Protein AF-A0A914F191-F1 (afdb_monomer_lite)

Secondary structure (DSSP, 8-state):
----------TTHHHHHHHHHHH--HHHHHHHHHHHHHHHHHHTTSS--S----PPPHHHHHHHHHHHHHHHHHHHHHHHHHHHHHHHHHHHHHHHHHHHHHHHHHHHHHHHHHHHHHHHHHTT---SSHHHHHHHHHHHHHHHHHHHHHHHHHHHHHHHHHHHHHH-GGGHHHHHHHHHHHHHHHHHHHHHHHHHHHHHHHHHHHHHHHHHHHHHHHHHHHHHHTS-S-----HHHHHHHHHHHHHHHHHHHHHHHHHHHHHHHHHHHHHHHH-HHHHTT-HHHHHHHHHHHHHHHHHHHHHHHHHHHHHHHHHHHHHHHHHHHHHHHHHHIIIIIHHHHHH--PPPSSHHHHHHHHHHHHHHHHHHHHHHHHHHHHHHHHHHHHSS--HHHHHHHHHHHHHHHHHHHHHHHHHHHH----HHHHHHHHHHHHHHHHHHHHHHHHHHHHHHHHHHHHHHHHHHHHHHHHHHHHHHHHHH-S-----TT-HHHHHHHHHHHHHHHHHHHHHHHHHHHHHHHHHHHHHHTT---B-TTT-SBHHHHHHHHHHHHHHHHHHHHHHHHHHHHHHHHHHHHHHHHHHHHHHHHHHHHHHHHHHHHTSS--SSHHHHHHHHHHHHHHHHHHHHHHHHHHHHHHHHHHHHHTS-HHHHHHHHHHHHHHHHHHHHHHHHHHHHHHHHHHHHHHHHHHHHHHHHHHHHHTS-SS--TTSS---S-HHHHHHHHHHHHHHHHHHHHHHHHHHHHHHHHHHHHHTTS---HHHHHHHHHHHHHHHHHHHHHHHHHHHHHHHHHHHHHHHHHHHHHHHHHHHHHHHHHH-HHHHHHHHHHHHGGGS-HHHHHHHHHHHHHHHHHHHHHHHHHHHHHHHHHHHHHS-S--TTHHHHHHHHHHHHHHHHHHHHHHHHHHHHHHHHTTTTTTTS-----------S-------SGGGSSSSS---------------

Structure (mmCIF, N/CA/C/O backbone):
data_AF-A0A914F191-F1
#
_entry.id   AF-A0A914F191-F1
#
loop_
_atom_site.group_PDB
_atom_site.id
_atom_site.type_symbol
_atom_site.label_atom_id
_atom_site.label_alt_id
_atom_site.label_comp_id
_atom_site.label_asym_id
_atom_site.label_entity_id
_atom_site.label_seq_id
_atom_site.pdbx_PDB_ins_code
_atom_site.Cartn_x
_atom_site.Cartn_y
_atom_site.Cartn_z
_atom_site.occupancy
_atom_site.B_iso_or_equiv
_atom_site.auth_seq_id
_atom_site.auth_comp_id
_atom_site.auth_asym_id
_atom_site.auth_atom_id
_atom_site.pdbx_PDB_model_num
ATOM 1 N N . MET A 1 1 ? -25.037 -8.717 14.297 1.00 31.17 1 MET A N 1
ATOM 2 C CA . MET A 1 1 ? -26.210 -9.344 14.934 1.00 31.17 1 MET A CA 1
ATOM 3 C C . MET A 1 1 ? -27.266 -8.280 15.185 1.00 31.17 1 MET A C 1
ATOM 5 O O . MET A 1 1 ? -27.255 -7.648 16.230 1.00 31.17 1 MET A O 1
ATOM 9 N N . ILE A 1 2 ? -28.118 -8.041 14.192 1.00 28.50 2 ILE A N 1
ATOM 10 C CA . ILE A 1 2 ? -29.482 -7.538 14.389 1.00 28.50 2 ILE A CA 1
ATOM 11 C C . ILE A 1 2 ? -30.320 -8.480 13.526 1.00 28.50 2 ILE A C 1
ATOM 13 O O . ILE A 1 2 ? -30.643 -8.192 12.380 1.00 28.50 2 ILE A O 1
ATOM 17 N N . GLU A 1 3 ? -30.491 -9.694 14.037 1.00 37.47 3 GLU A N 1
ATOM 18 C CA . GLU A 1 3 ? -31.683 -10.472 13.742 1.00 37.47 3 GLU A CA 1
ATOM 19 C C . GLU A 1 3 ? -32.744 -9.890 14.666 1.00 37.47 3 GLU A C 1
ATOM 21 O O . GLU A 1 3 ? -32.654 -10.064 15.877 1.00 37.47 3 GLU A O 1
ATOM 26 N N . ASP A 1 4 ? -33.688 -9.135 14.116 1.00 35.25 4 ASP A N 1
ATOM 27 C CA . ASP A 1 4 ? -35.013 -9.077 14.718 1.00 35.25 4 ASP A CA 1
ATOM 28 C C . ASP A 1 4 ? -36.040 -8.718 13.641 1.00 35.25 4 ASP A C 1
ATOM 30 O O . ASP A 1 4 ? -36.258 -7.563 13.284 1.00 35.25 4 ASP A O 1
ATOM 34 N N . ASN A 1 5 ? -36.595 -9.794 13.087 1.00 29.44 5 ASN A N 1
ATOM 35 C CA . ASN A 1 5 ? -37.969 -9.920 12.632 1.00 29.44 5 ASN A CA 1
ATOM 36 C C . ASN A 1 5 ? -38.457 -8.914 11.585 1.00 29.44 5 ASN A C 1
ATOM 38 O O . ASN A 1 5 ? -39.126 -7.923 11.876 1.00 29.44 5 ASN A O 1
ATOM 42 N N . GLY A 1 6 ? -38.278 -9.317 10.324 1.00 32.56 6 GLY A N 1
ATOM 43 C CA . GLY A 1 6 ? -39.316 -9.102 9.326 1.00 32.56 6 GLY A CA 1
ATOM 44 C C . GLY A 1 6 ? -40.633 -9.681 9.845 1.00 32.56 6 GLY A C 1
ATOM 45 O O . GLY A 1 6 ? -40.904 -10.869 9.708 1.00 32.56 6 GLY A O 1
ATOM 46 N N . GLN A 1 7 ? -41.447 -8.844 10.479 1.00 32.06 7 GLN A N 1
ATOM 47 C CA . GLN A 1 7 ? -42.879 -9.060 10.447 1.00 32.06 7 GLN A CA 1
ATOM 48 C C . GLN A 1 7 ? -43.327 -8.620 9.062 1.00 32.06 7 GLN A C 1
ATOM 50 O O . GLN A 1 7 ? -43.481 -7.426 8.804 1.00 32.06 7 GLN A O 1
ATOM 55 N N . ASP A 1 8 ? -43.516 -9.603 8.181 1.00 35.75 8 ASP A N 1
ATOM 56 C CA . ASP A 1 8 ? -44.474 -9.485 7.092 1.00 35.75 8 ASP A CA 1
ATOM 57 C C . ASP A 1 8 ? -45.762 -8.926 7.701 1.00 35.75 8 ASP A C 1
ATOM 59 O O . ASP A 1 8 ? -46.498 -9.619 8.410 1.00 35.75 8 ASP A O 1
ATOM 63 N N . TRP A 1 9 ? -46.016 -7.637 7.481 1.00 39.00 9 TRP A N 1
ATOM 64 C CA . TRP A 1 9 ? -47.356 -7.114 7.653 1.00 39.00 9 TRP A CA 1
ATOM 65 C C . TRP A 1 9 ? -48.228 -7.922 6.694 1.00 39.00 9 TRP A C 1
ATOM 67 O O . TRP A 1 9 ? -47.921 -7.962 5.500 1.00 39.00 9 TRP A O 1
ATOM 77 N N . PRO A 1 10 ? -49.278 -8.611 7.174 1.00 41.78 10 PRO A N 1
ATOM 78 C CA . PRO A 1 10 ? -50.135 -9.376 6.289 1.00 41.78 10 PRO A CA 1
ATOM 79 C C . PRO A 1 10 ? -50.608 -8.445 5.174 1.00 41.78 10 PRO A C 1
ATOM 81 O O . PRO A 1 10 ? -51.079 -7.349 5.474 1.00 41.78 10 PRO A O 1
ATOM 84 N N . LEU A 1 11 ? -50.553 -8.878 3.913 1.00 47.75 11 LEU A N 1
ATOM 85 C CA . LEU A 1 11 ? -51.141 -8.150 2.774 1.00 47.75 11 LEU A CA 1
ATOM 86 C C . LEU A 1 11 ? -52.605 -7.711 3.038 1.00 47.75 11 LEU A C 1
ATOM 88 O O . LEU A 1 11 ? -53.083 -6.765 2.426 1.00 47.75 11 LEU A O 1
ATOM 92 N N . ASN A 1 12 ? -53.286 -8.332 4.014 1.00 48.75 12 ASN A N 1
ATOM 93 C CA . ASN A 1 12 ? -54.635 -7.998 4.481 1.00 48.75 12 ASN A CA 1
ATOM 94 C C . ASN A 1 12 ? -54.723 -7.016 5.670 1.00 48.75 12 ASN A C 1
ATOM 96 O O . ASN A 1 12 ? -55.816 -6.550 5.976 1.00 48.75 12 ASN A O 1
ATOM 100 N N . ALA A 1 13 ? -53.633 -6.698 6.375 1.00 51.91 13 ALA A N 1
ATOM 101 C CA . ALA A 1 13 ? -53.662 -5.806 7.542 1.00 51.91 13 ALA A CA 1
ATOM 102 C C . ALA A 1 13 ? -53.853 -4.331 7.150 1.00 51.91 13 ALA A C 1
ATOM 104 O O . ALA A 1 13 ? -54.476 -3.574 7.895 1.00 51.91 13 ALA A O 1
ATOM 105 N N . GLN A 1 14 ? -53.372 -3.947 5.964 1.00 55.12 14 GLN A N 1
ATOM 106 C CA . GLN A 1 14 ? -53.586 -2.629 5.363 1.00 55.12 14 GLN A CA 1
ATOM 107 C C . GLN A 1 14 ? -55.079 -2.407 5.062 1.00 55.12 14 GLN A C 1
ATOM 109 O O . GLN A 1 14 ? -55.666 -1.432 5.525 1.00 55.12 14 GLN A O 1
ATOM 114 N N . ASP A 1 15 ? -55.703 -3.376 4.386 1.00 57.06 15 ASP A N 1
ATOM 115 C CA . ASP A 1 15 ? -57.132 -3.382 4.058 1.00 57.06 15 ASP A CA 1
ATOM 116 C C . ASP A 1 15 ? -58.022 -3.468 5.303 1.00 57.06 15 ASP A C 1
ATOM 118 O O . ASP A 1 15 ? -59.083 -2.850 5.354 1.00 57.06 15 ASP A O 1
ATOM 122 N N . GLU A 1 16 ? -57.618 -4.244 6.312 1.00 58.06 16 GLU A N 1
ATOM 123 C CA . GLU A 1 16 ? -58.312 -4.362 7.599 1.00 58.06 16 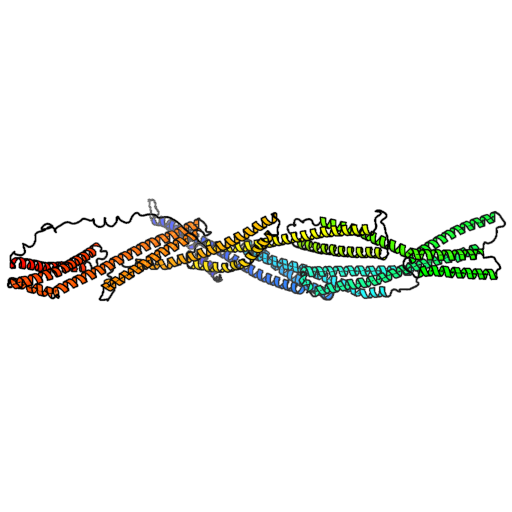GLU A CA 1
ATOM 124 C C . GLU A 1 16 ? -58.239 -3.043 8.387 1.00 58.06 16 GLU A C 1
ATOM 126 O O . GLU A 1 16 ? -59.237 -2.619 8.972 1.00 58.06 16 GLU A O 1
ATOM 131 N N . PHE A 1 17 ? -57.090 -2.356 8.384 1.00 61.75 17 PHE A N 1
ATOM 132 C CA . PHE A 1 17 ? -56.935 -1.051 9.026 1.00 61.75 17 PHE A CA 1
ATOM 133 C C . PHE A 1 17 ? -57.719 0.041 8.291 1.00 61.75 17 PHE A C 1
ATOM 135 O O . PHE A 1 17 ? -58.444 0.789 8.944 1.00 61.75 17 PHE A O 1
ATOM 142 N N . ASP A 1 18 ? -57.658 0.091 6.956 1.00 58.84 18 ASP A N 1
ATOM 143 C CA . ASP A 1 18 ? -58.441 1.030 6.142 1.00 58.84 18 ASP A CA 1
ATOM 144 C C . ASP A 1 18 ? -59.949 0.780 6.303 1.00 58.84 18 ASP A C 1
ATOM 146 O O . ASP A 1 18 ? -60.725 1.725 6.482 1.00 58.84 18 ASP A O 1
ATOM 150 N N . ARG A 1 19 ? -60.386 -0.487 6.353 1.00 62.59 19 ARG A N 1
ATOM 151 C CA . ARG A 1 19 ? -61.770 -0.849 6.705 1.00 62.59 19 ARG A CA 1
ATOM 152 C C . ARG A 1 19 ? -62.145 -0.383 8.110 1.00 62.59 19 ARG A C 1
ATOM 154 O O . ARG A 1 19 ? -63.205 0.216 8.277 1.00 62.59 19 ARG A O 1
ATOM 161 N N . ARG A 1 20 ? -61.298 -0.607 9.121 1.00 62.84 20 ARG A N 1
ATOM 162 C CA . ARG A 1 20 ? -61.570 -0.201 10.512 1.00 62.84 20 ARG A CA 1
ATOM 163 C C . ARG A 1 20 ? -61.584 1.317 10.681 1.00 62.84 20 ARG A C 1
ATOM 165 O O . ARG A 1 20 ? -62.486 1.835 11.334 1.00 62.84 20 ARG A O 1
ATOM 172 N N . LEU A 1 21 ? -60.667 2.042 10.046 1.00 59.94 21 LEU A N 1
ATOM 173 C CA . LEU A 1 21 ? -60.603 3.504 10.071 1.00 59.94 21 LEU A CA 1
ATOM 174 C C . LEU A 1 21 ? -61.828 4.134 9.391 1.00 59.94 21 LEU A C 1
ATOM 176 O O . LEU A 1 21 ? -62.375 5.116 9.896 1.00 59.94 21 LEU A O 1
ATOM 180 N N . ASN A 1 22 ? -62.293 3.539 8.289 1.00 59.50 22 ASN A N 1
ATOM 181 C CA . ASN A 1 22 ? -63.520 3.950 7.606 1.00 59.50 22 ASN A CA 1
ATOM 182 C C . ASN A 1 22 ? -64.797 3.513 8.343 1.00 59.50 22 ASN A C 1
ATOM 184 O O . ASN A 1 22 ? -65.817 4.185 8.221 1.00 59.50 22 ASN A O 1
ATOM 188 N N . SER A 1 23 ? -64.748 2.447 9.151 1.00 58.66 23 SER A N 1
ATOM 189 C CA . SER A 1 23 ? -65.878 2.011 9.988 1.00 58.66 23 SER A CA 1
ATOM 190 C C . SER A 1 23 ? -66.111 2.894 11.223 1.00 58.66 23 SER A C 1
ATOM 192 O O . SER A 1 23 ? -67.195 2.877 11.805 1.00 58.66 23 SER A O 1
ATOM 194 N N . ILE A 1 24 ? -65.124 3.708 11.619 1.00 57.16 24 ILE A N 1
ATOM 195 C CA . ILE A 1 24 ? -65.269 4.718 12.675 1.00 57.16 24 ILE A CA 1
ATOM 196 C C . ILE A 1 24 ? -65.973 5.945 12.068 1.00 57.16 24 ILE A C 1
ATOM 198 O O . ILE A 1 24 ? -65.351 6.947 11.703 1.00 57.16 24 ILE A O 1
ATOM 202 N N . SER A 1 25 ? -67.298 5.873 11.927 1.00 56.06 25 SER A N 1
ATOM 203 C CA . SER A 1 25 ? -68.116 7.003 11.475 1.00 56.06 25 SER A CA 1
ATOM 204 C C . SER A 1 25 ? -68.224 8.075 12.569 1.00 56.06 25 SER A C 1
ATOM 206 O O . SER A 1 25 ? -69.130 8.087 13.398 1.00 56.06 25 SER A O 1
ATOM 208 N N . THR A 1 26 ? -67.293 9.032 12.575 1.00 54.12 26 THR A N 1
ATOM 209 C CA . THR A 1 26 ? -67.454 10.278 13.351 1.00 54.12 26 THR A CA 1
ATOM 210 C C . THR A 1 26 ? -68.545 11.176 12.774 1.00 54.12 26 THR A C 1
ATOM 212 O O . THR A 1 26 ? -69.004 12.078 13.465 1.00 54.12 26 THR A O 1
ATOM 215 N N . ILE A 1 27 ? -68.964 10.925 11.529 1.00 56.34 27 ILE A N 1
ATOM 216 C CA . ILE A 1 27 ? -70.069 11.618 10.867 1.00 56.34 27 ILE A CA 1
ATOM 217 C C . ILE A 1 27 ? -71.378 11.290 11.584 1.00 56.34 27 ILE A C 1
ATOM 219 O O . ILE A 1 27 ? -72.138 12.208 11.864 1.00 56.34 27 ILE A O 1
ATOM 223 N N . ASP A 1 28 ? -71.604 10.032 11.968 1.00 57.22 28 ASP A N 1
ATOM 224 C CA . ASP A 1 28 ? -72.807 9.644 12.713 1.00 57.22 28 ASP A CA 1
ATOM 225 C C . ASP A 1 28 ? -72.797 10.214 14.132 1.00 57.22 28 ASP A C 1
ATOM 227 O O . ASP A 1 28 ? -73.784 10.808 14.543 1.00 57.22 28 ASP A O 1
ATOM 231 N N . CYS A 1 29 ? -71.658 10.186 14.836 1.00 57.47 29 CYS A N 1
ATOM 232 C CA . CYS A 1 29 ? -71.525 10.854 16.138 1.00 57.47 29 CYS A CA 1
ATOM 233 C C . CYS A 1 29 ? -71.703 12.380 16.051 1.00 57.47 29 CYS A C 1
ATOM 235 O O . CYS A 1 29 ? -72.386 12.962 16.887 1.00 57.47 29 CYS A O 1
ATOM 237 N N . GLU A 1 30 ? -71.114 13.064 15.065 1.00 58.34 30 GLU A N 1
ATOM 238 C CA . GLU A 1 30 ? -71.301 14.510 14.875 1.00 58.34 30 GLU A CA 1
ATOM 239 C C . GLU A 1 30 ? -72.733 14.855 14.456 1.00 58.34 30 GLU A C 1
ATOM 241 O O . GLU A 1 30 ? -73.279 15.858 14.920 1.00 58.34 30 GLU A O 1
ATOM 246 N N . ASN A 1 31 ? -73.357 14.030 13.613 1.00 64.19 31 ASN A N 1
ATOM 247 C CA . ASN A 1 31 ? -74.750 14.179 13.209 1.00 64.19 31 ASN A CA 1
ATOM 248 C C . ASN A 1 31 ? -75.698 13.911 14.378 1.00 64.19 31 ASN A C 1
ATOM 250 O O . ASN A 1 31 ? -76.637 14.680 14.559 1.00 64.19 31 ASN A O 1
ATOM 254 N N . ASP A 1 32 ? -75.428 12.910 15.215 1.00 63.59 32 ASP A N 1
ATOM 255 C CA . ASP A 1 32 ? -76.190 12.611 16.426 1.00 63.59 32 ASP A CA 1
ATOM 256 C C . ASP A 1 32 ? -75.989 13.681 17.498 1.00 63.59 32 ASP A C 1
ATOM 258 O O . ASP A 1 32 ? -76.958 14.097 18.124 1.00 63.59 32 ASP A O 1
ATOM 262 N N . ILE A 1 33 ? -74.787 14.238 17.654 1.00 62.66 33 ILE A N 1
ATOM 263 C CA . ILE A 1 33 ? -74.536 15.391 18.531 1.00 62.66 33 ILE A CA 1
ATOM 264 C C . ILE A 1 33 ? -75.258 16.636 18.012 1.00 62.66 33 ILE A C 1
ATOM 266 O O . ILE A 1 33 ? -75.878 17.350 18.799 1.00 62.66 33 ILE A O 1
ATOM 270 N N . ARG A 1 34 ? -75.241 16.898 16.696 1.00 63.59 34 ARG A N 1
ATOM 271 C CA . ARG A 1 34 ? -76.039 17.973 16.080 1.00 63.59 34 ARG A CA 1
ATOM 272 C C . ARG A 1 34 ? -77.534 17.723 16.270 1.00 63.59 34 ARG A C 1
ATOM 274 O O . ARG A 1 34 ? -78.257 18.675 16.551 1.00 63.59 34 ARG A O 1
ATOM 281 N N . ARG A 1 35 ? -77.997 16.474 16.161 1.00 67.88 35 ARG A N 1
ATOM 282 C CA . ARG A 1 35 ? -79.394 16.061 16.358 1.00 67.88 35 ARG A CA 1
ATOM 283 C C . ARG A 1 35 ? -79.832 16.250 17.808 1.00 67.88 35 ARG A C 1
ATOM 285 O O . ARG A 1 35 ? -80.860 16.876 18.032 1.00 67.88 35 ARG A O 1
ATOM 292 N N . ILE A 1 36 ? -79.031 15.799 18.773 1.00 66.12 36 ILE A N 1
ATOM 293 C CA . ILE A 1 36 ? -79.245 15.962 20.218 1.00 66.12 36 ILE A CA 1
ATOM 294 C C . ILE A 1 36 ? -79.200 17.447 20.600 1.00 66.12 36 ILE A C 1
ATOM 296 O O . ILE A 1 36 ? -80.075 17.917 21.315 1.00 66.12 36 ILE A O 1
ATOM 300 N N . HIS A 1 37 ? -78.254 18.224 20.065 1.00 63.59 37 HIS A N 1
ATOM 301 C CA . HIS A 1 37 ? -78.189 19.677 20.262 1.00 63.59 37 HIS A CA 1
ATOM 302 C C . HIS A 1 37 ? -79.451 20.384 19.742 1.00 63.59 37 HIS A C 1
ATOM 304 O O . HIS A 1 37 ? -80.022 21.220 20.439 1.00 63.59 37 HIS A O 1
ATOM 310 N N . LYS A 1 38 ? -79.932 20.004 18.549 1.00 65.25 38 LYS A N 1
ATOM 311 C CA . LYS A 1 38 ? -81.181 20.515 17.959 1.00 65.25 38 LYS A CA 1
ATOM 312 C C . LYS A 1 38 ? -82.408 20.093 18.778 1.00 65.25 38 LYS A C 1
ATOM 314 O O . LYS A 1 38 ? -83.311 20.894 18.969 1.00 65.25 38 LYS A O 1
ATOM 319 N N . GLN A 1 39 ? -82.425 18.867 19.306 1.00 64.94 39 GLN A N 1
ATOM 320 C CA . GLN A 1 39 ? -83.485 18.364 20.187 1.00 64.94 39 GLN A CA 1
ATOM 321 C C . GLN A 1 39 ? -83.503 19.069 21.550 1.00 64.94 39 GLN A C 1
ATOM 323 O O . GLN A 1 39 ? -84.582 19.373 22.043 1.00 64.94 39 GLN A O 1
ATOM 328 N N . ILE A 1 40 ? -82.344 19.382 22.138 1.00 61.16 40 ILE A N 1
ATOM 329 C CA . ILE A 1 40 ? -82.254 20.126 23.402 1.00 61.16 40 ILE A CA 1
ATOM 330 C C . ILE A 1 40 ? -82.703 21.581 23.207 1.00 61.16 40 ILE A C 1
ATOM 332 O O . ILE A 1 40 ? -83.516 22.058 23.995 1.00 61.16 40 ILE A O 1
ATOM 336 N N . LEU A 1 41 ? -82.263 22.255 22.135 1.00 58.56 41 LEU A N 1
ATOM 337 C CA . LEU A 1 41 ? -82.744 23.597 21.764 1.00 58.56 41 LEU A CA 1
ATOM 338 C C . LEU A 1 41 ? -84.265 23.621 21.552 1.00 58.56 41 LEU A C 1
ATOM 340 O O . LEU A 1 41 ? -84.937 24.493 22.089 1.00 58.56 41 LEU A O 1
ATOM 344 N N . ASN A 1 42 ? -84.813 22.621 20.857 1.00 57.88 42 ASN A N 1
ATOM 345 C CA . ASN A 1 42 ? -86.256 22.513 20.629 1.00 57.88 42 ASN A CA 1
ATOM 346 C C . ASN A 1 42 ? -87.040 22.111 21.898 1.00 57.88 42 ASN A C 1
ATOM 348 O O . ASN A 1 42 ? -88.196 22.485 22.051 1.00 57.88 42 ASN A O 1
ATOM 352 N N . SER A 1 43 ? -86.431 21.385 22.846 1.00 54.44 43 SER A N 1
ATOM 353 C CA . SER A 1 43 ? -87.080 21.006 24.116 1.00 54.44 43 SER A CA 1
ATOM 354 C C . SER A 1 43 ? -87.299 22.181 25.080 1.00 54.44 43 SER A C 1
ATOM 356 O O . SER A 1 43 ? -88.107 22.069 26.001 1.00 54.44 43 SER A O 1
ATOM 358 N N . VAL A 1 44 ? -86.611 23.308 24.859 1.00 52.69 44 VAL A N 1
ATOM 359 C CA . VAL A 1 44 ? -86.806 24.566 25.602 1.00 52.69 44 VAL A CA 1
ATOM 360 C C . VAL A 1 44 ? -88.042 25.332 25.104 1.00 52.69 44 VAL A C 1
ATOM 362 O O . VAL A 1 44 ? -88.536 26.218 25.808 1.00 52.69 44 VAL A O 1
ATOM 365 N N . ASP A 1 45 ? -88.589 24.991 23.932 1.00 48.72 45 ASP A N 1
ATOM 366 C CA . ASP A 1 45 ? -89.665 25.767 23.307 1.00 48.72 45 ASP A CA 1
ATOM 367 C C . ASP A 1 45 ? -91.079 25.190 23.413 1.00 48.72 45 ASP A C 1
ATOM 369 O O . ASP A 1 45 ? -92.025 25.963 23.301 1.00 48.72 45 ASP A O 1
ATOM 373 N N . ASP A 1 46 ? -91.268 23.920 23.778 1.00 47.56 46 ASP A N 1
ATOM 374 C CA . ASP A 1 46 ? -92.564 23.273 23.517 1.00 47.56 46 ASP A CA 1
ATOM 375 C C . ASP A 1 46 ? -93.431 22.864 24.718 1.00 47.56 46 ASP A C 1
ATOM 377 O O . ASP A 1 46 ? -94.277 21.987 24.560 1.00 47.56 46 ASP A O 1
ATOM 381 N N . ARG A 1 47 ? -93.341 23.512 25.898 1.00 46.66 47 ARG A N 1
ATOM 382 C CA . ARG A 1 47 ? -94.427 23.417 26.910 1.00 46.66 47 ARG A CA 1
ATOM 383 C C . ARG A 1 47 ? -94.663 24.694 27.744 1.00 46.66 47 ARG A C 1
ATOM 385 O O . ARG A 1 47 ? -93.988 24.933 28.736 1.00 46.66 47 ARG A O 1
ATOM 392 N N . TYR A 1 48 ? -95.755 25.379 27.387 1.00 42.56 48 TYR A N 1
ATOM 393 C CA . TYR A 1 48 ? -96.585 26.336 28.145 1.00 42.56 48 TYR A CA 1
ATOM 394 C C . TYR A 1 48 ? -96.148 27.807 28.323 1.00 42.56 48 TYR A C 1
ATOM 396 O O . TYR A 1 48 ? -94.987 28.180 28.400 1.00 42.56 48 TYR A O 1
ATOM 404 N N . ASN A 1 49 ? -97.197 28.633 28.317 1.00 44.28 49 ASN A N 1
ATOM 405 C CA . ASN A 1 49 ? -97.311 30.061 28.037 1.00 44.28 49 ASN A CA 1
ATOM 406 C C . ASN A 1 49 ? -96.833 30.989 29.185 1.00 44.28 49 ASN A C 1
ATOM 408 O O . ASN A 1 49 ? -96.947 30.636 30.355 1.00 44.28 49 ASN A O 1
ATOM 412 N N . SER A 1 50 ? -96.479 32.231 28.823 1.00 41.25 50 SER A N 1
ATOM 413 C CA . SER A 1 50 ? -96.307 33.454 29.646 1.00 41.25 50 SER A CA 1
ATOM 414 C C . SER A 1 50 ? -94.998 33.703 30.435 1.00 41.25 50 SER A C 1
ATOM 416 O O . SER A 1 50 ? -94.536 32.894 31.228 1.00 41.25 50 SER A O 1
ATOM 418 N N . ASN A 1 51 ? -94.439 34.902 30.200 1.00 47.75 51 ASN A N 1
ATOM 419 C CA . ASN A 1 51 ? -93.566 35.728 31.051 1.00 47.75 51 ASN A CA 1
ATOM 420 C C . ASN A 1 51 ? -92.727 35.030 32.138 1.00 47.75 51 ASN A C 1
ATOM 422 O O . ASN A 1 51 ? -92.997 35.156 33.328 1.00 47.75 51 ASN A O 1
ATOM 426 N N . SER A 1 52 ? -91.602 34.441 31.740 1.00 40.75 52 SER A N 1
ATOM 427 C CA . SER A 1 52 ? -90.392 34.409 32.569 1.00 40.75 52 SER A CA 1
ATOM 428 C C . SER A 1 52 ? -89.180 34.225 31.661 1.00 40.75 52 SER A C 1
ATOM 430 O O . SER A 1 52 ? -89.248 33.493 30.673 1.00 40.75 52 SER A O 1
ATOM 432 N N . VAL A 1 53 ? -88.095 34.943 31.951 1.00 51.16 53 VAL A N 1
ATOM 433 C CA . VAL A 1 53 ? -86.802 34.818 31.268 1.00 51.16 53 VAL A CA 1
ATOM 434 C C . VAL A 1 53 ? -86.400 33.340 31.265 1.00 51.16 53 VAL A C 1
ATOM 436 O O . VAL A 1 53 ? -86.102 32.787 32.320 1.00 51.16 53 VAL A O 1
ATOM 439 N N . LYS A 1 54 ? -86.424 32.694 30.090 1.00 50.97 54 LYS A N 1
ATOM 440 C CA . LYS A 1 54 ? -85.968 31.311 29.907 1.00 50.97 54 LYS A CA 1
ATOM 441 C C . LYS A 1 54 ? -84.455 31.271 30.124 1.00 50.97 54 LYS A C 1
ATOM 443 O O . LYS A 1 54 ? -83.683 31.460 29.187 1.00 50.97 54 LYS A O 1
ATOM 448 N N . THR A 1 55 ? -84.011 31.059 31.355 1.00 54.47 55 THR A N 1
ATOM 449 C CA . THR A 1 55 ? -82.644 30.602 31.593 1.00 54.47 55 THR A CA 1
ATOM 450 C C . THR A 1 55 ? -82.578 29.123 31.200 1.00 54.47 55 THR A C 1
ATOM 452 O O . THR A 1 55 ? -83.415 28.333 31.645 1.00 54.47 55 THR A O 1
ATOM 455 N N . PRO A 1 56 ? -81.650 28.719 30.313 1.00 56.38 56 PRO A N 1
ATOM 456 C CA . PRO A 1 56 ? -81.512 27.316 29.943 1.00 56.38 56 PRO A CA 1
ATOM 457 C C . PRO A 1 56 ? -81.158 26.498 31.190 1.00 56.38 56 PRO A C 1
ATOM 459 O O . PRO A 1 56 ? -80.446 26.993 32.065 1.00 56.38 56 PRO A O 1
ATOM 462 N N . ASN A 1 57 ? -81.647 25.254 31.275 1.00 59.53 57 ASN A N 1
ATOM 463 C CA . ASN A 1 57 ? -81.300 24.336 32.363 1.00 59.53 57 ASN A CA 1
ATOM 464 C C . ASN A 1 57 ? -79.760 24.316 32.531 1.00 59.53 57 ASN A C 1
ATOM 466 O O . ASN A 1 57 ? -79.069 23.973 31.565 1.00 59.53 57 ASN A O 1
ATOM 470 N N . PRO A 1 58 ? -79.215 24.699 33.702 1.00 60.50 58 PRO A N 1
ATOM 471 C CA . PRO A 1 58 ? -77.777 24.872 33.900 1.00 60.50 58 PRO A CA 1
ATOM 472 C C . PRO A 1 58 ? -76.982 23.577 33.674 1.00 60.50 58 PRO A C 1
ATOM 474 O O . PRO A 1 58 ? -75.854 23.636 33.181 1.00 60.50 58 PRO A O 1
ATOM 477 N N . ASP A 1 59 ? -77.584 22.412 33.920 1.00 60.03 59 ASP A N 1
ATOM 478 C CA . ASP A 1 59 ? -76.960 21.112 33.656 1.00 60.03 59 ASP A CA 1
ATOM 479 C C . ASP A 1 59 ? -76.875 20.826 32.146 1.00 60.03 59 ASP A C 1
ATOM 481 O O . ASP A 1 59 ? -75.849 20.380 31.639 1.00 60.03 59 ASP A O 1
ATOM 485 N N . LEU A 1 60 ? -77.910 21.163 31.367 1.00 62.31 60 LEU A N 1
ATOM 486 C CA . LEU A 1 60 ? -77.876 21.019 29.902 1.00 62.31 60 LEU A CA 1
ATOM 487 C C . LEU A 1 60 ? -76.955 22.060 29.246 1.00 62.31 60 LEU A C 1
ATOM 489 O O . LEU A 1 60 ? -76.233 21.741 28.298 1.00 62.31 60 LEU A O 1
ATOM 493 N N . ALA A 1 61 ? -76.932 23.285 29.777 1.00 61.50 61 ALA A N 1
ATOM 494 C CA . ALA A 1 61 ? -76.055 24.360 29.320 1.00 61.50 61 ALA A CA 1
ATOM 495 C C . ALA A 1 61 ? -74.566 24.057 29.571 1.00 61.50 61 ALA A C 1
ATOM 497 O O . ALA A 1 61 ? -73.717 24.516 28.808 1.00 61.50 61 ALA A O 1
ATOM 498 N N . THR A 1 62 ? -74.238 23.258 30.593 1.00 66.19 62 THR A N 1
ATOM 499 C CA . THR A 1 62 ? -72.864 22.812 30.889 1.00 66.19 62 THR A CA 1
ATOM 500 C C . THR A 1 62 ? -72.478 21.519 30.160 1.00 66.19 62 THR A C 1
ATOM 502 O O . THR A 1 62 ? -71.321 21.364 29.762 1.00 66.19 62 THR A O 1
ATOM 505 N N . VAL A 1 63 ? -73.424 20.609 29.904 1.00 70.00 63 VAL A N 1
ATOM 506 C CA . VAL A 1 63 ? -73.174 19.338 29.194 1.00 70.00 63 VAL A CA 1
ATOM 507 C C . VAL A 1 63 ? -72.965 19.528 27.685 1.00 70.00 63 VAL A C 1
ATOM 509 O O . VAL A 1 63 ? -72.092 18.878 27.107 1.00 70.00 63 VAL A O 1
ATOM 512 N N . ILE A 1 64 ? -73.695 20.439 27.032 1.00 69.31 64 ILE A N 1
ATOM 513 C CA . ILE A 1 64 ? -73.568 20.684 25.581 1.00 69.31 64 ILE A CA 1
ATOM 514 C C . ILE A 1 64 ? -72.135 21.099 25.172 1.00 69.31 64 ILE A C 1
ATOM 516 O O . ILE A 1 64 ? -71.576 20.465 24.268 1.00 69.31 64 ILE A O 1
ATOM 520 N N . PRO A 1 65 ? -71.484 22.087 25.825 1.00 73.69 65 PRO A N 1
ATOM 521 C CA . PRO A 1 65 ? -70.089 22.434 25.550 1.00 73.69 65 PRO A CA 1
ATOM 522 C C . PRO A 1 65 ? -69.120 21.264 25.762 1.00 73.69 65 PRO A C 1
ATOM 524 O O . PRO A 1 65 ? -68.161 21.116 25.002 1.00 73.69 65 PRO A O 1
ATOM 527 N N . ASN A 1 66 ? -69.376 20.401 26.753 1.00 74.06 66 ASN A N 1
ATOM 528 C CA . ASN A 1 66 ? -68.549 19.224 27.034 1.00 74.06 66 ASN A CA 1
ATOM 529 C C . ASN A 1 66 ? -68.665 18.159 25.935 1.00 74.06 66 ASN A C 1
ATOM 531 O O . ASN A 1 66 ? -67.645 17.644 25.475 1.00 74.06 66 ASN A O 1
ATOM 535 N N . ILE A 1 67 ? -69.880 17.880 25.451 1.00 71.56 67 ILE A N 1
ATOM 536 C CA . ILE A 1 67 ? -70.109 16.970 24.318 1.00 71.56 67 ILE A CA 1
ATOM 537 C C . ILE A 1 67 ? -69.447 17.520 23.045 1.00 71.56 67 ILE A C 1
ATOM 539 O O . ILE A 1 67 ? -68.746 16.787 22.348 1.00 71.56 67 ILE A O 1
ATOM 543 N N . GLN A 1 68 ? -69.583 18.822 22.766 1.00 71.25 68 GLN A N 1
ATOM 544 C CA . GLN A 1 68 ? -68.907 19.468 21.632 1.00 71.25 68 GLN A CA 1
ATOM 545 C C . GLN A 1 68 ? -67.375 19.413 21.754 1.00 71.25 68 GLN A C 1
ATOM 547 O O . GLN A 1 68 ? -66.681 19.223 20.752 1.00 71.25 68 GLN A O 1
ATOM 552 N N . LYS A 1 69 ? -66.828 19.557 22.969 1.00 77.06 69 LYS A N 1
ATOM 553 C CA . LYS A 1 69 ? -65.387 19.437 23.242 1.00 77.06 69 LYS A CA 1
ATOM 554 C C . LYS A 1 69 ? -64.881 18.012 22.997 1.00 77.06 69 LYS A C 1
ATOM 556 O O . LYS A 1 69 ? -63.832 17.854 22.376 1.00 77.06 69 LYS A O 1
ATOM 561 N N . LEU A 1 70 ? -65.627 16.992 23.428 1.00 75.81 70 LEU A N 1
ATOM 562 C CA . LEU A 1 70 ? -65.300 15.582 23.185 1.00 75.81 70 LEU A CA 1
ATOM 563 C C . LEU A 1 70 ? -65.387 15.220 21.697 1.00 75.81 70 LEU A C 1
ATOM 565 O O . LEU A 1 70 ? -64.473 14.587 21.178 1.00 75.81 70 LEU A O 1
ATOM 569 N N . ALA A 1 71 ? -66.414 15.690 20.986 1.00 70.88 71 ALA A N 1
ATOM 570 C CA . ALA A 1 71 ? -66.551 15.493 19.542 1.00 70.88 71 ALA A CA 1
ATOM 571 C C . ALA A 1 71 ? -65.361 16.079 18.769 1.00 70.88 71 ALA A C 1
ATOM 573 O O . ALA A 1 71 ? -64.733 15.392 17.965 1.00 70.88 71 ALA A O 1
ATOM 574 N N . LYS A 1 72 ? -64.979 17.325 19.091 1.00 77.31 72 LYS A N 1
ATOM 575 C CA . LYS A 1 72 ? -63.781 17.975 18.536 1.00 77.31 72 LYS A CA 1
ATOM 576 C C . LYS A 1 72 ? -62.499 17.211 18.879 1.00 77.31 72 LYS A C 1
ATOM 578 O O . LYS A 1 72 ? -61.612 17.118 18.035 1.00 77.31 72 LYS A O 1
ATOM 583 N N . ALA A 1 73 ? -62.390 16.652 20.086 1.00 76.50 73 ALA A N 1
ATOM 584 C CA . ALA A 1 73 ? -61.239 15.844 20.490 1.00 76.50 73 ALA A CA 1
ATOM 585 C C . ALA A 1 73 ? -61.151 14.518 19.713 1.00 76.50 73 ALA A C 1
ATOM 587 O O . ALA A 1 73 ? -60.059 14.140 19.294 1.00 76.50 73 ALA A O 1
ATOM 588 N N . ILE A 1 74 ? -62.281 13.849 19.464 1.00 74.69 74 ILE A N 1
ATOM 589 C CA . ILE A 1 74 ? -62.354 12.625 18.649 1.00 74.69 74 ILE A CA 1
ATOM 590 C C . ILE A 1 74 ? -62.015 12.929 17.184 1.00 74.69 74 ILE A C 1
ATOM 592 O O . ILE A 1 74 ? -61.184 12.235 16.601 1.00 74.69 74 ILE A O 1
ATOM 596 N N . ALA A 1 75 ? -62.588 13.989 16.604 1.00 73.94 75 ALA A N 1
ATOM 597 C CA . ALA A 1 75 ? -62.284 14.421 15.238 1.00 73.94 75 ALA A CA 1
ATOM 598 C C . ALA A 1 75 ? -60.794 14.763 15.072 1.00 73.94 75 ALA A C 1
ATOM 600 O O . ALA A 1 75 ? -60.150 14.303 14.128 1.00 73.94 75 ALA A O 1
ATOM 601 N N . LYS A 1 76 ? -60.216 15.486 16.043 1.00 81.19 76 LYS A N 1
ATOM 602 C CA . LYS A 1 76 ? -58.776 15.759 16.095 1.00 81.19 76 LYS A CA 1
ATOM 603 C C . LYS A 1 76 ? -57.963 14.466 16.176 1.00 81.19 76 LYS A C 1
ATOM 605 O O . LYS A 1 76 ? -57.044 14.284 15.390 1.00 81.19 76 LYS A O 1
ATOM 610 N N . ARG A 1 77 ? -58.326 13.533 17.062 1.00 78.38 77 ARG A N 1
ATOM 611 C CA . ARG A 1 77 ? -57.602 12.263 17.217 1.00 78.38 77 ARG A CA 1
ATOM 612 C C . ARG A 1 77 ? -57.668 11.391 15.961 1.00 78.38 77 ARG A C 1
ATOM 614 O O . ARG A 1 77 ? -56.681 10.737 15.641 1.00 78.38 77 ARG A O 1
ATOM 621 N N . ARG A 1 78 ? -58.791 11.402 15.233 1.00 75.12 78 ARG A N 1
ATOM 622 C CA . ARG A 1 78 ? -58.935 10.740 13.926 1.00 75.12 78 ARG A CA 1
ATOM 623 C C . ARG A 1 78 ? -58.032 11.380 12.873 1.00 75.12 78 ARG A C 1
ATOM 625 O O . ARG A 1 78 ? -57.369 10.648 12.140 1.00 75.12 78 ARG A O 1
ATOM 632 N N . ALA A 1 79 ? -57.987 12.711 12.807 1.00 76.75 79 ALA A N 1
ATOM 633 C CA . ALA A 1 79 ? -57.091 13.430 11.905 1.00 76.75 79 ALA A CA 1
ATOM 634 C C . ALA A 1 79 ? -55.616 13.126 12.223 1.00 76.75 79 ALA A C 1
ATOM 636 O O . ALA A 1 79 ? -54.861 12.782 11.317 1.00 76.75 79 ALA A O 1
ATOM 637 N N . ASP A 1 80 ? -55.238 13.143 13.506 1.00 79.56 80 ASP A N 1
ATOM 638 C CA . ASP A 1 80 ? -53.891 12.795 13.973 1.00 79.56 80 ASP A CA 1
ATOM 639 C C . ASP A 1 80 ? -53.528 11.340 13.611 1.00 79.56 80 ASP A C 1
ATOM 641 O O . ASP A 1 80 ? -52.438 11.078 13.103 1.00 79.56 80 ASP A O 1
ATOM 645 N N . LEU A 1 81 ? -54.445 10.385 13.827 1.00 77.62 81 LEU A N 1
ATOM 646 C CA . LEU A 1 81 ? -54.234 8.968 13.507 1.00 77.62 81 LEU A CA 1
ATOM 647 C C . LEU A 1 81 ? -54.118 8.733 11.995 1.00 77.62 81 LEU A C 1
ATOM 649 O O . LEU A 1 81 ? -53.234 8.003 11.556 1.00 77.62 81 LEU A O 1
ATOM 653 N N . THR A 1 82 ? -54.970 9.384 11.199 1.00 76.38 82 THR A N 1
ATOM 654 C CA . THR A 1 82 ? -54.930 9.307 9.729 1.00 76.38 82 THR A CA 1
ATOM 655 C C . THR A 1 82 ? -53.628 9.904 9.197 1.00 76.38 82 THR A C 1
ATOM 657 O O . THR A 1 82 ? -52.984 9.302 8.344 1.00 76.38 82 THR A O 1
ATOM 660 N N . GLY A 1 83 ? -53.198 11.049 9.737 1.00 78.38 83 GLY A N 1
ATOM 661 C CA . GLY A 1 83 ? -51.919 11.669 9.392 1.00 78.38 83 GLY A CA 1
ATOM 662 C C . GLY A 1 83 ? -50.723 10.787 9.752 1.00 78.38 83 GLY A C 1
ATOM 663 O O . GLY A 1 83 ? -49.821 10.615 8.935 1.00 78.38 83 GLY A O 1
ATOM 664 N N . SER A 1 84 ? -50.735 10.168 10.938 1.00 74.19 84 SER A N 1
ATOM 665 C CA . SER A 1 84 ? -49.689 9.225 11.352 1.00 74.19 84 SER A CA 1
ATOM 666 C C . SER A 1 84 ? -49.645 7.985 10.458 1.00 74.19 84 SER A C 1
ATOM 668 O O . SER A 1 84 ? -48.560 7.554 10.085 1.00 74.19 84 SER A O 1
ATOM 670 N N . TYR A 1 85 ? -50.801 7.430 10.087 1.00 79.31 85 TYR A N 1
ATOM 671 C CA . TYR A 1 85 ? -50.885 6.274 9.193 1.00 79.31 85 TYR A CA 1
ATOM 672 C C . TYR A 1 85 ? -50.382 6.596 7.782 1.00 79.31 85 TYR A C 1
ATOM 674 O O . TYR A 1 85 ? -49.557 5.858 7.253 1.00 79.31 85 TYR A O 1
ATOM 682 N N . GLN A 1 86 ? -50.818 7.714 7.190 1.00 78.38 86 GLN A N 1
ATOM 683 C CA . GLN A 1 86 ? -50.348 8.149 5.868 1.00 78.38 86 GLN A CA 1
ATOM 684 C C . GLN A 1 86 ? -48.829 8.354 5.850 1.00 78.38 86 GLN A C 1
ATOM 686 O O . GLN A 1 86 ? -48.164 7.965 4.893 1.00 78.38 86 GLN A O 1
ATOM 691 N N . LYS A 1 87 ? -48.263 8.896 6.937 1.00 80.75 87 LYS A N 1
ATOM 692 C CA . LYS A 1 87 ? -46.813 9.019 7.103 1.00 80.75 87 LYS A CA 1
ATOM 693 C C . LYS A 1 87 ? -46.122 7.651 7.156 1.00 80.75 87 LYS A C 1
ATOM 695 O O . LYS A 1 87 ? -45.169 7.442 6.416 1.00 80.75 87 LYS A O 1
ATOM 700 N N . SER A 1 88 ? -46.612 6.720 7.975 1.00 77.62 88 SER A N 1
ATOM 701 C CA . SER A 1 88 ? -46.040 5.369 8.067 1.00 77.62 88 SER A CA 1
ATOM 702 C C . SER A 1 88 ? -46.172 4.576 6.763 1.00 77.62 88 SER A C 1
ATOM 704 O O . SER A 1 88 ? -45.256 3.845 6.405 1.00 77.62 88 SER A O 1
ATOM 706 N N . LYS A 1 89 ? -47.273 4.746 6.020 1.00 81.50 89 LYS A N 1
ATOM 707 C CA . LYS A 1 89 ? -47.461 4.146 4.692 1.00 81.50 89 LYS A CA 1
ATOM 708 C C . LYS A 1 89 ? -46.427 4.665 3.693 1.00 81.50 89 LYS A C 1
ATOM 710 O O . LYS A 1 89 ? -45.774 3.867 3.033 1.00 81.50 89 LYS A O 1
ATOM 715 N N . LEU A 1 90 ? -46.235 5.985 3.635 1.00 84.81 90 LEU A N 1
ATOM 716 C CA . LEU A 1 90 ? -45.221 6.603 2.780 1.00 84.81 90 LEU A CA 1
ATOM 717 C C . LEU A 1 90 ? -43.806 6.112 3.127 1.00 84.81 90 LEU A C 1
ATOM 719 O O . LEU A 1 90 ? -43.034 5.798 2.226 1.00 84.81 90 LEU A O 1
ATOM 723 N N . GLU A 1 91 ? -43.476 6.019 4.418 1.00 81.25 91 GLU A N 1
ATOM 724 C CA . GLU A 1 91 ? -42.188 5.485 4.880 1.00 81.25 91 GLU A CA 1
ATOM 725 C C . GLU A 1 91 ? -42.000 4.021 4.447 1.00 81.25 91 GLU A C 1
ATOM 727 O O . GLU A 1 91 ? -40.930 3.658 3.959 1.00 81.25 91 GLU A O 1
ATOM 732 N N . GLN A 1 92 ? -43.038 3.186 4.554 1.00 83.12 92 GLN A N 1
ATOM 733 C CA . GLN A 1 92 ? -42.991 1.794 4.099 1.00 83.12 92 GLN A CA 1
ATOM 734 C C . GLN A 1 92 ? -42.796 1.686 2.578 1.00 83.12 92 GLN A C 1
ATOM 736 O O . GLN A 1 92 ? -41.968 0.896 2.121 1.00 83.12 92 GLN A O 1
ATOM 741 N N . ASP A 1 93 ? -43.510 2.494 1.791 1.00 86.19 93 ASP A N 1
ATOM 742 C CA . ASP A 1 93 ? -43.376 2.522 0.331 1.00 86.19 93 ASP A CA 1
ATOM 743 C C . ASP A 1 93 ? -41.960 2.955 -0.092 1.00 86.19 93 ASP A C 1
ATOM 745 O O . ASP A 1 93 ? -41.371 2.357 -0.994 1.00 86.19 93 ASP A O 1
ATOM 749 N N . GLN A 1 94 ? -41.364 3.932 0.604 1.00 87.69 94 GLN A N 1
ATOM 750 C CA . GLN A 1 94 ? -39.974 4.358 0.394 1.00 87.69 94 GLN A CA 1
ATOM 751 C C . GLN A 1 94 ? -38.968 3.230 0.674 1.00 87.69 94 GLN A C 1
ATOM 753 O O . GLN A 1 94 ? -38.045 3.019 -0.115 1.00 87.69 94 GLN A O 1
ATOM 758 N N . TRP A 1 95 ? -39.157 2.473 1.759 1.00 90.31 95 TRP A N 1
ATOM 759 C CA . TRP A 1 95 ? -38.327 1.305 2.070 1.00 90.31 95 TRP A CA 1
ATOM 760 C C . TRP A 1 95 ? -38.463 0.194 1.028 1.00 90.31 95 TRP A C 1
ATOM 762 O O . TRP A 1 95 ? -37.456 -0.388 0.626 1.00 90.31 95 TRP A O 1
ATOM 772 N N . ASN A 1 96 ? -39.681 -0.075 0.554 1.00 87.12 96 ASN A N 1
ATOM 773 C CA . ASN A 1 96 ? -39.925 -1.063 -0.496 1.00 87.12 96 ASN A CA 1
ATOM 774 C C . ASN A 1 96 ? -39.233 -0.665 -1.811 1.00 87.12 96 ASN A C 1
ATOM 776 O O . ASN A 1 96 ? -38.570 -1.494 -2.430 1.00 87.12 96 ASN A O 1
ATOM 780 N N . GLN A 1 97 ? -39.325 0.611 -2.207 1.00 90.44 97 GLN A N 1
ATOM 781 C CA . GLN A 1 97 ? -38.630 1.145 -3.387 1.00 90.44 97 GLN A CA 1
ATOM 782 C C . GLN A 1 97 ? -37.105 1.062 -3.250 1.00 90.44 97 GLN A C 1
ATOM 784 O O . GLN A 1 97 ? -36.421 0.710 -4.207 1.00 90.44 97 GLN A O 1
ATOM 789 N N . PHE A 1 98 ? -36.570 1.322 -2.054 1.00 91.50 98 PHE A N 1
ATOM 790 C CA . PHE A 1 98 ? -35.143 1.164 -1.773 1.00 91.50 98 PHE A CA 1
ATOM 791 C C . PHE A 1 98 ? -34.679 -0.290 -1.905 1.00 91.50 98 PHE A C 1
ATOM 793 O O . PHE A 1 98 ? -33.678 -0.551 -2.567 1.00 91.50 98 PHE A O 1
ATOM 800 N N . ARG A 1 99 ? -35.429 -1.248 -1.346 1.00 91.00 99 ARG A N 1
ATOM 801 C CA . ARG A 1 99 ? -35.117 -2.681 -1.483 1.00 91.00 99 ARG A CA 1
ATOM 802 C C . ARG A 1 99 ? -35.194 -3.167 -2.927 1.00 91.00 99 ARG A C 1
ATOM 804 O O . ARG A 1 99 ? -34.381 -3.994 -3.332 1.00 91.00 99 ARG A O 1
ATOM 811 N N . LEU A 1 100 ? -36.160 -2.667 -3.697 1.00 92.12 100 LEU A N 1
ATOM 812 C CA . LEU A 1 100 ? -36.270 -2.983 -5.118 1.00 92.12 100 LEU A CA 1
ATOM 813 C C . LEU A 1 100 ? -35.034 -2.488 -5.881 1.00 92.12 100 LEU A C 1
ATOM 815 O O . LEU A 1 100 ? -34.398 -3.286 -6.566 1.00 92.12 100 LEU A O 1
ATOM 819 N N . LEU A 1 101 ? -34.642 -1.226 -5.670 1.00 92.75 101 LEU A N 1
ATOM 820 C CA . LEU A 1 101 ? -33.436 -0.646 -6.265 1.00 92.75 101 LEU A CA 1
ATOM 821 C C . LEU A 1 101 ? -32.180 -1.453 -5.900 1.00 92.75 101 LEU A C 1
ATOM 823 O O . LEU A 1 101 ? -31.379 -1.765 -6.776 1.00 92.75 101 LEU A O 1
ATOM 827 N N . GLU A 1 102 ? -32.007 -1.823 -4.625 1.00 91.75 102 GLU A N 1
ATOM 828 C CA . GLU A 1 102 ? -30.884 -2.663 -4.184 1.00 91.75 102 GLU A CA 1
ATOM 829 C C . GLU A 1 102 ? -30.804 -3.973 -4.983 1.00 91.75 102 GLU A C 1
ATOM 831 O O . GLU A 1 102 ? -29.735 -4.330 -5.483 1.00 91.75 102 GLU A O 1
ATOM 836 N N . ASN A 1 103 ? -31.931 -4.670 -5.145 1.00 92.00 103 ASN A N 1
ATOM 837 C CA . ASN A 1 103 ? -31.983 -5.941 -5.865 1.00 92.00 103 ASN A CA 1
ATOM 838 C C . ASN A 1 103 ? -31.684 -5.781 -7.363 1.00 92.00 103 ASN A C 1
ATOM 840 O O . ASN A 1 103 ? -30.892 -6.549 -7.914 1.00 92.00 103 ASN A O 1
ATOM 844 N N . GLU A 1 104 ? -32.268 -4.774 -8.017 1.00 94.44 104 GLU A N 1
ATOM 845 C CA . GLU A 1 104 ? -32.050 -4.514 -9.446 1.00 94.44 104 GLU A CA 1
ATOM 846 C C . GLU A 1 104 ? -30.600 -4.091 -9.733 1.00 94.44 104 GLU A C 1
ATOM 848 O O . GLU A 1 104 ? -29.996 -4.541 -10.713 1.00 94.44 104 GLU A O 1
ATOM 853 N N . VAL A 1 105 ? -29.991 -3.292 -8.846 1.00 95.00 105 VAL A N 1
ATOM 854 C CA . VAL A 1 105 ? -28.570 -2.931 -8.946 1.00 95.00 105 VAL A CA 1
ATOM 855 C C . VAL A 1 105 ? -27.682 -4.163 -8.775 1.00 95.00 105 VAL A C 1
ATOM 857 O O . VAL A 1 105 ? -26.729 -4.325 -9.537 1.00 95.00 105 VAL A O 1
ATOM 860 N N . ILE A 1 106 ? -27.981 -5.058 -7.828 1.00 92.56 106 ILE A N 1
ATOM 861 C CA . ILE A 1 106 ? -27.223 -6.307 -7.647 1.00 92.56 106 ILE A CA 1
ATOM 862 C C . ILE A 1 106 ? -27.289 -7.175 -8.909 1.00 92.56 106 ILE A C 1
ATOM 864 O O . ILE A 1 106 ? -26.253 -7.656 -9.378 1.00 92.56 106 ILE A O 1
ATOM 868 N N . GLU A 1 107 ? -28.478 -7.357 -9.489 1.00 94.12 107 GLU A N 1
ATOM 869 C CA . GLU A 1 107 ? -28.642 -8.145 -10.713 1.00 94.12 107 GLU A CA 1
ATOM 870 C C . GLU A 1 107 ? -27.837 -7.545 -11.876 1.00 94.12 107 GLU A C 1
ATOM 872 O O . GLU A 1 107 ? -27.084 -8.252 -12.558 1.00 94.12 107 GLU A O 1
ATOM 877 N N . LEU A 1 108 ? -27.926 -6.224 -12.061 1.00 95.62 108 LEU A N 1
ATOM 878 C CA . LEU A 1 108 ? -27.179 -5.527 -13.099 1.00 95.62 108 LEU A CA 1
ATOM 879 C C . LEU A 1 108 ? -25.665 -5.622 -12.874 1.00 95.62 108 LEU A C 1
ATOM 881 O O . LEU A 1 108 ? -24.922 -5.888 -13.821 1.00 95.62 108 LEU A O 1
ATOM 885 N N . LYS A 1 109 ? -25.186 -5.467 -11.633 1.00 94.81 109 LYS A N 1
ATOM 886 C CA . LYS A 1 109 ? -23.760 -5.620 -11.311 1.00 94.81 109 LYS A CA 1
ATOM 887 C C . LYS A 1 109 ? -23.261 -7.027 -11.619 1.00 94.81 109 LYS A C 1
ATOM 889 O O . LYS A 1 109 ? -22.177 -7.155 -12.184 1.00 94.81 109 LYS A O 1
ATOM 894 N N . ASN A 1 110 ? -24.038 -8.066 -11.323 1.00 93.62 110 ASN A N 1
ATOM 895 C CA . ASN A 1 110 ? -23.676 -9.440 -11.679 1.00 93.62 110 ASN A CA 1
ATOM 896 C C . ASN A 1 110 ? -23.549 -9.615 -13.199 1.00 93.62 110 ASN A C 1
ATOM 898 O O . ASN A 1 110 ? -22.589 -10.223 -13.677 1.00 93.62 110 ASN A O 1
ATOM 902 N N . ARG A 1 111 ? -24.462 -9.019 -13.975 1.00 95.44 111 ARG A N 1
ATOM 903 C CA 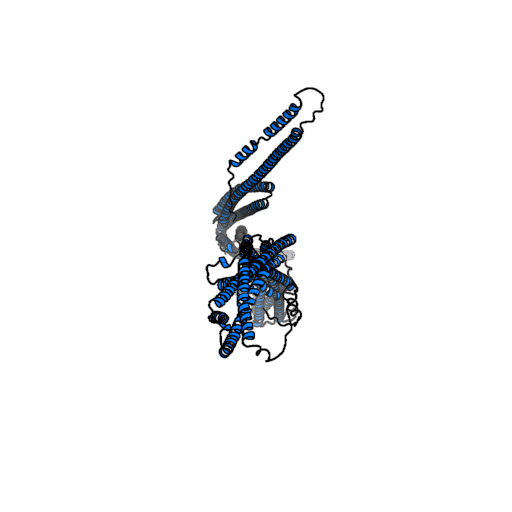. ARG A 1 111 ? -24.381 -9.009 -15.444 1.00 95.44 111 ARG A CA 1
ATOM 904 C C . ARG A 1 111 ? -23.127 -8.284 -15.945 1.00 95.44 111 ARG A C 1
ATOM 906 O O . ARG A 1 111 ? -22.401 -8.839 -16.768 1.00 95.44 111 ARG A O 1
ATOM 913 N N . ILE A 1 112 ? -22.834 -7.102 -15.397 1.00 96.00 112 ILE A N 1
ATOM 914 C CA . ILE A 1 112 ? -21.624 -6.317 -15.695 1.00 96.00 112 ILE A CA 1
ATOM 915 C C . ILE A 1 112 ? -20.358 -7.126 -15.377 1.00 96.00 112 ILE A C 1
ATOM 917 O O . ILE A 1 112 ? -19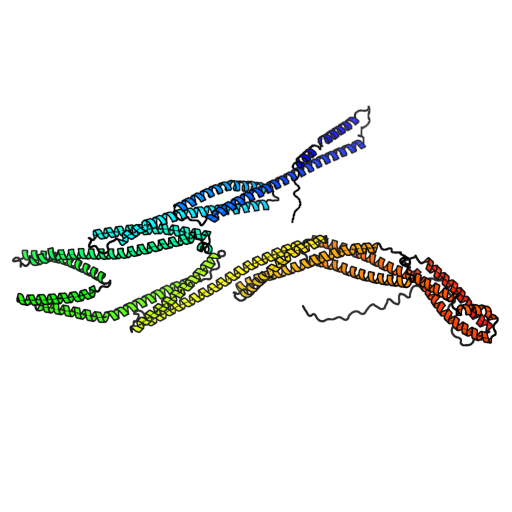.427 -7.146 -16.177 1.00 96.00 112 ILE A O 1
ATOM 921 N N . ILE A 1 113 ? -20.307 -7.813 -14.232 1.00 94.12 113 ILE A N 1
ATOM 922 C CA . ILE A 1 113 ? -19.162 -8.648 -13.836 1.00 94.12 113 ILE A CA 1
ATOM 923 C C . ILE A 1 113 ? -18.958 -9.797 -14.827 1.00 94.12 113 ILE A C 1
ATOM 925 O O . ILE A 1 113 ? -17.834 -10.021 -15.270 1.00 94.12 113 ILE A O 1
ATOM 929 N N . ASN A 1 114 ? -20.027 -10.486 -15.230 1.00 94.25 114 ASN A N 1
ATOM 930 C CA . ASN A 1 114 ? -19.933 -11.566 -16.213 1.00 94.25 114 ASN A CA 1
ATOM 931 C C . ASN A 1 114 ? -19.413 -11.064 -17.569 1.00 94.25 114 ASN A C 1
ATOM 933 O O . ASN A 1 114 ? -18.559 -11.712 -18.175 1.00 94.25 114 ASN A O 1
ATOM 937 N N . GLN A 1 115 ? -19.874 -9.891 -18.016 1.00 94.69 115 GLN A N 1
ATOM 938 C CA . GLN A 1 115 ? -19.376 -9.251 -19.236 1.00 94.69 115 GLN A CA 1
ATOM 939 C C . GLN A 1 115 ? -17.885 -8.892 -19.111 1.00 94.69 115 GLN A C 1
ATOM 941 O O . GLN A 1 115 ? -17.116 -9.236 -20.004 1.00 94.69 115 GLN A O 1
ATOM 946 N N . LYS A 1 116 ? -17.442 -8.319 -17.980 1.00 94.50 116 LYS A N 1
ATOM 947 C CA . LYS A 1 116 ? -16.013 -8.046 -17.714 1.00 94.50 116 LYS A CA 1
ATOM 948 C C . LYS A 1 116 ? -15.158 -9.307 -17.795 1.00 94.50 116 LYS A C 1
ATOM 950 O O . LYS A 1 116 ? -14.169 -9.327 -18.515 1.00 94.50 116 LYS A O 1
ATOM 955 N N . VAL A 1 117 ? -15.577 -10.379 -17.118 1.00 93.62 117 VAL A N 1
ATOM 956 C CA . VAL A 1 117 ? -14.860 -11.664 -17.126 1.00 93.62 117 VAL A CA 1
ATOM 957 C C . VAL A 1 117 ? -14.764 -12.243 -18.542 1.00 93.62 117 VAL A C 1
ATOM 959 O O . VAL A 1 117 ? -13.754 -12.855 -18.885 1.00 93.62 117 VAL A O 1
ATOM 962 N N . SER A 1 118 ? -15.794 -12.055 -19.373 1.00 91.56 118 SER A N 1
ATOM 963 C CA . SER A 1 118 ? -15.765 -12.475 -20.778 1.00 91.56 118 SER A CA 1
ATOM 964 C C . SER A 1 118 ? -14.712 -11.710 -21.588 1.00 91.56 118 SER A C 1
ATOM 966 O O . SER A 1 118 ? -13.976 -12.324 -22.363 1.00 91.56 118 SER A O 1
ATOM 968 N N . VAL A 1 119 ? -14.609 -10.391 -21.384 1.00 93.50 119 VAL A N 1
ATOM 969 C CA . VAL A 1 119 ? -13.588 -9.558 -22.039 1.00 93.50 119 VAL A CA 1
ATOM 970 C C . VAL A 1 119 ? -12.189 -9.932 -21.548 1.00 93.50 119 VAL A C 1
ATOM 972 O O . VAL A 1 119 ? -11.317 -10.204 -22.364 1.00 93.50 119 VAL A O 1
ATOM 975 N N . ASP A 1 120 ? -11.972 -10.029 -20.233 1.00 90.88 120 ASP A N 1
ATOM 976 C CA . ASP A 1 120 ? -10.649 -10.307 -19.651 1.00 90.88 120 ASP A CA 1
ATOM 977 C C . ASP A 1 120 ? -10.064 -11.645 -20.128 1.00 90.88 120 ASP A C 1
ATOM 979 O O . ASP A 1 120 ? -8.876 -11.735 -20.432 1.00 90.88 120 ASP A O 1
ATOM 983 N N . LYS A 1 121 ? -10.897 -12.687 -20.260 1.00 90.44 121 LYS A N 1
ATOM 984 C CA . LYS A 1 121 ? -10.466 -14.001 -20.776 1.00 90.44 121 LYS A CA 1
ATOM 985 C C . LYS A 1 121 ? -9.965 -13.953 -22.214 1.00 90.44 121 LYS A C 1
ATOM 987 O O . LYS A 1 121 ? -9.165 -14.796 -22.605 1.00 90.44 121 LYS A O 1
ATOM 992 N N . THR A 1 122 ? -10.479 -13.018 -23.004 1.00 91.81 122 THR A N 1
ATOM 993 C CA . THR A 1 122 ? -10.188 -12.917 -24.434 1.00 91.81 122 THR A CA 1
ATOM 994 C C . THR A 1 122 ? -9.299 -11.727 -24.763 1.00 91.81 122 THR A C 1
ATOM 996 O O . THR A 1 122 ? -8.929 -11.575 -25.922 1.00 91.81 122 THR A O 1
ATOM 999 N N . PHE A 1 123 ? -8.919 -10.900 -23.780 1.00 94.06 123 PHE A N 1
ATOM 1000 C CA . PHE A 1 123 ? -8.286 -9.606 -24.026 1.00 94.06 123 PHE A CA 1
ATOM 1001 C C . PHE A 1 123 ? -6.952 -9.730 -24.766 1.00 94.06 123 PHE A C 1
ATOM 1003 O O . PHE A 1 123 ? -6.699 -8.985 -25.707 1.00 94.06 123 PHE A O 1
ATOM 1010 N N . THR A 1 124 ? -6.110 -10.690 -24.379 1.00 92.69 124 THR A N 1
ATOM 1011 C CA . THR A 1 124 ? -4.783 -10.887 -24.984 1.00 92.69 124 THR A CA 1
ATOM 1012 C C . THR A 1 124 ? -4.790 -11.832 -26.180 1.00 92.69 124 THR A C 1
ATOM 1014 O O . THR A 1 124 ? -3.747 -12.064 -26.784 1.00 92.69 124 THR A O 1
ATOM 1017 N N . ILE A 1 125 ? -5.945 -12.382 -26.560 1.00 93.88 125 ILE A N 1
ATOM 1018 C CA . ILE A 1 125 ? -6.043 -13.308 -27.690 1.00 93.88 125 ILE A CA 1
ATOM 1019 C C . ILE A 1 125 ? -6.015 -12.498 -28.991 1.00 93.88 125 ILE A C 1
ATOM 1021 O O . ILE A 1 125 ? -6.901 -11.678 -29.235 1.00 93.88 125 ILE A O 1
ATOM 1025 N N . ILE A 1 126 ? -4.998 -12.722 -29.826 1.00 93.69 126 ILE A N 1
ATOM 1026 C CA . ILE A 1 126 ? -4.775 -11.958 -31.070 1.00 93.69 126 ILE A CA 1
ATOM 1027 C C . ILE A 1 126 ? -4.974 -12.781 -32.356 1.00 93.69 126 ILE A C 1
ATOM 1029 O O . ILE A 1 126 ? -4.789 -12.255 -33.449 1.00 93.69 126 ILE A O 1
ATOM 1033 N N . GLY A 1 127 ? -5.339 -14.065 -32.243 1.00 91.25 127 GLY A N 1
ATOM 1034 C CA . GLY A 1 127 ? -5.454 -14.987 -33.385 1.00 91.25 127 GLY A CA 1
ATOM 1035 C C . GLY A 1 127 ? -4.103 -15.290 -34.043 1.00 91.25 127 GLY A C 1
ATOM 1036 O O . GLY A 1 127 ? -3.118 -14.598 -33.790 1.00 91.25 127 GLY A O 1
ATOM 1037 N N . ASN A 1 128 ? -4.022 -16.328 -34.875 1.00 89.62 128 ASN A N 1
ATOM 1038 C CA . ASN A 1 128 ? -2.774 -16.739 -35.537 1.00 89.62 128 ASN A CA 1
ATOM 1039 C C . ASN A 1 128 ? -2.618 -16.205 -36.970 1.00 89.62 128 ASN A C 1
ATOM 1041 O O . ASN A 1 128 ? -1.506 -16.174 -37.490 1.00 89.62 128 ASN A O 1
ATOM 1045 N N . ASN A 1 129 ? -3.713 -15.786 -37.600 1.00 91.00 129 ASN A N 1
ATOM 1046 C CA . ASN A 1 129 ? -3.777 -15.290 -38.978 1.00 91.00 129 ASN A CA 1
ATOM 1047 C C . ASN A 1 129 ? -4.811 -14.156 -39.086 1.00 91.00 129 ASN A C 1
ATOM 1049 O O . ASN A 1 129 ? -5.566 -13.911 -38.138 1.00 91.00 129 ASN A O 1
ATOM 1053 N N . GLU A 1 130 ? -4.850 -13.466 -40.229 1.00 92.06 130 GLU A N 1
ATOM 1054 C CA . GLU A 1 130 ? -5.809 -12.380 -40.476 1.00 92.06 130 GLU A CA 1
ATOM 1055 C C . GLU A 1 130 ? -7.267 -12.836 -40.284 1.00 92.06 130 GLU A C 1
ATOM 1057 O O . GLU A 1 130 ? -8.052 -12.159 -39.619 1.00 92.06 130 GLU A O 1
ATOM 1062 N N . SER A 1 131 ? -7.631 -14.014 -40.802 1.00 93.31 131 SER A N 1
ATOM 1063 C CA . SER A 1 131 ? -9.003 -14.531 -40.715 1.00 93.31 131 SER A CA 1
ATOM 1064 C C . SER A 1 131 ? -9.468 -14.726 -39.265 1.00 93.31 131 SER A C 1
ATOM 1066 O O . SER A 1 131 ? -10.595 -14.364 -38.922 1.00 93.31 131 SER A O 1
ATOM 1068 N N . GLU A 1 132 ? -8.615 -15.281 -38.402 1.00 95.12 132 GLU A N 1
ATOM 1069 C CA . GLU A 1 132 ? -8.891 -15.449 -36.971 1.00 95.12 132 GLU A CA 1
ATOM 1070 C C . GLU A 1 132 ? -8.989 -14.101 -36.247 1.00 95.12 132 GLU A C 1
ATOM 1072 O O . GLU A 1 132 ? -9.885 -13.914 -35.424 1.00 95.12 132 GLU A O 1
ATOM 1077 N N . ALA A 1 133 ? -8.120 -13.139 -36.574 1.00 94.88 133 ALA A N 1
ATOM 1078 C CA . ALA A 1 133 ? -8.181 -11.789 -36.012 1.00 94.88 133 ALA A CA 1
ATOM 1079 C C . ALA A 1 133 ? -9.504 -11.081 -36.358 1.00 94.88 133 ALA A C 1
ATOM 1081 O O . ALA A 1 133 ? -10.162 -10.518 -35.480 1.00 94.88 133 ALA A O 1
ATOM 1082 N N . VAL A 1 134 ? -9.949 -11.182 -37.614 1.00 95.19 134 VAL A N 1
ATOM 1083 C CA . VAL A 1 134 ? -11.243 -10.644 -38.063 1.00 95.19 134 VAL A CA 1
ATOM 1084 C C . VAL A 1 134 ? -12.414 -11.357 -37.381 1.00 95.19 134 VAL A C 1
ATOM 1086 O O . VAL A 1 134 ? -13.429 -10.728 -37.068 1.00 95.19 134 VAL A O 1
ATOM 1089 N N . GLN A 1 135 ? -12.305 -12.663 -37.122 1.00 95.12 135 GLN A N 1
ATOM 1090 C CA . GLN A 1 135 ? -13.325 -13.391 -36.367 1.00 95.12 135 GLN A CA 1
ATOM 1091 C C . GLN A 1 135 ? -13.408 -12.908 -34.912 1.00 95.12 135 GLN A C 1
ATOM 1093 O O . GLN A 1 135 ? -14.512 -12.651 -34.430 1.00 95.12 135 GLN A O 1
ATOM 1098 N N . LEU A 1 136 ? -12.270 -12.722 -34.238 1.00 95.50 136 LEU A N 1
ATOM 1099 C CA . LEU A 1 136 ? -12.211 -12.188 -32.873 1.00 95.50 136 LEU A CA 1
ATOM 1100 C C . LEU A 1 136 ? -12.811 -10.778 -32.783 1.00 95.50 136 LEU A C 1
ATOM 1102 O O . LEU A 1 136 ? -13.547 -10.487 -31.841 1.00 95.50 136 LEU A O 1
ATOM 1106 N N . LEU A 1 137 ? -12.566 -9.927 -33.786 1.00 95.50 137 LEU A N 1
ATOM 1107 C CA . LEU A 1 137 ? -13.201 -8.611 -33.889 1.00 95.50 137 LEU A CA 1
ATOM 1108 C C . LEU A 1 137 ? -14.730 -8.717 -33.980 1.00 95.50 137 LEU A C 1
ATOM 1110 O O . LEU A 1 137 ? -15.437 -8.026 -33.251 1.00 95.50 137 LEU A O 1
ATOM 1114 N N . LYS A 1 138 ? -15.256 -9.629 -34.806 1.00 94.94 138 LYS A N 1
ATOM 1115 C CA . LYS A 1 138 ? -16.709 -9.863 -34.916 1.00 94.94 138 LYS A CA 1
ATOM 1116 C C . LYS A 1 138 ? -17.319 -10.409 -33.624 1.00 94.94 138 LYS A C 1
ATOM 1118 O O . LYS A 1 138 ? -18.445 -10.058 -33.280 1.00 94.94 138 LYS A O 1
ATOM 1123 N N . GLU A 1 139 ? -16.616 -11.294 -32.922 1.00 94.50 139 GLU A N 1
ATOM 1124 C CA . GLU A 1 139 ? -17.063 -11.822 -31.627 1.00 94.50 139 GLU A CA 1
ATOM 1125 C C . GLU A 1 139 ? -17.099 -10.725 -30.557 1.00 94.50 139 GLU A C 1
ATOM 1127 O O . GLU A 1 139 ? -18.074 -10.635 -29.809 1.00 94.50 139 GLU A O 1
ATOM 1132 N N . HIS A 1 140 ? -16.095 -9.845 -30.538 1.00 95.88 140 HIS A N 1
ATOM 1133 C CA . HIS A 1 140 ? -16.062 -8.675 -29.660 1.00 95.88 140 HIS A CA 1
ATOM 1134 C C . HIS A 1 140 ? -17.178 -7.674 -29.983 1.00 95.88 140 HIS A C 1
ATOM 1136 O O . HIS A 1 140 ? -17.874 -7.252 -29.069 1.00 95.88 140 HIS A O 1
ATOM 1142 N N . GLN A 1 141 ? -17.450 -7.378 -31.257 1.00 95.50 141 GLN A N 1
ATOM 1143 C CA . GLN A 1 141 ? -18.566 -6.502 -31.659 1.00 95.50 141 GLN A CA 1
ATOM 1144 C C . GLN A 1 141 ? -19.928 -7.004 -31.149 1.00 95.50 141 GLN A C 1
ATOM 1146 O O . GLN A 1 141 ? -20.739 -6.226 -30.656 1.00 95.50 141 GLN A O 1
ATOM 1151 N N . ARG A 1 142 ? -20.171 -8.323 -31.159 1.00 94.88 142 ARG A N 1
ATOM 1152 C CA . ARG A 1 142 ? -21.397 -8.894 -30.561 1.00 94.88 142 ARG A CA 1
ATOM 1153 C C . ARG A 1 142 ? -21.473 -8.669 -29.049 1.00 94.88 142 ARG A C 1
ATOM 1155 O O . ARG A 1 142 ? -22.564 -8.535 -28.496 1.00 94.88 142 ARG A O 1
ATOM 1162 N N . LEU A 1 143 ? -20.329 -8.675 -28.366 1.00 93.56 143 LEU A N 1
ATOM 1163 C CA . LEU A 1 143 ? -20.254 -8.359 -26.944 1.00 93.56 143 LEU A CA 1
ATOM 1164 C C . LEU A 1 143 ? -20.493 -6.864 -26.696 1.00 93.56 143 LEU A C 1
ATOM 1166 O O . LEU A 1 143 ? -21.171 -6.531 -25.728 1.00 93.56 143 LEU A O 1
ATOM 1170 N N . GLU A 1 144 ? -20.008 -5.981 -27.572 1.00 94.62 144 GLU A N 1
ATOM 1171 C CA . GLU A 1 144 ? -20.316 -4.545 -27.535 1.00 94.62 144 GLU A CA 1
ATOM 1172 C C . GLU A 1 144 ? -21.818 -4.289 -27.651 1.00 94.62 144 GLU A C 1
ATOM 1174 O O . GLU A 1 144 ? -22.373 -3.579 -26.812 1.00 94.62 144 GLU A O 1
ATOM 1179 N N . ASP A 1 145 ? -22.497 -4.943 -28.598 1.00 94.25 145 ASP A N 1
ATOM 1180 C CA . ASP A 1 145 ? -23.955 -4.859 -28.744 1.00 94.25 145 ASP A CA 1
ATOM 1181 C C . ASP A 1 145 ? -24.678 -5.296 -27.457 1.00 94.25 145 ASP A C 1
ATOM 1183 O O . ASP A 1 145 ? -25.628 -4.652 -27.001 1.00 94.25 145 ASP A O 1
ATOM 1187 N N . ALA A 1 146 ? -24.210 -6.378 -26.823 1.00 93.19 146 ALA A N 1
ATOM 1188 C CA . ALA A 1 146 ? -24.758 -6.856 -25.554 1.00 93.19 146 ALA A CA 1
ATOM 1189 C C . ALA A 1 146 ? -24.488 -5.889 -24.385 1.00 93.19 146 ALA A C 1
ATOM 1191 O O . ALA A 1 146 ? -25.308 -5.780 -23.470 1.00 93.19 146 ALA A O 1
ATOM 1192 N N . VAL A 1 147 ? -23.353 -5.185 -24.384 1.00 94.75 147 VAL A N 1
ATOM 1193 C CA . VAL A 1 147 ? -23.049 -4.139 -23.395 1.00 94.75 147 VAL A CA 1
ATOM 1194 C C . VAL A 1 147 ? -23.929 -2.912 -23.630 1.00 94.75 147 VAL A C 1
ATOM 1196 O O . VAL A 1 147 ? -24.478 -2.380 -22.668 1.00 94.75 147 VAL A O 1
ATOM 1199 N N . GLU A 1 148 ? -24.161 -2.501 -24.876 1.00 92.50 148 GLU A N 1
ATOM 1200 C CA . GLU A 1 148 ? -25.047 -1.372 -25.185 1.00 92.50 148 GLU A CA 1
ATOM 1201 C C . GLU A 1 148 ? -26.501 -1.659 -24.761 1.00 92.50 148 GLU A C 1
ATOM 1203 O O . GLU A 1 148 ? -27.189 -0.771 -24.263 1.00 92.50 148 GLU A O 1
ATOM 1208 N N . GLN A 1 149 ? -26.955 -2.916 -24.818 1.00 91.69 149 GLN A N 1
ATOM 1209 C CA . GLN A 1 149 ? -28.237 -3.311 -24.214 1.00 91.69 149 GLN A CA 1
ATOM 1210 C C . GLN A 1 149 ? -28.231 -3.173 -22.681 1.00 91.69 149 GLN A C 1
ATOM 1212 O O . GLN A 1 149 ? -29.190 -2.665 -22.097 1.00 91.69 149 GLN A O 1
ATOM 1217 N N . THR A 1 150 ? -27.145 -3.571 -22.008 1.00 94.25 150 THR A N 1
ATOM 1218 C CA . THR A 1 150 ? -26.979 -3.396 -20.552 1.00 94.25 150 THR A CA 1
ATOM 1219 C C . THR A 1 150 ? -27.011 -1.916 -20.140 1.00 94.25 150 THR A C 1
ATOM 1221 O O . THR A 1 150 ? -27.498 -1.589 -19.055 1.00 94.25 150 THR A O 1
ATOM 1224 N N . LYS A 1 151 ? -26.552 -1.007 -21.008 1.00 94.81 151 LYS A N 1
ATOM 1225 C CA . LYS A 1 151 ? -26.549 0.444 -20.767 1.00 94.81 151 LYS A CA 1
ATOM 1226 C C . LYS A 1 151 ? -27.944 1.013 -20.545 1.00 94.81 151 LYS A C 1
ATOM 1228 O O . LYS A 1 151 ? -28.102 1.904 -19.718 1.00 94.81 151 LYS A O 1
ATOM 1233 N N . VAL A 1 152 ? -28.955 0.492 -21.241 1.00 94.19 152 VAL A N 1
ATOM 1234 C CA . VAL A 1 152 ? -30.350 0.929 -21.068 1.00 94.19 152 VAL A CA 1
ATOM 1235 C C . VAL A 1 152 ? -30.807 0.680 -19.627 1.00 94.19 152 VAL A C 1
ATOM 1237 O O . VAL A 1 152 ? -31.336 1.585 -18.983 1.00 94.19 152 VAL A O 1
ATOM 1240 N N . ASN A 1 153 ? -30.512 -0.506 -19.086 1.00 93.00 153 ASN A N 1
ATOM 1241 C CA . ASN A 1 153 ? -30.834 -0.859 -17.700 1.00 93.00 153 ASN A CA 1
ATOM 1242 C C . ASN A 1 153 ? -30.043 -0.010 -16.695 1.00 93.00 153 ASN A C 1
ATOM 1244 O O . ASN A 1 153 ? -30.591 0.428 -15.688 1.00 93.00 153 ASN A O 1
ATOM 1248 N N . TYR A 1 154 ? -28.764 0.245 -16.977 1.00 96.50 154 TYR A N 1
ATOM 1249 C CA . TYR A 1 154 ? -27.918 1.119 -16.163 1.00 96.50 154 TYR A CA 1
ATOM 1250 C C . TYR A 1 154 ? -28.480 2.545 -16.063 1.00 96.50 154 TYR A C 1
ATOM 1252 O O . TYR A 1 154 ? -28.626 3.064 -14.956 1.00 96.50 154 TYR A O 1
ATOM 1260 N N . THR A 1 155 ? -28.842 3.156 -17.194 1.00 94.69 155 THR A N 1
ATOM 1261 C CA . THR A 1 155 ? -29.389 4.519 -17.229 1.00 94.69 155 THR A CA 1
ATOM 1262 C C . THR A 1 155 ? -30.711 4.603 -16.469 1.00 94.69 155 THR A C 1
ATOM 1264 O O . THR A 1 155 ? -30.881 5.496 -15.643 1.00 94.69 155 THR A O 1
ATOM 1267 N N . HIS A 1 156 ? -31.606 3.629 -16.667 1.00 94.00 156 HIS A N 1
ATOM 1268 C CA . HIS A 1 156 ? -32.880 3.573 -15.950 1.00 94.00 156 HIS A CA 1
ATOM 1269 C C . HIS A 1 156 ? -32.691 3.492 -14.425 1.00 94.00 156 HIS A C 1
ATOM 1271 O O . HIS A 1 156 ? -33.359 4.206 -13.680 1.00 94.00 156 HIS A O 1
ATOM 1277 N N . LEU A 1 157 ? -31.751 2.670 -13.942 1.00 94.31 157 LEU A N 1
ATOM 1278 C CA . LEU A 1 157 ? -31.480 2.548 -12.504 1.00 94.31 157 LEU A CA 1
ATOM 1279 C C . LEU A 1 157 ? -30.826 3.797 -11.906 1.00 94.31 157 LEU A C 1
ATOM 1281 O O . LEU A 1 157 ? -31.103 4.132 -10.755 1.00 94.31 157 LEU A O 1
ATOM 1285 N N . LEU A 1 158 ? -29.997 4.516 -12.668 1.00 94.00 158 LEU A N 1
ATOM 1286 C CA . LEU A 1 158 ? -29.476 5.811 -12.226 1.00 94.00 158 LEU A CA 1
ATOM 1287 C C . LEU A 1 158 ? -30.581 6.863 -12.107 1.00 94.00 158 LEU A C 1
ATOM 1289 O O . LEU A 1 158 ? -30.609 7.604 -11.123 1.00 94.00 158 LEU A O 1
ATOM 1293 N N . GLU A 1 159 ? -31.496 6.920 -13.074 1.00 93.81 159 GLU A N 1
ATOM 1294 C CA . GLU A 1 159 ? -32.646 7.826 -13.033 1.00 93.81 159 GLU A CA 1
ATOM 1295 C C . GLU A 1 159 ? -33.574 7.492 -11.858 1.00 93.81 159 GLU A C 1
ATOM 1297 O O . GLU A 1 159 ? -33.897 8.373 -11.056 1.00 93.81 159 GLU A O 1
ATOM 1302 N N . HIS A 1 160 ? -33.939 6.215 -11.692 1.00 93.44 160 HIS A N 1
ATOM 1303 C CA . HIS A 1 160 ? -34.760 5.741 -10.572 1.00 93.44 160 HIS A CA 1
ATOM 1304 C C . HIS A 1 160 ? -34.099 6.023 -9.221 1.00 93.44 160 HIS A C 1
ATOM 1306 O O . HIS A 1 160 ? -34.737 6.584 -8.327 1.00 93.44 160 HIS A O 1
ATOM 1312 N N . GLY A 1 161 ? -32.807 5.724 -9.090 1.00 92.94 161 GLY A N 1
ATOM 1313 C CA . GLY A 1 161 ? -32.034 6.009 -7.889 1.00 92.94 161 GLY A CA 1
ATOM 1314 C C . GLY A 1 161 ? -31.935 7.504 -7.575 1.00 92.94 161 GLY A C 1
ATOM 1315 O O . GLY A 1 161 ? -32.104 7.898 -6.423 1.00 92.94 161 GLY A O 1
ATOM 1316 N N . SER A 1 162 ? -31.746 8.357 -8.587 1.00 91.56 162 SER A N 1
ATOM 1317 C CA . SER A 1 162 ? -31.714 9.817 -8.419 1.00 91.56 162 SER A CA 1
ATOM 1318 C C . SER A 1 162 ? -33.055 10.374 -7.925 1.00 91.56 162 SER A C 1
ATOM 1320 O O . SER A 1 162 ? -33.100 11.204 -7.010 1.00 91.56 162 SER A O 1
ATOM 1322 N N . ILE A 1 163 ? -34.169 9.875 -8.475 1.00 93.31 163 ILE A N 1
ATOM 1323 C CA . ILE A 1 163 ? -35.522 10.216 -8.015 1.00 93.31 163 ILE A CA 1
ATOM 1324 C C . ILE A 1 163 ? -35.720 9.752 -6.565 1.00 93.31 163 ILE A C 1
ATOM 1326 O O . ILE A 1 163 ? -36.219 10.514 -5.730 1.00 93.31 163 ILE A O 1
ATOM 1330 N N . LEU A 1 164 ? -35.293 8.530 -6.235 1.00 92.19 164 LEU A N 1
ATOM 1331 C CA . LEU A 1 164 ? -35.431 7.968 -4.894 1.00 92.19 164 LEU A CA 1
ATOM 1332 C C . LEU A 1 164 ? -34.583 8.716 -3.855 1.00 92.19 164 LEU A C 1
ATOM 1334 O O . LEU A 1 164 ? -35.056 8.934 -2.742 1.00 92.19 164 LEU A O 1
ATOM 1338 N N . THR A 1 165 ? -33.392 9.201 -4.218 1.00 91.31 165 THR A N 1
ATOM 1339 C CA . THR A 1 165 ? -32.552 10.053 -3.357 1.00 91.31 165 THR A CA 1
ATOM 1340 C C . THR A 1 165 ? -33.289 11.317 -2.895 1.00 91.31 165 THR A C 1
ATOM 1342 O O . THR A 1 165 ? -33.152 11.727 -1.738 1.00 91.31 165 THR A O 1
ATOM 1345 N N . ASN A 1 166 ? -34.099 11.929 -3.765 1.00 89.25 166 ASN A N 1
ATOM 1346 C CA . ASN A 1 166 ? -34.904 13.103 -3.410 1.00 89.25 166 ASN A CA 1
ATOM 1347 C C . ASN A 1 166 ? -36.137 12.734 -2.575 1.00 89.25 166 ASN A C 1
ATOM 1349 O O . ASN A 1 166 ? -36.529 13.482 -1.679 1.00 89.25 166 ASN A O 1
ATOM 1353 N N . ASN A 1 167 ? -36.721 11.567 -2.846 1.00 88.38 167 ASN A N 1
ATOM 1354 C CA . ASN A 1 167 ? -37.950 11.110 -2.207 1.00 88.38 167 ASN A CA 1
ATOM 1355 C C . ASN A 1 167 ? -37.721 10.330 -0.905 1.00 88.38 167 ASN A C 1
ATOM 1357 O O . ASN A 1 167 ? -38.687 10.130 -0.177 1.00 88.38 167 ASN A O 1
ATOM 1361 N N . PHE A 1 168 ? -36.487 9.927 -0.572 1.00 92.12 168 PHE A N 1
ATOM 1362 C CA . PHE A 1 168 ? -36.155 9.190 0.654 1.00 92.12 168 PHE A CA 1
ATOM 1363 C C . PHE A 1 168 ? -34.881 9.719 1.359 1.00 92.12 168 PHE A C 1
ATOM 1365 O O . PHE A 1 168 ? -33.851 9.039 1.422 1.00 92.12 168 PHE A O 1
ATOM 1372 N N . PRO A 1 169 ? -34.931 10.927 1.964 1.00 88.44 169 PRO A N 1
ATOM 1373 C CA . PRO A 1 169 ? -33.750 11.590 2.532 1.00 88.44 169 PRO A CA 1
ATOM 1374 C C . PRO A 1 169 ? -33.030 10.791 3.625 1.00 88.44 169 PRO A C 1
ATOM 1376 O O . PRO A 1 169 ? -31.815 10.910 3.772 1.00 88.44 169 PRO A O 1
ATOM 1379 N N . ALA A 1 170 ? -33.762 9.962 4.377 1.00 88.06 170 ALA A N 1
ATOM 1380 C CA . ALA A 1 170 ? -33.214 9.141 5.457 1.00 88.06 170 ALA A CA 1
ATOM 1381 C C . ALA A 1 170 ? -32.170 8.118 4.972 1.00 88.06 170 ALA A C 1
ATOM 1383 O O . ALA A 1 170 ? -31.300 7.727 5.749 1.00 88.06 170 ALA A O 1
ATOM 1384 N N . LYS A 1 171 ? -32.238 7.708 3.698 1.00 90.69 171 LYS A N 1
ATOM 1385 C CA . LYS A 1 171 ? -31.335 6.727 3.077 1.00 90.69 171 LYS A CA 1
ATOM 1386 C C . LYS A 1 171 ? -30.534 7.267 1.901 1.00 90.69 171 LYS A C 1
ATOM 1388 O O . LYS A 1 171 ? -29.794 6.513 1.279 1.00 90.69 171 LYS A O 1
ATOM 1393 N N . LYS A 1 172 ? -30.585 8.579 1.659 1.00 92.94 172 LYS A N 1
ATOM 1394 C CA . LYS A 1 172 ? -29.825 9.259 0.602 1.00 92.94 172 LYS A CA 1
ATOM 1395 C C . LYS A 1 172 ? -28.356 8.823 0.532 1.00 92.94 172 LYS A C 1
ATOM 1397 O O . LYS A 1 172 ? -27.880 8.482 -0.539 1.00 92.94 172 LYS A O 1
ATOM 1402 N N . GLY A 1 173 ? -27.650 8.790 1.666 1.00 92.44 173 GLY A N 1
ATOM 1403 C CA . GLY A 1 173 ? -26.232 8.410 1.686 1.00 92.44 173 GLY A CA 1
ATOM 1404 C C . GLY A 1 173 ? -25.964 6.965 1.249 1.00 92.44 173 GLY A C 1
ATOM 1405 O O . GLY A 1 173 ? -24.935 6.701 0.636 1.00 92.44 173 GLY A O 1
ATOM 1406 N N . GLU A 1 174 ? -26.884 6.041 1.534 1.00 93.81 174 GLU A N 1
ATOM 1407 C CA . GLU A 1 174 ? -26.784 4.635 1.119 1.00 93.81 174 GLU A CA 1
ATOM 1408 C C . GLU A 1 174 ? -27.137 4.478 -0.367 1.00 93.81 174 GLU A C 1
ATOM 1410 O O . GLU A 1 174 ? -26.407 3.808 -1.094 1.00 93.81 174 GLU A O 1
ATOM 1415 N N . ILE A 1 175 ? -28.185 5.164 -0.838 1.00 93.88 175 ILE A N 1
ATOM 1416 C CA . ILE A 1 175 ? -28.576 5.191 -2.257 1.00 93.88 175 ILE A CA 1
ATOM 1417 C C . ILE A 1 175 ? -27.442 5.768 -3.112 1.00 93.88 175 ILE A C 1
ATOM 1419 O O . ILE A 1 175 ? -26.990 5.116 -4.051 1.00 93.88 175 ILE A O 1
ATOM 1423 N N . ASP A 1 176 ? -26.922 6.944 -2.752 1.00 94.44 176 ASP A N 1
ATOM 1424 C CA . ASP A 1 176 ? -25.831 7.599 -3.481 1.00 94.44 176 ASP A CA 1
ATOM 1425 C C . ASP A 1 176 ? -24.575 6.706 -3.524 1.00 94.44 176 ASP A C 1
ATOM 1427 O O . ASP A 1 176 ? -23.875 6.661 -4.537 1.00 94.44 176 ASP A O 1
ATOM 1431 N N . ALA A 1 177 ? -24.295 5.954 -2.452 1.00 94.00 177 ALA A N 1
ATOM 1432 C CA . ALA A 1 177 ? -23.185 5.005 -2.416 1.00 94.00 177 ALA A CA 1
ATOM 1433 C C . ALA A 1 177 ? -23.392 3.820 -3.376 1.00 94.00 177 ALA A C 1
ATOM 1435 O O . ALA A 1 177 ? -22.465 3.474 -4.111 1.00 94.00 177 ALA A O 1
ATOM 1436 N N . ILE A 1 178 ? -24.594 3.231 -3.407 1.00 94.19 178 ILE A N 1
ATOM 1437 C CA . ILE A 1 178 ? -24.948 2.124 -4.312 1.00 94.19 178 ILE A CA 1
ATOM 1438 C C . ILE A 1 178 ? -24.857 2.570 -5.776 1.00 94.19 178 ILE A C 1
ATOM 1440 O O . ILE A 1 178 ? -24.235 1.888 -6.594 1.00 94.19 178 ILE A O 1
ATOM 1444 N N . LEU A 1 179 ? -25.423 3.735 -6.110 1.00 94.50 179 LEU A N 1
ATOM 1445 C CA . LEU A 1 179 ? -25.391 4.271 -7.474 1.00 94.50 179 LEU A CA 1
ATOM 1446 C C . LEU A 1 179 ? -23.964 4.591 -7.918 1.00 94.50 179 LEU A C 1
ATOM 1448 O O . LEU A 1 179 ? -23.584 4.258 -9.039 1.00 94.50 179 LEU A O 1
ATOM 1452 N N . LYS A 1 180 ? -23.144 5.165 -7.031 1.00 94.81 180 LYS A N 1
ATOM 1453 C CA . LYS A 1 180 ? -21.739 5.463 -7.330 1.00 94.81 180 LYS A CA 1
ATOM 1454 C C . LYS A 1 180 ? -20.905 4.203 -7.556 1.00 94.81 180 LYS A C 1
ATOM 1456 O O . LYS A 1 180 ? -20.034 4.176 -8.422 1.00 94.81 180 LYS A O 1
ATOM 1461 N N . ASP A 1 181 ? -21.154 3.149 -6.792 1.00 94.06 181 ASP A N 1
ATOM 1462 C CA . ASP A 1 181 ? -20.493 1.855 -6.967 1.00 94.06 181 ASP A CA 1
ATOM 1463 C C . ASP A 1 181 ? -20.911 1.160 -8.283 1.00 94.06 181 ASP A C 1
ATOM 1465 O O . ASP A 1 181 ? -20.068 0.606 -9.003 1.00 94.06 181 ASP A O 1
ATOM 1469 N N . LEU A 1 182 ? -22.191 1.259 -8.661 1.00 95.38 182 LEU A N 1
ATOM 1470 C CA . LEU A 1 182 ? -22.670 0.838 -9.981 1.00 95.38 182 LEU A CA 1
ATOM 1471 C C . LEU A 1 182 ? -22.017 1.656 -11.108 1.00 95.38 182 LEU A C 1
ATOM 1473 O O . LEU A 1 182 ? -21.514 1.070 -12.065 1.00 95.38 182 LEU A O 1
ATOM 1477 N N . GLU A 1 183 ? -21.962 2.981 -10.980 1.00 96.06 183 GLU A N 1
ATOM 1478 C CA . GLU A 1 183 ? -21.340 3.895 -11.947 1.00 96.06 183 GLU A CA 1
ATOM 1479 C C . GLU A 1 183 ? -19.848 3.599 -12.142 1.00 96.06 183 GLU A C 1
ATOM 1481 O O . GLU A 1 183 ? -19.385 3.455 -13.273 1.00 96.06 183 GLU A O 1
ATOM 1486 N N . ASN A 1 184 ? -19.096 3.402 -11.057 1.00 95.19 184 ASN A N 1
ATOM 1487 C CA . ASN A 1 184 ? -17.695 2.982 -11.133 1.00 95.19 184 ASN A CA 1
ATOM 1488 C C . ASN A 1 184 ? -17.548 1.636 -11.859 1.00 95.19 184 ASN A C 1
ATOM 1490 O O . ASN A 1 184 ? -16.648 1.450 -12.683 1.00 95.19 184 ASN A O 1
ATOM 1494 N N . SER A 1 185 ? -18.443 0.688 -11.565 1.00 93.69 185 SER A N 1
ATOM 1495 C CA . SER A 1 185 ? -18.437 -0.630 -12.198 1.00 93.69 185 SER A CA 1
ATOM 1496 C C . SER A 1 185 ? -18.731 -0.543 -13.696 1.00 93.69 185 SER A C 1
ATOM 1498 O O . SER A 1 185 ? -18.065 -1.236 -14.469 1.00 93.69 185 SER A O 1
ATOM 1500 N N . TRP A 1 186 ? -19.677 0.306 -14.089 1.00 97.00 186 TRP A N 1
ATOM 1501 C CA . TRP A 1 186 ? -20.049 0.574 -15.473 1.00 97.00 186 TRP A CA 1
ATOM 1502 C C . TRP A 1 186 ? -18.914 1.243 -16.251 1.00 97.00 186 TRP A C 1
ATOM 1504 O O . TRP A 1 186 ? -18.481 0.715 -17.273 1.00 97.00 186 TRP A O 1
ATOM 1514 N N . ASN A 1 187 ? -18.351 2.328 -15.712 1.00 95.50 187 ASN A N 1
ATOM 1515 C CA . ASN A 1 187 ? -17.251 3.075 -16.330 1.00 95.50 187 ASN A CA 1
ATOM 1516 C C . ASN A 1 187 ? -16.011 2.206 -16.572 1.00 95.50 187 ASN A C 1
ATOM 1518 O O . ASN A 1 187 ? -15.314 2.367 -17.570 1.00 95.50 187 ASN A O 1
ATOM 1522 N N . TYR A 1 188 ? -15.738 1.252 -15.678 1.00 93.94 188 TYR A N 1
ATOM 1523 C CA . TYR A 1 188 ? -14.658 0.293 -15.895 1.00 93.94 188 TYR A CA 1
ATOM 1524 C C . TYR A 1 188 ? -14.948 -0.663 -17.061 1.00 93.94 188 TYR A C 1
ATOM 1526 O O . TYR A 1 188 ? -14.059 -0.918 -17.867 1.00 93.94 188 TYR A O 1
ATOM 1534 N N . LEU A 1 189 ? -16.175 -1.195 -17.165 1.00 95.88 189 LEU A N 1
ATOM 1535 C CA . LEU A 1 189 ? -16.550 -2.088 -18.269 1.00 95.88 189 LEU A CA 1
ATOM 1536 C C . LEU A 1 189 ? -16.478 -1.360 -19.616 1.00 95.88 189 LEU A C 1
ATOM 1538 O O . LEU A 1 189 ? -15.900 -1.892 -20.557 1.00 95.88 189 LEU A O 1
ATOM 1542 N N . THR A 1 190 ? -17.021 -0.146 -19.710 1.00 95.25 190 THR A N 1
ATOM 1543 C CA . THR A 1 190 ? -17.009 0.625 -20.961 1.00 95.25 190 THR A CA 1
ATOM 1544 C C . THR A 1 190 ? -15.589 0.995 -21.384 1.00 95.25 190 THR A C 1
ATOM 1546 O O . THR A 1 190 ? -15.246 0.847 -22.555 1.00 95.25 190 THR A O 1
ATOM 1549 N N . ALA A 1 191 ? -14.727 1.383 -20.438 1.00 94.25 191 ALA A N 1
ATOM 1550 C CA . ALA A 1 191 ? -13.312 1.611 -20.716 1.00 94.25 191 ALA A CA 1
ATOM 1551 C C . ALA A 1 191 ? -12.606 0.336 -21.210 1.00 94.25 191 ALA A C 1
ATOM 1553 O O . ALA A 1 191 ? -11.833 0.400 -22.165 1.00 94.25 191 ALA A O 1
ATOM 1554 N N . LEU A 1 192 ? -12.884 -0.815 -20.589 1.00 94.12 192 LEU A N 1
ATOM 1555 C CA . LEU A 1 192 ? -12.297 -2.102 -20.966 1.00 94.12 192 LEU A CA 1
ATOM 1556 C C . LEU A 1 192 ? -12.727 -2.540 -22.373 1.00 94.12 192 LEU A C 1
ATOM 1558 O O . LEU A 1 192 ? -11.889 -2.982 -23.156 1.00 94.12 192 LEU A O 1
ATOM 1562 N N . ILE A 1 193 ? -14.009 -2.367 -22.708 1.00 95.25 193 ILE A N 1
ATOM 1563 C CA . ILE A 1 193 ? -14.544 -2.633 -24.047 1.00 95.25 193 ILE A CA 1
ATOM 1564 C C . ILE A 1 193 ? -13.809 -1.788 -25.088 1.00 95.25 193 ILE A C 1
ATOM 1566 O O . ILE A 1 193 ? -13.203 -2.358 -25.986 1.00 95.25 193 ILE A O 1
ATOM 1570 N N . VAL A 1 194 ? -13.753 -0.462 -24.904 1.00 94.44 194 VAL A N 1
ATOM 1571 C CA . VAL A 1 194 ? -13.075 0.459 -25.836 1.00 94.44 194 VAL A CA 1
ATOM 1572 C C . VAL A 1 194 ? -11.592 0.118 -25.998 1.00 94.44 194 VAL A C 1
ATOM 1574 O O . VAL A 1 194 ? -11.039 0.191 -27.095 1.00 94.44 194 VAL A O 1
ATOM 1577 N N . GLN A 1 195 ? -10.910 -0.249 -24.912 1.00 93.75 195 GLN A N 1
ATOM 1578 C CA . GLN A 1 195 ? -9.512 -0.672 -24.987 1.00 93.75 195 GLN A CA 1
ATOM 1579 C C . GLN A 1 195 ? -9.345 -1.946 -25.819 1.00 93.75 195 GLN A C 1
ATOM 1581 O O . GLN A 1 195 ? -8.395 -2.030 -26.599 1.00 93.75 195 GLN A O 1
ATOM 1586 N N . ARG A 1 196 ? -10.260 -2.911 -25.684 1.00 95.12 196 ARG A N 1
ATOM 1587 C CA . ARG A 1 196 ? -10.221 -4.156 -26.450 1.00 95.12 196 ARG A CA 1
ATOM 1588 C C . ARG A 1 196 ? -10.547 -3.943 -27.929 1.00 95.12 196 ARG A C 1
ATOM 1590 O O . ARG A 1 196 ? -9.862 -4.547 -28.749 1.00 95.12 196 ARG A O 1
ATOM 1597 N N . SER A 1 197 ? -11.494 -3.070 -28.276 1.00 95.25 197 SER A N 1
ATOM 1598 C CA . SER A 1 197 ? -11.802 -2.731 -29.679 1.00 95.25 197 SER A CA 1
ATOM 1599 C C . SER A 1 197 ? -10.578 -2.130 -30.363 1.00 95.25 197 SER A C 1
ATOM 1601 O O . SER A 1 197 ? -10.101 -2.671 -31.353 1.00 95.25 197 SER A O 1
ATOM 1603 N N . ASN A 1 198 ? -9.973 -1.111 -29.738 1.00 94.12 198 ASN A N 1
ATOM 1604 C CA . ASN A 1 198 ? -8.748 -0.487 -30.245 1.00 94.12 198 ASN A CA 1
ATOM 1605 C C . ASN A 1 198 ? -7.598 -1.496 -30.401 1.00 94.12 198 ASN A C 1
ATOM 1607 O O . ASN A 1 198 ? -6.800 -1.395 -31.327 1.00 94.12 198 ASN A O 1
ATOM 1611 N N . LEU A 1 199 ? -7.480 -2.457 -29.476 1.00 95.94 199 LEU A N 1
ATOM 1612 C CA . LEU A 1 199 ? -6.483 -3.519 -29.580 1.00 95.94 199 LEU A CA 1
ATOM 1613 C C . LEU A 1 199 ? -6.773 -4.435 -30.777 1.00 95.94 199 LEU A C 1
ATOM 1615 O O . LEU A 1 199 ? -5.845 -4.762 -31.505 1.00 95.94 199 LEU A O 1
ATOM 1619 N N . LEU A 1 200 ? -8.026 -4.855 -30.977 1.00 96.19 200 LEU A N 1
ATOM 1620 C CA . LEU A 1 200 ? -8.414 -5.739 -32.081 1.00 96.19 200 LEU A CA 1
ATOM 1621 C C . LEU A 1 200 ? -8.242 -5.081 -33.450 1.00 96.19 200 LEU A C 1
ATOM 1623 O O . LEU A 1 200 ? -7.795 -5.758 -34.371 1.00 96.19 200 LEU A O 1
ATOM 1627 N N . ASP A 1 201 ? -8.507 -3.781 -33.564 1.00 95.12 201 ASP A N 1
ATOM 1628 C CA . ASP A 1 201 ? -8.252 -3.029 -34.796 1.00 95.12 201 ASP A CA 1
ATOM 1629 C C . ASP A 1 201 ? -6.760 -3.066 -35.165 1.00 95.12 201 ASP A C 1
ATOM 1631 O O . ASP A 1 201 ? -6.404 -3.409 -36.291 1.00 95.12 201 ASP A O 1
ATOM 1635 N N . ILE A 1 202 ? -5.876 -2.821 -34.188 1.00 96.12 202 ILE A N 1
ATOM 1636 C CA . ILE A 1 202 ? -4.420 -2.924 -34.382 1.00 96.12 202 ILE A CA 1
ATOM 1637 C C . ILE A 1 202 ? -4.013 -4.365 -34.709 1.00 96.12 202 ILE A C 1
ATOM 1639 O O . ILE A 1 202 ? -3.154 -4.582 -35.554 1.00 96.12 202 ILE A O 1
ATOM 1643 N N . VAL A 1 203 ? -4.618 -5.370 -34.065 1.00 97.31 203 VAL A N 1
ATOM 1644 C CA . VAL A 1 203 ? -4.327 -6.787 -34.341 1.00 97.31 203 VAL A CA 1
ATOM 1645 C C . VAL A 1 203 ? -4.648 -7.150 -35.791 1.00 97.31 203 VAL A C 1
ATOM 1647 O O . VAL A 1 203 ? -3.850 -7.845 -36.419 1.00 97.31 203 VAL A O 1
ATOM 1650 N N . VAL A 1 204 ? -5.782 -6.691 -36.329 1.00 96.56 204 VAL A N 1
ATOM 1651 C CA . VAL A 1 204 ? -6.158 -6.942 -37.729 1.00 96.56 204 VAL A CA 1
ATOM 1652 C C . VAL A 1 204 ? -5.152 -6.285 -38.676 1.00 96.56 204 VAL A C 1
ATOM 1654 O O . VAL A 1 204 ? -4.602 -6.985 -39.527 1.00 96.56 204 VAL A O 1
ATOM 1657 N N . SER A 1 205 ? -4.832 -5.002 -38.477 1.00 95.19 205 SER A N 1
ATOM 1658 C CA . SER A 1 205 ? -3.831 -4.285 -39.286 1.00 95.19 205 SER A CA 1
ATOM 1659 C C . SER A 1 205 ? -2.448 -4.938 -39.213 1.00 95.19 205 SER A C 1
ATOM 1661 O O . SER A 1 205 ? -1.806 -5.172 -40.234 1.00 95.19 205 SER A O 1
ATOM 1663 N N . PHE A 1 206 ? -2.005 -5.316 -38.012 1.00 96.88 206 PHE A N 1
ATOM 1664 C CA . PHE A 1 206 ? -0.756 -6.042 -37.792 1.00 96.88 206 PHE A CA 1
ATOM 1665 C C . PHE A 1 206 ? -0.715 -7.357 -38.5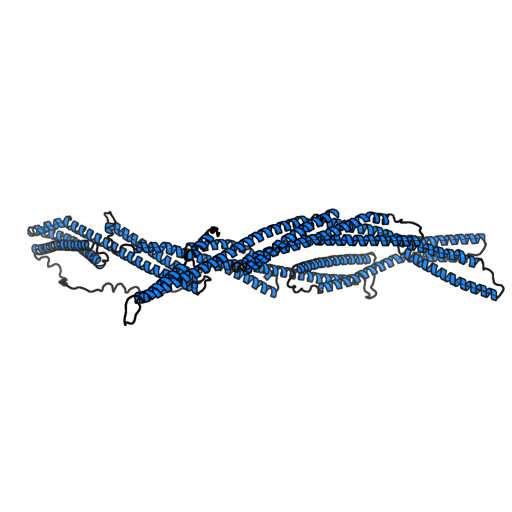75 1.00 96.88 206 PHE A C 1
ATOM 1667 O O . PHE A 1 206 ? 0.280 -7.646 -39.243 1.00 96.88 206 PHE A O 1
ATOM 1674 N N . ARG A 1 207 ? -1.779 -8.168 -38.511 1.00 95.31 207 ARG A N 1
ATOM 1675 C CA . ARG A 1 207 ? -1.831 -9.444 -39.237 1.00 95.31 207 ARG A CA 1
ATOM 1676 C C . ARG A 1 207 ? -1.801 -9.222 -40.749 1.00 95.31 207 ARG A C 1
ATOM 1678 O O . ARG A 1 207 ? -1.007 -9.878 -41.412 1.00 95.31 207 ARG A O 1
ATOM 1685 N N . GLN A 1 208 ? -2.563 -8.256 -41.255 1.00 95.06 208 GLN A N 1
ATOM 1686 C CA . GLN A 1 208 ? -2.580 -7.890 -42.673 1.00 95.06 208 GLN A CA 1
ATOM 1687 C C . GLN A 1 208 ? -1.197 -7.475 -43.185 1.00 95.06 208 GLN A C 1
ATOM 1689 O O . GLN A 1 208 ? -0.669 -8.084 -44.114 1.00 95.06 208 GLN A O 1
ATOM 1694 N N . GLU A 1 209 ? -0.576 -6.473 -42.561 1.00 96.06 209 GLU A N 1
ATOM 1695 C CA . GLU A 1 209 ? 0.699 -5.924 -43.039 1.00 96.06 209 GLU A CA 1
ATOM 1696 C C . GLU A 1 209 ? 1.836 -6.952 -42.936 1.00 96.06 209 GLU A C 1
ATOM 1698 O O . GLU A 1 209 ? 2.626 -7.106 -43.870 1.00 96.06 209 GLU A O 1
ATOM 1703 N N . THR A 1 210 ? 1.889 -7.727 -41.844 1.00 95.75 210 THR A N 1
ATOM 1704 C CA . THR A 1 210 ? 2.928 -8.757 -41.679 1.00 95.75 210 THR A CA 1
ATOM 1705 C C . THR A 1 210 ? 2.781 -9.908 -42.671 1.00 95.75 210 THR A C 1
ATOM 1707 O O . THR A 1 210 ? 3.787 -10.377 -43.208 1.00 95.75 210 THR A O 1
ATOM 1710 N N . GLU A 1 211 ? 1.557 -10.349 -42.958 1.00 95.06 211 GLU A N 1
ATOM 1711 C CA . GLU A 1 211 ? 1.294 -11.387 -43.957 1.00 95.06 211 GLU A CA 1
ATOM 1712 C C . GLU A 1 211 ? 1.654 -10.900 -45.370 1.00 95.06 211 GLU A C 1
ATOM 1714 O O . GLU A 1 211 ? 2.338 -11.618 -46.108 1.00 95.06 211 GLU A O 1
ATOM 1719 N N . ILE A 1 212 ? 1.332 -9.643 -45.707 1.00 94.38 212 ILE A N 1
ATOM 1720 C CA . ILE A 1 212 ? 1.759 -8.995 -46.958 1.00 94.38 212 ILE A CA 1
ATOM 1721 C C . ILE A 1 212 ? 3.290 -8.982 -47.069 1.00 94.38 212 ILE A C 1
ATOM 1723 O O . ILE A 1 212 ? 3.826 -9.441 -48.081 1.00 94.38 212 ILE A O 1
ATOM 1727 N N . TYR A 1 213 ? 4.008 -8.523 -46.038 1.00 96.44 213 TYR A N 1
ATOM 1728 C CA . TYR A 1 213 ? 5.475 -8.465 -46.054 1.00 96.44 213 TYR A CA 1
ATOM 1729 C C . TYR A 1 213 ? 6.103 -9.849 -46.273 1.00 96.44 213 TYR A C 1
ATOM 1731 O O . TYR A 1 213 ? 6.949 -10.028 -47.153 1.00 96.44 213 TYR A O 1
ATOM 1739 N N . PHE A 1 214 ? 5.676 -10.858 -45.506 1.00 95.88 214 PHE A N 1
ATOM 1740 C CA . PHE A 1 214 ? 6.244 -12.203 -45.624 1.00 95.88 214 PHE A CA 1
ATOM 1741 C C . PHE A 1 214 ? 5.845 -12.913 -46.922 1.00 95.88 214 PHE A C 1
ATOM 1743 O O . PHE A 1 214 ? 6.613 -13.755 -47.390 1.00 95.88 214 PHE A O 1
ATOM 1750 N N . SER A 1 215 ? 4.709 -12.560 -47.534 1.00 95.38 215 SER A N 1
ATOM 1751 C CA . SER A 1 215 ? 4.319 -13.090 -48.847 1.00 95.38 215 SER A CA 1
ATOM 1752 C C . SER A 1 215 ? 5.240 -12.609 -49.976 1.00 95.38 215 SER A C 1
ATOM 1754 O O . SER A 1 215 ? 5.610 -13.406 -50.836 1.00 95.38 215 SER A O 1
ATOM 1756 N N . LYS A 1 216 ? 5.681 -11.341 -49.934 1.00 95.44 216 LYS A N 1
ATOM 1757 C CA . LYS A 1 216 ? 6.587 -10.738 -50.928 1.00 95.44 216 LYS A CA 1
ATOM 1758 C C . LYS A 1 216 ? 8.066 -11.061 -50.696 1.00 95.44 216 LYS A C 1
ATOM 1760 O O . LYS A 1 216 ? 8.865 -11.028 -51.632 1.00 95.44 216 LYS A O 1
ATOM 1765 N N . LEU A 1 217 ? 8.447 -11.394 -49.462 1.00 94.94 217 LEU A N 1
ATOM 1766 C CA . LEU A 1 217 ? 9.842 -11.613 -49.066 1.00 94.94 217 LEU A CA 1
ATOM 1767 C C . LEU A 1 217 ? 10.632 -12.574 -49.992 1.00 94.94 217 LEU A C 1
ATOM 1769 O O . LEU A 1 217 ? 11.767 -12.238 -50.346 1.00 94.94 217 LEU A O 1
ATOM 1773 N N . PRO A 1 218 ? 10.093 -13.732 -50.435 1.00 94.19 218 PRO A N 1
ATOM 1774 C CA . PRO A 1 218 ? 10.799 -14.624 -51.358 1.00 94.19 218 PRO A CA 1
ATOM 1775 C C . PRO A 1 218 ? 11.049 -14.006 -52.739 1.00 94.19 218 PRO A C 1
ATOM 1777 O O . PRO A 1 218 ? 12.098 -14.254 -53.336 1.00 94.19 218 PRO A O 1
ATOM 1780 N N . GLU A 1 219 ? 10.110 -13.205 -53.245 1.00 92.81 219 GLU A N 1
ATOM 1781 C CA . GLU A 1 219 ? 10.220 -12.548 -54.551 1.00 92.81 219 GLU A CA 1
ATOM 1782 C C . GLU A 1 219 ? 11.348 -11.517 -54.538 1.00 92.81 219 GLU A C 1
ATOM 1784 O O . GLU A 1 219 ? 12.231 -11.558 -55.399 1.00 92.81 219 GLU A O 1
ATOM 1789 N N . TRP A 1 220 ? 11.394 -10.672 -53.504 1.00 94.38 220 TRP A N 1
ATOM 1790 C CA . TRP A 1 220 ? 12.475 -9.705 -53.326 1.00 94.38 220 TRP A CA 1
ATOM 1791 C C . TRP A 1 220 ? 13.839 -10.390 -53.166 1.00 94.38 220 TRP A C 1
ATOM 1793 O O . TRP A 1 220 ? 14.807 -10.004 -53.823 1.00 94.38 220 TRP A O 1
ATOM 1803 N N . MET A 1 221 ? 13.930 -11.439 -52.336 1.00 90.81 221 MET A N 1
ATOM 1804 C CA . MET A 1 221 ? 15.180 -12.191 -52.147 1.00 90.81 221 MET A CA 1
ATOM 1805 C C . MET A 1 221 ? 15.706 -12.765 -53.462 1.00 90.81 221 MET A C 1
ATOM 1807 O O . MET A 1 221 ? 16.906 -12.691 -53.736 1.00 90.81 221 MET A O 1
ATOM 1811 N N . ASN A 1 222 ? 14.822 -13.346 -54.272 1.00 90.06 222 ASN A N 1
ATOM 1812 C CA . ASN A 1 222 ? 15.198 -13.916 -55.560 1.00 90.06 222 ASN A CA 1
ATOM 1813 C C . ASN A 1 222 ? 15.615 -12.833 -56.557 1.00 90.06 222 ASN A C 1
ATOM 1815 O O . ASN A 1 222 ? 16.587 -13.038 -57.283 1.00 90.06 222 ASN A O 1
ATOM 1819 N N . PHE A 1 223 ? 14.936 -11.683 -56.572 1.00 89.75 223 PHE A N 1
ATOM 1820 C CA . PHE A 1 223 ? 15.297 -10.561 -57.436 1.00 89.75 223 PHE A CA 1
ATOM 1821 C C . PHE A 1 223 ? 16.726 -10.070 -57.165 1.00 89.75 223 PHE A C 1
ATOM 1823 O O . PHE A 1 223 ? 17.526 -9.989 -58.094 1.00 89.75 223 PHE A O 1
ATOM 1830 N N . ILE A 1 224 ? 17.081 -9.821 -55.898 1.00 87.88 224 ILE A N 1
ATOM 1831 C CA . ILE A 1 224 ? 18.418 -9.325 -55.528 1.00 87.88 224 ILE A CA 1
ATOM 1832 C C . ILE A 1 224 ? 19.500 -10.385 -55.786 1.00 87.88 224 ILE A C 1
ATOM 1834 O O . ILE A 1 224 ? 20.572 -10.073 -56.306 1.00 87.88 224 ILE A O 1
ATOM 1838 N N . LYS A 1 225 ? 19.232 -11.659 -55.460 1.00 87.00 225 LYS A N 1
ATOM 1839 C CA . LYS A 1 225 ? 20.212 -12.749 -55.628 1.00 87.00 225 LYS A CA 1
ATOM 1840 C C . LYS A 1 225 ? 20.499 -13.079 -57.092 1.00 87.00 225 LYS A C 1
ATOM 1842 O O . LYS A 1 225 ? 21.651 -13.338 -57.428 1.00 87.00 225 LYS A O 1
ATOM 1847 N N . ASN A 1 226 ? 19.483 -13.056 -57.953 1.00 84.88 226 ASN A N 1
ATOM 1848 C CA . ASN A 1 226 ? 19.618 -13.426 -59.366 1.00 84.88 226 ASN A CA 1
ATOM 1849 C C . ASN A 1 226 ? 20.193 -12.302 -60.243 1.00 84.88 226 ASN A C 1
ATOM 1851 O O . ASN A 1 226 ? 20.349 -12.485 -61.451 1.00 84.88 226 ASN A O 1
ATOM 1855 N N . GLN A 1 227 ? 20.530 -11.153 -59.654 1.00 76.88 227 GLN A N 1
ATOM 1856 C CA . GLN A 1 227 ? 21.228 -10.085 -60.356 1.00 76.88 227 GLN A CA 1
ATOM 1857 C C . GLN A 1 227 ? 22.666 -10.522 -60.696 1.00 76.88 227 GLN A C 1
ATOM 1859 O O . GLN A 1 227 ? 23.427 -10.894 -59.791 1.00 76.88 227 GLN A O 1
ATOM 1864 N N . PRO A 1 228 ? 23.054 -10.505 -61.983 1.00 68.25 228 PRO A N 1
ATOM 1865 C CA . PRO A 1 228 ? 24.336 -11.042 -62.414 1.00 68.25 228 PRO A CA 1
ATOM 1866 C C . PRO A 1 228 ? 25.502 -10.150 -61.959 1.00 68.25 228 PRO A C 1
ATOM 1868 O O . PRO A 1 228 ? 25.510 -8.953 -62.225 1.00 68.25 228 PRO A O 1
ATOM 1871 N N . ASP A 1 229 ? 26.509 -10.745 -61.308 1.00 66.00 229 ASP A N 1
ATOM 1872 C CA . ASP A 1 229 ? 27.686 -10.026 -60.779 1.00 66.00 229 ASP A CA 1
ATOM 1873 C C . ASP A 1 229 ? 28.668 -9.561 -61.863 1.00 66.00 229 ASP A C 1
ATOM 1875 O O . ASP A 1 229 ? 29.480 -8.669 -61.627 1.00 66.00 229 ASP A O 1
ATOM 1879 N N . ASN A 1 230 ? 28.633 -10.177 -63.046 1.00 62.31 230 ASN A N 1
ATOM 1880 C CA . ASN A 1 230 ? 29.566 -9.867 -64.118 1.00 62.31 230 ASN A CA 1
ATOM 1881 C C . ASN A 1 230 ? 28.888 -10.032 -65.475 1.00 62.31 230 ASN A C 1
ATOM 1883 O O . ASN A 1 230 ? 28.786 -11.136 -66.011 1.00 62.31 230 ASN A O 1
ATOM 1887 N N . VAL A 1 231 ? 28.404 -8.922 -66.021 1.00 57.12 231 VAL A N 1
ATOM 1888 C CA . VAL A 1 231 ? 28.000 -8.856 -67.421 1.00 57.12 231 VAL A CA 1
ATOM 1889 C C . VAL A 1 231 ? 28.672 -7.643 -68.035 1.00 57.12 231 VAL A C 1
ATOM 1891 O O . VAL A 1 231 ? 28.564 -6.534 -67.511 1.00 57.12 231 VAL A O 1
ATOM 1894 N N . ASP A 1 232 ? 29.372 -7.856 -69.143 1.00 66.06 232 ASP A N 1
ATOM 1895 C CA . ASP A 1 232 ? 29.837 -6.777 -70.006 1.00 66.06 232 ASP A CA 1
ATOM 1896 C C . ASP A 1 232 ? 28.626 -6.239 -70.774 1.00 66.06 232 ASP A C 1
ATOM 1898 O O . ASP A 1 232 ? 28.309 -6.686 -71.876 1.00 66.06 232 ASP A O 1
ATOM 1902 N N . ARG A 1 233 ? 27.880 -5.345 -70.118 1.00 72.88 233 ARG A N 1
ATOM 1903 C CA . ARG A 1 233 ? 26.713 -4.652 -70.674 1.00 72.88 233 ARG A CA 1
ATOM 1904 C C . ARG A 1 233 ? 27.046 -3.191 -70.960 1.00 72.88 233 ARG A C 1
ATOM 1906 O O . ARG A 1 233 ? 27.864 -2.620 -70.239 1.00 72.88 233 ARG A O 1
ATOM 1913 N N . PRO A 1 234 ? 26.390 -2.576 -71.957 1.00 79.62 234 PRO A N 1
ATOM 1914 C CA . PRO A 1 234 ? 26.464 -1.135 -72.176 1.00 79.62 234 PRO A CA 1
ATOM 1915 C C . PRO A 1 234 ? 26.009 -0.347 -70.941 1.00 79.62 234 PRO A C 1
ATOM 1917 O O . PRO A 1 234 ? 25.117 -0.797 -70.214 1.00 79.62 234 PRO A O 1
ATOM 1920 N N . LEU A 1 235 ? 26.560 0.855 -70.747 1.00 79.62 235 LEU A N 1
ATOM 1921 C CA . LEU A 1 235 ? 26.255 1.708 -69.590 1.00 79.62 235 LEU A CA 1
ATOM 1922 C C . LEU A 1 235 ? 24.742 1.945 -69.388 1.00 79.62 235 LEU A C 1
ATOM 1924 O O . LEU A 1 235 ? 24.258 1.862 -68.262 1.00 79.62 235 LEU A O 1
ATOM 1928 N N . ALA A 1 236 ? 23.984 2.137 -70.474 1.00 82.00 236 ALA A N 1
ATOM 1929 C CA . ALA A 1 236 ? 22.537 2.377 -70.427 1.00 82.00 236 ALA A CA 1
ATOM 1930 C C . ALA A 1 236 ? 21.728 1.217 -69.806 1.00 82.00 236 ALA A C 1
ATOM 1932 O O . ALA A 1 236 ? 20.749 1.455 -69.104 1.00 82.00 236 ALA A O 1
ATOM 1933 N N . GLU A 1 237 ? 22.137 -0.039 -70.025 1.00 82.69 237 GLU A N 1
ATOM 1934 C CA . GLU A 1 237 ? 21.469 -1.196 -69.406 1.00 82.69 237 GLU A CA 1
ATOM 1935 C C . GLU A 1 237 ? 21.790 -1.301 -67.909 1.00 82.69 237 GLU A C 1
ATOM 1937 O O . GLU A 1 237 ? 20.947 -1.729 -67.121 1.00 82.69 237 GLU A O 1
ATOM 1942 N N . LEU A 1 238 ? 23.002 -0.912 -67.498 1.00 83.94 238 LEU A N 1
ATOM 1943 C CA . LEU A 1 238 ? 23.399 -0.906 -66.087 1.00 83.94 238 LEU A CA 1
ATOM 1944 C C . LEU A 1 238 ? 22.647 0.178 -65.294 1.00 83.94 238 LEU A C 1
ATOM 1946 O O . LEU A 1 238 ? 22.246 -0.074 -64.159 1.00 83.94 238 LEU A O 1
ATOM 1950 N N . GLU A 1 239 ? 22.393 1.343 -65.901 1.00 85.56 239 GLU A N 1
ATOM 1951 C CA . GLU A 1 239 ? 21.556 2.406 -65.322 1.00 85.56 239 GLU A CA 1
ATOM 1952 C C . GLU A 1 239 ? 20.101 1.954 -65.120 1.00 85.56 239 GLU A C 1
ATOM 1954 O O . GLU A 1 239 ? 19.499 2.231 -64.080 1.00 85.56 239 GLU A O 1
ATOM 1959 N N . GLU A 1 240 ? 19.538 1.211 -66.078 1.00 86.69 240 GLU A N 1
ATOM 1960 C CA . GLU A 1 240 ? 18.184 0.658 -65.961 1.00 86.69 240 GLU A CA 1
ATOM 1961 C C . GLU A 1 240 ? 18.085 -0.379 -64.831 1.00 86.69 240 GLU A C 1
ATOM 1963 O O . GLU A 1 240 ? 17.144 -0.339 -64.035 1.00 86.69 240 GLU A O 1
ATOM 1968 N N . ILE A 1 241 ? 19.086 -1.257 -64.700 1.00 85.44 241 ILE A N 1
ATOM 1969 C CA . ILE A 1 241 ? 19.178 -2.215 -63.588 1.00 85.44 241 ILE A CA 1
ATOM 1970 C C . ILE A 1 241 ? 19.293 -1.481 -62.243 1.00 85.44 241 ILE A C 1
ATOM 1972 O O . ILE A 1 241 ? 18.612 -1.861 -61.290 1.00 85.44 241 ILE A O 1
ATOM 1976 N N . SER A 1 242 ? 20.100 -0.415 -62.163 1.00 86.19 242 SER A N 1
ATOM 1977 C CA . SER A 1 242 ? 20.238 0.408 -60.951 1.00 86.19 242 SER A CA 1
ATOM 1978 C C . SER A 1 242 ? 18.902 1.022 -60.536 1.00 86.19 242 SER A C 1
ATOM 1980 O O . SER A 1 242 ? 18.534 0.979 -59.364 1.00 86.19 242 SER A O 1
ATOM 1982 N N . LYS A 1 243 ? 18.129 1.537 -61.497 1.00 89.06 243 LYS A N 1
ATOM 1983 C CA . LYS A 1 243 ? 16.803 2.099 -61.224 1.00 89.06 243 LYS A CA 1
ATOM 1984 C C . LYS A 1 243 ? 15.827 1.041 -60.694 1.00 89.06 243 LYS A C 1
ATOM 1986 O O . LYS A 1 243 ? 15.122 1.289 -59.720 1.00 89.06 243 LYS A O 1
ATOM 1991 N N . GLN A 1 244 ? 15.803 -0.146 -61.302 1.00 87.31 244 GLN A N 1
ATOM 1992 C CA . GLN A 1 244 ? 14.957 -1.252 -60.834 1.00 87.31 244 GLN A CA 1
ATOM 1993 C C . GLN A 1 244 ? 15.357 -1.730 -59.426 1.00 87.31 244 GLN A C 1
ATOM 1995 O O . GLN A 1 244 ? 14.489 -2.087 -58.631 1.00 87.31 244 GLN A O 1
ATOM 2000 N N . GLN A 1 245 ? 16.654 -1.717 -59.092 1.00 86.56 245 GLN A N 1
ATOM 2001 C CA . GLN A 1 245 ? 17.139 -2.017 -57.740 1.00 86.56 245 GLN A CA 1
ATOM 2002 C C . GLN A 1 245 ? 16.632 -0.995 -56.706 1.00 86.56 245 GLN A C 1
ATOM 2004 O O . GLN A 1 245 ? 16.157 -1.398 -55.645 1.00 86.56 245 GLN A O 1
ATOM 2009 N N . GLU A 1 246 ? 16.674 0.304 -57.020 1.00 88.38 246 GLU A N 1
ATOM 2010 C CA . GLU A 1 246 ? 16.163 1.362 -56.135 1.00 88.38 246 GLU A CA 1
ATOM 2011 C C . GLU A 1 246 ? 14.644 1.261 -55.910 1.00 88.38 246 GLU A C 1
ATOM 2013 O O . GLU A 1 246 ? 14.164 1.478 -54.796 1.00 88.38 246 GLU A O 1
ATOM 2018 N N . GLU A 1 247 ? 13.863 0.912 -56.938 1.00 91.31 247 GLU A N 1
ATOM 2019 C CA . GLU A 1 247 ? 12.409 0.715 -56.812 1.00 91.31 247 GLU A CA 1
ATOM 2020 C C . GLU A 1 247 ? 12.066 -0.440 -55.854 1.00 91.31 247 GLU A C 1
ATOM 2022 O O . GLU A 1 247 ? 11.174 -0.303 -55.013 1.00 91.31 247 GLU A O 1
ATOM 2027 N N . VAL A 1 248 ? 12.804 -1.552 -55.936 1.00 90.69 248 VAL A N 1
ATOM 2028 C CA . VAL A 1 248 ? 12.614 -2.724 -55.066 1.00 90.69 248 VAL A CA 1
ATOM 2029 C C . VAL A 1 248 ? 13.009 -2.426 -53.619 1.00 90.69 248 VAL A C 1
ATOM 2031 O O . VAL A 1 248 ? 12.266 -2.792 -52.710 1.00 90.69 248 VAL A O 1
ATOM 2034 N N . GLU A 1 249 ? 14.121 -1.724 -53.384 1.00 90.69 249 GLU A N 1
ATOM 2035 C CA . GLU A 1 249 ? 14.538 -1.325 -52.029 1.00 90.69 249 GLU A CA 1
ATOM 2036 C C . GLU A 1 249 ? 13.504 -0.404 -51.364 1.00 90.69 249 GLU A C 1
ATOM 2038 O O . GLU A 1 249 ? 13.150 -0.587 -50.199 1.00 90.69 249 GLU A O 1
ATOM 2043 N N . ASN A 1 250 ? 12.937 0.535 -52.125 1.00 92.62 250 ASN A N 1
ATOM 2044 C CA . ASN A 1 250 ? 11.871 1.400 -51.625 1.00 92.62 250 ASN A CA 1
ATOM 2045 C C . ASN A 1 250 ? 10.592 0.614 -51.260 1.00 92.62 250 ASN A C 1
ATOM 2047 O O . ASN A 1 250 ? 9.968 0.925 -50.242 1.00 92.62 250 ASN A O 1
ATOM 2051 N N . ASP A 1 251 ? 10.196 -0.404 -52.043 1.00 93.56 251 ASP A N 1
ATOM 2052 C CA . ASP A 1 251 ? 9.047 -1.276 -51.711 1.00 93.56 251 ASP A CA 1
ATOM 2053 C C . ASP A 1 251 ? 9.313 -2.100 -50.436 1.00 93.56 251 ASP A C 1
ATOM 2055 O O . ASP A 1 251 ? 8.438 -2.197 -49.568 1.00 93.56 251 ASP A O 1
ATOM 2059 N N . ILE A 1 252 ? 10.534 -2.630 -50.274 1.00 93.00 252 ILE A N 1
ATOM 2060 C CA . ILE A 1 252 ? 10.961 -3.363 -49.068 1.00 93.00 252 ILE A CA 1
ATOM 2061 C C . ILE A 1 252 ? 10.876 -2.464 -47.832 1.00 93.00 252 ILE A C 1
ATOM 2063 O O . ILE A 1 252 ? 10.284 -2.855 -46.821 1.00 93.00 252 ILE A O 1
ATOM 2067 N N . GLU A 1 253 ? 11.453 -1.264 -47.898 1.00 93.50 253 GLU A N 1
ATOM 2068 C CA . GLU A 1 253 ? 11.501 -0.327 -46.774 1.00 93.50 253 GLU A CA 1
ATOM 2069 C C . GLU A 1 253 ? 10.111 0.168 -46.368 1.00 93.50 253 GLU A C 1
ATOM 2071 O O . GLU A 1 253 ? 9.775 0.190 -45.178 1.00 93.50 253 GLU A O 1
ATOM 2076 N N . LEU A 1 254 ? 9.259 0.483 -47.348 1.00 94.75 254 LEU A N 1
ATOM 2077 C CA . LEU A 1 254 ? 7.881 0.895 -47.096 1.00 94.75 254 LEU A CA 1
ATOM 2078 C C . LEU A 1 254 ? 7.065 -0.224 -46.432 1.00 94.75 254 LEU A C 1
ATOM 2080 O O . LEU A 1 254 ? 6.368 0.024 -45.445 1.00 94.75 254 LEU A O 1
ATOM 2084 N N . SER A 1 255 ? 7.154 -1.453 -46.953 1.00 94.50 255 SER A N 1
ATOM 2085 C CA . SER A 1 255 ? 6.426 -2.606 -46.411 1.00 94.50 255 SER A CA 1
ATOM 2086 C C . SER A 1 255 ? 6.936 -3.015 -45.024 1.00 94.50 255 SER A C 1
ATOM 2088 O O . SER A 1 255 ? 6.136 -3.345 -44.142 1.00 94.50 255 SER A O 1
ATOM 2090 N N . TYR A 1 256 ? 8.251 -2.928 -44.792 1.00 96.75 256 TYR A N 1
ATOM 2091 C CA . TYR A 1 256 ? 8.837 -3.140 -43.471 1.00 96.75 256 TYR A CA 1
ATOM 2092 C C . TYR A 1 256 ? 8.344 -2.103 -42.463 1.00 96.75 256 TYR A C 1
ATOM 2094 O O . TYR A 1 256 ? 7.935 -2.495 -41.373 1.00 96.75 256 TYR A O 1
ATOM 2102 N N . SER A 1 257 ? 8.379 -0.806 -42.801 1.00 94.31 257 SER A N 1
ATOM 2103 C CA . SER A 1 257 ? 7.984 0.259 -41.866 1.00 94.31 257 SER A CA 1
ATOM 2104 C C . SER A 1 257 ? 6.553 0.048 -41.390 1.00 94.31 257 SER A C 1
ATOM 2106 O O . SER A 1 257 ? 6.322 -0.002 -40.188 1.00 94.31 257 SER A O 1
ATOM 2108 N N . ARG A 1 258 ? 5.614 -0.195 -42.316 1.00 94.94 258 ARG A N 1
ATOM 2109 C CA . ARG A 1 258 ? 4.204 -0.461 -41.980 1.00 94.94 258 ARG A CA 1
ATOM 2110 C C . ARG A 1 258 ? 4.052 -1.660 -41.048 1.00 94.94 258 ARG A C 1
ATOM 2112 O O . ARG A 1 258 ? 3.453 -1.546 -39.983 1.00 94.94 258 ARG A O 1
ATOM 2119 N N . SER A 1 259 ? 4.666 -2.787 -41.404 1.00 95.12 259 SER A N 1
ATOM 2120 C CA . SER A 1 259 ? 4.599 -4.015 -40.602 1.00 95.12 259 SER A CA 1
ATOM 2121 C C . SER A 1 259 ? 5.216 -3.836 -39.212 1.00 95.12 259 SER A C 1
ATOM 2123 O O . SER A 1 259 ? 4.685 -4.331 -38.216 1.00 95.12 259 SER A O 1
ATOM 2125 N N . TYR A 1 260 ? 6.348 -3.138 -39.130 1.00 95.75 260 TYR A N 1
ATOM 2126 C CA . TYR A 1 260 ? 7.073 -2.896 -37.888 1.00 95.75 260 TYR A CA 1
ATOM 2127 C C . TYR A 1 260 ? 6.318 -1.930 -36.971 1.00 95.75 260 TYR A C 1
ATOM 2129 O O . TYR A 1 260 ? 6.193 -2.206 -35.777 1.00 95.75 260 TYR A O 1
ATOM 2137 N N . ASP A 1 261 ? 5.772 -0.845 -37.519 1.00 94.31 261 ASP A N 1
ATOM 2138 C CA . ASP A 1 261 ? 5.021 0.158 -36.765 1.00 94.31 261 ASP A CA 1
ATOM 2139 C C . ASP A 1 261 ? 3.762 -0.454 -36.138 1.00 94.31 261 ASP A C 1
ATOM 2141 O O . ASP A 1 261 ? 3.526 -0.266 -34.942 1.00 94.31 261 ASP A O 1
ATOM 2145 N N . GLU A 1 262 ? 3.002 -1.260 -36.887 1.00 95.12 262 GLU A N 1
ATOM 2146 C CA . GLU A 1 262 ? 1.839 -1.982 -36.350 1.00 95.12 262 GLU A CA 1
ATOM 2147 C C . GLU A 1 262 ? 2.242 -3.013 -35.283 1.00 95.12 262 GLU A C 1
ATOM 2149 O O . GLU A 1 262 ? 1.631 -3.098 -34.215 1.00 95.12 262 GLU A O 1
ATOM 2154 N N . SER A 1 263 ? 3.336 -3.752 -35.510 1.00 95.44 263 SER A N 1
ATOM 2155 C CA . SER A 1 263 ? 3.863 -4.715 -34.530 1.00 95.44 263 SER A CA 1
ATOM 2156 C C . SER A 1 263 ? 4.282 -4.037 -33.219 1.00 95.44 263 SER A C 1
ATOM 2158 O O . SER A 1 263 ? 4.004 -4.535 -32.122 1.00 95.44 263 SER A O 1
ATOM 2160 N N . MET A 1 264 ? 4.937 -2.878 -33.314 1.00 94.75 264 MET A N 1
ATOM 2161 C CA . MET A 1 264 ? 5.358 -2.090 -32.159 1.00 94.75 264 MET A CA 1
ATOM 2162 C C . MET A 1 264 ? 4.158 -1.512 -31.414 1.00 94.75 264 MET A C 1
ATOM 2164 O O . MET A 1 264 ? 4.101 -1.639 -30.187 1.00 94.75 264 MET A O 1
ATOM 2168 N N . GLN A 1 265 ? 3.182 -0.945 -32.127 1.00 95.31 265 GLN A N 1
ATOM 2169 C CA . GLN A 1 265 ? 1.940 -0.447 -31.535 1.00 95.31 265 GLN A CA 1
ATOM 2170 C C . GLN A 1 265 ? 1.189 -1.557 -30.788 1.00 95.31 265 GLN A C 1
ATOM 2172 O O . GLN A 1 265 ? 0.795 -1.362 -29.634 1.00 95.31 265 GLN A O 1
ATOM 2177 N N . LEU A 1 266 ? 1.066 -2.746 -31.386 1.00 96.31 266 LEU A N 1
ATOM 2178 C CA . LEU A 1 266 ? 0.440 -3.903 -30.747 1.00 96.31 266 LEU A CA 1
ATOM 2179 C C . LEU A 1 266 ? 1.178 -4.316 -29.467 1.00 96.31 266 LEU A C 1
ATOM 2181 O O . LEU A 1 266 ? 0.557 -4.499 -28.415 1.00 96.31 266 LEU A O 1
ATOM 2185 N N . SER A 1 267 ? 2.510 -4.410 -29.528 1.00 94.56 267 SER A N 1
ATOM 2186 C CA . SER A 1 267 ? 3.336 -4.774 -28.371 1.00 94.56 267 SER A CA 1
ATOM 2187 C C . SER A 1 267 ? 3.151 -3.793 -27.203 1.00 94.56 267 SER A C 1
ATOM 2189 O O . SER A 1 267 ? 2.969 -4.210 -26.057 1.00 94.56 267 SER A O 1
ATOM 2191 N N . GLN A 1 268 ? 3.100 -2.488 -27.492 1.00 93.81 268 GLN A N 1
ATOM 2192 C CA . GLN A 1 268 ? 2.901 -1.444 -26.489 1.00 93.81 268 GLN A CA 1
ATOM 2193 C C . GLN A 1 268 ? 1.517 -1.549 -25.845 1.00 93.81 268 GLN A C 1
ATOM 2195 O O . GLN A 1 268 ? 1.402 -1.465 -24.621 1.00 93.81 268 GLN A O 1
ATOM 2200 N N . ARG A 1 269 ? 0.465 -1.789 -26.638 1.00 93.44 269 ARG A N 1
ATOM 2201 C CA . ARG A 1 269 ? -0.908 -1.938 -26.131 1.00 93.44 269 ARG A CA 1
ATOM 2202 C C . ARG A 1 269 ? -1.068 -3.160 -25.230 1.00 93.44 269 ARG A C 1
ATOM 2204 O O . ARG A 1 269 ? -1.686 -3.046 -24.171 1.00 93.44 269 ARG A O 1
ATOM 2211 N N . LEU A 1 270 ? -0.458 -4.289 -25.592 1.00 93.25 270 LEU A N 1
ATOM 2212 C CA . LEU A 1 270 ? -0.442 -5.489 -24.750 1.00 93.25 270 LEU A CA 1
ATOM 2213 C C . LEU A 1 270 ? 0.290 -5.241 -23.421 1.00 93.25 270 LEU A C 1
ATOM 2215 O O . LEU A 1 270 ? -0.218 -5.615 -22.364 1.00 93.25 270 LEU A O 1
ATOM 2219 N N . VAL A 1 271 ? 1.434 -4.544 -23.443 1.00 92.94 271 VAL A N 1
ATOM 2220 C CA . VAL A 1 271 ? 2.175 -4.170 -22.221 1.00 92.94 271 VAL A CA 1
ATOM 2221 C C . VAL A 1 271 ? 1.386 -3.197 -21.350 1.00 92.94 271 VAL A C 1
ATOM 2223 O O . VAL A 1 271 ? 1.394 -3.342 -20.129 1.00 92.94 271 VAL A O 1
ATOM 2226 N N . MET A 1 272 ? 0.688 -2.225 -21.943 1.00 91.25 272 MET A N 1
ATOM 2227 C CA . MET A 1 272 ? -0.148 -1.282 -21.194 1.00 91.25 272 MET A CA 1
ATOM 2228 C C . MET A 1 272 ? -1.267 -1.985 -20.417 1.00 91.25 272 MET A C 1
ATOM 2230 O O . MET A 1 272 ? -1.555 -1.574 -19.295 1.00 91.25 272 MET A O 1
ATOM 2234 N N . TYR A 1 273 ? -1.873 -3.035 -20.982 1.00 89.25 273 TYR A N 1
ATOM 2235 C CA . TYR A 1 273 ? -2.923 -3.804 -20.309 1.00 89.25 273 TYR A CA 1
ATOM 2236 C C . TYR A 1 273 ? -2.365 -4.797 -19.275 1.00 89.25 273 TYR A C 1
ATOM 2238 O O . TYR A 1 273 ? -2.835 -4.849 -18.140 1.00 89.25 273 TYR A O 1
ATOM 2246 N N . LEU A 1 274 ? -1.340 -5.575 -19.639 1.00 89.00 274 LEU A N 1
ATOM 2247 C CA . LEU A 1 274 ? -0.797 -6.635 -18.782 1.00 89.00 274 LEU A CA 1
ATOM 2248 C C . LEU A 1 274 ? 0.143 -6.120 -17.684 1.00 89.00 274 LEU A C 1
ATOM 2250 O O . LEU A 1 274 ? 0.289 -6.758 -16.638 1.00 89.00 274 LEU A O 1
ATOM 2254 N N . GLY A 1 275 ? 0.804 -4.988 -17.914 1.00 87.88 275 GLY A N 1
ATOM 2255 C CA . GLY A 1 275 ? 1.985 -4.583 -17.163 1.00 87.88 275 GLY A CA 1
ATOM 2256 C C . GLY A 1 275 ? 3.226 -5.390 -17.564 1.00 87.88 275 GLY A C 1
ATOM 2257 O O . GLY A 1 275 ? 3.149 -6.518 -18.057 1.00 87.88 275 GLY A O 1
ATOM 2258 N N . GLN A 1 276 ? 4.404 -4.809 -17.336 1.00 78.19 276 GLN A N 1
ATOM 2259 C CA . GLN A 1 276 ? 5.667 -5.301 -17.896 1.00 78.19 276 GLN A CA 1
ATOM 2260 C C . GLN A 1 276 ? 6.045 -6.722 -17.435 1.00 78.19 276 GLN A C 1
ATOM 2262 O O . GLN A 1 276 ? 6.537 -7.518 -18.232 1.00 78.19 276 GLN A O 1
ATOM 2267 N N . GLU A 1 277 ? 5.756 -7.079 -16.181 1.00 79.25 277 GLU A N 1
ATOM 2268 C CA . GLU A 1 277 ? 6.055 -8.412 -15.636 1.00 79.25 277 GLU A CA 1
ATOM 2269 C C . GLU A 1 277 ? 5.153 -9.524 -16.189 1.00 79.25 277 GLU A C 1
ATOM 2271 O O . GLU A 1 277 ? 5.609 -10.652 -16.387 1.00 79.25 277 GLU A O 1
ATOM 2276 N N . ARG A 1 278 ? 3.864 -9.238 -16.423 1.00 83.38 278 ARG A N 1
ATOM 2277 C CA . ARG A 1 278 ? 2.915 -10.238 -16.943 1.00 83.38 278 ARG A CA 1
ATOM 2278 C C . ARG A 1 278 ? 3.030 -10.380 -18.454 1.00 83.38 278 ARG A C 1
ATOM 2280 O O . ARG A 1 278 ? 2.918 -11.499 -18.947 1.00 83.38 278 ARG A O 1
ATOM 2287 N N . ALA A 1 279 ? 3.329 -9.288 -19.161 1.00 84.44 279 ALA A N 1
ATOM 2288 C CA . ALA A 1 279 ? 3.564 -9.299 -20.602 1.00 84.44 279 ALA A CA 1
ATOM 2289 C C . ALA A 1 279 ? 4.635 -10.327 -20.996 1.00 84.44 279 ALA A C 1
ATOM 2291 O O . ALA A 1 279 ? 4.408 -11.124 -21.896 1.00 84.44 279 ALA A O 1
ATOM 2292 N N . GLY A 1 280 ? 5.748 -10.418 -20.256 1.00 79.31 280 GLY A N 1
ATOM 2293 C CA . GLY A 1 280 ? 6.807 -11.399 -20.537 1.00 79.31 280 GLY A CA 1
ATOM 2294 C C . GLY A 1 280 ? 6.387 -12.877 -20.439 1.00 79.31 280 GLY A C 1
ATOM 2295 O O . GLY A 1 280 ? 7.086 -13.740 -20.965 1.00 79.31 280 GLY A O 1
ATOM 2296 N N . LYS A 1 281 ? 5.260 -13.185 -19.780 1.00 85.75 281 LYS A N 1
ATOM 2297 C CA . LYS A 1 281 ? 4.718 -14.550 -19.647 1.00 85.75 281 LYS A CA 1
ATOM 2298 C C . LYS A 1 281 ? 3.611 -14.847 -20.660 1.00 85.75 281 LYS A C 1
ATOM 2300 O O . LYS A 1 281 ? 3.412 -16.014 -21.002 1.00 85.75 281 LYS A O 1
ATOM 2305 N N . ASP A 1 282 ? 2.925 -13.815 -21.143 1.00 92.31 282 ASP A N 1
ATOM 2306 C CA . ASP A 1 282 ? 1.852 -13.932 -22.127 1.00 92.31 282 ASP A CA 1
ATOM 2307 C C . ASP A 1 282 ? 2.382 -14.475 -23.465 1.00 92.31 282 ASP A C 1
ATOM 2309 O O . ASP A 1 282 ? 3.481 -14.140 -23.917 1.00 92.31 282 ASP A O 1
ATOM 2313 N N . GLU A 1 283 ? 1.635 -15.403 -24.054 1.00 90.56 283 GLU A N 1
ATOM 2314 C CA . GLU A 1 283 ? 2.036 -16.116 -25.269 1.00 90.56 283 GLU A CA 1
ATOM 2315 C C . GLU A 1 283 ? 1.880 -15.242 -26.515 1.00 90.56 283 GLU A C 1
ATOM 2317 O O . GLU A 1 283 ? 2.803 -15.169 -27.327 1.00 90.56 283 GLU A O 1
ATOM 2322 N N . SER A 1 284 ? 0.772 -14.501 -26.613 1.00 92.25 284 SER A N 1
ATOM 2323 C CA . SER A 1 284 ? 0.515 -13.566 -27.709 1.00 92.25 284 SER A CA 1
ATOM 2324 C C . SER A 1 284 ? 1.576 -12.472 -27.768 1.00 92.25 284 SER A C 1
ATOM 2326 O O . SER A 1 284 ? 2.109 -12.184 -28.838 1.00 92.25 284 SER A O 1
ATOM 2328 N N . TYR A 1 285 ? 1.945 -11.892 -26.622 1.00 94.00 285 TYR A N 1
ATOM 2329 C CA . TYR A 1 285 ? 2.999 -10.880 -26.560 1.00 94.00 285 TYR A CA 1
ATOM 2330 C C . TYR A 1 285 ? 4.362 -11.421 -27.017 1.00 94.00 285 TYR A C 1
ATOM 2332 O O . TYR A 1 285 ? 5.044 -10.780 -27.820 1.00 94.00 285 TYR A O 1
ATOM 2340 N N . ARG A 1 286 ? 4.755 -12.618 -26.560 1.00 91.88 286 ARG A N 1
ATOM 2341 C CA . ARG A 1 286 ? 6.003 -13.262 -27.010 1.00 91.88 286 ARG A CA 1
ATOM 2342 C C . ARG A 1 286 ? 5.990 -13.533 -28.511 1.00 91.88 286 ARG A C 1
ATOM 2344 O O . ARG A 1 286 ? 6.977 -13.244 -29.180 1.00 91.88 286 ARG A O 1
ATOM 2351 N N . HIS A 1 287 ? 4.866 -13.999 -29.044 1.00 92.69 287 HIS A N 1
ATOM 2352 C CA . HIS A 1 287 ? 4.708 -14.229 -30.475 1.00 92.69 287 HIS A CA 1
ATOM 2353 C C . HIS A 1 287 ? 4.851 -12.938 -31.305 1.00 92.69 287 HIS A C 1
ATOM 2355 O O . HIS A 1 287 ? 5.517 -12.944 -32.340 1.00 92.69 287 HIS A O 1
ATOM 2361 N N . VAL A 1 288 ? 4.306 -11.807 -30.836 1.00 95.44 288 VAL A N 1
ATOM 2362 C CA . VAL A 1 288 ? 4.505 -10.497 -31.489 1.00 95.44 288 VAL A CA 1
ATOM 2363 C C . VAL A 1 288 ? 5.987 -10.108 -31.502 1.00 95.44 288 VAL A C 1
ATOM 2365 O O . VAL A 1 288 ? 6.498 -9.683 -32.538 1.00 95.44 288 VAL A O 1
ATOM 2368 N N . LEU A 1 289 ? 6.717 -10.315 -30.399 1.00 94.56 289 LEU A N 1
ATOM 2369 C CA . LEU A 1 289 ? 8.162 -10.053 -30.353 1.00 94.56 289 LEU A CA 1
ATOM 2370 C C . LEU A 1 289 ? 8.957 -10.949 -31.310 1.00 94.56 289 LEU A C 1
ATOM 2372 O O . LEU A 1 289 ? 9.898 -10.479 -31.949 1.00 94.56 289 LEU A O 1
ATOM 2376 N N . GLU A 1 290 ? 8.584 -12.222 -31.438 1.00 94.75 290 GLU A N 1
ATOM 2377 C CA . GLU A 1 290 ? 9.202 -13.133 -32.406 1.00 94.75 290 GLU A CA 1
ATOM 2378 C C . GLU A 1 290 ? 8.989 -12.658 -33.848 1.00 94.75 290 GLU A C 1
ATOM 2380 O O . GLU A 1 290 ? 9.908 -12.738 -34.665 1.00 94.75 290 GLU A O 1
ATOM 2385 N N . ILE A 1 291 ? 7.804 -12.131 -34.170 1.00 95.50 291 ILE A N 1
ATOM 2386 C CA . ILE A 1 291 ? 7.518 -11.553 -35.489 1.00 95.50 291 ILE A CA 1
ATOM 2387 C C . ILE A 1 291 ? 8.352 -10.291 -35.725 1.00 95.50 291 ILE A C 1
ATOM 2389 O O . ILE A 1 291 ? 8.977 -10.185 -36.779 1.00 95.50 291 ILE A O 1
ATOM 2393 N N . ILE A 1 292 ? 8.454 -9.389 -34.742 1.00 96.50 292 ILE A N 1
ATOM 2394 C CA . ILE A 1 292 ? 9.318 -8.198 -34.826 1.00 96.50 292 ILE A CA 1
ATOM 2395 C C . ILE A 1 292 ? 10.767 -8.608 -35.112 1.00 96.50 292 ILE A C 1
ATOM 2397 O O . ILE A 1 292 ? 11.402 -8.080 -36.023 1.00 96.50 292 ILE A O 1
ATOM 2401 N N . GLN A 1 293 ? 11.284 -9.601 -34.386 1.00 95.50 293 GLN A N 1
ATOM 2402 C CA . GLN A 1 293 ? 12.636 -10.111 -34.609 1.00 95.50 293 GLN A CA 1
ATOM 2403 C C . GLN A 1 293 ? 12.807 -10.708 -36.010 1.00 95.50 293 GLN A C 1
ATOM 2405 O O . GLN A 1 293 ? 13.840 -10.475 -36.645 1.00 95.50 293 GLN A O 1
ATOM 2410 N N . LYS A 1 294 ? 11.812 -11.456 -36.508 1.00 96.25 294 LYS A N 1
ATOM 2411 C CA . LYS A 1 294 ? 11.820 -11.997 -37.876 1.00 96.25 294 LYS A CA 1
ATOM 2412 C C . LYS A 1 294 ? 11.852 -10.879 -38.918 1.00 96.25 294 LYS A C 1
ATOM 2414 O O . LYS A 1 294 ? 12.722 -10.936 -39.780 1.00 96.25 294 LYS A O 1
ATOM 2419 N N . LEU A 1 295 ? 10.996 -9.858 -38.792 1.00 96.19 295 LEU A N 1
ATOM 2420 C CA . LEU A 1 295 ? 10.968 -8.680 -39.672 1.00 96.19 295 LEU A CA 1
ATOM 2421 C C . LEU A 1 295 ? 12.321 -7.955 -39.693 1.00 96.19 295 LEU A C 1
ATOM 2423 O O . LEU A 1 295 ? 12.872 -7.670 -40.754 1.00 96.19 295 LEU A O 1
ATOM 2427 N N . THR A 1 296 ? 12.895 -7.665 -38.521 1.00 95.06 296 THR A N 1
ATOM 2428 C CA . THR A 1 296 ? 14.183 -6.959 -38.431 1.00 95.06 296 THR A CA 1
ATOM 2429 C C . THR A 1 296 ? 15.326 -7.791 -39.013 1.00 95.06 296 THR A C 1
ATOM 2431 O O . THR A 1 296 ? 16.225 -7.250 -39.661 1.00 95.06 296 THR A O 1
ATOM 2434 N N . ARG A 1 297 ? 15.309 -9.114 -38.805 1.00 94.25 297 ARG A N 1
ATOM 2435 C CA . ARG A 1 297 ? 16.317 -10.016 -39.368 1.00 94.25 297 ARG A CA 1
ATOM 2436 C C . ARG A 1 297 ? 16.215 -10.096 -40.890 1.00 94.25 297 ARG A C 1
ATOM 2438 O O . ARG A 1 297 ? 17.245 -9.957 -41.543 1.00 94.25 297 ARG A O 1
ATOM 2445 N N . SER A 1 298 ? 15.013 -10.291 -41.437 1.00 93.94 298 SER A N 1
ATOM 2446 C CA . SER A 1 298 ? 14.808 -10.372 -42.887 1.00 93.94 298 SER A CA 1
ATOM 2447 C C . SER A 1 298 ? 15.173 -9.062 -43.579 1.00 93.94 298 SER A C 1
ATOM 2449 O O . SER A 1 298 ? 15.879 -9.098 -44.580 1.00 93.94 298 SER A O 1
ATOM 2451 N N . ARG A 1 299 ? 14.815 -7.901 -43.005 1.00 94.50 299 ARG A N 1
ATOM 2452 C CA . ARG A 1 299 ? 15.254 -6.589 -43.512 1.00 94.50 299 ARG A CA 1
ATOM 2453 C C . ARG A 1 299 ? 16.777 -6.472 -43.554 1.00 94.50 299 ARG A C 1
ATOM 2455 O O . ARG A 1 299 ? 17.325 -6.043 -44.561 1.00 94.50 299 ARG A O 1
ATOM 2462 N N . ARG A 1 300 ? 17.475 -6.850 -42.476 1.00 92.44 300 ARG A N 1
ATOM 2463 C CA . ARG A 1 300 ? 18.944 -6.755 -42.414 1.00 92.44 300 ARG A CA 1
ATOM 2464 C C . ARG A 1 300 ? 19.622 -7.640 -43.458 1.00 92.44 300 ARG A C 1
ATOM 2466 O O . ARG A 1 300 ? 20.600 -7.216 -44.064 1.00 92.44 300 ARG A O 1
ATOM 2473 N N . GLU A 1 301 ? 19.123 -8.860 -43.642 1.00 90.69 301 GLU A N 1
ATOM 2474 C CA . GLU A 1 301 ? 19.630 -9.777 -44.667 1.00 90.69 301 GLU A CA 1
ATOM 2475 C C . GLU A 1 301 ? 19.430 -9.195 -46.070 1.00 90.69 301 GLU A C 1
ATOM 2477 O O . GLU A 1 301 ? 20.377 -9.141 -46.851 1.00 90.69 301 GLU A O 1
ATOM 2482 N N . MET A 1 302 ? 18.231 -8.681 -46.353 1.00 90.38 302 MET A N 1
ATOM 2483 C CA . MET A 1 302 ? 17.898 -8.041 -47.625 1.00 90.38 302 MET A CA 1
ATOM 2484 C C . MET A 1 302 ? 18.763 -6.814 -47.915 1.00 90.38 302 MET A C 1
ATOM 2486 O O . MET A 1 302 ? 19.393 -6.763 -48.966 1.00 90.38 302 MET A O 1
ATOM 2490 N N . HIS A 1 303 ? 18.878 -5.889 -46.960 1.00 88.31 303 HIS A N 1
ATOM 2491 C CA . HIS A 1 303 ? 19.707 -4.691 -47.097 1.00 88.31 303 HIS A CA 1
ATOM 2492 C C . HIS A 1 303 ? 21.192 -5.042 -47.283 1.00 88.31 303 HIS A C 1
ATOM 2494 O O . HIS A 1 303 ? 21.896 -4.397 -48.052 1.00 88.31 303 HIS A O 1
ATOM 2500 N N . GLY A 1 304 ? 21.696 -6.078 -46.602 1.00 86.00 304 GLY A N 1
ATOM 2501 C CA . GLY A 1 304 ? 23.072 -6.544 -46.792 1.00 86.00 304 GLY A CA 1
ATOM 2502 C C . GLY A 1 304 ? 23.328 -7.075 -48.206 1.00 86.00 304 GLY A C 1
ATOM 2503 O O . GLY A 1 304 ? 24.353 -6.756 -48.804 1.00 86.00 304 GLY A O 1
ATOM 2504 N N . LEU A 1 305 ? 22.386 -7.850 -48.753 1.00 86.88 305 LEU A N 1
ATOM 2505 C CA . LEU A 1 305 ? 22.462 -8.350 -50.129 1.00 86.88 305 LEU A CA 1
ATOM 2506 C C . LEU A 1 305 ? 22.334 -7.217 -51.155 1.00 86.88 305 LEU A C 1
ATOM 2508 O O . LEU A 1 305 ? 23.077 -7.199 -52.134 1.00 86.88 305 LEU A O 1
ATOM 2512 N N . TYR A 1 306 ? 21.413 -6.281 -50.925 1.00 88.81 306 TYR A N 1
ATOM 2513 C CA . TYR A 1 306 ? 21.236 -5.095 -51.757 1.00 88.81 306 TYR A CA 1
ATOM 2514 C C . TYR A 1 306 ? 22.514 -4.255 -51.804 1.00 88.81 306 TYR A C 1
ATOM 2516 O O . TYR A 1 306 ? 22.991 -3.935 -52.887 1.00 88.81 306 TYR A O 1
ATOM 2524 N N . GLU A 1 307 ? 23.112 -3.955 -50.648 1.00 84.38 307 GLU A N 1
ATOM 2525 C CA . GLU A 1 307 ? 24.285 -3.085 -50.561 1.00 84.38 307 GLU A CA 1
ATOM 2526 C C . GLU A 1 307 ? 25.511 -3.683 -51.264 1.00 84.38 307 GLU A C 1
ATOM 2528 O O . GLU A 1 307 ? 26.200 -2.984 -52.009 1.00 84.38 307 GLU A O 1
ATOM 2533 N N . ASP A 1 308 ? 25.743 -4.991 -51.108 1.00 82.75 308 ASP A N 1
ATOM 2534 C CA . ASP A 1 308 ? 26.800 -5.705 -51.838 1.00 82.75 308 ASP A CA 1
ATOM 2535 C C . ASP A 1 308 ? 26.597 -5.607 -53.360 1.00 82.75 308 ASP A C 1
ATOM 2537 O O . ASP A 1 308 ? 27.529 -5.292 -54.106 1.00 82.75 308 ASP A O 1
ATOM 2541 N N . LYS A 1 309 ? 25.361 -5.808 -53.835 1.00 84.38 309 LYS A N 1
ATOM 2542 C CA . LYS A 1 309 ? 25.024 -5.707 -55.263 1.00 84.38 309 LYS A CA 1
ATOM 2543 C C . LYS A 1 309 ? 25.112 -4.272 -55.784 1.00 84.38 309 LYS A C 1
ATOM 2545 O O . LYS A 1 309 ? 25.632 -4.070 -56.881 1.00 84.38 309 LYS A O 1
ATOM 2550 N N . ARG A 1 310 ? 24.679 -3.281 -55.002 1.00 85.69 310 ARG A N 1
ATOM 2551 C CA . ARG A 1 310 ? 24.713 -1.852 -55.344 1.00 85.69 310 ARG A CA 1
ATOM 2552 C C . ARG A 1 310 ? 26.141 -1.350 -55.518 1.00 85.69 310 ARG A C 1
ATOM 2554 O O . ARG A 1 310 ? 26.442 -0.695 -56.513 1.00 85.69 310 ARG A O 1
ATOM 2561 N N . ILE A 1 311 ? 27.038 -1.692 -54.588 1.00 81.44 311 ILE A N 1
ATOM 2562 C CA . ILE A 1 311 ? 28.454 -1.303 -54.660 1.00 81.44 311 ILE A CA 1
ATOM 2563 C C . ILE A 1 311 ? 29.114 -1.924 -55.896 1.00 81.44 311 ILE A C 1
ATOM 2565 O O . ILE A 1 311 ? 29.784 -1.222 -56.655 1.00 81.44 311 ILE A O 1
ATOM 2569 N N . LYS A 1 312 ? 28.894 -3.223 -56.139 1.00 81.25 312 LYS A N 1
ATOM 2570 C CA . LYS A 1 312 ? 29.428 -3.917 -57.323 1.00 81.25 312 LYS A CA 1
ATOM 2571 C C . LYS A 1 312 ? 28.917 -3.305 -58.627 1.00 81.25 312 LYS A C 1
ATOM 2573 O O . LYS A 1 312 ? 29.711 -3.075 -59.539 1.00 81.25 312 LYS A O 1
ATOM 2578 N N . LEU A 1 313 ? 27.621 -2.996 -58.701 1.00 82.25 313 LEU A N 1
ATOM 2579 C CA . LEU A 1 313 ? 27.014 -2.352 -59.863 1.00 82.25 313 LEU A CA 1
ATOM 2580 C C . LEU A 1 313 ? 27.587 -0.944 -60.089 1.00 82.25 313 LEU A C 1
ATOM 2582 O O . LEU A 1 313 ? 28.003 -0.638 -61.203 1.00 82.25 313 LEU A O 1
ATOM 2586 N N . ALA A 1 314 ? 27.710 -0.123 -59.041 1.00 78.50 314 ALA A N 1
ATOM 2587 C CA . ALA A 1 314 ? 28.264 1.232 -59.126 1.00 78.50 314 ALA A CA 1
ATOM 2588 C C . ALA A 1 314 ? 29.737 1.250 -59.576 1.00 78.50 314 ALA A C 1
ATOM 2590 O O . ALA A 1 314 ? 30.136 2.072 -60.410 1.00 78.50 314 ALA A O 1
ATOM 2591 N N . LEU A 1 315 ? 30.547 0.311 -59.072 1.00 73.44 315 LEU A N 1
ATOM 2592 C CA . LEU A 1 315 ? 31.931 0.124 -59.516 1.00 73.44 315 LEU A CA 1
ATOM 2593 C C . LEU A 1 315 ? 31.993 -0.308 -60.985 1.00 73.44 315 LEU A C 1
ATOM 2595 O O . LEU A 1 315 ? 32.780 0.247 -61.753 1.00 73.44 315 LEU A O 1
ATOM 2599 N N . LYS A 1 316 ? 31.139 -1.249 -61.408 1.00 78.31 316 LYS A N 1
ATOM 2600 C CA . LYS A 1 316 ? 31.086 -1.701 -62.806 1.00 78.31 316 LYS A CA 1
ATOM 2601 C C . LYS A 1 316 ? 30.595 -0.602 -63.750 1.00 78.31 316 LYS A C 1
ATOM 2603 O O . LYS A 1 316 ? 31.146 -0.481 -64.841 1.00 78.31 316 LYS A O 1
ATOM 2608 N N . MET A 1 317 ? 29.619 0.212 -63.348 1.00 78.75 317 MET A N 1
ATOM 2609 C CA . MET A 1 317 ? 29.167 1.381 -64.114 1.00 78.75 317 MET A CA 1
ATOM 2610 C C . MET A 1 317 ? 30.312 2.377 -64.313 1.00 78.75 317 MET A C 1
ATOM 2612 O O . MET A 1 317 ? 30.585 2.777 -65.441 1.00 78.75 317 MET A O 1
ATOM 2616 N N . SER A 1 318 ? 31.044 2.693 -63.239 1.00 72.56 318 SER A N 1
ATOM 2617 C CA . SER A 1 318 ? 32.204 3.597 -63.285 1.00 72.56 318 SER A CA 1
ATOM 2618 C C . SER A 1 318 ? 33.324 3.053 -64.180 1.00 72.56 318 SER A C 1
ATOM 2620 O O . SER A 1 318 ? 33.910 3.788 -64.972 1.00 72.56 318 SER A O 1
ATOM 2622 N N . PHE A 1 319 ? 33.594 1.747 -64.099 1.00 71.06 319 PHE A N 1
ATOM 2623 C CA . PHE A 1 319 ? 34.569 1.072 -64.954 1.00 71.06 319 PHE A CA 1
ATOM 2624 C C . PHE A 1 319 ? 34.141 1.053 -66.428 1.00 71.06 319 PHE A C 1
ATOM 2626 O O . PHE A 1 319 ? 34.946 1.347 -67.306 1.00 71.06 319 PHE A O 1
ATOM 2633 N N . THR A 1 320 ? 32.878 0.734 -66.714 1.00 76.38 320 THR A N 1
ATOM 2634 C CA . THR A 1 320 ? 32.358 0.663 -68.090 1.00 76.38 320 THR A CA 1
ATOM 2635 C C . THR A 1 320 ? 32.369 2.045 -68.740 1.00 76.38 320 THR A C 1
ATOM 2637 O O . THR A 1 320 ? 32.837 2.173 -69.868 1.00 76.38 320 THR A O 1
ATOM 2640 N N . ALA A 1 321 ? 31.988 3.090 -67.996 1.00 75.25 321 ALA A N 1
ATOM 2641 C CA . ALA A 1 321 ? 32.115 4.476 -68.438 1.00 75.25 321 ALA A CA 1
ATOM 2642 C C . ALA A 1 321 ? 33.577 4.841 -68.766 1.00 75.25 321 ALA A C 1
ATOM 2644 O O . ALA A 1 321 ? 33.851 5.390 -69.829 1.00 75.25 321 ALA A O 1
ATOM 2645 N N . PHE A 1 322 ? 34.538 4.452 -67.919 1.00 69.25 322 PHE A N 1
ATOM 2646 C CA . PHE A 1 322 ? 35.967 4.669 -68.181 1.00 69.25 322 PHE A CA 1
ATOM 2647 C C . PHE A 1 322 ? 36.463 3.944 -69.448 1.00 69.25 322 PHE A C 1
ATOM 2649 O O . PHE A 1 322 ? 37.241 4.501 -70.229 1.00 69.25 322 PHE A O 1
ATOM 2656 N N . ILE A 1 323 ? 36.016 2.707 -69.686 1.00 70.12 323 ILE A N 1
ATOM 2657 C CA . ILE A 1 323 ? 36.364 1.950 -70.897 1.00 70.12 323 ILE A CA 1
ATOM 2658 C C . ILE A 1 323 ? 35.765 2.602 -72.152 1.0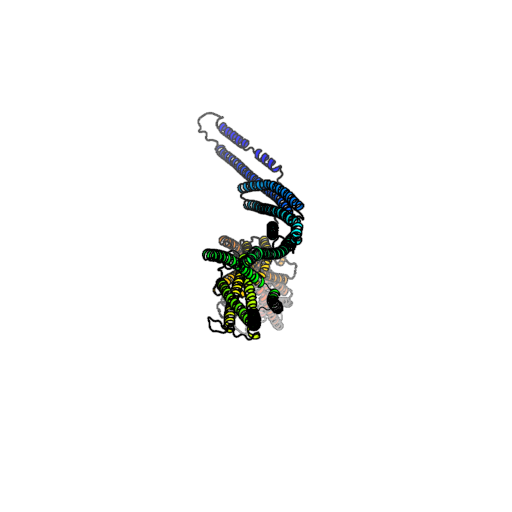0 70.12 323 ILE A C 1
ATOM 2660 O O . ILE A 1 323 ? 36.478 2.776 -73.140 1.00 70.12 323 ILE A O 1
ATOM 2664 N N . GLU A 1 324 ? 34.497 3.017 -72.124 1.00 72.31 324 GLU A N 1
ATOM 2665 C CA . GLU A 1 324 ? 33.858 3.721 -73.247 1.00 72.31 324 GLU A CA 1
ATOM 2666 C C . GLU A 1 324 ? 34.550 5.066 -73.543 1.00 72.31 324 GLU A C 1
ATOM 2668 O O . GLU A 1 324 ? 34.842 5.387 -74.702 1.00 72.31 324 GLU A O 1
ATOM 2673 N N . GLU A 1 325 ? 34.900 5.829 -72.504 1.00 69.06 325 GLU A N 1
ATOM 2674 C CA . GLU A 1 325 ? 35.609 7.104 -72.636 1.00 69.06 325 GLU A CA 1
ATOM 2675 C C . GLU A 1 325 ? 37.047 6.927 -73.153 1.00 69.06 325 GLU A C 1
ATOM 2677 O O . GLU A 1 325 ? 37.490 7.671 -74.035 1.00 69.06 325 GLU A O 1
ATOM 2682 N N . SER A 1 326 ? 37.778 5.919 -72.670 1.00 63.69 326 SER A N 1
ATOM 2683 C CA . SER A 1 326 ? 39.138 5.616 -73.139 1.00 63.69 326 SER A CA 1
ATOM 2684 C C . SER A 1 326 ? 39.156 5.088 -74.578 1.00 63.69 326 SER A C 1
ATOM 2686 O O . SER A 1 326 ? 39.992 5.523 -75.375 1.00 63.69 326 SER A O 1
ATOM 2688 N N . ALA A 1 327 ? 38.194 4.244 -74.963 1.00 73.19 327 ALA A N 1
ATOM 2689 C CA . ALA A 1 327 ? 38.020 3.797 -76.344 1.00 73.19 327 ALA A CA 1
ATOM 2690 C C . ALA A 1 327 ? 37.717 4.969 -77.293 1.00 73.19 327 ALA A C 1
ATOM 2692 O O . ALA A 1 327 ? 38.233 5.006 -78.410 1.00 73.19 327 ALA A O 1
ATOM 2693 N N . SER A 1 328 ? 36.936 5.960 -76.850 1.00 72.62 328 SER A N 1
ATOM 2694 C CA . SER A 1 328 ? 36.684 7.193 -77.607 1.00 72.62 328 SER A CA 1
ATOM 2695 C C . SER A 1 328 ? 37.969 8.003 -77.844 1.00 72.62 328 SER A C 1
ATOM 2697 O O . SER A 1 328 ? 38.234 8.440 -78.969 1.00 72.62 328 SER A O 1
ATOM 2699 N N . VAL A 1 329 ? 38.827 8.133 -76.821 1.00 68.56 329 VAL A N 1
ATOM 2700 C CA . VAL A 1 329 ? 40.141 8.796 -76.938 1.00 68.56 329 VAL A CA 1
ATOM 2701 C C . VAL A 1 329 ? 41.070 8.045 -77.898 1.00 68.56 329 VAL A C 1
ATOM 2703 O O . VAL A 1 329 ? 41.681 8.673 -78.766 1.00 68.56 329 VAL A O 1
ATOM 2706 N N . ILE A 1 330 ? 41.149 6.714 -77.795 1.00 69.69 330 ILE A N 1
ATOM 2707 C CA . ILE A 1 330 ? 41.973 5.874 -78.681 1.00 69.69 330 ILE A CA 1
ATOM 2708 C C . ILE A 1 330 ? 41.474 5.960 -80.127 1.00 69.69 330 ILE A C 1
ATOM 2710 O O . ILE A 1 330 ? 42.259 6.246 -81.031 1.00 69.69 330 ILE A O 1
ATOM 2714 N N . ASN A 1 331 ? 40.165 5.815 -80.353 1.00 75.12 331 ASN A N 1
ATOM 2715 C CA . ASN A 1 331 ? 39.570 5.934 -81.684 1.00 75.12 331 ASN A CA 1
ATOM 2716 C C . ASN A 1 331 ? 39.861 7.296 -82.320 1.00 75.12 331 ASN A C 1
ATOM 2718 O O . ASN A 1 331 ? 40.130 7.369 -83.518 1.00 75.12 331 ASN A O 1
ATOM 2722 N N . TRP A 1 332 ? 39.859 8.384 -81.544 1.00 76.31 332 TRP A N 1
ATOM 2723 C CA . TRP A 1 332 ? 40.253 9.691 -82.063 1.00 76.31 332 TRP A CA 1
ATOM 2724 C C . TRP A 1 332 ? 41.733 9.729 -82.477 1.00 76.31 332 TRP A C 1
ATOM 2726 O O . TRP A 1 332 ? 42.061 10.247 -83.552 1.00 76.31 332 TRP A O 1
ATOM 2736 N N . ILE A 1 333 ? 42.632 9.157 -81.666 1.00 65.81 333 ILE A N 1
ATOM 2737 C CA . ILE A 1 333 ? 44.068 9.066 -81.981 1.00 65.81 333 ILE A CA 1
ATOM 2738 C C . ILE A 1 333 ? 44.284 8.273 -83.276 1.00 65.81 333 ILE A C 1
ATOM 2740 O O . ILE A 1 333 ? 45.018 8.736 -84.152 1.00 65.81 333 ILE A O 1
ATOM 2744 N N . ASP A 1 334 ? 43.607 7.140 -83.444 1.00 71.44 334 ASP A N 1
ATOM 2745 C CA . ASP A 1 334 ? 43.789 6.255 -84.597 1.00 71.44 334 ASP A CA 1
ATOM 2746 C C . ASP A 1 334 ? 43.105 6.764 -85.872 1.00 71.44 334 ASP A C 1
ATOM 2748 O O . ASP A 1 334 ? 43.691 6.708 -86.956 1.00 71.44 334 ASP A O 1
ATOM 2752 N N . ALA A 1 335 ? 41.885 7.299 -85.771 1.00 71.69 335 ALA A N 1
ATOM 2753 C CA . ALA A 1 335 ? 41.109 7.753 -86.927 1.00 71.69 335 ALA A CA 1
ATOM 2754 C C . ALA A 1 335 ? 41.480 9.172 -87.387 1.00 71.69 335 ALA A C 1
ATOM 2756 O O . ALA A 1 335 ? 41.394 9.486 -88.579 1.00 71.69 335 ALA A O 1
ATOM 2757 N N . HIS A 1 336 ? 41.902 10.041 -86.463 1.00 68.56 336 HIS A N 1
ATOM 2758 C CA . HIS A 1 336 ? 42.162 11.453 -86.745 1.00 68.56 336 HIS A CA 1
ATOM 2759 C C . HIS A 1 336 ? 43.601 11.878 -86.431 1.00 68.56 336 HIS A C 1
ATOM 2761 O O . HIS A 1 336 ? 44.188 12.605 -87.234 1.00 68.56 336 HIS A O 1
ATOM 2767 N N . GLY A 1 337 ? 44.199 11.412 -85.332 1.00 67.44 337 GLY A N 1
ATOM 2768 C CA . GLY A 1 337 ? 45.553 11.792 -84.907 1.00 67.44 337 GLY A CA 1
ATOM 2769 C C . GLY A 1 337 ? 46.666 11.278 -85.833 1.00 67.44 337 GLY A C 1
ATOM 2770 O O . GLY A 1 337 ? 47.331 12.055 -86.526 1.00 67.44 337 GLY A O 1
ATOM 2771 N N . LEU A 1 338 ? 46.864 9.959 -85.877 1.00 65.88 338 LEU A N 1
ATOM 2772 C CA . LEU A 1 338 ? 47.924 9.303 -86.652 1.00 65.88 338 LEU A CA 1
ATOM 2773 C C . LEU A 1 338 ? 47.807 9.540 -88.174 1.00 65.88 338 LEU A C 1
ATOM 2775 O O . LEU A 1 338 ? 48.833 9.821 -88.807 1.00 65.88 338 LEU A O 1
ATOM 2779 N N . PRO A 1 339 ? 46.613 9.502 -88.803 1.00 66.44 339 PRO A N 1
ATOM 2780 C CA . PRO A 1 339 ? 46.476 9.774 -90.233 1.00 66.44 339 PRO A CA 1
ATOM 2781 C C . PRO A 1 339 ? 46.809 11.225 -90.602 1.00 66.44 339 PRO A C 1
ATOM 2783 O O . PRO A 1 339 ? 47.365 11.458 -91.678 1.00 66.44 339 PRO A O 1
ATOM 2786 N N . HIS A 1 340 ? 46.519 12.195 -89.722 1.00 63.53 340 HIS A N 1
ATOM 2787 C CA . HIS A 1 340 ? 46.889 13.601 -89.923 1.00 63.53 340 HIS A CA 1
ATOM 2788 C C . HIS A 1 340 ? 48.413 13.779 -89.955 1.00 63.53 340 HIS A C 1
ATOM 2790 O O . HIS A 1 340 ? 48.927 14.474 -90.832 1.00 63.53 340 HIS A O 1
ATOM 2796 N N . MET A 1 341 ? 49.130 13.087 -89.064 1.00 61.97 341 MET A N 1
ATOM 2797 C CA . MET A 1 341 ? 50.597 13.113 -88.986 1.00 61.97 341 MET A CA 1
ATOM 2798 C C . MET A 1 341 ? 51.268 12.405 -90.175 1.00 61.97 341 MET A C 1
ATOM 2800 O O . MET A 1 341 ? 52.310 12.854 -90.645 1.00 61.97 341 MET A O 1
ATOM 2804 N N . ARG A 1 342 ? 50.665 11.331 -90.711 1.00 63.09 342 ARG A N 1
ATOM 2805 C CA . ARG A 1 342 ? 51.220 10.578 -91.855 1.00 63.09 342 ARG A CA 1
ATOM 2806 C C . ARG A 1 342 ? 50.963 11.225 -93.223 1.00 63.09 342 ARG A C 1
ATOM 2808 O O . ARG A 1 342 ? 51.825 11.142 -94.091 1.00 63.09 342 ARG A O 1
ATOM 2815 N N . LYS A 1 343 ? 49.792 11.838 -93.455 1.00 58.19 343 LYS A N 1
ATOM 2816 C CA . LYS A 1 343 ? 49.403 12.370 -94.785 1.00 58.19 343 LYS A CA 1
ATOM 2817 C C . LYS A 1 343 ? 50.001 13.737 -95.139 1.00 58.19 343 LYS A C 1
ATOM 2819 O O . LYS A 1 343 ? 49.971 14.102 -96.310 1.00 58.19 343 LYS A O 1
ATOM 2824 N N . LYS A 1 344 ? 50.495 14.517 -94.172 1.00 55.66 344 LYS A N 1
ATOM 2825 C CA . LYS A 1 344 ? 50.977 15.893 -94.400 1.00 55.66 344 LYS A CA 1
ATOM 2826 C C . LYS A 1 344 ? 52.438 16.076 -93.974 1.00 55.66 344 LYS A C 1
ATOM 2828 O O . LYS A 1 344 ? 52.739 16.869 -93.092 1.00 55.66 344 LYS A O 1
ATOM 2833 N N . THR A 1 345 ? 53.338 15.353 -94.637 1.00 53.09 345 THR A N 1
ATOM 2834 C CA . THR A 1 345 ? 54.807 15.442 -94.490 1.00 53.09 345 THR A CA 1
ATOM 2835 C C . THR A 1 345 ? 55.484 16.321 -95.554 1.00 53.09 345 THR A C 1
ATOM 2837 O O . THR A 1 345 ? 56.706 16.441 -95.574 1.00 53.09 345 THR A O 1
ATOM 2840 N N . THR A 1 346 ? 54.721 16.958 -96.448 1.00 53.12 346 THR A N 1
ATOM 2841 C CA . THR A 1 346 ? 55.256 17.804 -97.527 1.00 53.12 346 THR A CA 1
ATOM 2842 C C . THR A 1 346 ? 55.642 19.201 -97.040 1.00 53.12 346 THR A C 1
ATOM 2844 O O . THR A 1 346 ? 54.842 19.890 -96.405 1.00 53.12 346 THR A O 1
ATOM 2847 N N . ILE A 1 347 ? 56.837 19.657 -97.419 1.00 52.66 347 ILE A N 1
ATOM 2848 C CA . ILE A 1 347 ? 57.296 21.039 -97.237 1.00 52.66 347 ILE A CA 1
ATOM 2849 C C . ILE A 1 347 ? 56.631 21.899 -98.324 1.00 52.66 347 ILE A C 1
ATOM 2851 O O . ILE A 1 347 ? 56.821 21.645 -99.512 1.00 52.66 347 ILE A O 1
ATOM 2855 N N . GLY A 1 348 ? 55.815 22.882 -97.933 1.00 53.34 348 GLY A N 1
ATOM 2856 C CA . GLY A 1 348 ? 55.139 23.773 -98.884 1.00 53.34 348 GLY A CA 1
ATOM 2857 C C . GLY A 1 348 ? 56.149 24.590 -99.696 1.00 53.34 348 GLY A C 1
ATOM 2858 O O . GLY A 1 348 ? 57.060 25.186 -99.125 1.00 53.34 348 GLY A O 1
ATOM 2859 N N . THR A 1 349 ? 55.988 24.640 -101.019 1.00 49.81 349 THR A N 1
ATOM 2860 C CA . THR A 1 349 ? 56.920 25.332 -101.931 1.00 49.81 349 THR A CA 1
ATOM 2861 C C . THR A 1 349 ? 56.555 26.806 -102.157 1.00 49.81 349 THR A C 1
ATOM 2863 O O . THR A 1 349 ? 57.287 27.527 -102.833 1.00 49.81 349 THR A O 1
ATOM 2866 N N . SER A 1 350 ? 55.458 27.292 -101.552 1.00 53.47 350 SER A N 1
ATOM 2867 C CA . SER A 1 350 ? 55.018 28.693 -101.607 1.00 53.47 350 SER A CA 1
ATOM 2868 C C . SER A 1 350 ? 54.568 29.245 -100.238 1.00 53.47 350 SER A C 1
ATOM 2870 O O . SER A 1 350 ? 53.960 28.552 -99.422 1.00 53.47 350 SER A O 1
ATOM 2872 N N . SER A 1 351 ? 54.835 30.532 -99.973 1.00 53.31 351 SER A N 1
ATOM 2873 C CA . SER A 1 351 ? 54.498 31.217 -98.703 1.00 53.31 351 SER A CA 1
ATOM 2874 C C . SER A 1 351 ? 53.003 31.153 -98.296 1.00 53.31 351 SER A C 1
ATOM 2876 O O . SER A 1 351 ? 52.712 30.913 -97.117 1.00 53.31 351 SER A O 1
ATOM 2878 N N . PRO A 1 352 ? 52.022 31.280 -99.218 1.00 62.66 352 PRO A N 1
ATOM 2879 C CA . PRO A 1 352 ? 50.601 31.121 -98.882 1.00 62.66 352 PRO A CA 1
ATOM 2880 C C . PRO A 1 352 ? 50.239 29.695 -98.440 1.00 62.66 352 PRO A C 1
ATOM 2882 O O . PRO A 1 352 ? 49.364 29.503 -97.594 1.00 62.66 352 PRO A O 1
ATOM 2885 N N . GLU A 1 353 ? 50.914 28.693 -98.998 1.00 54.75 353 GLU A N 1
ATOM 2886 C CA . GLU A 1 353 ? 50.692 27.277 -98.714 1.00 54.75 353 GLU A CA 1
ATOM 2887 C C . GLU A 1 353 ? 51.283 26.880 -97.359 1.00 54.75 353 GLU A C 1
ATOM 2889 O O . GLU A 1 353 ? 50.604 26.233 -96.563 1.00 54.75 353 GLU A O 1
ATOM 2894 N N . VAL A 1 354 ? 52.471 27.394 -97.022 1.00 58.34 354 VAL A N 1
ATOM 2895 C CA . VAL A 1 354 ? 53.068 27.253 -95.683 1.00 58.34 354 VAL A CA 1
ATOM 2896 C C . VAL A 1 354 ? 52.176 27.883 -94.608 1.00 58.34 354 VAL A C 1
ATOM 2898 O O . VAL A 1 354 ? 51.942 27.257 -93.576 1.00 58.34 354 VAL A O 1
ATOM 2901 N N . ARG A 1 355 ? 51.595 29.071 -94.846 1.00 59.97 355 ARG A N 1
ATOM 2902 C CA . ARG A 1 355 ? 50.621 29.679 -93.912 1.00 59.97 355 ARG A CA 1
ATOM 2903 C C . ARG A 1 355 ? 49.353 28.844 -93.754 1.00 59.97 355 ARG A C 1
ATOM 2905 O O . ARG A 1 355 ? 48.855 28.707 -92.639 1.00 59.97 355 ARG A O 1
ATOM 2912 N N . LYS A 1 356 ? 48.836 28.255 -94.837 1.00 64.12 356 LYS A N 1
ATOM 2913 C CA . LYS A 1 356 ? 47.695 27.332 -94.755 1.00 64.12 356 LYS A CA 1
ATOM 2914 C C . LYS A 1 356 ? 48.050 26.079 -93.956 1.00 64.12 356 LYS A C 1
ATOM 2916 O O . LYS A 1 356 ? 47.273 25.724 -93.074 1.00 64.12 356 LYS A O 1
ATOM 2921 N N . LEU A 1 357 ? 49.190 25.432 -94.207 1.00 63.50 357 LEU A N 1
ATOM 2922 C CA . LEU A 1 357 ? 49.639 24.277 -93.417 1.00 63.50 357 LEU A CA 1
ATOM 2923 C C . LEU A 1 357 ? 49.850 24.643 -91.943 1.00 63.50 357 LEU A C 1
ATOM 2925 O O . LEU A 1 357 ? 49.413 23.896 -91.073 1.00 63.50 357 LEU A O 1
ATOM 2929 N N . HIS A 1 358 ? 50.427 25.814 -91.663 1.00 60.03 358 HIS A N 1
ATOM 2930 C CA . HIS A 1 358 ? 50.614 26.312 -90.303 1.00 60.03 358 HIS A CA 1
ATOM 2931 C C . HIS A 1 358 ? 49.278 26.525 -89.579 1.00 60.03 358 HIS A C 1
ATOM 2933 O O . HIS A 1 358 ? 49.103 26.023 -88.475 1.00 60.03 358 HIS A O 1
ATOM 2939 N N . ASN A 1 359 ? 48.303 27.188 -90.209 1.00 63.25 359 ASN A N 1
ATOM 2940 C CA . ASN A 1 359 ? 46.982 27.400 -89.607 1.00 63.25 359 ASN A CA 1
ATOM 2941 C C . ASN A 1 359 ? 46.247 26.075 -89.351 1.00 63.25 359 ASN A C 1
ATOM 2943 O O . ASN A 1 359 ? 45.637 25.907 -88.301 1.00 63.25 359 ASN A O 1
ATOM 2947 N N . HIS A 1 360 ? 46.353 25.107 -90.266 1.00 64.06 360 HIS A N 1
ATOM 2948 C CA . HIS A 1 360 ? 45.787 23.772 -90.054 1.00 64.06 360 HIS A CA 1
ATOM 2949 C C . HIS A 1 360 ? 46.481 23.020 -88.912 1.00 64.06 360 HIS A C 1
ATOM 2951 O O . HIS A 1 360 ? 45.805 22.356 -88.131 1.00 64.06 360 HIS A O 1
ATOM 2957 N N . HIS A 1 361 ? 47.806 23.137 -88.789 1.00 65.31 361 HIS A N 1
ATOM 2958 C CA . HIS A 1 361 ? 48.557 22.552 -87.681 1.00 65.31 361 HIS A CA 1
ATOM 2959 C C . HIS A 1 361 ? 48.184 23.202 -86.340 1.00 65.31 361 HIS A C 1
ATOM 2961 O O . HIS A 1 361 ? 48.033 22.498 -85.348 1.00 65.31 361 HIS A O 1
ATOM 2967 N N . GLN A 1 362 ? 47.953 24.519 -86.309 1.00 60.41 362 GLN A N 1
ATOM 2968 C CA . GLN A 1 362 ? 47.466 25.222 -85.115 1.00 60.41 362 GLN A CA 1
ATOM 2969 C C . GLN A 1 362 ? 46.061 24.752 -84.705 1.00 60.41 362 GLN A C 1
ATOM 2971 O O . GLN A 1 362 ? 45.825 24.477 -83.529 1.00 60.41 362 GLN A O 1
ATOM 2976 N N . SER A 1 363 ? 45.140 24.579 -85.661 1.00 67.12 363 SER A N 1
ATOM 2977 C CA . SER A 1 363 ? 43.817 24.004 -85.380 1.00 67.12 363 SER A CA 1
ATOM 2978 C C . SER A 1 363 ? 43.909 22.555 -84.888 1.00 67.12 363 SER A C 1
ATOM 2980 O O . SER A 1 363 ? 43.240 22.202 -83.922 1.00 67.12 363 SER A O 1
ATOM 2982 N N . PHE A 1 364 ? 44.772 21.727 -85.488 1.00 67.19 364 PHE A N 1
ATOM 2983 C CA . PHE A 1 364 ? 45.008 20.352 -85.034 1.00 67.19 364 PHE A CA 1
ATOM 2984 C C . PHE A 1 364 ? 45.599 20.305 -83.620 1.00 67.19 364 PHE A C 1
ATOM 2986 O O . PHE A 1 364 ? 45.123 19.540 -82.785 1.00 67.19 364 PHE A O 1
ATOM 2993 N N . LYS A 1 365 ? 46.576 21.168 -83.322 1.00 61.03 365 LYS A N 1
ATOM 2994 C CA . LYS A 1 365 ? 47.186 21.296 -81.995 1.00 61.03 365 LYS A CA 1
ATOM 2995 C C . LYS A 1 365 ? 46.145 21.608 -80.919 1.00 61.03 365 LYS A C 1
ATOM 2997 O O . LYS A 1 365 ? 46.177 20.981 -79.869 1.00 61.03 365 LYS A O 1
ATOM 3002 N N . SER A 1 366 ? 45.192 22.501 -81.189 1.00 66.19 366 SER A N 1
ATOM 3003 C CA . SER A 1 366 ? 44.116 22.821 -80.239 1.00 66.19 366 SER A CA 1
ATOM 3004 C C . SER A 1 366 ? 43.209 21.615 -79.937 1.00 66.19 366 SER A C 1
ATOM 3006 O O . SER A 1 366 ? 42.875 21.370 -78.777 1.00 66.19 366 SER A O 1
ATOM 3008 N N . VAL A 1 367 ? 42.862 20.809 -80.948 1.00 67.88 367 VAL A N 1
ATOM 3009 C CA . VAL A 1 367 ? 42.041 19.595 -80.757 1.00 67.88 367 VAL A CA 1
ATOM 3010 C C . VAL A 1 367 ? 42.842 18.470 -80.080 1.00 67.88 367 VAL A C 1
ATOM 3012 O O . VAL A 1 367 ? 42.317 17.765 -79.217 1.00 67.88 367 VAL A O 1
ATOM 3015 N N . ALA A 1 368 ? 44.134 18.338 -80.394 1.00 60.50 368 ALA A N 1
ATOM 3016 C CA . ALA A 1 368 ? 45.042 17.410 -79.720 1.00 60.50 368 ALA A CA 1
ATOM 3017 C C . ALA A 1 368 ? 45.272 17.797 -78.247 1.00 60.50 368 ALA A C 1
ATOM 3019 O O . ALA A 1 368 ? 45.308 16.928 -77.379 1.00 60.50 368 ALA A O 1
ATOM 3020 N N . GLU A 1 369 ? 45.360 19.093 -77.934 1.00 61.00 369 GLU A N 1
ATOM 3021 C CA . GLU A 1 369 ? 45.427 19.596 -76.558 1.00 61.00 369 GLU A CA 1
ATOM 3022 C C . GLU A 1 369 ? 44.150 19.293 -75.767 1.00 61.00 369 GLU A C 1
ATOM 3024 O O . GLU A 1 369 ? 44.247 18.947 -74.589 1.00 61.00 369 GLU A O 1
ATOM 3029 N N . ASN A 1 370 ? 42.972 19.372 -76.395 1.00 66.06 370 ASN A N 1
ATOM 3030 C CA . ASN A 1 370 ? 41.713 18.972 -75.763 1.00 66.06 370 ASN A CA 1
ATOM 3031 C C . ASN A 1 370 ? 41.679 17.460 -75.485 1.00 66.06 370 ASN A C 1
ATOM 3033 O O . ASN A 1 370 ? 41.375 17.036 -74.376 1.00 66.06 370 ASN A O 1
ATOM 3037 N N . THR A 1 371 ? 42.102 16.648 -76.455 1.00 63.88 371 THR A N 1
ATOM 3038 C CA . THR A 1 371 ? 42.191 15.186 -76.300 1.00 63.88 371 THR A CA 1
ATOM 3039 C C . THR A 1 371 ? 43.196 14.790 -75.212 1.00 63.88 371 THR A C 1
ATOM 3041 O O . THR A 1 371 ? 42.929 13.900 -74.410 1.00 63.88 371 THR A O 1
ATOM 3044 N N . ARG A 1 372 ? 44.320 15.510 -75.102 1.00 56.03 372 ARG A N 1
ATOM 3045 C CA . ARG A 1 372 ? 45.303 15.347 -74.020 1.00 56.03 372 ARG A CA 1
ATOM 3046 C C . ARG A 1 372 ? 44.725 15.697 -72.646 1.00 56.03 372 ARG A C 1
ATOM 3048 O O . ARG A 1 372 ? 45.045 15.022 -71.674 1.00 56.03 372 ARG A O 1
ATOM 3055 N N . LYS A 1 373 ? 43.895 16.744 -72.545 1.00 61.88 373 LYS A N 1
ATOM 3056 C CA . LYS A 1 373 ? 43.200 17.094 -71.293 1.00 61.88 373 LYS A CA 1
ATOM 3057 C C . LYS A 1 373 ? 42.202 16.010 -70.887 1.00 61.88 373 LYS A C 1
ATOM 3059 O O . LYS A 1 373 ? 42.207 15.630 -69.723 1.00 61.88 373 LYS A O 1
ATOM 3064 N N . ASN A 1 374 ? 41.441 15.465 -71.835 1.00 57.50 374 ASN A N 1
ATOM 3065 C CA . ASN A 1 374 ? 40.527 14.349 -71.578 1.00 57.50 374 ASN A CA 1
ATOM 3066 C C . ASN A 1 374 ? 41.295 13.090 -71.127 1.00 57.50 374 ASN A C 1
ATOM 3068 O O . ASN A 1 374 ? 40.929 12.476 -70.133 1.00 57.50 374 ASN A O 1
ATOM 3072 N N . ALA A 1 375 ? 42.422 12.760 -71.772 1.00 55.09 375 ALA A N 1
ATOM 3073 C CA . ALA A 1 375 ? 43.301 11.662 -71.349 1.00 55.09 375 ALA A CA 1
ATOM 3074 C C . ALA A 1 375 ? 43.899 11.875 -69.943 1.00 55.09 375 ALA A C 1
ATOM 3076 O O . ALA A 1 375 ? 44.063 10.929 -69.179 1.00 55.09 375 ALA A O 1
ATOM 3077 N N . PHE A 1 376 ? 44.198 13.124 -69.576 1.00 50.56 376 PHE A N 1
ATOM 3078 C CA . PHE A 1 376 ? 44.683 13.476 -68.241 1.00 50.56 376 PHE A CA 1
ATOM 3079 C C . PHE A 1 376 ? 43.582 13.400 -67.170 1.00 50.56 376 PHE A C 1
ATOM 3081 O O . PHE A 1 376 ? 43.843 12.964 -66.054 1.00 50.56 376 PHE A O 1
ATOM 3088 N N . GLN A 1 377 ? 42.345 13.773 -67.501 1.00 60.12 377 GLN A N 1
ATOM 3089 C CA . GLN A 1 377 ? 41.193 13.574 -66.616 1.00 60.12 377 GLN A CA 1
ATOM 3090 C C . GLN A 1 377 ? 40.900 12.081 -66.411 1.00 60.12 377 GLN A C 1
ATOM 3092 O O . GLN A 1 377 ? 40.675 11.661 -65.280 1.00 60.12 377 GLN A O 1
ATOM 3097 N N . LEU A 1 378 ? 41.011 11.269 -67.468 1.00 55.09 378 LEU A N 1
ATOM 3098 C CA . LEU A 1 378 ? 40.924 9.807 -67.385 1.00 55.09 378 LEU A CA 1
ATOM 3099 C C . LEU A 1 378 ? 42.017 9.212 -66.486 1.00 55.09 378 LEU A C 1
ATOM 3101 O O . LEU A 1 378 ? 41.728 8.347 -65.664 1.00 55.09 378 LEU A O 1
ATOM 3105 N N . TYR A 1 379 ? 43.250 9.715 -66.579 1.00 54.25 379 TYR A N 1
ATOM 3106 C CA . TYR A 1 379 ? 44.333 9.339 -65.664 1.00 54.25 379 TYR A CA 1
ATOM 3107 C C . TYR A 1 379 ? 43.985 9.648 -64.196 1.00 54.25 379 TYR A C 1
ATOM 3109 O O . TYR A 1 379 ? 44.173 8.793 -63.340 1.00 54.25 379 TYR A O 1
ATOM 3117 N N . GLN A 1 380 ? 43.417 10.822 -63.897 1.00 56.22 380 GLN A N 1
ATOM 3118 C CA . GLN A 1 380 ? 43.010 11.185 -62.529 1.00 56.22 380 GLN A CA 1
ATOM 3119 C C . GLN A 1 380 ? 41.870 10.308 -61.989 1.00 56.22 380 GLN A C 1
ATOM 3121 O O . GLN A 1 380 ? 41.806 10.039 -60.790 1.00 56.22 380 GLN A O 1
ATOM 3126 N N . VAL A 1 381 ? 40.957 9.859 -62.855 1.00 56.06 381 VAL A N 1
ATOM 3127 C CA . VAL A 1 381 ? 39.905 8.898 -62.485 1.00 56.06 381 VAL A CA 1
ATOM 3128 C C . VAL A 1 381 ? 40.513 7.521 -62.195 1.00 56.06 381 VAL A C 1
ATOM 3130 O O . VAL A 1 381 ? 40.156 6.904 -61.195 1.00 56.06 381 VAL A O 1
ATOM 3133 N N . ALA A 1 382 ? 41.484 7.073 -62.997 1.00 53.38 382 ALA A N 1
ATOM 3134 C CA . ALA A 1 382 ? 42.223 5.832 -62.759 1.00 53.38 382 ALA A CA 1
ATOM 3135 C C . ALA A 1 382 ? 43.082 5.878 -61.477 1.00 53.38 382 ALA A C 1
ATOM 3137 O O . ALA A 1 382 ? 43.181 4.880 -60.771 1.00 53.38 382 ALA A O 1
ATOM 3138 N N . GLU A 1 383 ? 43.653 7.039 -61.143 1.00 51.94 383 GLU A N 1
ATOM 3139 C CA . GLU A 1 383 ? 44.398 7.292 -59.900 1.00 51.94 383 GLU A CA 1
ATOM 3140 C C . GLU A 1 383 ? 43.484 7.238 -58.662 1.00 51.94 383 GLU A C 1
ATOM 3142 O O . GLU A 1 383 ? 43.821 6.619 -57.660 1.00 51.94 383 GLU A O 1
ATOM 3147 N N . LYS A 1 384 ? 42.263 7.778 -58.735 1.00 53.12 384 LYS A N 1
ATOM 3148 C CA . LYS A 1 384 ? 41.274 7.631 -57.648 1.00 53.12 384 LYS A CA 1
ATOM 3149 C C . LYS A 1 384 ? 40.740 6.207 -57.505 1.00 53.12 384 LYS A C 1
ATOM 3151 O O . LYS A 1 384 ? 40.412 5.781 -56.403 1.00 53.12 384 LYS A O 1
ATOM 3156 N N . LEU A 1 385 ? 40.662 5.462 -58.608 1.00 50.75 385 LEU A N 1
ATOM 3157 C CA . LEU A 1 385 ? 40.361 4.030 -58.583 1.00 50.75 385 LEU A CA 1
ATOM 3158 C C . LEU A 1 385 ? 41.532 3.197 -58.024 1.00 50.75 385 LEU A C 1
ATOM 3160 O O . LEU A 1 385 ? 41.293 2.068 -57.610 1.00 50.75 385 LEU A O 1
ATOM 3164 N N . SER A 1 386 ? 42.761 3.738 -57.971 1.00 49.34 386 SER A N 1
ATOM 3165 C CA . SER A 1 386 ? 43.953 3.056 -57.440 1.00 49.34 386 SER A CA 1
ATOM 3166 C C . SER A 1 386 ? 44.232 3.317 -55.952 1.00 49.34 386 SER A C 1
ATOM 3168 O O . SER A 1 386 ? 44.983 2.558 -55.337 1.00 49.34 386 SER A O 1
ATOM 3170 N N . GLU A 1 387 ? 43.606 4.338 -55.347 1.00 46.50 387 GLU A N 1
ATOM 3171 C CA . GLU A 1 387 ? 43.638 4.589 -53.892 1.00 46.50 387 GLU A CA 1
ATOM 3172 C C . GLU A 1 387 ? 42.903 3.501 -53.087 1.00 46.50 387 GLU A C 1
ATOM 3174 O O . GLU A 1 387 ? 43.226 3.265 -51.921 1.00 46.50 387 GLU A O 1
ATOM 3179 N N . ASN A 1 388 ? 41.970 2.785 -53.720 1.00 49.88 388 ASN A N 1
ATOM 3180 C CA . ASN A 1 388 ? 41.429 1.537 -53.199 1.00 49.88 388 ASN A CA 1
ATOM 3181 C C . ASN A 1 388 ? 42.326 0.389 -53.671 1.00 49.88 388 ASN A C 1
ATOM 3183 O O . ASN A 1 388 ? 42.287 -0.006 -54.831 1.00 49.88 388 ASN A O 1
ATOM 3187 N N . GLU A 1 389 ? 43.168 -0.059 -52.740 1.00 44.25 389 GLU A N 1
ATOM 3188 C CA . GLU A 1 389 ? 44.154 -1.141 -52.803 1.00 44.25 389 GLU A CA 1
ATOM 3189 C C . GLU A 1 389 ? 44.151 -1.988 -54.086 1.00 44.25 389 GLU A C 1
ATOM 3191 O O . GLU A 1 389 ? 43.213 -2.736 -54.369 1.00 44.25 389 GLU A O 1
ATOM 3196 N N . SER A 1 390 ? 45.259 -1.954 -54.829 1.00 51.84 390 SER A N 1
ATOM 3197 C CA . SER A 1 390 ? 45.515 -3.004 -55.801 1.00 51.84 390 SER A CA 1
ATOM 3198 C C . SER A 1 390 ? 47.003 -3.254 -56.015 1.00 51.84 390 SER A C 1
ATOM 3200 O O . SER A 1 390 ? 47.813 -2.342 -56.196 1.00 51.84 390 SER A O 1
ATOM 3202 N N . GLU A 1 391 ? 47.318 -4.543 -56.100 1.00 49.12 391 GLU A N 1
ATOM 3203 C CA . GLU A 1 391 ? 48.481 -5.133 -56.766 1.00 49.12 391 GLU A CA 1
ATOM 3204 C C . GLU A 1 391 ? 48.788 -4.438 -58.115 1.00 49.12 391 GLU A C 1
ATOM 3206 O O . GLU A 1 391 ? 49.946 -4.365 -58.523 1.00 49.12 391 GLU A O 1
ATOM 3211 N N . ALA A 1 392 ? 47.787 -3.790 -58.730 1.00 45.69 392 ALA A N 1
ATOM 3212 C CA . ALA A 1 392 ? 47.869 -2.997 -59.950 1.00 45.69 392 ALA A CA 1
ATOM 3213 C C . ALA A 1 392 ? 48.826 -1.792 -59.913 1.00 45.69 392 ALA A C 1
ATOM 3215 O O . ALA A 1 392 ? 49.391 -1.489 -60.957 1.00 45.69 392 ALA A O 1
ATOM 3216 N N . THR A 1 393 ? 49.071 -1.101 -58.787 1.00 49.59 393 THR A N 1
ATOM 3217 C CA . THR A 1 393 ? 50.001 0.060 -58.786 1.00 49.59 393 THR A CA 1
ATOM 3218 C C . THR A 1 393 ? 51.462 -0.397 -58.828 1.00 49.59 393 THR A C 1
ATOM 3220 O O . THR A 1 393 ? 52.286 0.169 -59.546 1.00 49.59 393 THR A O 1
ATOM 3223 N N . SER A 1 394 ? 51.781 -1.485 -58.119 1.00 53.00 394 SER A N 1
ATOM 3224 C CA . SER A 1 394 ? 53.095 -2.138 -58.199 1.00 53.00 394 SER A CA 1
ATOM 3225 C C . SER A 1 394 ? 53.280 -2.823 -59.559 1.00 53.00 394 SER A C 1
ATOM 3227 O O . SER A 1 394 ? 54.333 -2.710 -60.188 1.00 53.00 394 SER A O 1
ATOM 3229 N N . GLN A 1 395 ? 52.208 -3.427 -60.076 1.00 53.88 395 GLN A N 1
ATOM 3230 C CA . GLN A 1 395 ? 52.157 -3.987 -61.421 1.00 53.88 395 GLN A CA 1
ATOM 3231 C C . GLN A 1 395 ? 52.284 -2.903 -62.498 1.00 53.88 395 GLN A C 1
ATOM 3233 O O . GLN A 1 395 ? 52.924 -3.162 -63.508 1.00 53.88 395 GLN A O 1
ATOM 3238 N N . ALA A 1 396 ? 51.781 -1.682 -62.291 1.00 52.12 396 ALA A N 1
ATOM 3239 C CA . ALA A 1 396 ? 51.934 -0.561 -63.219 1.00 52.12 396 ALA A CA 1
ATOM 3240 C C . ALA A 1 396 ? 53.389 -0.072 -63.293 1.00 52.12 396 ALA A C 1
ATOM 3242 O O . ALA A 1 396 ? 53.903 0.087 -64.398 1.00 52.12 396 ALA A O 1
ATOM 3243 N N . TYR A 1 397 ? 54.093 0.082 -62.160 1.00 52.19 397 TYR A N 1
ATOM 3244 C CA . TYR A 1 397 ? 55.538 0.367 -62.165 1.00 52.19 397 TYR A CA 1
ATOM 3245 C C . TYR A 1 397 ? 56.339 -0.755 -62.844 1.00 52.19 397 TYR A C 1
ATOM 3247 O O . TYR A 1 397 ? 57.203 -0.468 -63.672 1.00 52.19 397 TYR A O 1
ATOM 3255 N N . SER A 1 398 ? 56.018 -2.022 -62.555 1.00 56.12 398 SER A N 1
ATOM 3256 C CA . SER A 1 398 ? 56.662 -3.180 -63.196 1.00 56.12 398 SER A CA 1
ATOM 3257 C C . SER A 1 398 ? 56.382 -3.236 -64.701 1.00 56.12 398 SER A C 1
ATOM 3259 O O . SER A 1 398 ? 57.295 -3.441 -65.493 1.00 56.12 398 SER A O 1
ATOM 3261 N N . THR A 1 399 ? 55.141 -2.974 -65.115 1.00 60.09 399 THR A N 1
ATOM 3262 C CA . THR A 1 399 ? 54.716 -2.984 -66.522 1.00 60.09 399 THR A CA 1
ATOM 3263 C C . THR A 1 399 ? 55.363 -1.838 -67.295 1.00 60.09 399 THR A C 1
ATOM 3265 O O . THR A 1 399 ? 55.848 -2.051 -68.399 1.00 60.09 399 THR A O 1
ATOM 3268 N N . VAL A 1 400 ? 55.442 -0.629 -66.726 1.00 56.91 400 VAL A N 1
ATOM 3269 C CA . VAL A 1 400 ? 56.114 0.512 -67.373 1.00 56.91 400 VAL A CA 1
ATOM 3270 C C . VAL A 1 400 ? 57.603 0.228 -67.580 1.00 56.91 400 VAL A C 1
ATOM 3272 O O . VAL A 1 400 ? 58.120 0.546 -68.650 1.00 56.91 400 VAL A O 1
ATOM 3275 N N . ILE A 1 401 ? 58.278 -0.407 -66.615 1.00 58.56 401 ILE A N 1
ATOM 3276 C CA . ILE A 1 401 ? 59.686 -0.830 -66.733 1.00 58.56 401 ILE A CA 1
ATOM 3277 C C . ILE A 1 401 ? 59.837 -1.941 -67.790 1.00 58.56 401 ILE A C 1
ATOM 3279 O O . ILE A 1 401 ? 60.696 -1.854 -68.664 1.00 58.56 401 ILE A O 1
ATOM 3283 N N . GLU A 1 402 ? 58.958 -2.945 -67.794 1.00 61.31 402 GLU A N 1
ATOM 3284 C CA . GLU A 1 402 ? 58.991 -4.028 -68.786 1.00 61.31 402 GLU A CA 1
ATOM 3285 C C . GLU A 1 402 ? 58.712 -3.549 -70.220 1.00 61.31 402 GLU A C 1
ATOM 3287 O O . GLU A 1 402 ? 59.345 -4.023 -71.169 1.00 61.31 402 GLU A O 1
ATOM 3292 N N . GLU A 1 403 ? 57.780 -2.612 -70.402 1.00 60.62 403 GLU A N 1
ATOM 3293 C CA . GLU A 1 403 ? 57.450 -2.036 -71.709 1.00 60.62 403 GLU A CA 1
ATOM 3294 C C . GLU A 1 403 ? 58.532 -1.061 -72.202 1.00 60.62 403 GLU A C 1
ATOM 3296 O O . GLU A 1 403 ? 58.835 -1.042 -73.398 1.00 60.62 403 GLU A O 1
ATOM 3301 N N . SER A 1 404 ? 59.193 -0.317 -71.307 1.00 55.00 404 SER A N 1
ATOM 3302 C CA . SER A 1 404 ? 60.362 0.503 -71.675 1.00 55.00 404 SER A CA 1
ATOM 3303 C C . SER A 1 404 ? 61.568 -0.362 -72.072 1.00 55.00 404 SER A C 1
ATOM 3305 O O . SER A 1 404 ? 62.202 -0.084 -73.094 1.00 55.00 404 SER A O 1
ATOM 3307 N N . ASP A 1 405 ? 61.796 -1.496 -71.402 1.00 57.81 405 ASP A N 1
ATOM 3308 C CA . ASP A 1 405 ? 62.797 -2.498 -71.803 1.00 57.81 405 ASP A CA 1
ATOM 3309 C C . ASP A 1 405 ? 62.470 -3.178 -73.144 1.00 57.81 405 ASP A C 1
ATOM 3311 O O . ASP A 1 405 ? 63.365 -3.555 -73.913 1.00 57.81 405 ASP A O 1
ATOM 3315 N N . LYS A 1 406 ? 61.186 -3.389 -73.458 1.00 66.06 406 LYS A N 1
ATOM 3316 C CA . LYS A 1 406 ? 60.757 -3.890 -74.778 1.00 66.06 406 LYS A CA 1
ATOM 3317 C C . LYS A 1 406 ? 60.976 -2.838 -75.864 1.00 66.06 406 LYS A C 1
ATOM 3319 O O . LYS A 1 406 ? 61.497 -3.181 -76.927 1.00 66.06 406 LYS A O 1
ATOM 3324 N N . LEU A 1 407 ? 60.654 -1.573 -75.593 1.00 57.91 407 LEU A N 1
ATOM 3325 C CA . LEU A 1 407 ? 60.861 -0.461 -76.520 1.00 57.91 407 LEU A CA 1
ATOM 3326 C C . LEU A 1 407 ? 62.351 -0.261 -76.841 1.00 57.91 407 LEU A C 1
ATOM 3328 O O . LEU A 1 407 ? 62.702 -0.172 -78.016 1.00 57.91 407 LEU A O 1
ATOM 3332 N N . ILE A 1 408 ? 63.238 -0.305 -75.838 1.00 58.81 408 ILE A N 1
ATOM 3333 C CA . ILE A 1 408 ? 64.699 -0.266 -76.035 1.00 58.81 408 ILE A CA 1
ATOM 3334 C C . ILE A 1 408 ? 65.162 -1.433 -76.919 1.00 58.81 408 ILE A C 1
ATOM 3336 O O . ILE A 1 408 ? 65.942 -1.238 -77.851 1.00 58.81 408 ILE A O 1
ATOM 3340 N N . ARG A 1 409 ? 64.653 -2.652 -76.690 1.00 64.88 409 ARG A N 1
ATOM 3341 C CA . ARG A 1 409 ? 64.978 -3.823 -77.526 1.00 64.88 409 ARG A CA 1
ATOM 3342 C C . ARG A 1 409 ? 64.502 -3.670 -78.973 1.00 64.88 409 ARG A C 1
ATOM 3344 O O . ARG A 1 409 ? 65.217 -4.072 -79.891 1.00 64.88 409 ARG A O 1
ATOM 3351 N N . MET A 1 410 ? 63.326 -3.085 -79.200 1.00 62.56 410 MET A N 1
ATOM 3352 C CA . MET A 1 410 ? 62.803 -2.831 -80.547 1.00 62.56 410 MET A CA 1
ATOM 3353 C C . MET A 1 410 ? 63.569 -1.717 -81.267 1.00 62.56 410 MET A C 1
ATOM 3355 O O . MET A 1 410 ? 63.868 -1.871 -82.450 1.00 62.56 410 MET A O 1
ATOM 3359 N N . LEU A 1 411 ? 63.955 -0.652 -80.561 1.00 59.41 411 LEU A N 1
ATOM 3360 C CA . LEU A 1 411 ? 64.797 0.420 -81.098 1.00 59.41 411 LEU A CA 1
ATOM 3361 C C . LEU A 1 411 ? 66.206 -0.087 -81.444 1.00 59.41 411 LEU A C 1
ATOM 3363 O O . LEU A 1 411 ? 66.699 0.207 -82.533 1.00 59.41 411 LEU A O 1
ATOM 3367 N N . LYS A 1 412 ? 66.805 -0.943 -80.599 1.00 61.81 412 LYS A N 1
ATOM 3368 C CA . LYS A 1 412 ? 68.075 -1.647 -80.884 1.00 61.81 412 LYS A CA 1
ATOM 3369 C C . LYS A 1 412 ? 67.975 -2.501 -82.157 1.00 61.81 412 LYS A C 1
ATOM 3371 O O . LYS A 1 412 ? 68.849 -2.439 -83.016 1.00 61.81 412 LYS A O 1
ATOM 3376 N N . LYS A 1 413 ? 66.860 -3.215 -82.343 1.00 63.00 413 LYS A N 1
ATOM 3377 C CA . LYS A 1 413 ? 66.594 -4.025 -83.546 1.00 63.00 413 LYS A CA 1
ATOM 3378 C C . LYS A 1 413 ? 66.321 -3.180 -84.800 1.00 63.00 413 LYS A C 1
ATOM 3380 O O . LYS A 1 413 ? 66.688 -3.569 -85.903 1.00 63.00 413 LYS A O 1
ATOM 3385 N N . GLN A 1 414 ? 65.685 -2.017 -84.648 1.00 58.62 414 GLN A N 1
ATOM 3386 C CA . GLN A 1 414 ? 65.432 -1.070 -85.738 1.00 58.62 414 GLN A CA 1
ATOM 3387 C C . GLN A 1 414 ? 66.722 -0.368 -86.196 1.00 58.62 414 GLN A C 1
ATOM 3389 O O . GLN A 1 414 ? 66.905 -0.165 -87.397 1.00 58.62 414 GLN A O 1
ATOM 3394 N N . LYS A 1 415 ? 67.636 -0.073 -85.260 1.00 62.50 415 LYS A N 1
ATOM 3395 C CA . LYS A 1 415 ? 69.000 0.408 -85.528 1.00 62.50 415 LYS A CA 1
ATOM 3396 C C . LYS A 1 415 ? 69.806 -0.599 -86.359 1.00 62.50 415 LYS A C 1
ATOM 3398 O O . LYS A 1 415 ? 70.422 -0.199 -87.339 1.00 62.50 415 LYS A O 1
ATOM 3403 N N . GLU A 1 416 ? 69.723 -1.897 -86.046 1.00 62.81 416 GLU A N 1
ATOM 3404 C CA . GLU A 1 416 ? 70.360 -2.974 -86.833 1.00 62.81 416 GLU A CA 1
ATOM 3405 C C . GLU A 1 416 ? 69.790 -3.129 -88.260 1.00 62.81 416 GLU A C 1
ATOM 3407 O O . GLU A 1 416 ? 70.498 -3.582 -89.156 1.00 62.81 416 GLU A O 1
ATOM 3412 N N . LEU A 1 417 ? 68.519 -2.767 -88.488 1.00 56.28 417 LEU A N 1
ATOM 3413 C CA . LEU A 1 417 ? 67.808 -2.971 -89.762 1.00 56.28 417 LEU A CA 1
ATOM 3414 C C . LEU A 1 417 ? 67.862 -1.778 -90.733 1.00 56.28 417 LEU A C 1
ATOM 3416 O O . LEU A 1 417 ? 67.780 -1.992 -91.942 1.00 56.28 417 LEU A O 1
ATOM 3420 N N . LEU A 1 418 ? 67.921 -0.540 -90.229 1.00 56.19 418 LEU A N 1
ATOM 3421 C CA . LEU A 1 418 ? 67.760 0.687 -91.032 1.00 56.19 418 LEU A CA 1
ATOM 3422 C C . LEU A 1 418 ? 69.000 1.600 -91.057 1.00 56.19 418 LEU A C 1
ATOM 3424 O O . LEU A 1 418 ? 68.973 2.594 -91.776 1.00 56.19 418 LEU A O 1
ATOM 3428 N N . ASP A 1 419 ? 70.050 1.284 -90.288 1.00 55.84 419 ASP A N 1
ATOM 3429 C CA . ASP A 1 419 ? 71.301 2.064 -90.168 1.00 55.84 419 ASP A CA 1
ATOM 3430 C C . ASP A 1 419 ? 71.079 3.564 -89.864 1.00 55.84 419 ASP A C 1
ATOM 3432 O O . ASP A 1 419 ? 71.792 4.454 -90.326 1.00 55.84 419 ASP A O 1
ATOM 3436 N N . VAL A 1 420 ? 70.031 3.861 -89.088 1.00 58.09 420 VAL A N 1
ATOM 3437 C CA . VAL A 1 420 ? 69.725 5.205 -88.578 1.00 58.09 420 VAL A CA 1
ATOM 3438 C C . VAL A 1 420 ? 70.286 5.314 -87.160 1.00 58.09 420 VAL A C 1
ATOM 3440 O O . VAL A 1 420 ? 70.075 4.418 -86.346 1.00 58.09 420 VAL A O 1
ATOM 3443 N N . ASP A 1 421 ? 70.997 6.400 -86.840 1.00 59.03 421 ASP A N 1
ATOM 3444 C CA . ASP A 1 421 ? 71.537 6.626 -85.493 1.00 59.03 421 ASP A CA 1
ATOM 3445 C C . ASP A 1 421 ? 70.431 7.053 -84.514 1.00 59.03 421 ASP A C 1
ATOM 3447 O O . ASP A 1 421 ? 70.031 8.216 -84.467 1.00 59.03 421 ASP A O 1
ATOM 3451 N N . ILE A 1 422 ? 69.940 6.087 -83.733 1.00 61.19 422 ILE A N 1
ATOM 3452 C CA . ILE A 1 422 ? 68.901 6.266 -82.701 1.00 61.19 422 ILE A CA 1
ATOM 3453 C C . ILE A 1 422 ? 69.520 6.295 -81.283 1.00 61.19 422 ILE A C 1
ATOM 3455 O O . ILE A 1 422 ? 68.825 6.200 -80.274 1.00 61.19 422 ILE A O 1
ATOM 3459 N N . SER A 1 423 ? 70.850 6.433 -81.171 1.00 63.25 423 SER A N 1
ATOM 3460 C CA . SER A 1 423 ? 71.579 6.264 -79.898 1.00 63.25 423 SER A CA 1
ATOM 3461 C C . SER A 1 423 ? 71.220 7.315 -78.837 1.00 63.25 423 SER A C 1
ATOM 3463 O O . SER A 1 423 ? 71.366 7.061 -77.644 1.00 63.25 423 SER A O 1
ATOM 3465 N N . LYS A 1 424 ? 70.728 8.493 -79.249 1.00 61.00 424 LYS A N 1
ATOM 3466 C CA . LYS A 1 424 ? 70.243 9.529 -78.322 1.00 61.00 424 LYS A CA 1
ATOM 3467 C C . LYS A 1 424 ? 68.892 9.187 -77.701 1.00 61.00 424 LYS A C 1
ATOM 3469 O O . LYS A 1 424 ? 68.721 9.431 -76.513 1.00 61.00 424 LYS A O 1
ATOM 3474 N N . ASP A 1 425 ? 67.963 8.623 -78.470 1.00 58.50 425 ASP A N 1
ATOM 3475 C CA . ASP A 1 425 ? 66.646 8.249 -77.946 1.00 58.50 425 ASP A CA 1
ATOM 3476 C C . ASP A 1 425 ? 66.758 7.007 -77.047 1.00 58.50 425 ASP A C 1
ATOM 3478 O O . ASP A 1 425 ? 66.110 6.939 -76.008 1.00 58.50 425 ASP A O 1
ATOM 3482 N N . GLU A 1 426 ? 67.654 6.071 -77.385 1.00 57.22 426 GLU A N 1
ATOM 3483 C CA . GLU A 1 426 ? 68.013 4.926 -76.535 1.00 57.22 426 GLU A CA 1
ATOM 3484 C C . GLU A 1 426 ? 68.584 5.380 -75.181 1.00 57.22 426 GLU A C 1
ATOM 3486 O O . GLU A 1 426 ? 68.067 4.991 -74.134 1.00 57.22 426 GLU A O 1
ATOM 3491 N N . ALA A 1 427 ? 69.586 6.268 -75.196 1.00 63.69 427 ALA A N 1
ATOM 3492 C CA . ALA A 1 427 ? 70.177 6.821 -73.978 1.00 63.69 427 ALA A CA 1
ATOM 3493 C C . ALA A 1 427 ? 69.153 7.602 -73.138 1.00 63.69 427 ALA A C 1
ATOM 3495 O O . ALA A 1 427 ? 69.184 7.535 -71.912 1.00 63.69 427 ALA A O 1
ATOM 3496 N N . HIS A 1 428 ? 68.222 8.309 -73.784 1.00 63.31 428 HIS A N 1
ATOM 3497 C CA . HIS A 1 428 ? 67.189 9.069 -73.088 1.00 63.31 428 HIS A CA 1
ATOM 3498 C C . HIS A 1 428 ? 66.143 8.165 -72.418 1.00 63.31 428 HIS A C 1
ATOM 3500 O O . HIS A 1 428 ? 65.708 8.446 -71.301 1.00 63.31 428 HIS A O 1
ATOM 3506 N N . ILE A 1 429 ? 65.764 7.052 -73.056 1.00 59.56 429 ILE A N 1
ATOM 3507 C CA . ILE A 1 429 ? 64.846 6.071 -72.461 1.00 59.56 429 ILE A CA 1
ATOM 3508 C C . ILE A 1 429 ? 65.542 5.300 -71.325 1.00 59.56 429 ILE A C 1
ATOM 3510 O O . ILE A 1 429 ? 64.921 5.079 -70.284 1.00 59.56 429 ILE A O 1
ATOM 3514 N N . GLU A 1 430 ? 66.828 4.954 -71.457 1.00 65.69 430 GLU A N 1
ATOM 3515 C CA . GLU A 1 430 ? 67.612 4.341 -70.367 1.00 65.69 430 GLU A CA 1
ATOM 3516 C C . GLU A 1 430 ? 67.789 5.303 -69.173 1.00 65.69 430 GLU A C 1
ATOM 3518 O O . GLU A 1 430 ? 67.623 4.900 -68.019 1.00 65.69 430 GLU A O 1
ATOM 3523 N N . GLU A 1 431 ? 68.049 6.590 -69.419 1.00 69.62 431 GLU A N 1
ATOM 3524 C CA . GLU A 1 431 ? 68.124 7.625 -68.378 1.00 69.62 431 GLU A CA 1
ATOM 3525 C C . GLU A 1 431 ? 66.780 7.796 -67.650 1.00 69.62 431 GLU A C 1
ATOM 3527 O O . GLU A 1 431 ? 66.734 7.828 -66.417 1.00 69.62 431 GLU A O 1
ATOM 3532 N N . MET A 1 432 ? 65.671 7.828 -68.396 1.00 61.41 432 MET A N 1
ATOM 3533 C CA . MET A 1 432 ? 64.321 7.935 -67.840 1.00 61.41 432 MET A CA 1
ATOM 3534 C C . MET A 1 432 ? 63.938 6.701 -67.005 1.00 61.41 432 MET A C 1
ATOM 3536 O O . MET A 1 432 ? 63.377 6.846 -65.919 1.00 61.41 432 MET A O 1
ATOM 3540 N N . THR A 1 433 ? 64.295 5.497 -67.461 1.00 63.84 433 THR A N 1
ATOM 3541 C CA . THR A 1 433 ? 64.034 4.234 -66.745 1.00 63.84 433 THR A CA 1
ATOM 3542 C C . THR A 1 433 ? 64.812 4.176 -65.425 1.00 63.84 433 THR A C 1
ATOM 3544 O O . THR A 1 433 ? 64.234 3.910 -64.367 1.00 63.84 433 THR A O 1
ATOM 3547 N N . ASN A 1 434 ? 66.101 4.530 -65.453 1.00 66.50 434 ASN A N 1
ATOM 3548 C CA . ASN A 1 434 ? 66.947 4.600 -64.257 1.00 66.50 434 ASN A CA 1
ATOM 3549 C C . ASN A 1 434 ? 66.480 5.681 -63.271 1.00 66.50 434 ASN A C 1
ATOM 3551 O O . ASN A 1 434 ? 66.530 5.486 -62.050 1.00 66.50 434 ASN A O 1
ATOM 3555 N N . PHE A 1 435 ? 65.992 6.816 -63.777 1.00 67.00 435 PHE A N 1
ATOM 3556 C CA . PHE A 1 435 ? 65.406 7.862 -62.947 1.00 67.00 435 PHE A CA 1
ATOM 3557 C C . PHE A 1 435 ? 64.152 7.358 -62.218 1.00 67.00 435 PHE A C 1
ATOM 3559 O O . PHE A 1 435 ? 64.071 7.503 -60.998 1.00 67.00 435 PHE A O 1
ATOM 3566 N N . ILE A 1 436 ? 63.221 6.703 -62.923 1.00 63.78 436 ILE A N 1
ATOM 3567 C CA . ILE A 1 436 ? 61.990 6.147 -62.333 1.00 63.78 436 ILE A CA 1
ATOM 3568 C C . ILE A 1 436 ? 62.320 5.106 -61.249 1.00 63.78 436 ILE A C 1
ATOM 3570 O O . ILE A 1 436 ? 61.778 5.185 -60.145 1.00 63.78 436 ILE A O 1
ATOM 3574 N N . GLN A 1 437 ? 63.259 4.188 -61.507 1.00 64.06 437 GLN A N 1
ATOM 3575 C CA . GLN A 1 437 ? 63.700 3.184 -60.523 1.00 64.06 437 GLN A CA 1
ATOM 3576 C C . GLN A 1 437 ? 64.354 3.808 -59.278 1.00 64.06 437 GLN A C 1
ATOM 3578 O O . GLN A 1 437 ? 64.101 3.382 -58.145 1.00 64.06 437 GLN A O 1
ATOM 3583 N N . THR A 1 438 ? 65.167 4.850 -59.472 1.00 68.06 438 THR A N 1
ATOM 3584 C CA . THR A 1 438 ? 65.832 5.563 -58.373 1.00 68.06 438 THR A CA 1
ATOM 3585 C C . THR A 1 438 ? 64.831 6.334 -57.510 1.00 68.06 438 THR A C 1
ATOM 3587 O O . THR A 1 438 ? 64.983 6.371 -56.288 1.00 68.06 438 THR A O 1
ATOM 3590 N N . GLN A 1 439 ? 63.805 6.943 -58.114 1.00 60.88 439 GLN A N 1
ATOM 3591 C CA . GLN A 1 439 ? 62.739 7.607 -57.359 1.00 60.88 439 GLN A CA 1
ATOM 3592 C C . GLN A 1 439 ? 61.891 6.586 -56.592 1.00 60.88 439 GLN A C 1
ATOM 3594 O O . GLN A 1 439 ? 61.736 6.731 -55.385 1.00 60.88 439 GLN A O 1
ATOM 3599 N N . HIS A 1 440 ? 61.448 5.502 -57.237 1.00 61.94 440 HIS A N 1
ATOM 3600 C CA . HIS A 1 440 ? 60.652 4.446 -56.597 1.00 61.94 440 HIS A CA 1
ATOM 3601 C C . HIS A 1 440 ? 61.335 3.848 -55.350 1.00 61.94 440 HIS A C 1
ATOM 3603 O O . HIS A 1 440 ? 60.694 3.655 -54.319 1.00 61.94 440 HIS A O 1
ATOM 3609 N N . SER A 1 441 ? 62.655 3.636 -55.397 1.00 63.31 441 SER A N 1
ATOM 3610 C CA . SER A 1 441 ? 63.420 3.098 -54.259 1.00 63.31 441 SER A CA 1
ATOM 3611 C C . SER A 1 441 ? 63.512 4.078 -53.078 1.00 63.31 441 SER A C 1
ATOM 3613 O O . SER A 1 441 ? 63.344 3.681 -51.927 1.00 63.31 441 SER A O 1
ATOM 3615 N N . LYS A 1 442 ? 63.729 5.374 -53.351 1.00 64.31 442 LYS A N 1
ATOM 3616 C CA . LYS A 1 442 ? 63.761 6.431 -52.317 1.00 64.31 442 LYS A CA 1
ATOM 3617 C C . LYS A 1 442 ? 62.404 6.635 -51.656 1.00 64.31 442 LYS A C 1
ATOM 3619 O O . LYS A 1 442 ? 62.328 6.945 -50.469 1.00 64.31 442 LYS A O 1
ATOM 3624 N N . GLU A 1 443 ? 61.352 6.487 -52.445 1.00 58.91 443 GLU A N 1
ATOM 3625 C CA . GLU A 1 443 ? 59.976 6.562 -51.996 1.00 58.91 443 GLU A CA 1
ATOM 3626 C C . GLU A 1 443 ? 59.674 5.383 -51.050 1.00 58.91 443 GLU A C 1
ATOM 3628 O O . GLU A 1 443 ? 59.301 5.613 -49.899 1.00 58.91 443 GLU A O 1
ATOM 3633 N N . ILE A 1 444 ? 59.955 4.132 -51.444 1.00 62.09 444 ILE A N 1
ATOM 3634 C CA . ILE A 1 444 ? 59.735 2.926 -50.613 1.00 62.09 444 ILE A CA 1
ATOM 3635 C C . ILE A 1 444 ? 60.378 3.009 -49.215 1.00 62.09 444 ILE A C 1
ATOM 3637 O O . ILE A 1 444 ? 59.783 2.533 -48.249 1.00 62.09 444 ILE A O 1
ATOM 3641 N N . GLU A 1 445 ? 61.552 3.631 -49.070 1.00 60.59 445 GLU A N 1
ATOM 3642 C CA . GLU A 1 445 ? 62.204 3.803 -47.760 1.00 60.59 445 GLU A CA 1
ATOM 3643 C C . GLU A 1 445 ? 61.566 4.903 -46.888 1.00 60.59 445 GLU A C 1
ATOM 3645 O O . GLU A 1 445 ? 61.563 4.799 -45.659 1.00 60.59 445 GLU A O 1
ATOM 3650 N N . ARG A 1 446 ? 61.007 5.962 -47.490 1.00 61.72 446 ARG A N 1
ATOM 3651 C CA . ARG A 1 446 ? 60.422 7.112 -46.768 1.00 61.72 446 ARG A CA 1
ATOM 3652 C C . ARG A 1 446 ? 58.977 6.879 -46.340 1.00 61.72 446 ARG A C 1
ATOM 3654 O O . ARG A 1 446 ? 58.583 7.325 -45.255 1.00 61.72 446 ARG A O 1
ATOM 3661 N N . TRP A 1 447 ? 58.203 6.163 -47.156 1.00 65.12 447 TRP A N 1
ATOM 3662 C CA . TRP A 1 447 ? 56.771 5.962 -46.935 1.00 65.12 447 TRP A CA 1
ATOM 3663 C C . TRP A 1 447 ? 56.425 5.309 -45.593 1.00 65.12 447 TRP A C 1
ATOM 3665 O O . TRP A 1 447 ? 55.497 5.800 -44.954 1.00 65.12 447 TRP A O 1
ATOM 3675 N N . PRO A 1 448 ? 57.125 4.270 -45.093 1.00 66.44 448 PRO A N 1
ATOM 3676 C CA . PRO A 1 448 ? 56.760 3.640 -43.824 1.00 66.44 448 PRO A CA 1
ATOM 3677 C C . PRO A 1 448 ? 56.907 4.584 -42.625 1.00 66.44 448 PRO A C 1
ATOM 3679 O O . PRO A 1 448 ? 56.033 4.625 -41.761 1.00 66.44 448 PRO A O 1
ATOM 3682 N N . TYR A 1 449 ? 57.980 5.382 -42.581 1.00 70.06 449 TYR A N 1
ATOM 3683 C CA . TYR A 1 449 ? 58.208 6.357 -41.511 1.00 70.06 449 TYR A CA 1
ATOM 3684 C C . TYR A 1 449 ? 57.183 7.497 -41.566 1.00 70.06 449 TYR A C 1
ATOM 3686 O O . TYR A 1 449 ? 56.538 7.796 -40.563 1.00 70.06 449 TYR A O 1
ATOM 3694 N N . GLN A 1 450 ? 56.968 8.085 -42.748 1.00 67.12 450 GLN A N 1
ATOM 3695 C CA . GLN A 1 450 ? 55.983 9.155 -42.936 1.00 67.12 450 GLN A CA 1
ATOM 3696 C C . GLN A 1 450 ? 54.551 8.676 -42.664 1.00 67.12 450 GLN A C 1
ATOM 3698 O O . GLN A 1 450 ? 53.797 9.372 -41.987 1.00 67.12 450 GLN A O 1
ATOM 3703 N N . ARG A 1 451 ? 54.198 7.463 -43.108 1.00 69.56 451 ARG A N 1
ATOM 3704 C CA . ARG A 1 451 ? 52.911 6.816 -42.819 1.00 69.56 451 ARG A CA 1
ATOM 3705 C C . ARG A 1 451 ? 52.702 6.662 -41.314 1.00 69.56 451 ARG A C 1
ATOM 3707 O O . ARG A 1 451 ? 51.660 7.082 -40.825 1.00 69.56 451 ARG A O 1
ATOM 3714 N N . ASN A 1 452 ? 53.691 6.148 -40.577 1.00 73.12 452 ASN A N 1
ATOM 3715 C CA . ASN A 1 452 ? 53.597 6.008 -39.119 1.00 73.12 452 ASN A CA 1
ATOM 3716 C C . ASN A 1 452 ? 53.442 7.374 -38.421 1.00 73.12 452 ASN A C 1
ATOM 3718 O O . ASN A 1 452 ? 52.599 7.516 -37.538 1.00 73.12 452 ASN A O 1
ATOM 3722 N N . CYS A 1 453 ? 54.195 8.399 -38.839 1.00 72.69 453 CYS A N 1
ATOM 3723 C CA . CYS A 1 453 ? 54.085 9.754 -38.287 1.00 72.69 453 CYS A CA 1
ATOM 3724 C C . CYS A 1 453 ? 52.705 10.383 -38.539 1.00 72.69 453 CYS A C 1
ATOM 3726 O O . CYS A 1 453 ? 52.125 10.966 -37.624 1.00 72.69 453 CYS A O 1
ATOM 3728 N N . VAL A 1 454 ? 52.160 10.249 -39.753 1.00 73.44 454 VAL A N 1
ATOM 3729 C CA . VAL A 1 454 ? 50.829 10.772 -40.106 1.00 73.44 454 VAL A CA 1
ATOM 3730 C C . VAL A 1 454 ? 49.728 10.001 -39.383 1.00 73.44 454 VAL A C 1
ATOM 3732 O O . VAL A 1 454 ? 48.820 10.623 -38.839 1.00 73.44 454 VAL A O 1
ATOM 3735 N N . GLN A 1 455 ? 49.817 8.670 -39.312 1.00 74.69 455 GLN A N 1
ATOM 3736 C CA . GLN A 1 455 ? 48.845 7.833 -38.603 1.00 74.69 455 GLN A CA 1
ATOM 3737 C C . GLN A 1 455 ? 48.790 8.167 -37.109 1.00 74.69 455 GLN A C 1
ATOM 3739 O O . GLN A 1 455 ? 47.708 8.407 -36.575 1.00 74.69 455 GLN A O 1
ATOM 3744 N N . ILE A 1 456 ? 49.946 8.253 -36.445 1.00 78.88 456 ILE A N 1
ATOM 3745 C CA . ILE A 1 456 ? 50.021 8.599 -35.021 1.00 78.88 456 ILE A CA 1
ATOM 3746 C C . ILE A 1 456 ? 49.620 10.059 -34.792 1.00 78.88 456 ILE A C 1
ATOM 3748 O O . ILE A 1 456 ? 48.897 10.344 -33.838 1.00 78.88 456 ILE A O 1
ATOM 3752 N N . GLY A 1 457 ? 50.029 10.985 -35.663 1.00 76.81 457 GLY A N 1
ATOM 3753 C CA . GLY A 1 457 ? 49.625 12.391 -35.588 1.00 76.81 457 GLY A CA 1
ATOM 3754 C C . GLY A 1 457 ? 48.111 12.573 -35.730 1.00 76.81 457 GLY A C 1
ATOM 3755 O O . GLY A 1 457 ? 47.498 13.285 -34.935 1.00 76.81 457 GLY A O 1
ATOM 3756 N N . HIS A 1 458 ? 47.490 11.872 -36.680 1.00 77.12 458 HIS A N 1
ATOM 3757 C CA . HIS A 1 458 ? 46.041 11.853 -36.873 1.00 77.12 458 HIS A CA 1
ATOM 3758 C C . HIS A 1 458 ? 45.315 11.227 -35.673 1.00 77.12 458 HIS A C 1
ATOM 3760 O O . HIS A 1 458 ? 44.401 11.844 -35.128 1.00 77.12 458 HIS A O 1
ATOM 3766 N N . ALA A 1 459 ? 45.761 10.058 -35.200 1.00 80.62 459 ALA A N 1
ATOM 3767 C CA . ALA A 1 459 ? 45.185 9.399 -34.026 1.00 80.62 459 ALA A CA 1
ATOM 3768 C C . ALA A 1 459 ? 45.281 10.280 -32.768 1.00 80.62 459 ALA A C 1
ATOM 3770 O O . ALA A 1 459 ? 44.296 10.455 -32.053 1.00 80.62 459 ALA A O 1
ATOM 3771 N N . SER A 1 460 ? 46.435 10.916 -32.546 1.00 82.25 460 SER A N 1
ATOM 3772 C CA . SER A 1 460 ? 46.664 11.829 -31.419 1.00 82.25 460 SER A CA 1
ATOM 3773 C C . SER A 1 460 ? 45.789 13.081 -31.509 1.00 82.25 460 SER A C 1
ATOM 3775 O O . SER A 1 460 ? 45.238 13.535 -30.505 1.00 82.25 460 SER A O 1
ATOM 3777 N N . ARG A 1 461 ? 45.622 13.648 -32.712 1.00 83.50 461 ARG A N 1
ATOM 3778 C CA . ARG A 1 461 ? 44.775 14.828 -32.922 1.00 83.50 461 ARG A CA 1
ATOM 3779 C C . ARG A 1 461 ? 43.299 14.511 -32.704 1.00 83.50 461 ARG A C 1
ATOM 3781 O O . ARG A 1 461 ? 42.613 15.301 -32.052 1.00 83.50 461 ARG A O 1
ATOM 3788 N N . ASN A 1 462 ? 42.835 13.367 -33.200 1.00 84.25 462 ASN A N 1
ATOM 3789 C CA . ASN A 1 462 ? 41.465 12.905 -32.988 1.00 84.25 462 ASN A CA 1
ATOM 3790 C C . ASN A 1 462 ? 41.204 12.653 -31.506 1.00 84.25 462 ASN A C 1
ATOM 3792 O O . ASN A 1 462 ? 40.249 13.208 -30.970 1.00 84.25 462 ASN A O 1
ATOM 3796 N N . PHE A 1 463 ? 42.115 11.960 -30.816 1.00 89.31 463 PHE A N 1
ATOM 3797 C CA . PHE A 1 463 ? 42.029 11.741 -29.373 1.00 89.31 463 PHE A CA 1
ATOM 3798 C C . PHE A 1 463 ? 41.888 13.059 -28.594 1.00 89.31 463 PHE A C 1
ATOM 3800 O O . PHE A 1 463 ? 40.964 13.223 -27.804 1.00 89.31 463 PHE A O 1
ATOM 3807 N N . ILE A 1 464 ? 42.746 14.053 -28.858 1.00 86.19 464 ILE A N 1
ATOM 3808 C CA . ILE A 1 464 ? 42.698 15.355 -28.166 1.00 86.19 464 ILE A CA 1
ATOM 3809 C C . ILE A 1 464 ? 41.381 16.103 -28.434 1.00 86.19 464 ILE A C 1
ATOM 3811 O O . ILE A 1 464 ? 40.823 16.727 -27.520 1.00 86.19 464 ILE A O 1
ATOM 3815 N N . ASN A 1 465 ? 40.891 16.073 -29.676 1.00 87.62 465 ASN A N 1
ATOM 3816 C CA . ASN A 1 465 ? 39.638 16.726 -30.055 1.00 87.62 465 ASN A CA 1
ATOM 3817 C C . ASN A 1 465 ? 38.435 16.054 -29.382 1.00 87.62 465 ASN A C 1
ATOM 3819 O O . ASN A 1 465 ? 37.589 16.747 -28.813 1.00 87.62 465 ASN A O 1
ATOM 3823 N N . GLU A 1 466 ? 38.392 14.724 -29.389 1.00 88.12 466 GLU A N 1
ATOM 3824 C CA . GLU A 1 466 ? 37.340 13.940 -28.746 1.00 88.12 466 GLU A CA 1
ATOM 3825 C C . GLU A 1 466 ? 37.347 14.112 -27.225 1.00 88.12 466 GLU A C 1
ATOM 3827 O O . GLU A 1 466 ? 36.299 14.413 -26.654 1.00 88.12 466 GLU A O 1
ATOM 3832 N N . CYS A 1 467 ? 38.515 14.060 -26.568 1.00 88.94 467 CYS A N 1
ATOM 3833 C CA . CYS A 1 467 ? 38.629 14.366 -25.139 1.00 88.94 467 CYS A CA 1
ATOM 3834 C C . CYS A 1 467 ? 38.098 15.768 -24.825 1.00 88.94 467 CYS A C 1
ATOM 3836 O O . CYS A 1 467 ? 37.387 15.964 -23.845 1.00 88.94 467 CYS A O 1
ATOM 3838 N N . THR A 1 468 ? 38.407 16.762 -25.662 1.00 87.69 468 THR A N 1
ATOM 3839 C CA . THR A 1 468 ? 37.926 18.136 -25.453 1.00 87.69 468 THR A CA 1
ATOM 3840 C C . THR A 1 468 ? 36.403 18.233 -25.593 1.00 87.69 468 THR A C 1
ATOM 3842 O O . THR A 1 468 ? 35.758 18.939 -24.812 1.00 87.69 468 THR A O 1
ATOM 3845 N N . LEU A 1 469 ? 35.816 17.528 -26.565 1.00 89.75 469 LEU A N 1
ATOM 3846 C CA . LEU A 1 469 ? 34.370 17.490 -26.772 1.00 89.75 469 LEU A CA 1
ATOM 3847 C C . LEU A 1 469 ? 33.652 16.790 -25.611 1.00 89.75 469 LEU A C 1
ATOM 3849 O O . LEU A 1 469 ? 32.679 17.331 -25.086 1.00 89.75 469 LEU A O 1
ATOM 3853 N N . ILE A 1 470 ? 34.156 15.638 -25.174 1.00 89.19 470 ILE A N 1
ATOM 3854 C CA . ILE A 1 470 ? 33.550 14.856 -24.091 1.00 89.19 470 ILE A CA 1
ATOM 3855 C C . ILE A 1 470 ? 33.711 15.544 -22.743 1.00 89.19 470 ILE A C 1
ATOM 3857 O O . ILE A 1 470 ? 32.738 15.627 -22.000 1.00 89.19 470 ILE A O 1
ATOM 3861 N N . CYS A 1 471 ? 34.864 16.155 -22.452 1.00 90.25 471 CYS A N 1
ATOM 3862 C CA . CYS A 1 471 ? 35.006 17.011 -21.272 1.00 90.25 471 CYS A CA 1
ATOM 3863 C C . CYS A 1 471 ? 33.917 18.088 -21.232 1.00 90.25 471 CYS A C 1
ATOM 3865 O O . CYS A 1 471 ? 33.334 18.329 -20.178 1.00 90.25 471 CYS A O 1
ATOM 3867 N N . ARG A 1 472 ? 33.601 18.720 -22.372 1.00 90.44 472 ARG A N 1
ATOM 3868 C CA . ARG A 1 472 ? 32.521 19.714 -22.440 1.00 90.44 472 ARG A CA 1
ATOM 3869 C C . ARG A 1 472 ? 31.162 19.085 -22.124 1.00 90.44 472 ARG A C 1
ATOM 3871 O O . ARG A 1 472 ? 30.433 19.648 -21.318 1.00 90.44 472 ARG A O 1
ATOM 3878 N N . GLN A 1 473 ? 30.839 17.934 -22.712 1.00 89.44 473 GLN A N 1
ATOM 3879 C CA . GLN A 1 473 ? 29.572 17.233 -22.463 1.00 89.44 473 GLN A CA 1
ATOM 3880 C C . GLN A 1 473 ? 29.417 16.820 -20.992 1.00 89.44 473 GLN A C 1
ATOM 3882 O O . GLN A 1 473 ? 28.378 17.082 -20.394 1.00 89.44 473 GLN A O 1
ATOM 3887 N N . ILE A 1 474 ? 30.464 16.253 -20.385 1.00 89.38 474 ILE A N 1
ATOM 3888 C CA . ILE A 1 474 ? 30.459 15.848 -18.973 1.00 89.38 474 ILE A CA 1
ATOM 3889 C C . ILE A 1 474 ? 30.333 17.075 -18.059 1.00 89.38 474 ILE A C 1
ATOM 3891 O O . ILE A 1 474 ? 29.598 17.033 -17.076 1.00 89.38 474 ILE A O 1
ATOM 3895 N N . ILE A 1 475 ? 30.991 18.194 -18.389 1.00 88.94 475 ILE A N 1
ATOM 3896 C CA . ILE A 1 475 ? 30.848 19.450 -17.637 1.00 88.94 475 ILE A CA 1
ATOM 3897 C C . ILE A 1 475 ? 29.417 19.993 -17.713 1.00 88.94 475 ILE A C 1
ATOM 3899 O O . ILE A 1 475 ? 28.917 20.465 -16.692 1.00 88.94 475 ILE A O 1
ATOM 3903 N N . GLU A 1 476 ? 28.764 19.953 -18.879 1.00 86.62 476 GLU A N 1
ATOM 3904 C CA . GLU A 1 476 ? 27.359 20.366 -19.001 1.00 86.62 476 GLU A CA 1
ATOM 3905 C C . GLU A 1 476 ? 26.441 19.433 -18.205 1.00 86.62 476 GLU A C 1
ATOM 3907 O O . GLU A 1 476 ? 25.679 19.914 -17.372 1.00 86.62 476 GLU A O 1
ATOM 3912 N N . TRP A 1 477 ? 26.610 18.111 -18.316 1.00 87.69 477 TRP A N 1
ATOM 3913 C CA . TRP A 1 477 ? 25.846 17.168 -17.495 1.00 87.69 477 TRP A CA 1
ATOM 3914 C C . TRP A 1 477 ? 26.053 17.412 -15.996 1.00 87.69 477 TRP A C 1
ATOM 3916 O O . TRP A 1 477 ? 25.096 17.441 -15.227 1.00 87.69 477 TRP A O 1
ATOM 3926 N N . ARG A 1 478 ? 27.290 17.686 -15.562 1.00 86.81 478 ARG A N 1
ATOM 3927 C CA . ARG A 1 478 ? 27.588 18.049 -14.171 1.00 86.81 478 ARG A CA 1
ATOM 3928 C C . ARG A 1 478 ? 26.828 19.293 -13.717 1.00 86.81 478 ARG A C 1
ATOM 3930 O O . ARG A 1 478 ? 26.431 19.353 -12.553 1.00 86.81 478 ARG A O 1
ATOM 3937 N N . LYS A 1 479 ? 26.650 20.289 -14.590 1.00 85.00 479 LYS A N 1
ATOM 3938 C CA . LYS A 1 479 ? 25.829 21.468 -14.279 1.00 85.00 479 LYS A CA 1
ATOM 3939 C C . LYS A 1 479 ? 24.362 21.090 -14.146 1.00 85.00 479 LYS A C 1
ATOM 3941 O O . LYS A 1 479 ? 23.718 21.640 -13.265 1.00 85.00 479 LYS A O 1
ATOM 3946 N N . ASP A 1 480 ? 23.874 20.140 -14.937 1.00 81.56 480 ASP A N 1
ATOM 3947 C CA . ASP A 1 480 ? 22.499 19.635 -14.857 1.00 81.56 480 ASP A CA 1
ATOM 3948 C C . ASP A 1 480 ? 22.239 18.795 -13.589 1.00 81.56 480 ASP A C 1
ATOM 3950 O O . ASP A 1 480 ? 21.091 18.657 -13.168 1.00 81.56 480 ASP A O 1
ATOM 3954 N N . LEU A 1 481 ? 23.287 18.326 -12.890 1.00 76.56 481 LEU A N 1
ATOM 3955 C CA . LEU A 1 481 ? 23.216 17.689 -11.559 1.00 76.56 481 LEU A CA 1
ATOM 3956 C C . LEU A 1 481 ? 22.927 18.693 -10.411 1.00 76.56 481 LEU A C 1
ATOM 3958 O O . LEU A 1 481 ? 23.462 18.590 -9.291 1.00 76.56 481 LEU A O 1
ATOM 3962 N N . VAL A 1 482 ? 22.066 19.680 -10.672 1.00 66.69 482 VAL A N 1
ATOM 3963 C CA . VAL A 1 482 ? 21.479 20.565 -9.656 1.00 66.69 482 VAL A CA 1
ATOM 3964 C C . VAL A 1 482 ? 20.507 19.746 -8.803 1.00 66.69 482 VAL A C 1
ATOM 3966 O O . VAL A 1 482 ? 19.832 18.861 -9.331 1.00 66.69 482 VAL A O 1
ATOM 3969 N N . PRO A 1 483 ? 20.379 20.014 -7.489 1.00 59.69 483 PRO A N 1
ATOM 3970 C CA . PRO A 1 483 ? 19.261 19.479 -6.732 1.00 59.69 483 PRO A CA 1
ATOM 3971 C C . PRO A 1 483 ? 17.967 19.973 -7.386 1.00 59.69 483 PRO A C 1
ATOM 3973 O O . PRO A 1 483 ? 17.593 21.137 -7.237 1.00 59.69 483 PRO A O 1
ATOM 3976 N N . LEU A 1 484 ? 17.285 19.100 -8.127 1.00 54.50 484 LEU A N 1
ATOM 3977 C CA . LEU A 1 484 ? 15.897 19.326 -8.492 1.00 54.50 484 LEU A CA 1
ATOM 3978 C C . LEU A 1 484 ? 15.160 19.550 -7.170 1.00 54.50 484 LEU A C 1
ATOM 3980 O O . LEU A 1 484 ? 15.045 18.627 -6.360 1.00 54.50 484 LEU A O 1
ATOM 3984 N N . GLN A 1 485 ? 14.681 20.773 -6.913 1.00 48.78 485 GLN A N 1
ATOM 3985 C CA . GLN A 1 485 ? 13.605 20.921 -5.940 1.00 48.78 485 GLN A CA 1
ATOM 3986 C C . GLN A 1 485 ? 12.517 19.950 -6.393 1.00 48.78 485 GLN A C 1
ATOM 3988 O O . GLN A 1 485 ? 12.123 20.018 -7.561 1.00 48.78 485 GLN A O 1
ATOM 3993 N N . PRO A 1 486 ? 12.092 19.000 -5.546 1.00 47.88 486 PRO A N 1
ATOM 3994 C CA . PRO A 1 486 ? 11.248 17.925 -6.018 1.00 47.88 486 PRO A CA 1
ATOM 3995 C C . PRO A 1 486 ? 9.969 18.555 -6.572 1.00 47.88 486 PRO A C 1
ATOM 3997 O O . PRO A 1 486 ? 9.286 19.268 -5.827 1.00 47.88 486 PRO A O 1
ATOM 4000 N N . PRO A 1 487 ? 9.614 18.326 -7.851 1.00 40.72 487 PRO A N 1
ATOM 4001 C CA . PRO A 1 487 ? 8.285 18.660 -8.305 1.00 40.72 487 PRO A CA 1
ATOM 4002 C C . PRO A 1 487 ? 7.339 17.810 -7.465 1.00 40.72 487 PRO A C 1
ATOM 4004 O O . PRO A 1 487 ? 7.283 16.583 -7.574 1.00 40.72 487 PRO A O 1
ATOM 4007 N N . HIS A 1 488 ? 6.630 18.476 -6.558 1.00 44.31 488 HIS A N 1
ATOM 4008 C CA . HIS A 1 488 ? 5.485 17.928 -5.865 1.00 44.31 488 HIS A CA 1
ATOM 4009 C C . HIS A 1 488 ? 4.560 17.313 -6.923 1.00 44.31 488 HIS A C 1
ATOM 4011 O O . HIS A 1 488 ? 3.853 18.074 -7.574 1.00 44.31 488 HIS A O 1
ATOM 4017 N N . ARG A 1 489 ? 4.602 15.982 -7.138 1.00 46.00 489 ARG A N 1
ATOM 4018 C CA . ARG A 1 489 ? 3.466 15.094 -7.498 1.00 46.00 489 ARG A CA 1
ATOM 4019 C C . ARG A 1 489 ? 3.835 13.765 -8.176 1.00 46.00 489 ARG A C 1
ATOM 4021 O O . ARG A 1 489 ? 3.013 12.865 -8.070 1.00 46.00 489 ARG A O 1
ATOM 4028 N N . ASN A 1 490 ? 5.000 13.581 -8.813 1.00 55.50 490 ASN A N 1
ATOM 4029 C CA . ASN A 1 490 ? 5.210 12.406 -9.686 1.00 55.50 490 ASN A CA 1
ATOM 4030 C C . ASN A 1 490 ? 6.392 11.504 -9.276 1.00 55.50 490 ASN A C 1
ATOM 4032 O O . ASN A 1 490 ? 7.534 11.712 -9.671 1.00 55.50 490 ASN A O 1
ATOM 4036 N N . GLU A 1 491 ? 6.100 10.466 -8.490 1.00 56.22 491 GLU A N 1
ATOM 4037 C CA . GLU A 1 491 ? 7.064 9.456 -8.019 1.00 56.22 491 GLU A CA 1
ATOM 4038 C C . GLU A 1 491 ? 7.690 8.645 -9.170 1.00 56.22 491 GLU A C 1
ATOM 4040 O O . GLU A 1 491 ? 8.861 8.284 -9.121 1.00 56.22 491 GLU A O 1
ATOM 4045 N N . ARG A 1 492 ? 6.949 8.461 -10.268 1.00 58.28 492 ARG A N 1
ATOM 4046 C CA . ARG A 1 492 ? 7.425 7.791 -11.486 1.00 58.28 492 ARG A CA 1
ATOM 4047 C C . ARG A 1 492 ? 8.568 8.542 -12.179 1.00 58.28 492 ARG A C 1
ATOM 4049 O O . ARG A 1 492 ? 9.573 7.930 -12.520 1.00 58.28 492 ARG A O 1
ATOM 4056 N N . MET A 1 493 ? 8.457 9.866 -12.292 1.00 58.81 493 MET A N 1
ATOM 4057 C CA . MET A 1 493 ? 9.521 10.697 -12.869 1.00 58.81 493 MET A CA 1
ATOM 4058 C C . MET A 1 493 ? 10.801 10.683 -12.028 1.00 58.81 493 MET A C 1
ATOM 4060 O O . MET A 1 493 ? 11.892 10.812 -12.568 1.00 58.81 493 MET A O 1
ATOM 4064 N N . PHE A 1 494 ? 10.684 10.509 -10.709 1.00 62.09 494 PHE A N 1
ATOM 4065 C CA . PHE A 1 494 ? 11.837 10.386 -9.818 1.00 62.09 494 PHE A CA 1
ATOM 4066 C C . PHE A 1 494 ? 12.607 9.077 -10.059 1.00 62.09 494 PHE A C 1
ATOM 4068 O O . PHE A 1 494 ? 13.835 9.094 -10.128 1.00 62.09 494 PHE A O 1
ATOM 4075 N N . TYR A 1 495 ? 11.902 7.956 -10.249 1.00 64.69 495 TYR A N 1
ATOM 4076 C CA . TYR A 1 495 ? 12.528 6.679 -10.610 1.00 64.69 495 TYR A CA 1
ATOM 4077 C C . TYR A 1 495 ? 13.136 6.701 -12.015 1.00 64.69 495 TYR A C 1
ATOM 4079 O O . TYR A 1 495 ? 14.232 6.182 -12.208 1.00 64.69 495 TYR A O 1
ATOM 4087 N N . GLU A 1 496 ? 12.466 7.333 -12.978 1.00 65.75 496 GLU A N 1
ATOM 4088 C CA . GLU A 1 496 ? 12.990 7.517 -14.337 1.00 65.75 496 GLU A CA 1
ATOM 4089 C C . GLU A 1 496 ? 14.248 8.405 -14.337 1.00 65.75 496 GLU A C 1
ATOM 4091 O O . GLU A 1 496 ? 15.222 8.081 -15.014 1.00 65.75 496 GLU A O 1
ATOM 4096 N N . TYR A 1 497 ? 14.290 9.453 -13.505 1.00 70.88 497 TYR A N 1
ATOM 4097 C CA . TYR A 1 497 ? 15.469 10.308 -13.332 1.00 70.88 497 TYR A CA 1
ATOM 4098 C C . TYR A 1 497 ? 16.648 9.574 -12.672 1.00 70.88 497 TYR A C 1
ATOM 4100 O O . TYR A 1 497 ? 17.777 9.674 -13.150 1.00 70.88 497 TYR A O 1
ATOM 4108 N N . LEU A 1 498 ? 16.406 8.794 -11.608 1.00 69.12 498 LEU A N 1
ATOM 4109 C CA . LEU A 1 498 ? 17.442 7.963 -10.976 1.00 69.12 498 LEU A CA 1
ATOM 4110 C C . LEU A 1 498 ? 17.985 6.902 -11.937 1.00 69.12 498 LEU A C 1
ATOM 4112 O O . LEU A 1 498 ? 19.195 6.725 -12.025 1.00 69.12 498 LEU A O 1
ATOM 4116 N N . LYS A 1 499 ? 17.100 6.241 -12.690 1.00 76.88 499 LYS A N 1
ATOM 4117 C CA . LYS A 1 499 ? 17.481 5.251 -13.700 1.00 76.88 499 LYS A CA 1
ATOM 4118 C C . LYS A 1 499 ? 18.342 5.875 -14.802 1.00 76.88 499 LYS A C 1
ATOM 4120 O O . LYS A 1 499 ? 19.396 5.338 -15.116 1.00 76.88 499 LYS A O 1
ATOM 4125 N N . CYS A 1 500 ? 17.929 7.029 -15.326 1.00 76.50 500 CYS A N 1
ATOM 4126 C CA . CYS A 1 500 ? 18.702 7.791 -16.307 1.00 76.50 500 CYS A CA 1
ATOM 4127 C C . CYS A 1 500 ? 20.071 8.209 -15.741 1.00 76.50 500 CYS A C 1
ATOM 4129 O O . CYS A 1 500 ? 21.086 8.102 -16.419 1.00 76.50 500 CYS A O 1
ATOM 4131 N N . THR A 1 501 ? 20.127 8.611 -14.467 1.00 76.19 501 THR A N 1
ATOM 4132 C CA . THR A 1 501 ? 21.395 8.950 -13.801 1.00 76.19 501 THR A CA 1
ATOM 4133 C C . THR A 1 501 ? 22.324 7.735 -13.706 1.00 76.19 501 THR A C 1
ATOM 4135 O O . THR A 1 501 ? 23.509 7.871 -13.986 1.00 76.19 501 THR A O 1
ATOM 4138 N N . ASP A 1 502 ? 21.803 6.552 -13.371 1.00 80.38 502 ASP A N 1
ATOM 4139 C CA . ASP A 1 502 ? 22.581 5.305 -13.288 1.00 80.38 502 ASP A CA 1
ATOM 4140 C C . ASP A 1 502 ? 23.098 4.840 -14.656 1.00 80.38 502 ASP A C 1
ATOM 4142 O O . ASP A 1 502 ? 24.252 4.428 -14.781 1.00 80.38 502 ASP A O 1
ATOM 4146 N N . GLU A 1 503 ? 22.269 4.951 -15.694 1.00 84.19 503 GLU A N 1
ATOM 4147 C CA . GLU A 1 503 ? 22.668 4.676 -17.077 1.00 84.19 503 GLU A CA 1
ATOM 4148 C C . GLU A 1 503 ? 23.754 5.653 -17.547 1.00 84.19 503 GLU A C 1
ATOM 4150 O O . GLU A 1 503 ? 24.737 5.224 -18.149 1.00 84.19 503 GLU A O 1
ATOM 4155 N N . ASN A 1 504 ? 23.628 6.941 -17.217 1.00 84.88 504 ASN A N 1
ATOM 4156 C CA . ASN A 1 504 ? 24.609 7.964 -17.579 1.00 84.88 504 ASN A CA 1
ATOM 4157 C C . ASN A 1 504 ? 25.931 7.810 -16.814 1.00 84.88 504 ASN A C 1
ATOM 4159 O O . ASN A 1 504 ? 26.991 7.975 -17.412 1.00 84.88 504 ASN A O 1
ATOM 4163 N N . ILE A 1 505 ? 25.895 7.453 -15.522 1.00 86.56 505 ILE A N 1
ATOM 4164 C CA . ILE A 1 505 ? 27.101 7.115 -14.743 1.00 86.56 505 ILE A CA 1
ATOM 4165 C C . ILE A 1 505 ? 27.859 5.990 -15.444 1.00 86.56 505 ILE A C 1
ATOM 4167 O O . ILE A 1 505 ? 29.046 6.141 -15.728 1.00 86.56 505 ILE A O 1
ATOM 4171 N N . LYS A 1 506 ? 27.157 4.908 -15.797 1.00 87.81 506 LYS A N 1
ATOM 4172 C CA . LYS A 1 506 ? 27.767 3.767 -16.478 1.00 87.81 506 LYS A CA 1
ATOM 4173 C C . LYS A 1 506 ? 28.338 4.151 -17.844 1.00 87.81 506 LYS A C 1
ATOM 4175 O O . LYS A 1 506 ? 29.454 3.765 -18.161 1.00 87.81 506 LYS A O 1
ATOM 4180 N N . GLN A 1 507 ? 27.616 4.948 -18.633 1.00 87.19 507 GLN A N 1
ATOM 4181 C CA . GLN A 1 507 ? 28.116 5.438 -19.923 1.00 87.19 507 GLN A CA 1
ATOM 4182 C C . GLN A 1 507 ? 29.394 6.274 -19.773 1.00 87.19 507 GLN A C 1
ATOM 4184 O O . GLN A 1 507 ? 30.304 6.139 -20.586 1.00 87.19 507 GLN A O 1
ATOM 4189 N N . VAL A 1 508 ? 29.484 7.119 -18.740 1.00 89.31 508 VAL A N 1
ATOM 4190 C CA . VAL A 1 508 ? 30.689 7.916 -18.462 1.00 89.31 508 VAL A CA 1
ATOM 4191 C C . VAL A 1 508 ? 31.851 7.033 -17.999 1.00 89.31 508 VAL A C 1
ATOM 4193 O O . VAL A 1 508 ? 32.980 7.259 -18.430 1.00 89.31 508 VAL A O 1
ATOM 4196 N N . GLU A 1 509 ? 31.596 6.014 -17.174 1.00 88.50 509 GLU A N 1
ATOM 4197 C CA . GLU A 1 509 ? 32.606 5.028 -16.760 1.00 88.50 509 GLU A CA 1
ATOM 4198 C C . GLU A 1 509 ? 33.117 4.196 -17.949 1.00 88.50 509 GLU A C 1
ATOM 4200 O O . GLU A 1 509 ? 34.329 4.090 -18.149 1.00 88.50 509 GLU A O 1
ATOM 4205 N N . ASP A 1 510 ? 32.213 3.669 -18.779 1.00 88.44 510 ASP A N 1
ATOM 4206 C CA . ASP A 1 510 ? 32.539 2.884 -19.975 1.00 88.44 510 ASP A CA 1
ATOM 4207 C C . ASP A 1 510 ? 33.327 3.730 -20.993 1.00 88.44 510 ASP A C 1
ATOM 4209 O O . ASP A 1 510 ? 34.360 3.289 -21.501 1.00 88.44 510 ASP A O 1
ATOM 4213 N N . ALA A 1 511 ? 32.902 4.977 -21.237 1.00 86.88 511 ALA A N 1
ATOM 4214 C CA . ALA A 1 511 ? 33.625 5.906 -22.102 1.00 86.88 511 ALA A CA 1
ATOM 4215 C C . ALA A 1 511 ? 35.018 6.230 -21.544 1.00 86.88 511 ALA A C 1
ATOM 4217 O O . ALA A 1 511 ? 35.995 6.202 -22.287 1.00 86.88 511 ALA A O 1
ATOM 4218 N N . SER A 1 512 ? 35.139 6.500 -20.240 1.00 90.44 512 SER A N 1
ATOM 4219 C CA . SER A 1 512 ? 36.431 6.762 -19.592 1.00 90.44 512 SER A CA 1
ATOM 4220 C C . SER A 1 512 ? 37.415 5.600 -19.785 1.00 90.44 512 SER A C 1
ATOM 4222 O O . SER A 1 512 ? 38.579 5.821 -20.126 1.00 90.44 512 SER A O 1
ATOM 4224 N N . ASN A 1 513 ? 36.935 4.357 -19.658 1.00 90.12 513 ASN A N 1
ATOM 4225 C CA . ASN A 1 513 ? 37.740 3.153 -19.881 1.00 90.12 513 ASN A CA 1
ATOM 4226 C C . ASN A 1 513 ? 38.203 3.017 -21.339 1.00 90.12 513 ASN A C 1
ATOM 4228 O O . ASN A 1 513 ? 39.366 2.697 -21.585 1.00 90.12 513 ASN A O 1
ATOM 4232 N N . ASP A 1 514 ? 37.328 3.308 -22.301 1.00 89.94 514 ASP A N 1
ATOM 4233 C CA . ASP A 1 514 ? 37.674 3.311 -23.726 1.00 89.94 514 ASP A CA 1
ATOM 4234 C C . ASP A 1 514 ? 38.731 4.386 -24.057 1.00 89.94 514 ASP A C 1
ATOM 4236 O O . ASP A 1 514 ? 39.715 4.112 -24.749 1.00 89.94 514 ASP A O 1
ATOM 4240 N N . PHE A 1 515 ? 38.615 5.593 -23.485 1.00 91.25 515 PHE A N 1
ATOM 4241 C CA . PHE A 1 515 ? 39.658 6.622 -23.607 1.00 91.25 515 PHE A CA 1
ATOM 4242 C C . PHE A 1 515 ? 40.978 6.202 -22.958 1.00 91.25 515 PHE A C 1
ATOM 4244 O O . PHE A 1 515 ? 42.039 6.499 -23.507 1.00 91.25 515 PHE A O 1
ATOM 4251 N N . ALA A 1 516 ? 40.938 5.505 -21.822 1.00 91.69 516 ALA A N 1
ATOM 4252 C CA . ALA A 1 516 ? 42.137 4.982 -21.176 1.00 91.69 516 ALA A CA 1
ATOM 4253 C C . ALA A 1 516 ? 42.848 3.946 -22.058 1.00 91.69 516 ALA A C 1
ATOM 4255 O O . ALA A 1 516 ? 44.067 4.015 -22.224 1.00 91.69 516 ALA A O 1
ATOM 4256 N N . GLN A 1 517 ? 42.092 3.039 -22.684 1.00 92.00 517 GLN A N 1
ATOM 4257 C CA . GLN A 1 517 ? 42.636 2.051 -23.613 1.00 92.00 517 GLN A CA 1
ATOM 4258 C C . GLN A 1 517 ? 43.261 2.722 -24.844 1.00 92.00 517 GLN A C 1
ATOM 4260 O O . GLN A 1 517 ? 44.427 2.472 -25.153 1.00 92.00 517 GLN A O 1
ATOM 4265 N N . ARG A 1 518 ? 42.532 3.631 -25.505 1.00 91.06 518 ARG A N 1
ATOM 4266 C CA . ARG A 1 518 ? 43.030 4.350 -26.691 1.00 91.06 518 ARG A CA 1
ATOM 4267 C C . ARG A 1 518 ? 44.251 5.214 -26.381 1.00 91.06 518 ARG A C 1
ATOM 4269 O O . ARG A 1 518 ? 45.178 5.283 -27.186 1.00 91.06 518 ARG A O 1
ATOM 4276 N N . TYR A 1 519 ? 44.294 5.834 -25.202 1.00 93.94 519 TYR A N 1
ATOM 4277 C CA . TYR A 1 519 ? 45.480 6.536 -24.715 1.00 93.94 519 TYR A CA 1
ATOM 4278 C C . TYR A 1 519 ? 46.688 5.592 -24.627 1.00 93.94 519 TYR A C 1
ATOM 4280 O O . TYR A 1 519 ? 47.744 5.898 -25.183 1.00 93.94 519 TYR A O 1
ATOM 4288 N N . SER A 1 520 ? 46.533 4.428 -23.987 1.00 91.75 520 SER A N 1
ATOM 4289 C CA . SER A 1 520 ? 47.601 3.428 -23.875 1.00 91.75 520 SER A CA 1
ATOM 4290 C C . SER A 1 520 ? 48.065 2.900 -25.233 1.00 91.75 520 SER A C 1
ATOM 4292 O O . SER A 1 520 ? 49.267 2.763 -25.444 1.00 91.75 520 SER A O 1
ATOM 4294 N N . GLU A 1 521 ? 47.148 2.657 -26.170 1.00 91.75 521 GLU A N 1
ATOM 4295 C CA . GLU A 1 521 ? 47.472 2.218 -27.533 1.00 91.75 521 GLU A CA 1
ATOM 4296 C C . GLU A 1 521 ? 48.294 3.270 -28.292 1.00 91.75 521 GLU A C 1
ATOM 4298 O O . GLU A 1 521 ? 49.316 2.939 -28.896 1.00 91.75 521 GLU A O 1
ATOM 4303 N N . ILE A 1 522 ? 47.901 4.548 -28.226 1.00 89.75 522 ILE A N 1
ATOM 4304 C CA . ILE A 1 522 ? 48.624 5.645 -28.888 1.00 89.75 522 ILE A CA 1
ATOM 4305 C C . ILE A 1 522 ? 50.023 5.819 -28.289 1.00 89.75 522 ILE A C 1
ATOM 4307 O O . ILE A 1 522 ? 50.997 5.924 -29.038 1.00 89.75 522 ILE A O 1
ATOM 4311 N N . ILE A 1 523 ? 50.148 5.804 -26.959 1.00 90.94 523 ILE A N 1
ATOM 4312 C CA . ILE A 1 523 ? 51.450 5.887 -26.282 1.00 90.94 523 ILE A CA 1
ATOM 4313 C C . ILE A 1 523 ? 52.333 4.688 -26.655 1.00 90.94 523 ILE A C 1
ATOM 4315 O O . ILE A 1 523 ? 53.486 4.878 -27.042 1.00 90.94 523 ILE A O 1
ATOM 4319 N N . HIS A 1 524 ? 51.785 3.471 -26.659 1.00 90.19 524 HIS A N 1
ATOM 4320 C CA . HIS A 1 524 ? 52.521 2.267 -27.041 1.00 90.19 524 HIS A CA 1
ATOM 4321 C C . HIS A 1 524 ? 52.997 2.297 -28.505 1.00 90.19 524 HIS A C 1
ATOM 4323 O O . HIS A 1 524 ? 54.119 1.876 -28.803 1.00 90.19 524 HIS A O 1
ATOM 4329 N N . MET A 1 525 ? 52.184 2.829 -29.428 1.00 85.12 525 MET A N 1
ATOM 4330 C CA . MET A 1 525 ? 52.585 3.033 -30.826 1.00 85.12 525 MET A CA 1
ATOM 4331 C C . MET A 1 525 ? 53.742 4.030 -30.951 1.00 85.12 525 MET A C 1
ATOM 4333 O O . MET A 1 525 ? 54.673 3.782 -31.720 1.00 85.12 525 MET A O 1
ATOM 4337 N N . ILE A 1 526 ? 53.708 5.129 -30.190 1.00 86.06 526 ILE A N 1
ATOM 4338 C CA . ILE A 1 526 ? 54.780 6.135 -30.167 1.00 86.06 526 ILE A CA 1
ATOM 4339 C C . ILE A 1 526 ? 56.089 5.514 -29.660 1.00 86.06 526 ILE A C 1
ATOM 4341 O O . ILE A 1 526 ? 57.132 5.668 -30.301 1.00 86.06 526 ILE A O 1
ATOM 4345 N N . GLU A 1 527 ? 56.026 4.767 -28.556 1.00 85.69 527 GLU A N 1
ATOM 4346 C CA . GLU A 1 527 ? 57.183 4.115 -27.933 1.00 85.69 527 GLU A CA 1
ATOM 4347 C C . GLU A 1 527 ? 57.788 3.024 -28.831 1.00 85.69 527 GLU A C 1
ATOM 4349 O O . GLU A 1 527 ? 58.994 3.015 -29.079 1.00 85.69 527 GLU A O 1
ATOM 4354 N N . THR A 1 528 ? 56.954 2.139 -29.386 1.00 86.31 528 THR A N 1
ATOM 4355 C CA . THR A 1 528 ? 57.401 0.998 -30.208 1.00 86.31 528 THR A CA 1
ATOM 4356 C C . THR A 1 528 ? 58.032 1.444 -31.525 1.00 86.31 528 THR A C 1
ATOM 4358 O O . THR A 1 528 ? 58.969 0.815 -32.018 1.00 86.31 528 THR A O 1
ATOM 4361 N N . LYS A 1 529 ? 57.525 2.531 -32.118 1.00 81.81 529 LYS A N 1
ATOM 4362 C CA . LYS A 1 529 ? 58.040 3.086 -33.379 1.00 81.81 529 LYS A CA 1
ATOM 4363 C C . LYS A 1 529 ? 59.160 4.114 -33.179 1.00 81.81 529 LYS A C 1
ATOM 4365 O O . LYS A 1 529 ? 59.679 4.607 -34.176 1.00 81.81 529 LYS A O 1
ATOM 4370 N N . GLN A 1 530 ? 59.536 4.415 -31.930 1.00 80.12 530 GLN A N 1
ATOM 4371 C CA . GLN A 1 530 ? 60.589 5.374 -31.563 1.00 80.12 530 GLN A CA 1
ATOM 4372 C C . GLN A 1 530 ? 60.419 6.746 -32.244 1.00 80.12 530 GLN A C 1
ATOM 4374 O O . GLN A 1 530 ? 61.374 7.330 -32.760 1.00 80.12 530 GLN A O 1
ATOM 4379 N N . LEU A 1 531 ? 59.184 7.257 -32.285 1.00 77.38 531 LEU A N 1
ATOM 4380 C CA . LEU A 1 531 ? 58.870 8.523 -32.951 1.00 77.38 531 LEU A CA 1
ATOM 4381 C C . LEU A 1 531 ? 58.883 9.694 -31.966 1.00 77.38 531 LEU A C 1
ATOM 4383 O O . LEU A 1 531 ? 58.192 9.676 -30.953 1.00 77.38 531 LEU A O 1
ATOM 4387 N N . ASN A 1 532 ? 59.600 10.762 -32.318 1.00 77.19 532 ASN A N 1
ATOM 4388 C CA . ASN A 1 532 ? 59.646 12.009 -31.551 1.00 77.19 532 ASN A CA 1
ATOM 4389 C C . ASN A 1 532 ? 58.794 13.083 -32.236 1.00 77.19 532 ASN A C 1
ATOM 4391 O O . ASN A 1 532 ? 59.313 13.966 -32.917 1.00 77.19 532 ASN A O 1
ATOM 4395 N N . LEU A 1 533 ? 57.471 12.973 -32.095 1.00 80.50 533 LEU A N 1
ATOM 4396 C CA . LEU A 1 533 ? 56.529 13.936 -32.667 1.00 80.50 533 LEU A CA 1
ATOM 4397 C C . LEU A 1 533 ? 56.317 15.124 -31.721 1.00 80.50 533 LEU A C 1
ATOM 4399 O O . LEU A 1 533 ? 56.057 14.950 -30.527 1.00 80.50 533 LEU A O 1
ATOM 4403 N N . ILE A 1 534 ? 56.383 16.330 -32.280 1.00 80.00 534 ILE A N 1
ATOM 4404 C CA . ILE A 1 534 ? 56.192 17.599 -31.572 1.00 80.00 534 ILE A CA 1
ATOM 4405 C C . ILE A 1 534 ? 54.976 18.294 -32.179 1.00 80.00 534 ILE A C 1
ATOM 4407 O O . ILE A 1 534 ? 54.822 18.335 -33.400 1.00 80.00 534 ILE A O 1
ATOM 4411 N N . ASP A 1 535 ? 54.107 18.835 -31.332 1.00 77.06 535 ASP A N 1
ATOM 4412 C CA . ASP A 1 535 ? 53.019 19.687 -31.796 1.00 77.06 535 ASP A CA 1
ATOM 4413 C C . ASP A 1 535 ? 53.565 21.062 -32.197 1.00 77.06 535 ASP A C 1
ATOM 4415 O O . ASP A 1 535 ? 54.195 21.759 -31.403 1.00 77.06 535 ASP A O 1
ATOM 4419 N N . VAL A 1 536 ? 53.288 21.467 -33.434 1.00 73.94 536 VAL A N 1
ATOM 4420 C CA . VAL A 1 536 ? 53.824 22.700 -34.036 1.00 73.94 536 VAL A CA 1
ATOM 4421 C C . VAL A 1 536 ? 53.307 23.964 -33.336 1.00 73.94 536 VAL A C 1
ATOM 4423 O O . VAL A 1 536 ? 53.933 25.014 -33.408 1.00 73.94 536 VAL A O 1
ATOM 4426 N N . THR A 1 537 ? 52.168 23.877 -32.648 1.00 73.19 537 THR A N 1
ATOM 4427 C CA . THR A 1 537 ? 51.507 25.028 -32.018 1.00 73.19 537 THR A CA 1
ATOM 4428 C C . THR A 1 537 ? 52.040 25.310 -30.618 1.00 73.19 537 THR A C 1
ATOM 4430 O O . THR A 1 537 ? 52.079 26.456 -30.179 1.00 73.19 537 THR A O 1
ATOM 4433 N N . THR A 1 538 ? 52.390 24.253 -29.889 1.00 74.06 538 THR A N 1
ATOM 4434 C CA . THR A 1 538 ? 52.784 24.320 -28.475 1.00 74.06 538 THR A CA 1
ATOM 4435 C C . THR A 1 538 ? 54.261 24.025 -28.246 1.00 74.06 538 THR A C 1
ATOM 4437 O O . THR A 1 538 ? 54.725 24.188 -27.121 1.00 74.06 538 THR A O 1
ATOM 4440 N N . GLU A 1 539 ? 54.981 23.588 -29.286 1.00 80.31 539 GLU A N 1
ATOM 4441 C CA . GLU A 1 539 ? 56.393 23.173 -29.258 1.00 80.31 539 GLU A CA 1
ATOM 4442 C C . GLU A 1 539 ? 56.698 22.067 -28.231 1.00 80.31 539 GLU A C 1
ATOM 4444 O O . GLU A 1 539 ? 57.846 21.836 -27.853 1.00 80.31 539 GLU A O 1
ATOM 4449 N N . LYS A 1 540 ? 55.664 21.347 -27.785 1.00 82.62 540 LYS A N 1
ATOM 4450 C CA . LYS A 1 540 ? 55.766 20.274 -26.796 1.00 82.62 540 LYS A CA 1
ATOM 4451 C C . LYS A 1 540 ? 55.660 18.894 -27.443 1.00 82.62 540 LYS A C 1
ATOM 4453 O O . LYS A 1 540 ? 54.992 18.750 -28.474 1.00 82.62 540 LYS A O 1
ATOM 4458 N N . PRO A 1 541 ? 56.263 17.857 -26.834 1.00 86.88 541 PRO A N 1
ATOM 4459 C CA . PRO A 1 541 ? 56.055 16.481 -27.264 1.00 86.88 541 PRO A CA 1
ATOM 4460 C C . PRO A 1 541 ? 54.565 16.123 -27.255 1.00 86.88 541 PRO A C 1
ATOM 4462 O O . PRO A 1 541 ? 53.851 16.423 -26.294 1.00 86.88 541 PRO A O 1
ATOM 4465 N N . ILE A 1 542 ? 54.095 15.435 -28.299 1.00 85.25 542 ILE A N 1
ATOM 4466 C CA . ILE A 1 542 ? 52.690 14.999 -28.391 1.00 85.25 542 ILE A CA 1
ATOM 4467 C C . ILE A 1 542 ? 52.301 14.118 -27.189 1.00 85.25 542 ILE A C 1
ATOM 4469 O O . ILE A 1 542 ? 51.178 14.210 -26.697 1.00 85.25 542 ILE A O 1
ATOM 4473 N N . THR A 1 543 ? 53.236 13.330 -26.650 1.00 87.31 543 THR A N 1
ATOM 4474 C CA . THR A 1 543 ? 53.046 12.506 -25.445 1.00 87.31 543 THR A CA 1
ATOM 4475 C C . THR A 1 543 ? 52.685 13.333 -24.209 1.00 87.31 543 THR A C 1
ATOM 4477 O O . THR A 1 543 ? 51.779 12.950 -23.469 1.00 87.31 543 THR A O 1
ATOM 4480 N N . GLU A 1 544 ? 53.315 14.495 -24.001 1.00 88.00 544 GLU A N 1
ATOM 4481 C CA . GLU A 1 544 ? 52.994 15.402 -22.890 1.00 88.00 544 GLU A CA 1
ATOM 4482 C C . GLU A 1 544 ? 51.578 15.975 -23.050 1.00 88.00 544 GLU A C 1
ATOM 4484 O O . GLU A 1 544 ? 50.801 16.008 -22.094 1.00 88.00 544 GLU A O 1
ATOM 4489 N N . LEU A 1 545 ? 51.206 16.370 -24.272 1.00 88.19 545 LEU A N 1
ATOM 4490 C CA . LEU A 1 545 ? 49.881 16.925 -24.568 1.00 88.19 545 LEU A CA 1
ATOM 4491 C C . LEU A 1 545 ? 48.764 15.896 -24.381 1.00 88.19 545 LEU A C 1
ATOM 4493 O O . LEU A 1 545 ? 47.736 16.222 -23.782 1.00 88.19 545 LEU A O 1
ATOM 4497 N N . LEU A 1 546 ? 48.970 14.667 -24.865 1.00 89.94 546 LEU A N 1
ATOM 4498 C CA . LEU A 1 546 ? 48.058 13.540 -24.664 1.00 89.94 546 LEU A CA 1
ATOM 4499 C C . LEU A 1 546 ? 47.891 13.239 -23.174 1.00 89.94 546 LEU A C 1
ATOM 4501 O O . LEU A 1 546 ? 46.761 13.159 -22.695 1.00 89.94 546 LEU A O 1
ATOM 4505 N N . THR A 1 547 ? 49.001 13.155 -22.434 1.00 92.12 547 THR A N 1
ATOM 4506 C CA . THR A 1 547 ? 48.993 12.900 -20.985 1.00 92.12 547 THR A CA 1
ATOM 4507 C C . THR A 1 547 ? 48.197 13.967 -20.242 1.00 92.12 547 THR A C 1
ATOM 4509 O O . THR A 1 547 ? 47.295 13.654 -19.467 1.00 92.12 547 THR A O 1
ATOM 4512 N N . HIS A 1 548 ? 48.481 15.242 -20.511 1.00 91.69 548 HIS A N 1
ATOM 4513 C CA . HIS A 1 548 ? 47.790 16.356 -19.872 1.00 91.69 548 HIS A CA 1
ATOM 4514 C C . HIS A 1 548 ? 46.292 16.375 -20.212 1.00 91.69 548 HIS A C 1
ATOM 4516 O O . HIS A 1 548 ? 45.458 16.599 -19.336 1.00 91.69 548 HIS A O 1
ATOM 4522 N N . LYS A 1 549 ? 45.916 16.107 -21.470 1.00 91.25 549 LYS A N 1
ATOM 4523 C CA . LYS A 1 549 ? 44.502 16.051 -21.876 1.00 91.25 549 LYS A CA 1
ATOM 4524 C C . LYS A 1 549 ? 43.752 14.880 -21.253 1.00 91.25 549 LYS A C 1
ATOM 4526 O O . LYS A 1 549 ? 42.621 15.069 -20.812 1.00 91.25 549 LYS A O 1
ATOM 4531 N N . PHE A 1 550 ? 44.388 13.719 -21.155 1.00 93.62 550 PHE A N 1
ATOM 4532 C CA . PHE A 1 550 ? 43.824 12.557 -20.478 1.00 93.62 550 PHE A CA 1
ATOM 4533 C C . PHE A 1 550 ? 43.654 12.799 -18.967 1.00 93.62 550 PHE A C 1
ATOM 4535 O O . PHE A 1 550 ? 42.604 12.498 -18.405 1.00 93.62 550 PHE A O 1
ATOM 4542 N N . GLN A 1 551 ? 44.625 13.447 -18.313 1.00 93.31 551 GLN A N 1
ATOM 4543 C CA . GLN A 1 551 ? 44.501 13.863 -16.909 1.00 93.31 551 GLN A CA 1
ATOM 4544 C C . GLN A 1 551 ? 43.341 14.846 -16.686 1.00 93.31 551 GLN A C 1
ATOM 4546 O O . GLN A 1 551 ? 42.588 14.688 -15.727 1.00 93.31 551 GLN A O 1
ATOM 4551 N N . GLN A 1 552 ? 43.159 15.826 -17.581 1.00 92.38 552 GLN A N 1
ATOM 4552 C CA . GLN A 1 552 ? 42.014 16.744 -17.526 1.00 92.38 552 GLN A CA 1
ATOM 4553 C C . GLN A 1 552 ? 40.674 16.004 -17.636 1.00 92.38 552 GLN A C 1
ATOM 4555 O O . GLN A 1 552 ? 39.749 16.318 -16.889 1.00 92.38 552 GLN A O 1
ATOM 4560 N N . LEU A 1 553 ? 40.570 15.023 -18.541 1.00 92.62 553 LEU A N 1
ATOM 4561 C CA . LEU A 1 553 ? 39.374 14.190 -18.680 1.00 92.62 553 LEU A CA 1
ATOM 4562 C C . LEU A 1 553 ? 39.082 13.415 -17.392 1.00 92.62 553 LEU A C 1
ATOM 4564 O O . LEU A 1 553 ? 37.974 13.521 -16.871 1.00 92.62 553 LEU A O 1
ATOM 4568 N N . ASN A 1 554 ? 40.078 12.722 -16.835 1.00 92.94 554 ASN A N 1
ATOM 4569 C CA . ASN A 1 554 ? 39.914 11.953 -15.598 1.00 92.94 554 ASN A CA 1
ATOM 4570 C C . ASN A 1 554 ? 39.492 12.834 -14.417 1.00 92.94 554 ASN A C 1
ATOM 4572 O O . ASN A 1 554 ? 38.611 12.450 -13.654 1.00 92.94 554 ASN A O 1
ATOM 4576 N N . GLN A 1 555 ? 40.049 14.043 -14.292 1.00 93.31 555 GLN A N 1
ATOM 4577 C CA . GLN A 1 555 ? 39.631 14.982 -13.250 1.00 93.31 555 GLN A CA 1
ATOM 4578 C C . GLN A 1 555 ? 38.151 15.376 -13.396 1.00 93.31 555 GLN A C 1
ATOM 4580 O O . GLN A 1 555 ? 37.404 15.375 -12.416 1.00 93.31 555 GLN A O 1
ATOM 4585 N N . VAL A 1 556 ? 37.715 15.710 -14.616 1.00 92.94 556 VAL A N 1
ATOM 4586 C CA . VAL A 1 556 ? 36.321 16.087 -14.899 1.00 92.94 556 VAL A CA 1
ATOM 4587 C C . VAL A 1 556 ? 35.368 14.917 -14.638 1.00 92.94 556 VAL A C 1
ATOM 4589 O O . VAL A 1 556 ? 34.305 15.127 -14.046 1.00 92.94 556 VAL A O 1
ATOM 4592 N N . VAL A 1 557 ? 35.747 13.701 -15.040 1.00 92.44 557 VAL A N 1
ATOM 4593 C CA . VAL A 1 557 ? 35.002 12.463 -14.768 1.00 92.44 557 VAL A CA 1
ATOM 4594 C C . VAL A 1 557 ? 34.864 12.253 -13.259 1.00 92.44 557 VAL A C 1
ATOM 4596 O O . VAL A 1 557 ? 33.741 12.180 -12.765 1.00 92.44 557 VAL A O 1
ATOM 4599 N N . ASP A 1 558 ? 35.967 12.270 -12.508 1.00 91.88 558 ASP A N 1
ATOM 4600 C CA . ASP A 1 558 ? 35.975 12.055 -11.056 1.00 91.88 558 ASP A CA 1
ATOM 4601 C C . ASP A 1 558 ? 35.097 13.059 -10.300 1.00 91.88 558 ASP A C 1
ATOM 4603 O O . ASP A 1 558 ? 34.306 12.686 -9.429 1.00 91.88 558 ASP A O 1
ATOM 4607 N N . GLU A 1 559 ? 35.224 14.352 -10.611 1.00 91.06 559 GLU A N 1
ATOM 4608 C CA . GLU A 1 559 ? 34.418 15.405 -9.986 1.00 91.06 559 GLU A CA 1
ATOM 4609 C C . GLU A 1 559 ? 32.921 15.222 -10.284 1.00 91.06 559 GLU A C 1
ATOM 4611 O O . GLU A 1 559 ? 32.075 15.425 -9.407 1.00 91.06 559 GLU A O 1
ATOM 4616 N N . THR A 1 560 ? 32.588 14.819 -11.512 1.00 90.12 560 THR A N 1
ATOM 4617 C CA . THR A 1 560 ? 31.201 14.624 -11.950 1.00 90.12 560 THR A CA 1
ATOM 4618 C C . THR A 1 560 ? 30.585 13.378 -11.327 1.00 90.12 560 THR A C 1
ATOM 4620 O O . THR A 1 560 ? 29.490 13.461 -10.769 1.00 90.12 560 THR A O 1
ATOM 4623 N N . LEU A 1 561 ? 31.301 12.251 -11.325 1.00 90.50 561 LEU A N 1
ATOM 4624 C CA . LEU A 1 561 ? 30.851 11.006 -10.702 1.00 90.50 561 LEU A CA 1
ATOM 4625 C C . LEU A 1 561 ? 30.679 11.162 -9.187 1.00 90.50 561 LEU A C 1
ATOM 4627 O O . LEU A 1 561 ? 29.688 10.685 -8.632 1.00 90.50 561 LEU A O 1
ATOM 4631 N N . LYS A 1 562 ? 31.574 11.892 -8.504 1.00 89.38 562 LYS A N 1
ATOM 4632 C CA . LYS A 1 562 ? 31.390 12.239 -7.082 1.00 89.38 562 LYS A CA 1
ATOM 4633 C C . LYS A 1 562 ? 30.090 13.007 -6.860 1.00 89.38 562 LYS A C 1
ATOM 4635 O O . LYS A 1 562 ? 29.326 12.661 -5.962 1.00 89.38 562 LYS A O 1
ATOM 4640 N N . ARG A 1 563 ? 29.799 14.021 -7.684 1.00 87.31 563 ARG A N 1
ATOM 4641 C CA . ARG A 1 563 ? 28.554 14.796 -7.562 1.00 87.31 563 ARG A CA 1
ATOM 4642 C C . ARG A 1 563 ? 27.312 13.951 -7.856 1.00 87.31 563 ARG A C 1
ATOM 4644 O O . ARG A 1 563 ? 26.344 14.053 -7.103 1.00 87.31 563 ARG A O 1
ATOM 4651 N N . ALA A 1 564 ? 27.341 13.129 -8.906 1.00 86.25 564 ALA A N 1
ATOM 4652 C CA . ALA A 1 564 ? 26.233 12.253 -9.288 1.00 86.25 564 ALA A CA 1
ATOM 4653 C C . ALA A 1 564 ? 25.901 11.250 -8.171 1.00 86.25 564 ALA A C 1
ATOM 4655 O O . ALA A 1 564 ? 24.741 11.125 -7.775 1.00 86.25 564 ALA A O 1
ATOM 4656 N N . ASN A 1 565 ? 26.924 10.618 -7.586 1.00 86.00 565 ASN A N 1
ATOM 4657 C CA . ASN A 1 565 ? 26.765 9.691 -6.465 1.00 86.00 565 ASN A CA 1
ATOM 4658 C C . ASN A 1 565 ? 26.246 10.380 -5.191 1.00 86.00 565 ASN A C 1
ATOM 4660 O O . ASN A 1 565 ? 25.334 9.859 -4.547 1.00 86.00 565 ASN A O 1
ATOM 4664 N N . SER A 1 566 ? 26.748 11.574 -4.854 1.00 84.62 566 SER A N 1
ATOM 4665 C CA . SER A 1 566 ? 26.216 12.352 -3.726 1.00 84.62 566 SER A CA 1
ATOM 4666 C C . SER A 1 566 ? 24.745 12.726 -3.927 1.00 84.62 566 SER A C 1
ATOM 4668 O O . SER A 1 566 ? 23.936 12.544 -3.019 1.00 84.62 566 SER A O 1
ATOM 4670 N N . LEU A 1 567 ? 24.363 13.185 -5.126 1.00 80.88 567 LEU A N 1
ATOM 4671 C CA . LEU A 1 567 ? 22.967 13.497 -5.442 1.00 80.88 567 LEU A CA 1
ATOM 4672 C C . LEU A 1 567 ? 22.079 12.244 -5.348 1.00 80.88 567 LEU A C 1
ATOM 4674 O O . LEU A 1 567 ? 20.989 12.313 -4.785 1.00 80.88 567 LEU A O 1
ATOM 4678 N N . LYS A 1 568 ? 22.548 11.084 -5.825 1.00 80.88 568 LYS A N 1
ATOM 4679 C CA . LYS A 1 568 ? 21.839 9.800 -5.686 1.00 80.88 568 LYS A CA 1
ATOM 4680 C C . LYS A 1 568 ? 21.566 9.455 -4.218 1.00 80.88 568 LYS A C 1
ATOM 4682 O O . LYS A 1 568 ? 20.447 9.063 -3.876 1.00 80.88 568 LYS A O 1
ATOM 4687 N N . GLN A 1 569 ? 22.552 9.648 -3.342 1.00 80.88 569 GLN A N 1
ATOM 4688 C CA . GLN A 1 569 ? 22.396 9.433 -1.903 1.00 80.88 569 GLN A CA 1
ATOM 4689 C C . GLN A 1 569 ? 21.393 10.419 -1.280 1.00 80.88 569 GLN A C 1
ATOM 4691 O O . GLN A 1 569 ? 20.493 9.995 -0.553 1.00 80.88 569 GLN A O 1
ATOM 4696 N N . GLU A 1 570 ? 21.490 11.713 -1.604 1.00 78.00 570 GLU A N 1
ATOM 4697 C CA . GLU A 1 570 ? 20.543 12.747 -1.154 1.00 78.00 570 GLU A CA 1
ATOM 4698 C C . GLU A 1 570 ? 19.097 12.427 -1.581 1.00 78.00 570 GLU A C 1
ATOM 4700 O O . GLU A 1 570 ? 18.159 12.555 -0.788 1.00 78.00 570 GLU A O 1
ATOM 4705 N N . LEU A 1 571 ? 18.896 11.986 -2.826 1.00 77.56 571 LEU A N 1
ATOM 4706 C CA . LEU A 1 571 ? 17.586 11.608 -3.357 1.00 77.56 571 LEU A CA 1
ATOM 4707 C C . LEU A 1 571 ? 17.032 10.356 -2.658 1.00 77.56 571 LEU A C 1
ATOM 4709 O O . LEU A 1 571 ? 15.860 10.352 -2.279 1.00 77.56 571 LEU A O 1
ATOM 4713 N N . SER A 1 572 ? 17.860 9.331 -2.420 1.00 79.69 572 SER A N 1
ATOM 4714 C CA . SER A 1 572 ? 17.450 8.128 -1.677 1.00 79.69 572 SER A CA 1
ATOM 4715 C C . SER A 1 572 ? 16.985 8.471 -0.261 1.00 79.69 572 SER A C 1
ATOM 4717 O O . SER A 1 572 ? 15.906 8.050 0.145 1.00 79.69 572 SER A O 1
ATOM 4719 N N . ILE A 1 573 ? 17.742 9.303 0.463 1.00 79.62 573 ILE A N 1
ATOM 4720 C CA . ILE A 1 573 ? 17.371 9.745 1.815 1.00 79.62 573 ILE A CA 1
ATOM 4721 C C . ILE A 1 573 ? 16.036 10.504 1.789 1.00 79.62 573 ILE A C 1
ATOM 4723 O O . ILE A 1 573 ? 15.171 10.260 2.626 1.00 79.62 573 ILE A O 1
ATOM 4727 N N . ASN A 1 574 ? 15.818 11.392 0.812 1.00 78.94 574 ASN A N 1
ATOM 4728 C CA . ASN A 1 574 ? 14.548 12.118 0.679 1.00 78.94 574 ASN A CA 1
ATOM 4729 C C . ASN A 1 574 ? 13.353 11.198 0.379 1.00 78.94 574 ASN A C 1
ATOM 4731 O O . ASN A 1 574 ? 12.258 11.430 0.901 1.00 78.94 574 ASN A O 1
ATOM 4735 N N . ARG A 1 575 ? 13.549 10.151 -0.433 1.00 79.75 575 ARG A N 1
ATOM 4736 C CA . ARG A 1 575 ? 12.532 9.115 -0.663 1.00 79.75 575 ARG A CA 1
ATOM 4737 C C . ARG A 1 575 ? 12.192 8.402 0.643 1.00 79.75 575 ARG A C 1
ATOM 4739 O O . ARG A 1 575 ? 11.016 8.324 0.993 1.00 79.75 575 ARG A O 1
ATOM 4746 N N . ASP A 1 576 ? 13.207 7.947 1.374 1.00 83.06 576 ASP A N 1
ATOM 4747 C CA . ASP A 1 576 ? 13.027 7.187 2.612 1.00 83.06 576 ASP A CA 1
ATOM 4748 C C . ASP A 1 576 ? 12.337 8.042 3.693 1.00 83.06 576 ASP A C 1
ATOM 4750 O O . ASP A 1 576 ? 11.429 7.565 4.378 1.00 83.06 576 ASP A O 1
ATOM 4754 N N . ILE A 1 577 ? 12.668 9.339 3.792 1.00 84.88 577 ILE A N 1
ATOM 4755 C CA . ILE A 1 577 ? 11.942 10.307 4.634 1.00 84.88 577 ILE A CA 1
ATOM 4756 C C . ILE A 1 577 ? 10.465 10.360 4.230 1.00 84.88 577 ILE A C 1
ATOM 4758 O O . ILE A 1 577 ? 9.588 10.197 5.078 1.00 84.88 577 ILE A O 1
ATOM 4762 N N . ARG A 1 578 ? 10.163 10.567 2.942 1.00 84.06 578 ARG A N 1
ATOM 4763 C CA . ARG A 1 578 ? 8.781 10.699 2.458 1.00 84.06 578 ARG A CA 1
ATOM 4764 C C . ARG A 1 578 ? 7.956 9.443 2.729 1.00 84.06 578 ARG A C 1
ATOM 4766 O O . ARG A 1 578 ? 6.827 9.544 3.207 1.00 84.06 578 ARG A O 1
ATOM 4773 N N . GLU A 1 579 ? 8.513 8.273 2.443 1.00 85.88 579 GLU A N 1
ATOM 4774 C CA . GLU A 1 579 ? 7.849 6.996 2.691 1.00 85.88 579 GLU A CA 1
ATOM 4775 C C . GLU A 1 579 ? 7.604 6.774 4.189 1.00 85.88 579 GLU A C 1
ATOM 4777 O O . GLU A 1 579 ? 6.503 6.391 4.592 1.00 85.88 579 GLU A O 1
ATOM 4782 N N . THR A 1 580 ? 8.588 7.099 5.030 1.00 89.62 580 THR A N 1
ATOM 4783 C CA . THR A 1 580 ? 8.451 7.010 6.489 1.00 89.62 580 THR A CA 1
ATOM 4784 C C . THR A 1 580 ? 7.344 7.933 7.000 1.00 89.62 580 THR A C 1
ATOM 4786 O O . THR A 1 580 ? 6.545 7.521 7.839 1.00 89.62 580 THR A O 1
ATOM 4789 N N . PHE A 1 581 ? 7.228 9.153 6.464 1.00 90.38 581 PHE A N 1
ATOM 4790 C CA . PHE A 1 581 ? 6.153 10.085 6.819 1.00 90.38 581 PHE A CA 1
ATOM 4791 C C . PHE A 1 581 ? 4.771 9.542 6.429 1.00 90.38 581 PHE A C 1
ATOM 4793 O O . PHE A 1 581 ? 3.860 9.566 7.255 1.00 90.38 581 PHE A O 1
ATOM 4800 N N . LEU A 1 582 ? 4.624 8.982 5.222 1.00 88.75 582 LEU A N 1
ATOM 4801 C CA . LEU A 1 582 ? 3.367 8.366 4.775 1.00 88.75 582 LEU A CA 1
ATOM 4802 C C . LEU A 1 582 ? 2.963 7.184 5.663 1.00 88.75 582 LEU A C 1
ATOM 4804 O O . LEU A 1 582 ? 1.821 7.110 6.124 1.00 88.75 582 LEU A O 1
ATOM 4808 N N . ARG A 1 583 ? 3.906 6.277 5.950 1.00 92.31 583 ARG A N 1
ATOM 4809 C CA . ARG A 1 583 ? 3.672 5.135 6.846 1.00 92.31 583 ARG A CA 1
ATOM 4810 C C . ARG A 1 583 ? 3.320 5.607 8.261 1.00 92.31 583 ARG A C 1
ATOM 4812 O O . ARG A 1 583 ? 2.393 5.074 8.869 1.00 92.31 583 ARG A O 1
ATOM 4819 N N . LYS A 1 584 ? 4.002 6.641 8.773 1.00 94.12 584 LYS A N 1
ATOM 4820 C CA . LYS A 1 584 ? 3.699 7.256 10.074 1.00 94.12 584 LYS A CA 1
ATOM 4821 C C . LYS A 1 584 ? 2.278 7.807 10.101 1.00 94.12 584 LYS A C 1
ATOM 4823 O O . LYS A 1 584 ? 1.568 7.574 11.074 1.00 94.12 584 LYS A O 1
ATOM 4828 N N . ASP A 1 585 ? 1.860 8.552 9.079 1.00 93.06 585 ASP A N 1
ATOM 4829 C CA . ASP A 1 585 ? 0.517 9.139 9.035 1.00 93.06 585 ASP A CA 1
ATOM 4830 C C . ASP A 1 585 ? -0.572 8.065 8.970 1.00 93.06 585 ASP A C 1
ATOM 4832 O O . ASP A 1 585 ? -1.582 8.188 9.664 1.00 93.06 585 ASP A O 1
ATOM 4836 N N . ALA A 1 586 ? -0.346 6.974 8.232 1.00 93.38 586 ALA A N 1
ATOM 4837 C CA . ALA A 1 586 ? -1.252 5.828 8.216 1.00 93.38 586 ALA A CA 1
ATOM 4838 C C . ALA A 1 586 ? -1.431 5.217 9.618 1.00 93.38 586 ALA A C 1
ATOM 4840 O O . ALA A 1 586 ? -2.562 5.085 10.088 1.00 93.38 586 ALA A O 1
ATOM 4841 N N . ILE A 1 587 ? -0.328 4.931 10.320 1.00 95.12 587 ILE A N 1
ATOM 4842 C CA . ILE A 1 587 ? -0.370 4.371 11.679 1.00 95.12 587 ILE A CA 1
ATOM 4843 C C . ILE A 1 587 ? -1.000 5.349 12.674 1.00 95.12 587 ILE A C 1
ATOM 4845 O O . ILE A 1 587 ? -1.830 4.954 13.488 1.00 95.12 587 ILE A O 1
ATOM 4849 N N . VAL A 1 588 ? -0.638 6.634 12.621 1.00 96.19 588 VAL A N 1
ATOM 4850 C CA . VAL A 1 588 ? -1.213 7.658 13.507 1.00 96.19 588 VAL A CA 1
ATOM 4851 C C . VAL A 1 588 ? -2.724 7.768 13.300 1.00 96.19 588 VAL A C 1
ATOM 4853 O O . VAL A 1 588 ? -3.460 7.911 14.276 1.00 96.19 588 VAL A O 1
ATOM 4856 N N . ASN A 1 589 ? -3.207 7.672 12.061 1.00 94.94 589 ASN A N 1
ATOM 4857 C CA . ASN A 1 589 ? -4.639 7.670 11.771 1.00 94.94 589 ASN A CA 1
ATOM 4858 C C . ASN A 1 589 ? -5.332 6.402 12.287 1.00 94.94 589 ASN A C 1
ATOM 4860 O O . ASN A 1 589 ? -6.437 6.491 12.821 1.00 94.94 589 ASN A O 1
ATOM 4864 N N . GLU A 1 590 ? -4.685 5.240 12.188 1.00 94.56 590 GLU A N 1
ATOM 4865 C CA . GLU A 1 590 ? -5.197 3.992 12.758 1.00 94.56 590 GLU A CA 1
ATOM 4866 C C . GLU A 1 590 ? -5.283 4.064 14.292 1.00 94.56 590 GLU A C 1
ATOM 4868 O O . GLU A 1 590 ? -6.337 3.781 14.862 1.00 94.56 590 GLU A O 1
ATOM 4873 N N . MET A 1 591 ? -4.233 4.559 14.960 1.00 96.19 591 MET A N 1
ATOM 4874 C CA . MET A 1 591 ? -4.239 4.807 16.407 1.00 96.19 591 MET A CA 1
ATOM 4875 C C . MET A 1 591 ? -5.360 5.772 16.806 1.00 96.19 591 MET A C 1
ATOM 4877 O O . MET A 1 591 ? -6.111 5.482 17.732 1.00 96.19 591 MET A O 1
ATOM 4881 N N . LYS A 1 592 ? -5.515 6.901 16.098 1.00 95.62 592 LYS A N 1
ATOM 4882 C CA . LYS A 1 592 ? -6.589 7.875 16.362 1.00 95.62 592 LYS A CA 1
ATOM 4883 C C . LYS A 1 592 ? -7.976 7.253 16.218 1.00 95.62 592 LYS A C 1
ATOM 4885 O O . LYS A 1 592 ? -8.820 7.468 17.079 1.00 95.62 592 LYS A O 1
ATOM 4890 N N . LYS A 1 593 ? -8.191 6.420 15.198 1.00 95.69 593 LYS A N 1
ATOM 4891 C CA . LYS A 1 593 ? -9.457 5.703 14.997 1.00 95.69 593 LYS A CA 1
ATOM 4892 C C . LYS A 1 593 ? -9.787 4.776 16.169 1.00 95.69 593 LYS A C 1
ATOM 4894 O O . LYS A 1 593 ? -10.939 4.725 16.597 1.00 95.69 593 LYS A O 1
ATOM 4899 N N . GLU A 1 594 ? -8.806 4.040 16.691 1.00 94.31 594 GLU A N 1
ATOM 4900 C CA . GLU A 1 594 ? -9.030 3.187 17.866 1.00 94.31 594 GLU A CA 1
ATOM 4901 C C . GLU A 1 594 ? -9.195 4.013 19.154 1.00 94.31 594 GLU A C 1
ATOM 4903 O O . GLU A 1 594 ? -10.064 3.695 19.966 1.00 94.31 594 GLU A O 1
ATOM 4908 N N . ILE A 1 595 ? -8.459 5.121 19.311 1.00 95.12 595 ILE A N 1
ATOM 4909 C CA . ILE A 1 595 ? -8.657 6.092 20.403 1.00 95.12 595 ILE A CA 1
ATOM 4910 C C . ILE A 1 595 ? -10.089 6.637 20.397 1.00 95.12 595 ILE A C 1
ATOM 4912 O O . ILE A 1 595 ? -10.715 6.705 21.453 1.00 95.12 595 ILE A O 1
ATOM 4916 N N . ASP A 1 596 ? -10.628 7.004 19.234 1.00 94.88 596 ASP A N 1
ATOM 4917 C CA . ASP A 1 596 ? -11.986 7.538 19.119 1.00 94.88 596 ASP A CA 1
ATOM 4918 C C . ASP A 1 596 ? -13.031 6.496 19.519 1.00 94.88 596 ASP A C 1
ATOM 4920 O O . ASP A 1 596 ? -13.951 6.806 20.278 1.00 94.88 596 ASP A O 1
ATOM 4924 N N . LYS A 1 597 ? -12.857 5.233 19.110 1.00 94.44 597 LYS A N 1
ATOM 4925 C CA . LYS A 1 597 ? -13.719 4.129 19.565 1.00 94.44 597 LYS A CA 1
ATOM 4926 C C . LYS A 1 597 ? -13.650 3.935 21.078 1.00 94.44 597 LYS A C 1
ATOM 4928 O O . LYS A 1 597 ? -14.691 3.790 21.712 1.00 94.44 597 LYS A O 1
ATOM 4933 N N . ILE A 1 598 ? -12.452 3.969 21.665 1.00 94.94 598 ILE A N 1
ATOM 4934 C CA . ILE A 1 598 ? -12.275 3.874 23.121 1.00 94.94 598 ILE A CA 1
ATOM 4935 C C . ILE A 1 598 ? -12.969 5.043 23.823 1.00 94.94 598 ILE A C 1
ATOM 4937 O O . ILE A 1 598 ? -13.712 4.838 24.782 1.00 94.94 598 ILE A O 1
ATOM 4941 N N . ASN A 1 599 ? -12.779 6.266 23.325 1.00 94.19 599 ASN A N 1
ATOM 4942 C CA . ASN A 1 599 ? -13.447 7.440 23.869 1.00 94.19 599 ASN A CA 1
ATOM 4943 C C . ASN A 1 599 ? -14.969 7.278 23.796 1.00 94.19 599 ASN A C 1
ATOM 4945 O O . ASN A 1 599 ? -15.629 7.556 24.792 1.00 94.19 599 ASN A O 1
ATOM 4949 N N . HIS A 1 600 ? -15.515 6.771 22.682 1.00 92.94 600 HIS A N 1
ATOM 4950 C CA . HIS A 1 600 ? -16.946 6.497 22.520 1.00 92.94 600 HIS A CA 1
ATOM 4951 C C . HIS A 1 600 ? -17.503 5.538 23.580 1.00 92.94 600 HIS A C 1
ATOM 4953 O O . HIS A 1 600 ? -18.590 5.799 24.099 1.00 92.94 600 HIS A O 1
ATOM 4959 N N . LEU A 1 601 ? -16.757 4.496 23.966 1.00 94.12 601 LEU A N 1
ATOM 4960 C CA . LEU A 1 601 ? -17.155 3.587 25.053 1.00 94.12 601 LEU A CA 1
ATOM 4961 C C . LEU A 1 601 ? -17.263 4.297 26.413 1.00 94.12 601 LEU A C 1
ATOM 4963 O O . LEU A 1 601 ? -18.024 3.870 27.275 1.00 94.12 601 LEU A O 1
ATOM 4967 N N . MET A 1 602 ? -16.530 5.397 26.603 1.00 93.75 602 MET A N 1
ATOM 4968 C CA . MET A 1 602 ? -16.459 6.150 27.859 1.00 93.75 602 MET A CA 1
ATOM 4969 C C . MET A 1 602 ? -17.318 7.427 27.869 1.00 93.75 602 MET A C 1
ATOM 4971 O O . MET A 1 602 ? -17.261 8.196 28.829 1.00 93.75 602 MET A O 1
ATOM 4975 N N . VAL A 1 603 ? -18.112 7.693 26.822 1.00 92.94 603 VAL A N 1
ATOM 4976 C CA . VAL A 1 603 ? -18.977 8.892 26.755 1.00 92.94 603 VAL A CA 1
ATOM 4977 C C . VAL A 1 603 ? -20.186 8.783 27.692 1.00 92.94 603 VAL A C 1
ATOM 4979 O O . VAL A 1 603 ? -20.723 9.808 28.119 1.00 92.94 603 VAL A O 1
ATOM 4982 N N . ARG A 1 604 ? -20.612 7.562 28.043 1.00 92.31 604 ARG A N 1
ATOM 4983 C CA . ARG A 1 604 ? -21.790 7.302 28.882 1.00 92.31 604 ARG A CA 1
ATOM 4984 C C . ARG A 1 604 ? -21.439 6.383 30.055 1.00 92.31 604 ARG A C 1
ATOM 4986 O O . ARG A 1 604 ? -20.773 5.373 29.875 1.00 92.31 604 ARG A O 1
ATOM 4993 N N . ILE A 1 605 ? -21.917 6.734 31.251 1.00 93.06 605 ILE A N 1
ATOM 4994 C CA . ILE A 1 605 ? -21.838 5.871 32.440 1.00 93.06 605 ILE A CA 1
ATOM 4995 C C . ILE A 1 605 ? -22.876 4.749 32.298 1.00 93.06 605 ILE A C 1
ATOM 4997 O O . ILE A 1 605 ? -24.040 5.083 32.060 1.00 93.06 605 ILE A O 1
ATOM 5001 N N . PRO A 1 606 ? -22.483 3.469 32.432 1.00 94.12 606 PRO A N 1
ATOM 5002 C CA . PRO A 1 606 ? -23.418 2.348 32.396 1.00 94.12 606 PRO A CA 1
ATOM 5003 C C . PRO A 1 606 ? -24.342 2.388 33.615 1.00 94.12 606 PRO A C 1
ATOM 5005 O O . PRO A 1 606 ? -23.882 2.523 34.752 1.00 94.12 606 PRO A O 1
ATOM 5008 N N . GLU A 1 607 ? -25.643 2.259 33.382 1.00 89.94 607 GLU A N 1
ATOM 5009 C CA . GLU A 1 607 ? -26.670 2.338 34.429 1.00 89.94 607 GLU A CA 1
ATOM 5010 C C . GLU A 1 607 ? -26.943 0.978 35.074 1.00 89.94 607 GLU A C 1
ATOM 5012 O O . GLU A 1 607 ? -27.458 0.919 36.187 1.00 89.94 607 GLU A O 1
ATOM 5017 N N . THR A 1 608 ? -26.541 -0.105 34.406 1.00 92.44 608 THR A N 1
ATOM 5018 C CA . THR A 1 608 ? -26.685 -1.483 34.887 1.00 92.44 608 THR A CA 1
ATOM 5019 C C . THR A 1 608 ? -25.371 -2.252 34.794 1.00 92.44 608 THR A C 1
ATOM 5021 O O . THR A 1 608 ? -24.448 -1.898 34.047 1.00 92.44 608 THR A O 1
ATOM 5024 N N . LYS A 1 609 ? -25.294 -3.359 35.532 1.00 92.62 609 LYS A N 1
ATOM 5025 C CA . LYS A 1 609 ? -24.182 -4.306 35.455 1.00 92.62 609 LYS A CA 1
ATOM 5026 C C . LYS A 1 609 ? -24.053 -4.927 34.067 1.00 92.62 609 LYS A C 1
ATOM 5028 O O . LYS A 1 609 ? -22.940 -5.107 33.575 1.00 92.62 609 LYS A O 1
ATOM 5033 N N . GLU A 1 610 ? -25.174 -5.246 33.430 1.00 93.69 610 GLU A N 1
ATOM 5034 C CA . GLU A 1 610 ? -25.230 -5.816 32.086 1.00 93.69 610 GLU A CA 1
ATOM 5035 C C . GLU A 1 610 ? -24.649 -4.843 31.060 1.00 93.69 610 GLU A C 1
ATOM 5037 O O . GLU A 1 610 ? -23.880 -5.256 30.193 1.00 93.69 610 GLU A O 1
ATOM 5042 N N . GLU A 1 611 ? -24.959 -3.549 31.171 1.00 94.44 611 GLU A N 1
ATOM 5043 C CA . GLU A 1 611 ? -24.347 -2.514 30.333 1.00 94.44 611 GLU A CA 1
ATOM 5044 C C . GLU A 1 611 ? -22.835 -2.418 30.556 1.00 94.44 611 GLU A C 1
ATOM 5046 O O . GLU A 1 611 ? -22.081 -2.379 29.584 1.00 94.44 611 GLU A O 1
ATOM 5051 N N . ALA A 1 612 ? -22.372 -2.449 31.810 1.00 95.00 612 ALA A N 1
ATOM 5052 C CA . ALA A 1 612 ? -20.942 -2.411 32.117 1.00 95.00 612 ALA A CA 1
ATOM 5053 C C . ALA A 1 612 ? -20.189 -3.633 31.550 1.00 95.00 612 ALA A C 1
ATOM 5055 O O . ALA A 1 612 ? -19.112 -3.482 30.975 1.00 95.00 612 ALA A O 1
ATOM 5056 N N . LYS A 1 613 ? -20.783 -4.831 31.622 1.00 94.62 613 LYS A N 1
ATOM 5057 C CA . LYS A 1 613 ? -20.235 -6.050 30.999 1.00 94.62 613 LYS A CA 1
ATOM 5058 C C . LYS A 1 613 ? -20.256 -6.001 29.471 1.00 94.62 613 LYS A C 1
ATOM 5060 O O . LYS A 1 613 ? -19.337 -6.493 28.827 1.00 94.62 613 LYS A O 1
ATOM 5065 N N . LYS A 1 614 ? -21.274 -5.387 28.859 1.00 94.56 614 LYS A N 1
ATOM 5066 C CA . LYS A 1 614 ? -21.284 -5.157 27.404 1.00 94.56 614 LYS A CA 1
ATOM 5067 C C . LYS A 1 614 ? -20.138 -4.238 26.975 1.00 94.56 614 LYS A C 1
ATOM 5069 O O . LYS A 1 614 ? -19.523 -4.498 25.944 1.00 94.56 614 LYS A O 1
ATOM 5074 N N . LEU A 1 615 ? -19.826 -3.198 27.759 1.00 95.25 615 LEU A N 1
ATOM 5075 C CA . LEU A 1 615 ? -18.655 -2.345 27.510 1.00 95.25 615 LEU A CA 1
ATOM 5076 C C . LEU A 1 615 ? -17.342 -3.141 27.588 1.00 95.25 615 LEU A C 1
ATOM 5078 O O . LEU A 1 615 ? -16.472 -2.927 26.749 1.00 95.25 615 LEU A O 1
ATOM 5082 N N . GLU A 1 616 ? -17.214 -4.072 28.540 1.00 96.44 616 GLU A N 1
ATOM 5083 C CA . GLU A 1 616 ? -16.057 -4.977 28.656 1.00 96.44 616 GLU A CA 1
ATOM 5084 C C . GLU A 1 616 ? -15.857 -5.818 27.390 1.00 96.44 616 GLU A C 1
ATOM 5086 O O . GLU A 1 616 ? -14.776 -5.788 26.805 1.00 96.44 616 GLU A O 1
ATOM 5091 N N . ILE A 1 617 ? -16.922 -6.468 26.906 1.00 95.12 617 ILE A N 1
ATOM 5092 C CA . ILE A 1 617 ? -16.888 -7.277 25.677 1.00 95.12 617 ILE A CA 1
ATOM 5093 C C . ILE A 1 617 ? -16.467 -6.423 24.473 1.00 95.12 617 ILE A C 1
ATOM 5095 O O . ILE A 1 617 ? -15.569 -6.803 23.725 1.00 95.12 617 ILE A O 1
ATOM 5099 N N . MET A 1 618 ? -17.069 -5.240 24.300 1.00 95.31 618 MET A N 1
ATOM 5100 C CA . MET A 1 618 ? -16.712 -4.339 23.195 1.00 95.31 618 MET A CA 1
ATOM 5101 C C . MET A 1 618 ? -15.262 -3.844 23.288 1.00 95.31 618 MET A C 1
ATOM 5103 O O . MET A 1 618 ? -14.597 -3.672 22.267 1.00 95.31 618 MET A O 1
ATOM 5107 N N . PHE A 1 619 ? -14.749 -3.610 24.497 1.00 96.12 619 PHE A N 1
ATOM 5108 C CA . PHE A 1 619 ? -13.363 -3.201 24.702 1.00 96.12 619 PHE A CA 1
ATOM 5109 C C . PHE A 1 619 ? -12.372 -4.341 24.417 1.00 96.12 619 PHE A C 1
ATOM 5111 O O . PHE A 1 619 ? -11.315 -4.105 23.822 1.00 96.12 619 PHE A O 1
ATOM 5118 N N . ASP A 1 620 ? -12.726 -5.581 24.759 1.00 94.50 620 ASP A N 1
ATOM 5119 C CA . ASP A 1 620 ? -11.924 -6.769 24.455 1.00 94.50 620 ASP A CA 1
ATOM 5120 C C . ASP A 1 620 ? -11.771 -7.020 22.945 1.00 94.50 620 ASP A C 1
ATOM 5122 O O . ASP A 1 620 ? -10.735 -7.525 22.513 1.00 94.50 620 ASP A O 1
ATOM 5126 N N . GLU A 1 621 ? -12.716 -6.570 22.113 1.00 93.94 621 GLU A N 1
ATOM 5127 C CA . GLU A 1 621 ? -12.576 -6.588 20.647 1.00 93.94 621 GLU A CA 1
ATOM 5128 C C . GLU A 1 621 ? -11.570 -5.551 20.102 1.00 93.94 621 GLU A C 1
ATOM 5130 O O . GLU A 1 621 ? -11.037 -5.711 18.995 1.00 93.94 621 GLU A O 1
ATOM 5135 N N . ILE A 1 622 ? -11.308 -4.467 20.845 1.00 93.69 622 ILE A N 1
ATOM 5136 C CA . ILE A 1 622 ? -10.386 -3.387 20.447 1.00 93.69 622 ILE A CA 1
ATOM 5137 C C . ILE A 1 622 ? -8.940 -3.728 20.835 1.00 93.69 622 ILE A C 1
ATOM 5139 O O . ILE A 1 622 ? -8.023 -3.498 20.042 1.00 93.69 622 ILE A O 1
ATOM 5143 N N . LYS A 1 623 ? -8.719 -4.330 22.012 1.00 91.12 623 LYS A N 1
ATOM 5144 C CA . LYS A 1 623 ? -7.384 -4.723 22.515 1.00 91.12 623 LYS A CA 1
ATOM 5145 C C . LYS A 1 623 ? -6.479 -5.414 21.477 1.00 91.12 623 LYS A C 1
ATOM 5147 O O . LYS A 1 623 ? -5.354 -4.940 21.288 1.00 91.12 623 LYS A O 1
ATOM 5152 N N . PRO A 1 624 ? -6.910 -6.475 20.760 1.00 93.25 624 PRO A N 1
ATOM 5153 C CA . PRO A 1 624 ? -6.046 -7.158 19.796 1.00 93.25 624 PRO A CA 1
ATOM 5154 C C . PRO A 1 624 ? -5.704 -6.288 18.579 1.00 93.25 624 PRO A C 1
ATOM 5156 O O . PRO A 1 624 ? -4.651 -6.475 17.971 1.00 93.25 624 PRO A O 1
ATOM 5159 N N . LYS A 1 625 ? -6.554 -5.317 18.217 1.00 93.19 625 LYS A N 1
ATOM 5160 C CA . LYS A 1 625 ? -6.270 -4.375 17.120 1.00 93.19 625 LYS A CA 1
ATOM 5161 C C . LYS A 1 625 ? -5.123 -3.446 17.504 1.00 93.19 625 LYS A C 1
ATOM 5163 O O . LYS A 1 625 ? -4.198 -3.280 16.722 1.00 93.19 625 LYS A O 1
ATOM 5168 N N . ILE A 1 626 ? -5.115 -2.945 18.739 1.00 93.31 626 ILE A N 1
ATOM 5169 C CA . ILE A 1 626 ? -4.014 -2.121 19.261 1.00 93.31 626 ILE A CA 1
ATOM 5170 C C . ILE A 1 626 ? -2.721 -2.936 19.388 1.00 93.31 626 ILE A C 1
ATOM 5172 O O . ILE A 1 626 ? -1.652 -2.446 19.032 1.00 93.31 626 ILE A O 1
ATOM 5176 N N . GLN A 1 627 ? -2.801 -4.200 19.816 1.00 92.06 627 GLN A N 1
ATOM 5177 C CA . GLN A 1 627 ? -1.627 -5.082 19.868 1.00 92.06 627 GLN A CA 1
ATOM 5178 C C . GLN A 1 627 ? -0.974 -5.280 18.491 1.00 92.06 627 GLN A C 1
ATOM 5180 O O . GLN A 1 627 ? 0.252 -5.303 18.396 1.00 92.06 627 GLN A O 1
ATOM 5185 N N . LYS A 1 628 ? -1.770 -5.359 17.416 1.00 93.69 628 LYS A N 1
ATOM 5186 C CA . LYS A 1 628 ? -1.259 -5.461 16.038 1.00 93.69 628 LYS A CA 1
ATOM 5187 C C . LYS A 1 628 ? -0.514 -4.210 15.560 1.00 93.69 628 LYS A C 1
ATOM 5189 O O . LYS A 1 628 ? 0.306 -4.330 14.657 1.00 93.69 628 LYS A O 1
ATOM 5194 N N . ILE A 1 629 ? -0.751 -3.044 16.165 1.00 93.88 629 ILE A N 1
ATOM 5195 C CA . ILE A 1 629 ? -0.083 -1.783 15.802 1.00 93.88 629 ILE A CA 1
ATOM 5196 C C . ILE A 1 629 ? 1.352 -1.716 16.363 1.00 93.88 629 ILE A C 1
ATOM 5198 O O . ILE A 1 629 ? 2.214 -1.068 15.767 1.00 93.88 629 ILE A O 1
ATOM 5202 N N . ILE A 1 630 ? 1.642 -2.411 17.474 1.00 93.81 630 ILE A N 1
ATOM 5203 C CA . ILE A 1 630 ? 2.928 -2.335 18.199 1.00 93.81 630 ILE A CA 1
ATOM 5204 C C . ILE A 1 630 ? 4.155 -2.577 17.297 1.00 93.81 630 ILE A C 1
ATOM 5206 O O . ILE A 1 630 ? 5.079 -1.758 17.338 1.00 93.81 630 ILE A O 1
ATOM 5210 N N . PRO A 1 631 ? 4.218 -3.650 16.479 1.00 94.38 631 PRO A N 1
ATOM 5211 C CA . PRO A 1 631 ? 5.402 -3.923 15.665 1.00 94.38 631 PRO A CA 1
ATOM 5212 C C . PRO A 1 631 ? 5.650 -2.819 14.634 1.00 94.38 631 PRO A C 1
ATOM 5214 O O . PRO A 1 631 ? 6.784 -2.376 14.456 1.00 94.38 631 PRO A O 1
ATOM 5217 N N . SER A 1 632 ? 4.582 -2.336 13.999 1.00 93.62 632 SER A N 1
ATOM 5218 C CA . SER A 1 632 ? 4.645 -1.280 12.992 1.00 93.62 632 SER A CA 1
ATOM 5219 C C . SER A 1 632 ? 5.047 0.065 13.607 1.00 93.62 632 SER A C 1
ATOM 5221 O O . SER A 1 632 ? 5.873 0.771 13.035 1.00 93.62 632 SER A O 1
ATOM 5223 N N . PHE A 1 633 ? 4.543 0.395 14.802 1.00 95.75 633 PHE A N 1
ATOM 5224 C CA . PHE A 1 633 ? 4.983 1.568 15.564 1.00 95.75 633 PHE A CA 1
ATOM 5225 C C . PHE A 1 633 ? 6.486 1.517 15.877 1.00 95.75 633 PHE A C 1
ATOM 5227 O O . PHE A 1 633 ? 7.200 2.474 15.576 1.00 95.75 633 PHE A O 1
ATOM 5234 N N . ASN A 1 634 ? 6.972 0.401 16.435 1.00 94.31 634 ASN A N 1
ATOM 5235 C CA . ASN A 1 634 ? 8.386 0.246 16.788 1.00 94.31 634 ASN A CA 1
ATOM 5236 C C . ASN A 1 634 ? 9.285 0.345 15.552 1.00 94.31 634 ASN A C 1
ATOM 5238 O O . ASN A 1 634 ? 10.272 1.070 15.576 1.00 94.31 634 ASN A O 1
ATOM 5242 N N . ASN A 1 635 ? 8.901 -0.306 14.450 1.00 94.44 635 ASN A N 1
ATOM 5243 C CA . ASN A 1 635 ? 9.650 -0.243 13.199 1.00 94.44 635 ASN A CA 1
ATOM 5244 C C . ASN A 1 635 ? 9.803 1.199 12.687 1.00 94.44 635 ASN A C 1
ATOM 5246 O O . ASN A 1 635 ? 10.915 1.629 12.396 1.00 94.44 635 ASN A O 1
ATOM 5250 N N . ILE A 1 636 ? 8.711 1.972 12.630 1.00 94.31 636 ILE A N 1
ATOM 5251 C CA . ILE A 1 636 ? 8.768 3.367 12.167 1.00 94.31 636 ILE A CA 1
ATOM 5252 C C . ILE A 1 636 ? 9.579 4.242 13.126 1.00 94.31 636 ILE A C 1
ATOM 5254 O O . ILE A 1 636 ? 10.355 5.086 12.678 1.00 94.31 636 ILE A O 1
ATOM 5258 N N . ARG A 1 637 ? 9.422 4.050 14.439 1.00 94.25 637 ARG A N 1
ATOM 5259 C CA . ARG A 1 637 ? 10.208 4.760 15.456 1.00 94.25 637 ARG A CA 1
ATOM 5260 C C . ARG A 1 637 ? 11.707 4.529 15.254 1.00 94.25 637 ARG A C 1
ATOM 5262 O O . ARG A 1 637 ? 12.485 5.479 15.263 1.00 94.25 637 ARG A O 1
ATOM 5269 N N . ASP A 1 638 ? 12.106 3.282 15.032 1.00 92.38 638 ASP A N 1
ATOM 5270 C CA . ASP A 1 638 ? 13.511 2.925 14.852 1.00 92.38 638 ASP A CA 1
ATOM 5271 C C . ASP A 1 638 ? 14.063 3.501 13.532 1.00 92.38 638 ASP A C 1
ATOM 5273 O O . ASP A 1 638 ? 15.162 4.057 13.521 1.00 92.38 638 ASP A O 1
ATOM 5277 N N . ILE A 1 639 ? 13.267 3.502 12.452 1.00 91.38 639 ILE A N 1
ATOM 5278 C CA . ILE A 1 639 ? 13.619 4.182 11.191 1.00 91.38 639 ILE A CA 1
ATOM 5279 C C . ILE A 1 639 ? 13.816 5.687 11.412 1.00 91.38 639 ILE A C 1
ATOM 5281 O O . ILE A 1 639 ? 14.803 6.250 10.937 1.00 91.38 639 ILE A O 1
ATOM 5285 N N . PHE A 1 640 ? 12.927 6.353 12.156 1.00 91.94 640 PHE A N 1
ATOM 5286 C CA . PHE A 1 640 ? 13.091 7.773 12.470 1.00 91.94 640 PHE A CA 1
ATOM 5287 C C . PHE A 1 640 ? 14.385 8.053 13.237 1.00 91.94 640 PHE A C 1
ATOM 5289 O O . PHE A 1 640 ? 15.096 8.995 12.886 1.00 91.94 640 PHE A O 1
ATOM 5296 N N . ASN A 1 641 ? 14.734 7.221 14.221 1.00 88.81 641 ASN A N 1
ATOM 5297 C CA . ASN A 1 641 ? 15.998 7.351 14.949 1.00 88.81 641 ASN A CA 1
ATOM 5298 C C . ASN A 1 641 ? 17.213 7.238 14.011 1.00 88.81 641 ASN A C 1
ATOM 5300 O O . ASN A 1 641 ? 18.151 8.028 14.130 1.00 88.81 641 ASN A O 1
ATOM 5304 N N . CYS A 1 642 ? 17.181 6.323 13.038 1.00 87.94 642 CYS A N 1
ATOM 5305 C CA . CYS A 1 642 ? 18.226 6.215 12.016 1.00 87.94 642 CYS A CA 1
ATOM 5306 C C . CYS A 1 642 ? 18.276 7.442 11.088 1.00 87.94 642 CYS A C 1
ATOM 5308 O O . CYS A 1 642 ? 19.360 7.946 10.792 1.00 87.94 642 CYS A O 1
ATOM 5310 N N . LEU A 1 643 ? 17.123 7.952 10.643 1.00 86.75 643 LEU A N 1
ATOM 5311 C CA . LEU A 1 643 ? 17.045 9.116 9.752 1.00 86.75 643 LEU A CA 1
ATOM 5312 C C . LEU A 1 643 ? 17.578 10.393 10.415 1.00 86.75 643 LEU A C 1
ATOM 5314 O O . LEU A 1 643 ? 18.228 11.200 9.752 1.00 86.75 643 LEU A O 1
ATOM 5318 N N . VAL A 1 644 ? 17.369 10.571 11.722 1.00 84.19 644 VAL A N 1
ATOM 5319 C CA . VAL A 1 644 ? 17.892 11.731 12.470 1.00 84.19 644 VAL A CA 1
ATOM 5320 C C . VAL A 1 644 ? 19.422 11.802 12.415 1.00 84.19 644 VAL A C 1
ATOM 5322 O O . VAL A 1 644 ? 19.976 12.898 12.331 1.00 84.19 644 VAL A O 1
ATOM 5325 N N . MET A 1 645 ? 20.109 10.656 12.418 1.00 78.19 645 MET A N 1
ATOM 5326 C CA . MET A 1 645 ? 21.577 10.603 12.413 1.00 78.19 645 MET A CA 1
ATOM 5327 C C . MET A 1 645 ? 22.189 10.929 11.045 1.00 78.19 645 MET A C 1
ATOM 5329 O O . MET A 1 645 ? 23.310 11.425 10.984 1.00 78.19 645 MET A O 1
ATOM 5333 N N . ASN A 1 646 ? 21.443 10.704 9.960 1.00 75.56 646 ASN A N 1
ATOM 5334 C CA . ASN A 1 646 ? 21.958 10.732 8.586 1.00 75.56 646 ASN A CA 1
ATOM 5335 C C . ASN A 1 646 ? 21.431 11.908 7.740 1.00 75.56 646 ASN A C 1
ATOM 5337 O O . ASN A 1 646 ? 21.572 11.897 6.519 1.00 75.56 646 ASN A O 1
ATOM 5341 N N . THR A 1 647 ? 20.793 12.910 8.354 1.00 79.00 647 THR A N 1
ATOM 5342 C CA . THR A 1 647 ? 20.120 14.015 7.644 1.00 79.00 647 THR A CA 1
ATOM 5343 C C . THR A 1 647 ? 20.636 15.396 8.035 1.00 79.00 647 THR A C 1
ATOM 5345 O O . THR A 1 647 ? 21.230 15.595 9.101 1.00 79.00 647 THR A O 1
ATOM 5348 N N . THR A 1 648 ? 20.381 16.364 7.147 1.00 74.88 648 THR A N 1
ATOM 5349 C CA . THR A 1 648 ? 20.719 17.782 7.339 1.00 74.88 648 THR A CA 1
ATOM 5350 C C . THR A 1 648 ? 19.921 18.408 8.484 1.00 74.88 648 THR A C 1
ATOM 5352 O O . THR A 1 648 ? 18.816 17.962 8.794 1.00 74.88 648 THR A O 1
ATOM 5355 N N . ASP A 1 649 ? 20.422 19.500 9.070 1.00 73.38 649 ASP A N 1
ATOM 5356 C CA . ASP A 1 649 ? 19.779 20.168 10.215 1.00 73.38 649 ASP A CA 1
ATOM 5357 C C . ASP A 1 649 ? 18.328 20.596 9.945 1.00 73.38 649 ASP A C 1
ATOM 5359 O O . ASP A 1 649 ? 17.469 20.513 10.826 1.00 73.38 649 ASP A O 1
ATOM 5363 N N . LYS A 1 650 ? 18.020 21.018 8.710 1.00 73.25 650 LYS A N 1
ATOM 5364 C CA . LYS A 1 650 ? 16.663 21.431 8.330 1.00 73.25 650 LYS A CA 1
ATOM 5365 C C . LYS A 1 650 ? 15.701 20.240 8.272 1.00 73.25 650 LYS A C 1
ATOM 5367 O O . LYS A 1 650 ? 14.635 20.304 8.874 1.00 73.25 650 LYS A O 1
ATOM 5372 N N . GLN A 1 651 ? 16.088 19.153 7.599 1.00 77.50 651 GLN A N 1
ATOM 5373 C CA . GLN A 1 651 ? 15.285 17.921 7.517 1.00 77.50 651 GLN A CA 1
ATOM 5374 C C . GLN A 1 651 ? 15.124 17.266 8.893 1.00 77.50 651 GLN A C 1
ATOM 5376 O O . GLN A 1 651 ? 14.048 16.772 9.229 1.00 77.50 651 GLN A O 1
ATOM 5381 N N . ARG A 1 652 ? 16.176 17.313 9.717 1.00 84.50 652 ARG A N 1
ATOM 5382 C CA . ARG A 1 652 ? 16.187 16.765 11.074 1.00 84.50 652 ARG A CA 1
ATOM 5383 C C . ARG A 1 652 ? 15.072 17.347 11.934 1.00 84.50 652 ARG A C 1
ATOM 5385 O O . ARG A 1 652 ? 14.412 16.601 12.651 1.00 84.50 652 ARG A O 1
ATOM 5392 N N . LYS A 1 653 ? 14.819 18.655 11.837 1.00 85.50 653 LYS A N 1
ATOM 5393 C CA . LYS A 1 653 ? 13.742 19.310 12.589 1.00 85.50 653 LYS A CA 1
ATOM 5394 C C . LYS A 1 653 ? 12.367 18.731 12.240 1.00 85.50 653 LYS A C 1
ATOM 5396 O O . LYS A 1 653 ? 11.613 18.385 13.147 1.00 85.50 653 LYS A O 1
ATOM 5401 N N . ASP A 1 654 ? 12.061 18.589 10.953 1.00 85.19 654 ASP A N 1
ATOM 5402 C CA . ASP A 1 654 ? 10.771 18.058 10.492 1.00 85.19 654 ASP A CA 1
ATOM 5403 C C . ASP A 1 654 ? 10.602 16.584 10.884 1.00 85.19 654 ASP A C 1
ATOM 5405 O O . ASP A 1 654 ? 9.542 16.178 11.366 1.00 85.19 654 ASP A O 1
ATOM 5409 N N . ILE A 1 655 ? 11.674 15.794 10.759 1.00 89.50 655 ILE A N 1
ATOM 5410 C CA . ILE A 1 655 ? 11.725 14.397 11.206 1.00 89.50 655 ILE A CA 1
ATOM 5411 C C . ILE A 1 655 ? 11.446 14.293 12.709 1.00 89.50 655 ILE A C 1
ATOM 5413 O O . ILE A 1 655 ? 10.625 13.478 13.125 1.00 89.50 655 ILE A O 1
ATOM 5417 N N . MET A 1 656 ? 12.088 15.129 13.529 1.00 90.44 656 MET A N 1
ATOM 5418 C CA . MET A 1 656 ? 11.893 15.119 14.979 1.00 90.44 656 MET A CA 1
ATOM 5419 C C . MET A 1 656 ? 10.456 15.476 15.370 1.00 90.44 656 MET A C 1
ATOM 5421 O O . MET A 1 656 ? 9.897 14.829 16.251 1.00 90.44 656 MET A O 1
ATOM 5425 N N . ILE A 1 657 ? 9.834 16.451 14.701 1.00 91.25 657 ILE A N 1
ATOM 5426 C CA . ILE A 1 657 ? 8.424 16.809 14.933 1.00 91.25 657 ILE A CA 1
ATOM 5427 C C . ILE A 1 657 ? 7.500 15.634 14.578 1.00 91.25 657 ILE A C 1
ATOM 5429 O O . ILE A 1 657 ? 6.574 15.311 15.330 1.00 91.25 657 ILE A O 1
ATOM 5433 N N . ALA A 1 658 ? 7.745 14.973 13.444 1.00 92.38 658 ALA A N 1
ATOM 5434 C CA . ALA A 1 658 ? 6.966 13.814 13.018 1.00 92.38 658 ALA A CA 1
ATOM 5435 C C . ALA A 1 658 ? 7.123 12.631 13.989 1.00 92.38 658 ALA A C 1
ATOM 5437 O O . ALA A 1 658 ? 6.126 12.014 14.375 1.00 92.38 658 ALA A O 1
ATOM 5438 N N . HIS A 1 659 ? 8.352 12.359 14.427 1.00 94.00 659 HIS A N 1
ATOM 5439 C CA . HIS A 1 659 ? 8.675 11.329 15.408 1.00 94.00 659 HIS A CA 1
ATOM 5440 C C . HIS A 1 659 ? 8.009 11.597 16.767 1.00 94.00 659 HIS A C 1
ATOM 5442 O O . HIS A 1 659 ? 7.342 10.721 17.313 1.00 94.00 659 HIS A O 1
ATOM 5448 N N . ASP A 1 660 ? 8.097 12.827 17.273 1.00 94.19 660 ASP A N 1
ATOM 5449 C CA . ASP A 1 660 ? 7.442 13.249 18.517 1.00 94.19 660 ASP A CA 1
ATOM 5450 C C . ASP A 1 660 ? 5.912 13.115 18.429 1.00 94.19 660 ASP A C 1
ATOM 5452 O O . ASP A 1 660 ? 5.265 12.620 19.350 1.00 94.19 660 ASP A O 1
ATOM 5456 N N . THR A 1 661 ? 5.321 13.456 17.279 1.00 95.31 661 THR A N 1
ATOM 5457 C CA . THR A 1 661 ? 3.882 13.263 17.033 1.00 95.31 661 THR A CA 1
ATOM 5458 C C . THR A 1 661 ? 3.483 11.786 17.096 1.00 95.31 661 THR A C 1
ATOM 5460 O O . THR A 1 661 ? 2.434 11.454 17.657 1.00 95.31 661 THR A O 1
ATOM 5463 N N . LEU A 1 662 ? 4.294 10.893 16.518 1.00 96.56 662 LEU A N 1
ATOM 5464 C CA . LEU A 1 662 ? 4.068 9.447 16.563 1.00 96.56 662 LEU A CA 1
ATOM 5465 C C . LEU A 1 662 ? 4.111 8.933 18.008 1.00 96.56 662 LEU A C 1
ATOM 5467 O O . LEU A 1 662 ? 3.175 8.257 18.436 1.00 96.56 662 LEU A O 1
ATOM 5471 N N . ILE A 1 663 ? 5.151 9.303 18.763 1.00 96.19 663 ILE A N 1
ATOM 5472 C CA . ILE A 1 663 ? 5.327 8.899 20.166 1.00 96.19 663 ILE A CA 1
ATOM 5473 C C . ILE A 1 663 ? 4.163 9.395 21.022 1.00 96.19 663 ILE A C 1
ATOM 5475 O O . ILE A 1 663 ? 3.499 8.589 21.669 1.00 96.19 663 ILE A O 1
ATOM 5479 N N . LYS A 1 664 ? 3.839 10.690 20.963 1.00 96.44 664 LYS A N 1
ATOM 5480 C CA . LYS A 1 664 ? 2.744 11.271 21.755 1.00 96.44 664 LYS A CA 1
ATOM 5481 C C . LYS A 1 664 ? 1.392 10.636 21.444 1.00 96.44 664 LYS A C 1
ATOM 5483 O O . LYS A 1 664 ? 0.574 10.447 22.346 1.00 96.44 664 LYS A O 1
ATOM 5488 N N . THR A 1 665 ? 1.139 10.294 20.178 1.00 96.69 665 THR A N 1
ATOM 5489 C CA . THR A 1 665 ? -0.102 9.603 19.789 1.00 96.69 665 THR A CA 1
ATOM 5490 C C . THR A 1 665 ? -0.148 8.196 20.383 1.00 96.69 665 THR A C 1
ATOM 5492 O O . THR A 1 665 ? -1.185 7.795 20.909 1.00 96.69 665 THR A O 1
ATOM 5495 N N . TRP A 1 666 ? 0.971 7.467 20.355 1.00 97.19 666 TRP A N 1
ATOM 5496 C CA . TRP A 1 666 ? 1.076 6.142 20.961 1.00 97.19 666 TRP A CA 1
ATOM 5497 C C . TRP A 1 666 ? 0.893 6.177 22.484 1.00 97.19 666 TRP A C 1
ATOM 5499 O O . TRP A 1 666 ? 0.068 5.436 23.018 1.00 97.19 666 TRP A O 1
ATOM 5509 N N . GLU A 1 667 ? 1.580 7.084 23.180 1.00 96.12 667 GLU A N 1
ATOM 5510 C CA . GLU A 1 667 ? 1.429 7.289 24.628 1.00 96.12 667 GLU A CA 1
ATOM 5511 C C . GLU A 1 667 ? -0.020 7.623 24.997 1.00 96.12 667 GLU A C 1
ATOM 5513 O O . GLU A 1 667 ? -0.584 7.041 25.926 1.00 96.12 667 GLU A O 1
ATOM 5518 N N . THR A 1 668 ? -0.659 8.500 24.216 1.00 95.38 668 THR A N 1
ATOM 5519 C CA . THR A 1 668 ? -2.081 8.831 24.380 1.00 95.38 668 THR A CA 1
ATOM 5520 C C . THR A 1 668 ? -2.962 7.600 24.173 1.00 95.38 668 THR A C 1
ATOM 5522 O O . THR A 1 668 ? -3.880 7.372 24.958 1.00 95.38 668 THR A O 1
ATOM 5525 N N . CYS A 1 669 ? -2.686 6.782 23.153 1.00 95.50 669 CYS A N 1
ATOM 5526 C CA . CYS A 1 669 ? -3.425 5.549 22.886 1.00 95.50 669 CYS A CA 1
ATOM 5527 C C . CYS A 1 669 ? -3.377 4.597 24.085 1.00 95.50 669 CYS A C 1
ATOM 5529 O O . CYS A 1 669 ? -4.419 4.142 24.556 1.00 95.50 669 CYS A O 1
ATOM 5531 N N . ILE A 1 670 ? -2.182 4.341 24.620 1.00 95.19 670 ILE A N 1
ATOM 5532 C CA . ILE A 1 670 ? -1.989 3.456 25.774 1.00 95.19 670 ILE A CA 1
ATOM 5533 C C . ILE A 1 670 ? -2.646 4.025 27.034 1.00 95.19 670 ILE A C 1
ATOM 5535 O O . ILE A 1 670 ? -3.324 3.292 27.755 1.00 95.19 670 ILE A O 1
ATOM 5539 N N . ALA A 1 671 ? -2.524 5.333 27.276 1.00 93.69 671 ALA A N 1
ATOM 5540 C CA . ALA A 1 671 ? -3.213 5.987 28.384 1.00 93.69 671 ALA A CA 1
ATOM 5541 C C . ALA A 1 671 ? -4.737 5.795 28.292 1.00 93.69 671 ALA A C 1
ATOM 5543 O O . ALA A 1 671 ? -5.368 5.424 29.279 1.00 93.69 671 ALA A O 1
ATOM 5544 N N . LYS A 1 672 ? -5.325 5.952 27.097 1.00 93.44 672 LYS A N 1
ATOM 5545 C CA . LYS A 1 672 ? -6.765 5.745 26.875 1.00 93.44 672 LYS A CA 1
ATOM 5546 C C . LYS A 1 672 ? -7.207 4.298 27.059 1.00 93.44 672 LYS A C 1
ATOM 5548 O O . LYS A 1 672 ? -8.263 4.073 27.644 1.00 93.44 672 LYS A O 1
ATOM 5553 N N . VAL A 1 673 ? -6.406 3.327 26.623 1.00 94.62 673 VAL A N 1
ATOM 5554 C CA . VAL A 1 673 ? -6.649 1.899 26.894 1.00 94.62 673 VAL A CA 1
ATOM 5555 C C . VAL A 1 673 ? -6.706 1.647 28.403 1.00 94.62 673 VAL A C 1
ATOM 5557 O O . VAL A 1 673 ? -7.672 1.061 28.892 1.00 94.62 673 VAL A O 1
ATOM 5560 N N . ASN A 1 674 ? -5.720 2.146 29.150 1.00 93.88 674 ASN A N 1
ATOM 5561 C CA . ASN A 1 674 ? -5.650 1.969 30.601 1.00 93.88 674 ASN A CA 1
ATOM 5562 C C . ASN A 1 674 ? -6.810 2.664 31.331 1.00 93.88 674 ASN A C 1
ATOM 5564 O O . ASN A 1 674 ? -7.425 2.075 32.224 1.00 93.88 674 ASN A O 1
ATOM 5568 N N . ASP A 1 675 ? -7.141 3.895 30.934 1.00 92.94 675 ASP A N 1
ATOM 5569 C CA . ASP A 1 675 ? -8.266 4.650 31.492 1.00 92.94 675 ASP A CA 1
ATOM 5570 C C . ASP A 1 675 ? -9.601 3.928 31.250 1.00 92.94 675 ASP A C 1
ATOM 5572 O O . ASP A 1 675 ? -10.415 3.814 32.168 1.00 92.94 675 ASP A O 1
ATOM 5576 N N . CYS A 1 676 ? -9.815 3.394 30.043 1.00 94.75 676 CYS A N 1
ATOM 5577 C CA . CYS A 1 676 ? -11.026 2.653 29.687 1.00 94.75 676 CYS A CA 1
ATOM 5578 C C . CYS A 1 676 ? -11.153 1.349 30.478 1.00 94.75 676 CYS A C 1
ATOM 5580 O O . CYS A 1 676 ? -12.204 1.076 31.059 1.00 94.75 676 CYS A O 1
ATOM 5582 N N . GLN A 1 677 ? -10.064 0.582 30.588 1.00 95.19 677 GLN A N 1
ATOM 5583 C CA . GLN A 1 677 ? -10.042 -0.638 31.391 1.00 95.19 677 GLN A CA 1
ATOM 5584 C C . GLN A 1 677 ? -10.378 -0.347 32.857 1.00 95.19 677 GLN A C 1
ATOM 5586 O O . GLN A 1 677 ? -11.192 -1.044 33.464 1.00 95.19 677 GLN A O 1
ATOM 5591 N N . LYS A 1 678 ? -9.787 0.711 33.425 1.00 95.19 678 LYS A N 1
ATOM 5592 C CA . LYS A 1 678 ? -10.066 1.137 34.798 1.00 95.19 678 LYS A CA 1
ATOM 5593 C C . LYS A 1 678 ? -11.520 1.575 34.974 1.00 95.19 678 LYS A C 1
ATOM 5595 O O . LYS A 1 678 ? -12.137 1.213 35.974 1.00 95.19 678 LYS A O 1
ATOM 5600 N N . PHE A 1 679 ? -12.063 2.322 34.015 1.00 96.19 679 PHE A N 1
ATOM 5601 C CA . PHE A 1 679 ? -13.462 2.748 34.008 1.00 96.19 679 PHE A CA 1
ATOM 5602 C C . PHE A 1 679 ? -14.424 1.555 34.018 1.00 96.19 679 PHE A C 1
ATOM 5604 O O . PHE A 1 679 ? -15.307 1.503 34.872 1.00 96.19 679 PHE A O 1
ATOM 5611 N N . ILE A 1 680 ? -14.210 0.570 33.141 1.00 95.56 680 ILE A N 1
ATOM 5612 C CA . ILE A 1 680 ? -15.038 -0.641 33.055 1.00 95.56 680 ILE A CA 1
ATOM 5613 C C . ILE A 1 680 ? -14.955 -1.453 34.354 1.00 95.56 680 ILE A C 1
ATOM 5615 O O . ILE A 1 680 ? -15.987 -1.785 34.935 1.00 95.56 680 ILE A O 1
ATOM 5619 N N . LEU A 1 681 ? -13.743 -1.712 34.863 1.00 95.44 681 LEU A N 1
ATOM 5620 C CA . LEU A 1 681 ? -13.544 -2.473 36.103 1.00 95.44 681 LEU A CA 1
ATOM 5621 C C . LEU A 1 681 ? -14.249 -1.827 37.299 1.00 95.44 681 LEU A C 1
ATOM 5623 O O . LEU A 1 681 ? -14.890 -2.513 38.095 1.00 95.44 681 LEU A O 1
ATOM 5627 N N . GLN A 1 682 ? -14.155 -0.505 37.427 1.00 95.75 682 GLN A N 1
ATOM 5628 C CA . GLN A 1 682 ? -14.807 0.207 38.519 1.00 95.75 682 GLN A CA 1
ATOM 5629 C C . GLN A 1 682 ? -16.322 0.302 38.348 1.00 95.75 682 GLN A C 1
ATOM 5631 O O . GLN A 1 682 ? -17.029 0.194 39.344 1.00 95.75 682 GLN A O 1
ATOM 5636 N N . ALA A 1 683 ? -16.829 0.438 37.119 1.00 95.31 683 ALA A N 1
ATOM 5637 C CA . ALA A 1 683 ? -18.264 0.390 36.849 1.00 95.31 683 ALA A CA 1
ATOM 5638 C C . ALA A 1 683 ? -18.864 -0.973 37.233 1.00 95.31 683 ALA A C 1
ATOM 5640 O O . ALA A 1 683 ? -19.885 -1.036 37.917 1.00 95.31 683 ALA A O 1
ATOM 5641 N N . ILE A 1 684 ? -18.204 -2.071 36.850 1.00 95.00 684 ILE A N 1
ATOM 5642 C CA . ILE A 1 684 ? -18.608 -3.432 37.232 1.00 95.00 684 ILE A CA 1
ATOM 5643 C C . ILE A 1 684 ? -18.535 -3.602 38.756 1.00 95.00 684 ILE A C 1
ATOM 5645 O O . ILE A 1 684 ? -19.465 -4.134 39.362 1.00 95.00 684 ILE A O 1
ATOM 5649 N N . GLY A 1 685 ? -17.454 -3.133 39.389 1.00 93.38 685 GLY A N 1
ATOM 5650 C CA . GLY A 1 685 ? -17.283 -3.175 40.843 1.00 93.38 685 GLY A CA 1
ATOM 5651 C C . GLY A 1 685 ? -18.369 -2.406 41.601 1.00 93.38 685 GLY A C 1
ATOM 5652 O O . GLY A 1 685 ? -18.909 -2.916 42.580 1.00 93.38 685 GLY A O 1
ATOM 5653 N N . PHE A 1 686 ? -18.733 -1.219 41.115 1.00 95.06 686 PHE A N 1
ATOM 5654 C CA . PHE A 1 686 ? -19.809 -0.389 41.654 1.00 95.06 686 PHE A CA 1
ATOM 5655 C C . PHE A 1 686 ? -21.164 -1.102 41.616 1.00 95.06 686 PHE A C 1
ATOM 5657 O O . PHE A 1 686 ? -21.831 -1.221 42.645 1.00 95.06 686 PHE A O 1
ATOM 5664 N N . HIS A 1 687 ? -21.545 -1.645 40.457 1.00 93.88 687 HIS A N 1
ATOM 5665 C CA . HIS A 1 687 ? -22.823 -2.348 40.314 1.00 93.88 687 HIS A CA 1
ATOM 5666 C C . HIS A 1 687 ? -22.865 -3.649 41.122 1.00 93.88 687 HIS A C 1
ATOM 5668 O O . HIS A 1 687 ? -23.852 -3.907 41.806 1.00 93.88 687 HIS A O 1
ATOM 5674 N N . ASN A 1 688 ? -21.774 -4.425 41.140 1.00 92.44 688 ASN A N 1
ATOM 5675 C CA . ASN A 1 688 ? -21.658 -5.618 41.989 1.00 92.44 688 ASN A CA 1
ATOM 5676 C C . ASN A 1 688 ? -21.824 -5.288 43.478 1.00 92.44 688 ASN A C 1
ATOM 5678 O O . ASN A 1 688 ? -22.480 -6.035 44.205 1.00 92.44 688 ASN A O 1
ATOM 5682 N N . MET A 1 689 ? -21.227 -4.181 43.934 1.00 92.06 689 MET A N 1
ATOM 5683 C CA . MET A 1 689 ? -21.364 -3.732 45.316 1.00 92.06 689 MET A CA 1
ATOM 5684 C C . MET A 1 689 ? -22.826 -3.410 45.630 1.00 92.06 689 MET A C 1
ATOM 5686 O O . MET A 1 689 ? -23.345 -3.888 46.632 1.00 92.06 689 MET A O 1
ATOM 5690 N N . ASN A 1 690 ? -23.517 -2.671 44.762 1.00 88.25 690 ASN A N 1
ATOM 5691 C CA . ASN A 1 690 ? -24.912 -2.296 44.994 1.00 88.25 690 ASN A CA 1
ATOM 5692 C C . ASN A 1 690 ? -25.881 -3.485 44.942 1.00 88.25 690 ASN A C 1
ATOM 5694 O O . ASN A 1 690 ? -26.773 -3.560 45.791 1.00 88.25 690 ASN A O 1
ATOM 5698 N N . GLU A 1 691 ? -25.689 -4.427 44.015 1.00 88.44 691 GLU A N 1
ATOM 5699 C CA . GLU A 1 691 ? -26.481 -5.663 43.934 1.00 88.44 691 GLU A CA 1
ATOM 5700 C C . GLU A 1 691 ? -26.308 -6.555 45.169 1.00 88.44 691 GLU A C 1
ATOM 5702 O O . GLU A 1 691 ? -27.275 -7.156 45.627 1.00 88.44 691 GLU A O 1
ATOM 5707 N N . GLY A 1 692 ? -25.092 -6.650 45.719 1.00 86.06 692 GLY A N 1
ATOM 5708 C CA . GLY A 1 692 ? -24.813 -7.495 46.883 1.00 86.06 692 GLY A CA 1
ATOM 5709 C C . GLY A 1 692 ? -25.149 -6.838 48.224 1.00 86.06 692 GLY A C 1
ATOM 5710 O O . GLY A 1 692 ? -25.651 -7.492 49.137 1.00 86.06 692 GLY A O 1
ATOM 5711 N N . LEU A 1 693 ? -24.878 -5.539 48.358 1.00 87.19 693 LEU A N 1
ATOM 5712 C CA . LEU A 1 693 ? -25.003 -4.812 49.619 1.00 87.19 693 LEU A CA 1
ATOM 5713 C C . LEU A 1 693 ? -26.448 -4.411 49.927 1.00 87.19 693 LEU A C 1
ATOM 5715 O O . LEU A 1 693 ? -26.860 -4.484 51.083 1.00 87.19 693 LEU A O 1
ATOM 5719 N N . THR A 1 694 ? -27.223 -4.002 48.917 1.00 86.19 694 THR A N 1
ATOM 5720 C CA . THR A 1 694 ? -28.605 -3.531 49.117 1.00 86.19 694 THR A CA 1
ATOM 5721 C C . THR A 1 694 ? -29.488 -4.593 49.785 1.00 86.19 694 THR A C 1
ATOM 5723 O O . THR A 1 694 ? -30.057 -4.284 50.835 1.00 86.19 694 THR A O 1
ATOM 5726 N N . PRO A 1 695 ? -29.539 -5.850 49.293 1.00 85.75 695 PRO A N 1
ATOM 5727 C CA . PRO A 1 695 ? -30.352 -6.898 49.910 1.00 85.75 695 PRO A CA 1
ATOM 5728 C C . PRO A 1 695 ? -29.865 -7.275 51.311 1.00 85.75 695 PRO A C 1
ATOM 5730 O O . PRO A 1 695 ? -30.675 -7.545 52.194 1.00 85.75 695 PRO A O 1
ATOM 5733 N N . LEU A 1 696 ? -28.546 -7.265 51.537 1.00 86.38 696 LEU A N 1
ATOM 5734 C CA . LEU A 1 696 ? -27.964 -7.550 52.848 1.00 86.38 696 LEU A CA 1
ATOM 5735 C C . LEU A 1 696 ? -28.385 -6.499 53.885 1.00 86.38 696 LEU A C 1
ATOM 5737 O O . LEU A 1 696 ? -28.749 -6.845 55.007 1.00 86.38 696 LEU A O 1
ATOM 5741 N N . ILE A 1 697 ? -28.355 -5.217 53.509 1.00 87.00 697 ILE A N 1
ATOM 5742 C CA . ILE A 1 697 ? -28.829 -4.123 54.362 1.00 87.00 697 ILE A CA 1
ATOM 5743 C C . ILE A 1 697 ? -30.329 -4.279 54.633 1.00 87.00 697 ILE A C 1
ATOM 5745 O O . ILE A 1 697 ? -30.733 -4.182 55.789 1.00 87.00 697 ILE A O 1
ATOM 5749 N N . ASP A 1 698 ? -31.143 -4.563 53.612 1.00 85.81 698 ASP A N 1
ATOM 5750 C CA . ASP A 1 698 ? -32.588 -4.778 53.782 1.00 85.81 698 ASP A CA 1
ATOM 5751 C C . ASP A 1 698 ? -32.898 -5.918 54.753 1.00 85.81 698 ASP A C 1
ATOM 5753 O O . ASP A 1 698 ? -33.731 -5.762 55.646 1.00 85.81 698 ASP A O 1
ATOM 5757 N N . GLN A 1 699 ? -32.182 -7.037 54.639 1.00 86.12 699 GLN A N 1
ATOM 5758 C CA . GLN A 1 699 ? -32.332 -8.166 55.551 1.00 86.12 699 GLN A CA 1
ATOM 5759 C C . GLN A 1 699 ? -31.977 -7.785 56.995 1.00 86.12 699 GLN A C 1
ATOM 5761 O O . GLN A 1 699 ? -32.690 -8.148 57.930 1.00 86.12 699 GLN A O 1
ATOM 5766 N N . LEU A 1 700 ? -30.883 -7.048 57.199 1.00 85.06 700 LEU A N 1
ATOM 5767 C CA . LEU A 1 700 ? -30.453 -6.643 58.538 1.00 85.06 700 LEU A CA 1
ATOM 5768 C C . LEU A 1 700 ? -31.407 -5.617 59.166 1.00 85.06 700 LEU A C 1
ATOM 5770 O O . LEU A 1 700 ? -31.662 -5.701 60.368 1.00 85.06 700 LEU A O 1
ATOM 5774 N N . LEU A 1 701 ? -31.984 -4.712 58.368 1.00 86.25 701 LEU A N 1
ATOM 5775 C CA . LEU A 1 701 ? -32.979 -3.731 58.821 1.00 86.25 701 LEU A CA 1
ATOM 5776 C C . LEU A 1 701 ? -34.295 -4.369 59.292 1.00 86.25 701 LEU A C 1
ATOM 5778 O O . LEU A 1 701 ? -34.985 -3.784 60.123 1.00 86.25 701 LEU A O 1
ATOM 5782 N N . GLN A 1 702 ? -34.632 -5.569 58.813 1.00 83.56 702 GLN A N 1
ATOM 5783 C CA . GLN A 1 702 ? -35.825 -6.314 59.241 1.00 83.56 702 GLN A CA 1
ATOM 5784 C C . GLN A 1 702 ? -35.647 -7.051 60.582 1.00 83.56 702 GLN A C 1
ATOM 5786 O O . GLN A 1 702 ? -36.585 -7.686 61.066 1.00 83.56 702 GLN A O 1
ATOM 5791 N N . SER A 1 703 ? -34.463 -6.986 61.201 1.00 73.88 703 SER A N 1
ATOM 5792 C CA . SER A 1 703 ? -34.186 -7.710 62.446 1.00 73.88 703 SER A CA 1
ATOM 5793 C C . SER A 1 703 ? -34.983 -7.142 63.633 1.00 73.88 703 SER A C 1
ATOM 5795 O O . SER A 1 703 ? -35.015 -5.923 63.824 1.00 73.88 703 SER A O 1
ATOM 5797 N N . PRO A 1 704 ? -35.586 -7.994 64.484 1.00 69.69 704 PRO A N 1
ATOM 5798 C CA . PRO A 1 704 ? -36.342 -7.536 65.645 1.00 69.69 704 PRO A CA 1
ATOM 5799 C C . PRO A 1 704 ? -35.426 -6.868 66.682 1.00 69.69 704 PRO A C 1
ATOM 5801 O O . PRO A 1 704 ? -34.401 -7.416 67.085 1.00 69.69 704 PRO A O 1
ATOM 5804 N N . THR A 1 705 ? -35.823 -5.684 67.154 1.00 65.50 705 THR A N 1
ATOM 5805 C CA . THR A 1 705 ? -35.071 -4.892 68.148 1.00 65.50 705 THR A CA 1
ATOM 5806 C C . THR A 1 705 ? -35.226 -5.417 69.575 1.00 65.50 705 THR A C 1
ATOM 5808 O O . THR A 1 705 ? -34.306 -5.309 70.385 1.00 65.50 705 THR A O 1
ATOM 5811 N N . LYS A 1 706 ? -36.378 -6.019 69.886 1.00 71.44 706 LYS A N 1
ATOM 5812 C CA . LYS A 1 706 ? -36.722 -6.563 71.206 1.00 71.44 706 LYS A CA 1
ATOM 5813 C C . LYS A 1 706 ? -37.067 -8.040 71.062 1.00 71.44 706 LYS A C 1
ATOM 5815 O O . LYS A 1 706 ? -38.206 -8.388 70.772 1.00 71.44 706 LYS A O 1
ATOM 5820 N N . HIS A 1 707 ? -36.055 -8.882 71.223 1.00 80.62 707 HIS A N 1
ATOM 5821 C CA . HIS A 1 707 ? -36.151 -10.336 71.100 1.00 80.62 707 HIS A CA 1
ATOM 5822 C C . HIS A 1 707 ? -35.588 -11.020 72.344 1.00 80.62 707 HIS A C 1
ATOM 5824 O O . HIS A 1 707 ? -34.597 -10.544 72.900 1.00 80.62 707 HIS A O 1
ATOM 5830 N N . ASP A 1 708 ? -36.221 -12.109 72.773 1.00 83.81 708 ASP A N 1
ATOM 5831 C CA . ASP A 1 708 ? -35.730 -12.957 73.859 1.00 83.81 708 ASP A CA 1
ATOM 5832 C C . ASP A 1 708 ? -34.786 -14.027 73.301 1.00 83.81 708 ASP A C 1
ATOM 5834 O O . ASP A 1 708 ? -35.214 -15.097 72.864 1.00 83.81 708 ASP A O 1
ATOM 5838 N N . TYR A 1 709 ? -33.482 -13.753 73.340 1.00 85.06 709 TYR A N 1
ATOM 5839 C CA . TYR A 1 709 ? -32.477 -14.695 72.847 1.00 85.06 709 TYR A CA 1
ATOM 5840 C C . TYR A 1 709 ? -32.370 -15.964 73.702 1.00 85.06 709 TYR A C 1
ATOM 5842 O O . TYR A 1 709 ? -31.795 -16.950 73.243 1.00 85.06 709 TYR A O 1
ATOM 5850 N N . CYS A 1 710 ? -32.927 -15.991 74.917 1.00 82.56 710 CYS A N 1
ATOM 5851 C CA . CYS A 1 710 ? -32.925 -17.192 75.750 1.00 82.56 710 CYS A CA 1
ATOM 5852 C C . CYS A 1 710 ? -33.871 -18.277 75.212 1.00 82.56 710 CYS A C 1
ATOM 5854 O O . CYS A 1 710 ? -33.673 -19.450 75.519 1.00 82.56 710 CYS A O 1
ATOM 5856 N N . GLN A 1 711 ? -34.876 -17.908 74.409 1.00 81.06 711 GLN A N 1
ATOM 5857 C CA . GLN A 1 711 ? -35.843 -18.851 73.829 1.00 81.06 711 GLN A CA 1
ATOM 5858 C C . GLN A 1 711 ? -35.347 -19.519 72.543 1.00 81.06 711 GLN A C 1
ATOM 5860 O O . GLN A 1 711 ? -35.861 -20.566 72.151 1.00 81.06 711 GLN A O 1
ATOM 5865 N N . ASP A 1 712 ? -34.316 -18.956 71.911 1.00 79.50 712 ASP A N 1
ATOM 5866 C CA . ASP A 1 712 ? -33.794 -19.431 70.625 1.00 79.50 712 ASP A CA 1
ATOM 5867 C C . ASP A 1 712 ? -33.013 -20.753 70.729 1.00 79.50 712 ASP A C 1
ATOM 5869 O O . ASP A 1 712 ? -32.705 -21.379 69.714 1.00 79.50 712 ASP A O 1
ATOM 5873 N N . SER A 1 713 ? -32.670 -21.196 71.943 1.00 76.00 713 SER A N 1
ATOM 5874 C CA . SER A 1 713 ? -31.833 -22.372 72.172 1.00 76.00 713 SER A CA 1
ATOM 5875 C C . SER A 1 713 ? -32.442 -23.319 73.196 1.00 76.00 713 SER A C 1
ATOM 5877 O O . SER A 1 713 ? -32.841 -22.920 74.284 1.00 76.00 713 SER A O 1
ATOM 5879 N N . LYS A 1 714 ? -32.432 -24.617 72.872 1.00 75.44 714 LYS A N 1
ATOM 5880 C CA . LYS A 1 714 ? -32.758 -25.694 73.823 1.00 75.44 714 LYS A CA 1
ATOM 5881 C C . LYS A 1 714 ? -31.565 -26.080 74.713 1.00 75.44 714 LYS A C 1
ATOM 5883 O O . LYS A 1 714 ? -31.650 -27.072 75.432 1.00 75.44 714 LYS A O 1
ATOM 5888 N N . ASN A 1 715 ? -30.439 -25.363 74.625 1.00 73.62 715 ASN A N 1
ATOM 5889 C CA . ASN A 1 715 ? -29.243 -25.671 75.404 1.00 73.62 715 ASN A CA 1
ATOM 5890 C C . ASN A 1 715 ? -29.489 -25.368 76.897 1.00 73.62 715 ASN A C 1
ATOM 5892 O O . ASN A 1 715 ? -29.823 -24.227 77.220 1.00 73.62 715 ASN A O 1
ATOM 5896 N N . PRO A 1 716 ? -29.300 -26.341 77.811 1.00 71.75 716 PRO A N 1
ATOM 5897 C CA . PRO A 1 716 ? -29.424 -26.098 79.247 1.00 71.75 716 PRO A CA 1
ATOM 5898 C C . PRO A 1 716 ? -28.397 -25.080 79.775 1.00 71.75 716 PRO A C 1
ATOM 5900 O O . PRO A 1 716 ? -28.679 -24.387 80.751 1.00 71.75 716 PRO A O 1
ATOM 5903 N N . ASP A 1 717 ? -27.235 -24.939 79.126 1.00 82.44 717 ASP A N 1
ATOM 5904 C CA . ASP A 1 717 ? -26.238 -23.919 79.459 1.00 82.44 717 ASP A CA 1
ATOM 5905 C C . ASP A 1 717 ? -26.421 -22.644 78.620 1.00 82.44 717 ASP A C 1
ATOM 5907 O O . ASP A 1 717 ? -25.683 -22.349 77.671 1.00 82.44 717 ASP A O 1
ATOM 5911 N N . LEU A 1 718 ? -27.441 -21.867 78.993 1.00 85.38 718 LEU A N 1
ATOM 5912 C CA . LEU A 1 718 ? -27.764 -20.580 78.371 1.00 85.38 718 LEU A CA 1
ATOM 5913 C C . LEU A 1 718 ? -26.617 -19.558 78.467 1.00 85.38 718 LEU A C 1
ATOM 5915 O O . LEU A 1 718 ? -26.512 -18.690 77.604 1.00 85.38 718 LEU A O 1
ATOM 5919 N N . VAL A 1 719 ? -25.735 -19.666 79.470 1.00 83.69 719 VAL A N 1
ATOM 5920 C CA . VAL A 1 719 ? -24.601 -18.742 79.655 1.00 83.69 719 VAL A CA 1
ATOM 5921 C C . VAL A 1 719 ? -23.598 -18.894 78.512 1.00 83.69 719 VAL A C 1
ATOM 5923 O O . VAL A 1 719 ? -23.240 -17.908 77.863 1.00 83.69 719 VAL A O 1
ATOM 5926 N N . SER A 1 720 ? -23.191 -20.131 78.216 1.00 84.69 720 SER A N 1
ATOM 5927 C CA . SER A 1 720 ? -22.270 -20.422 77.112 1.00 84.69 720 SER A CA 1
ATOM 5928 C C . SER A 1 720 ? -22.888 -20.105 75.748 1.00 84.69 720 SER A C 1
ATOM 5930 O O . SER A 1 720 ? -22.207 -19.574 74.870 1.00 84.69 720 SER A O 1
ATOM 5932 N N . TYR A 1 721 ? -24.189 -20.370 75.569 1.00 88.62 721 TYR A N 1
ATOM 5933 C CA . TYR A 1 721 ? -24.908 -20.031 74.337 1.00 88.62 721 TYR A CA 1
ATOM 5934 C C . TYR A 1 721 ? -24.932 -18.517 74.063 1.00 88.62 721 TYR A C 1
ATOM 5936 O O . TYR A 1 721 ? -24.569 -18.090 72.966 1.00 88.62 721 TYR A O 1
ATOM 5944 N N . LEU A 1 722 ? -25.305 -17.699 75.054 1.00 88.88 722 LEU A N 1
ATOM 5945 C CA . LEU A 1 722 ? -25.363 -16.240 74.903 1.00 88.88 722 LEU A CA 1
ATOM 5946 C C . LEU A 1 722 ? -23.968 -15.631 74.683 1.00 88.88 722 LEU A C 1
ATOM 5948 O O . LEU A 1 722 ? -23.825 -14.740 73.849 1.00 88.88 722 LEU A O 1
ATOM 5952 N N . SER A 1 723 ? -22.931 -16.168 75.334 1.00 86.88 723 SER A N 1
ATOM 5953 C CA . SER A 1 723 ? -21.532 -15.767 75.109 1.00 86.88 723 SER A CA 1
ATOM 5954 C C . SER A 1 723 ? -21.051 -16.077 73.680 1.00 86.88 723 SER A C 1
ATOM 5956 O O . SER A 1 723 ? -20.431 -15.240 73.011 1.00 86.88 723 SER A O 1
ATOM 5958 N N . ALA A 1 724 ? -21.408 -17.248 73.140 1.00 87.25 724 ALA A N 1
ATOM 5959 C CA . ALA A 1 724 ? -21.121 -17.592 71.748 1.00 87.25 724 ALA A CA 1
ATOM 5960 C C . ALA A 1 724 ? -21.889 -16.687 70.765 1.00 87.25 724 ALA A C 1
ATOM 5962 O O . ALA A 1 724 ? -21.338 -16.257 69.748 1.00 87.25 724 ALA A O 1
ATOM 5963 N N . LEU A 1 725 ? -23.145 -16.350 71.081 1.00 88.88 725 LEU A N 1
ATOM 5964 C CA . LEU A 1 725 ? -23.970 -15.450 70.277 1.00 88.88 725 LEU A CA 1
ATOM 5965 C C . LEU A 1 725 ? -23.426 -14.012 70.276 1.00 88.88 725 LEU A C 1
ATOM 5967 O O . LEU A 1 725 ? -23.392 -13.381 69.219 1.00 88.88 725 LEU A O 1
ATOM 5971 N N . GLN A 1 726 ? -22.944 -13.516 71.420 1.00 88.44 726 GLN A N 1
ATOM 5972 C CA . GLN A 1 726 ? -22.278 -12.216 71.544 1.00 88.44 726 GLN A CA 1
ATOM 5973 C C . GLN A 1 726 ? -20.997 -12.173 70.698 1.00 88.44 726 GLN A C 1
ATOM 5975 O O . GLN A 1 726 ? -20.800 -11.239 69.920 1.00 88.44 726 GLN A O 1
ATOM 5980 N N . THR A 1 727 ? -20.174 -13.225 70.776 1.00 89.88 727 THR A N 1
ATOM 5981 C CA . THR A 1 727 ? -18.947 -13.369 69.973 1.00 89.88 727 THR A CA 1
ATOM 5982 C C . THR A 1 727 ? -19.252 -13.368 68.472 1.00 89.88 727 THR A C 1
ATOM 5984 O O . THR A 1 727 ? -18.606 -12.661 67.695 1.00 89.88 727 THR A O 1
ATOM 5987 N N . LYS A 1 728 ? -20.279 -14.117 68.050 1.00 89.31 728 LYS A N 1
ATOM 5988 C CA . LYS A 1 728 ? -20.736 -14.143 66.655 1.00 89.31 728 LYS A CA 1
ATOM 5989 C C . LYS A 1 728 ? -21.232 -12.767 66.203 1.00 89.31 728 LYS A C 1
ATOM 5991 O O . LYS A 1 728 ? -20.825 -12.302 65.144 1.00 89.31 728 LYS A O 1
ATOM 5996 N N . ASN A 1 729 ? -22.044 -12.090 67.019 1.00 89.06 729 ASN A N 1
ATOM 5997 C CA . ASN A 1 729 ? -22.554 -10.752 66.713 1.00 89.06 729 ASN A CA 1
ATOM 5998 C C . ASN A 1 729 ? -21.420 -9.717 66.591 1.00 89.06 729 ASN A C 1
ATOM 6000 O O . ASN A 1 729 ? -21.455 -8.870 65.702 1.00 89.06 729 ASN A O 1
ATOM 6004 N N . ALA A 1 730 ? -20.385 -9.812 67.433 1.00 87.56 730 ALA A N 1
ATOM 6005 C CA . ALA A 1 730 ? -19.188 -8.979 67.332 1.00 87.56 730 ALA A CA 1
ATOM 6006 C C . ALA A 1 730 ? -18.407 -9.238 66.029 1.00 87.56 730 ALA A C 1
ATOM 6008 O O . ALA A 1 730 ? -18.017 -8.288 65.349 1.00 87.56 730 ALA A O 1
ATOM 6009 N N . SER A 1 731 ? -18.241 -10.506 65.636 1.00 91.38 731 SER A N 1
ATOM 6010 C CA . SER A 1 731 ? -17.603 -10.873 64.363 1.00 91.38 731 SER A CA 1
ATOM 6011 C C . SER A 1 731 ? -18.391 -10.369 63.148 1.00 91.38 731 SER A C 1
ATOM 6013 O O . SER A 1 731 ? -17.814 -9.800 62.219 1.00 91.38 731 SER A O 1
ATOM 6015 N N . ASP A 1 732 ? -19.716 -10.527 63.158 1.00 86.38 732 ASP A N 1
ATOM 6016 C CA . ASP A 1 732 ? -20.587 -10.060 62.077 1.00 86.38 732 ASP A CA 1
ATOM 6017 C C . ASP A 1 732 ? -20.583 -8.522 61.985 1.00 86.38 732 ASP A C 1
ATOM 6019 O O . ASP A 1 732 ? -20.501 -7.972 60.883 1.00 86.38 732 ASP A O 1
ATOM 6023 N N . LYS A 1 733 ? -20.551 -7.816 63.127 1.00 88.94 733 LYS A N 1
ATOM 6024 C CA . LYS A 1 733 ? -20.361 -6.355 63.192 1.00 88.94 733 LYS A CA 1
ATOM 6025 C C . LYS A 1 733 ? -19.049 -5.923 62.540 1.00 88.94 733 LYS A C 1
ATOM 6027 O O . LYS A 1 733 ? -19.035 -4.975 61.757 1.00 88.94 733 LYS A O 1
ATOM 6032 N N . GLU A 1 734 ? -17.946 -6.605 62.840 1.00 90.62 734 GLU A N 1
ATOM 6033 C CA . GLU A 1 734 ? -16.639 -6.290 62.259 1.00 90.62 734 GLU A CA 1
ATOM 6034 C C . GLU A 1 734 ? -16.637 -6.482 60.733 1.00 90.62 734 GLU A C 1
ATOM 6036 O O . GLU A 1 734 ? -16.184 -5.606 59.990 1.00 90.62 734 GLU A O 1
ATOM 6041 N N . LYS A 1 735 ? -17.202 -7.595 60.242 1.00 88.81 735 LYS A N 1
ATOM 6042 C CA . LYS A 1 735 ? -17.357 -7.856 58.799 1.00 88.81 735 LYS A CA 1
ATOM 6043 C C . LYS A 1 735 ? -18.217 -6.793 58.118 1.00 88.81 735 LYS A C 1
ATOM 6045 O O . LYS A 1 735 ? -17.872 -6.328 57.028 1.00 88.81 735 LYS A O 1
ATOM 6050 N N . PHE A 1 736 ? -19.307 -6.378 58.761 1.00 89.81 736 PHE A N 1
ATOM 6051 C CA . PHE A 1 736 ? -20.184 -5.327 58.253 1.00 89.81 736 PHE A CA 1
ATOM 6052 C C . PHE A 1 736 ? -19.465 -3.974 58.146 1.00 89.81 736 PHE A C 1
ATOM 6054 O O . PHE A 1 736 ? -19.559 -3.305 57.115 1.00 89.81 736 PHE A O 1
ATOM 6061 N N . LEU A 1 737 ? -18.679 -3.593 59.158 1.00 89.31 737 LEU A N 1
ATOM 6062 C CA . LEU A 1 737 ? -17.881 -2.362 59.132 1.00 89.31 737 LEU A CA 1
ATOM 6063 C C . LEU A 1 737 ? -16.825 -2.390 58.019 1.00 89.31 737 LEU A C 1
ATOM 6065 O O . LEU A 1 737 ? -16.702 -1.422 57.269 1.00 89.31 737 LEU A O 1
ATOM 6069 N N . LYS A 1 738 ? -16.117 -3.515 57.844 1.00 90.62 738 LYS A N 1
ATOM 6070 C CA . LYS A 1 738 ? -15.164 -3.693 56.733 1.00 90.62 738 LYS A CA 1
ATOM 6071 C C . LYS A 1 738 ? -15.850 -3.560 55.369 1.00 90.62 738 LYS A C 1
ATOM 6073 O O . LYS A 1 738 ? -15.338 -2.863 54.495 1.00 90.62 738 LYS A O 1
ATOM 6078 N N . THR A 1 739 ? -17.027 -4.167 55.206 1.00 88.50 739 THR A N 1
ATOM 6079 C CA . THR A 1 739 ? -17.834 -4.077 53.975 1.00 88.50 739 THR A CA 1
ATOM 6080 C C . THR A 1 739 ? -18.303 -2.645 53.714 1.00 88.50 739 THR A C 1
ATOM 6082 O O . THR A 1 739 ? -18.239 -2.171 52.585 1.00 88.50 739 THR A O 1
ATOM 6085 N N . THR A 1 740 ? -18.695 -1.918 54.761 1.00 88.94 740 THR A N 1
ATOM 6086 C CA . THR A 1 740 ? -19.099 -0.506 54.685 1.00 88.94 740 THR A CA 1
ATOM 6087 C C . THR A 1 740 ? -17.951 0.393 54.214 1.00 88.94 740 THR A C 1
ATOM 6089 O O . THR A 1 740 ? -18.120 1.178 53.281 1.00 88.94 740 THR A O 1
ATOM 6092 N N . ILE A 1 741 ? -16.756 0.231 54.795 1.00 90.00 741 ILE A N 1
ATOM 6093 C CA . ILE A 1 741 ? -15.547 0.960 54.373 1.00 90.00 741 ILE A CA 1
ATOM 6094 C C . ILE A 1 741 ? -15.216 0.641 52.911 1.00 90.00 741 ILE A C 1
ATOM 6096 O O . ILE A 1 741 ? -14.929 1.543 52.121 1.00 90.00 741 ILE A O 1
ATOM 6100 N N . HIS A 1 742 ? -15.277 -0.640 52.538 1.00 90.88 742 HIS A N 1
ATOM 6101 C CA . HIS A 1 742 ? -15.011 -1.063 51.169 1.00 90.88 742 HIS A CA 1
ATOM 6102 C C . HIS A 1 742 ? -16.028 -0.482 50.178 1.00 90.88 742 HIS A C 1
ATOM 6104 O O . HIS A 1 742 ? -15.617 0.044 49.147 1.00 90.88 742 HIS A O 1
ATOM 6110 N N . SER A 1 743 ? -17.323 -0.496 50.514 1.00 91.56 743 SER A N 1
ATOM 6111 C CA . SER A 1 743 ? -18.385 0.129 49.721 1.00 91.56 743 SER A CA 1
ATOM 6112 C C . SER A 1 743 ? -18.070 1.594 49.454 1.00 91.56 743 SER A C 1
ATOM 6114 O O . SER A 1 743 ? -17.997 1.997 48.299 1.00 91.56 743 SER A O 1
ATOM 6116 N N . ARG A 1 744 ? -17.789 2.386 50.494 1.00 91.00 744 ARG A N 1
ATOM 6117 C CA . ARG A 1 744 ? -17.450 3.806 50.325 1.00 91.00 744 ARG A CA 1
ATOM 6118 C C . ARG A 1 744 ? -16.253 4.013 49.395 1.00 91.00 744 ARG A C 1
ATOM 6120 O O . ARG A 1 744 ? -16.305 4.855 48.504 1.00 91.00 744 ARG A O 1
ATOM 6127 N N . LYS A 1 745 ? -15.211 3.189 49.543 1.00 93.81 745 LYS A N 1
ATOM 6128 C CA . LYS A 1 745 ? -14.047 3.223 48.651 1.00 93.81 745 LYS A CA 1
ATOM 6129 C C . LYS A 1 745 ? -14.424 2.945 47.190 1.00 93.81 745 LYS A C 1
ATOM 6131 O O . LYS A 1 745 ? -13.930 3.643 46.314 1.00 93.81 745 LYS A O 1
ATOM 6136 N N . VAL A 1 746 ? -15.304 1.975 46.924 1.00 94.12 746 VAL A N 1
ATOM 6137 C CA . VAL A 1 746 ? -15.786 1.665 45.563 1.00 94.12 746 VAL A CA 1
ATOM 6138 C C . VAL A 1 746 ? -16.506 2.865 44.937 1.00 94.12 746 VAL A C 1
ATOM 6140 O O . VAL A 1 746 ? -16.227 3.201 43.787 1.00 94.12 746 VAL A O 1
ATOM 6143 N N . TYR A 1 747 ? -17.373 3.547 45.693 1.00 94.50 747 TYR A N 1
ATOM 6144 C CA . TYR A 1 747 ? -18.046 4.770 45.236 1.00 94.50 747 TYR A CA 1
ATOM 6145 C C . TYR A 1 747 ? -17.044 5.894 44.920 1.00 94.50 747 TYR A C 1
ATOM 6147 O O . TYR A 1 747 ? -17.074 6.461 43.825 1.00 94.50 747 TYR A O 1
ATOM 6155 N N . ASP A 1 748 ? -16.126 6.189 45.846 1.00 93.62 748 ASP A N 1
ATOM 6156 C CA . ASP A 1 748 ? -15.114 7.239 45.674 1.00 93.62 748 ASP A CA 1
ATOM 6157 C C . ASP A 1 748 ? -14.186 6.960 44.481 1.00 93.62 748 ASP A C 1
ATOM 6159 O O . ASP A 1 748 ? -13.870 7.863 43.699 1.00 93.62 748 ASP A O 1
ATOM 6163 N N . ASP A 1 749 ? -13.744 5.710 44.327 1.00 93.69 749 ASP A N 1
ATOM 6164 C CA . ASP A 1 749 ? -12.867 5.296 43.236 1.00 93.69 749 ASP A CA 1
ATOM 6165 C C . ASP A 1 749 ? -13.571 5.402 41.878 1.00 93.69 749 ASP A C 1
ATOM 6167 O O . ASP A 1 749 ? -12.942 5.856 40.916 1.00 93.69 749 ASP A O 1
ATOM 6171 N N . PHE A 1 750 ? -14.862 5.054 41.804 1.00 95.31 750 PHE A N 1
ATOM 6172 C CA . PHE A 1 750 ? -15.651 5.173 40.578 1.00 95.31 750 PHE A CA 1
ATOM 6173 C C . PHE A 1 750 ? -15.879 6.638 40.182 1.00 95.31 750 PHE A C 1
ATOM 6175 O O . PHE A 1 750 ? -15.633 7.008 39.031 1.00 95.31 750 PHE A O 1
ATOM 6182 N N . ILE A 1 751 ? -16.238 7.504 41.139 1.00 94.06 751 ILE A N 1
ATOM 6183 C CA . ILE A 1 751 ? -16.384 8.950 40.903 1.00 94.06 751 ILE A CA 1
ATOM 6184 C C . ILE A 1 751 ? -15.077 9.549 40.364 1.00 94.06 751 ILE A C 1
ATOM 6186 O O . ILE A 1 751 ? -15.087 10.252 39.350 1.00 94.06 751 ILE A O 1
ATOM 6190 N N . LYS A 1 752 ? -13.932 9.237 40.987 1.00 93.50 752 LYS A N 1
ATOM 6191 C CA . LYS A 1 752 ? -12.615 9.738 40.546 1.00 93.50 752 LYS A CA 1
ATOM 6192 C C . LYS A 1 752 ? -12.281 9.351 39.106 1.00 93.50 752 LYS A C 1
ATOM 6194 O O . LYS A 1 752 ? -11.593 10.106 38.418 1.00 93.50 752 LYS A O 1
ATOM 6199 N N . THR A 1 753 ? -12.728 8.189 38.640 1.00 93.88 753 THR A N 1
ATOM 6200 C CA . THR A 1 753 ? -12.480 7.756 37.258 1.00 93.88 753 THR A CA 1
ATOM 6201 C C . THR A 1 753 ? -13.461 8.373 36.278 1.00 93.88 753 THR A C 1
ATOM 6203 O O . THR A 1 753 ? -13.031 8.835 35.222 1.00 93.88 753 THR A O 1
ATOM 6206 N N . ILE A 1 754 ? -14.740 8.501 36.640 1.00 92.38 754 ILE A N 1
ATOM 6207 C CA . ILE A 1 754 ? -15.731 9.246 35.845 1.00 92.38 754 ILE A CA 1
ATOM 6208 C C . ILE A 1 754 ? -15.251 10.681 35.583 1.00 92.38 754 ILE A C 1
ATOM 6210 O O . ILE A 1 754 ? -15.380 11.193 34.470 1.00 92.38 754 ILE A O 1
ATOM 6214 N N . GLN A 1 755 ? -14.622 11.322 36.572 1.00 89.75 755 GLN A N 1
ATOM 6215 C CA . GLN A 1 755 ? -14.072 12.675 36.436 1.00 89.75 755 GLN A CA 1
ATOM 6216 C C . GLN A 1 755 ? -13.010 12.809 35.333 1.00 89.75 755 GLN A C 1
ATOM 6218 O O . GLN A 1 755 ? -12.870 13.897 34.768 1.00 89.75 755 GLN A O 1
ATOM 6223 N N . LYS A 1 756 ? -12.310 11.718 34.994 1.00 87.88 756 LYS A N 1
ATOM 6224 C CA . LYS A 1 756 ? -11.271 11.653 33.950 1.00 87.88 756 LYS A CA 1
ATOM 6225 C C . LYS A 1 756 ? -11.803 11.218 32.577 1.00 87.88 756 LYS A C 1
ATOM 6227 O O . LYS A 1 756 ? -11.070 11.288 31.592 1.00 87.88 756 LYS A O 1
ATOM 6232 N N . CYS A 1 757 ? -13.062 10.787 32.491 1.00 89.69 757 CYS A N 1
ATOM 6233 C CA . CYS A 1 757 ? -13.666 10.302 31.252 1.00 89.69 757 CYS A CA 1
ATOM 6234 C C . CYS A 1 757 ? -14.046 11.459 30.298 1.00 89.69 757 CYS A C 1
ATOM 6236 O O . CYS A 1 757 ? -14.382 12.558 30.755 1.00 89.69 757 CYS A O 1
ATOM 6238 N N . PRO A 1 758 ? -14.040 11.234 28.967 1.00 89.75 758 PRO A N 1
ATOM 6239 C CA . PRO A 1 758 ? -14.303 12.246 27.937 1.00 89.75 758 PRO A CA 1
ATOM 6240 C C . PRO A 1 758 ? -15.806 12.560 27.774 1.00 89.75 758 PRO A C 1
ATOM 6242 O O . PRO A 1 758 ? -16.357 12.560 26.677 1.00 89.75 758 PRO A O 1
ATOM 6245 N N . MET A 1 759 ? -16.494 12.821 28.881 1.00 89.88 759 MET A N 1
ATOM 6246 C CA . MET A 1 759 ? -17.939 13.045 28.927 1.00 89.88 759 MET A CA 1
ATOM 6247 C C . MET A 1 759 ? -18.267 14.539 28.932 1.00 89.88 759 MET A C 1
ATOM 6249 O O . MET A 1 759 ? -17.528 15.336 29.532 1.00 89.88 759 MET A O 1
ATOM 6253 N N . LYS A 1 760 ? -19.421 14.917 28.357 1.00 90.88 760 LYS A N 1
ATOM 6254 C CA . LYS A 1 760 ? -19.959 16.285 28.480 1.00 90.88 760 LYS A CA 1
ATOM 6255 C C . LYS A 1 760 ? -20.023 16.687 29.953 1.00 90.88 760 LYS A C 1
ATOM 6257 O O . LYS A 1 760 ? -20.458 15.899 30.795 1.00 90.88 760 LYS A O 1
ATOM 6262 N N . LYS A 1 761 ? -19.554 17.897 30.259 1.00 89.81 761 LYS A N 1
ATOM 6263 C CA . LYS A 1 761 ? -19.365 18.362 31.638 1.00 89.81 761 LYS A CA 1
ATOM 6264 C C . LYS A 1 761 ? -20.684 18.346 32.414 1.00 89.81 761 LYS A C 1
ATOM 6266 O O . LYS A 1 761 ? -20.707 17.872 33.543 1.00 89.81 761 LYS A O 1
ATOM 6271 N N . GLU A 1 762 ? -21.774 18.775 31.785 1.00 90.19 762 GLU A N 1
ATOM 6272 C CA . GLU A 1 762 ? -23.111 18.835 32.383 1.00 90.19 762 GLU A CA 1
ATOM 6273 C C . GLU A 1 762 ? -23.635 17.433 32.725 1.00 90.19 762 GLU A C 1
ATOM 6275 O O . GLU A 1 762 ? -24.074 17.187 33.847 1.00 90.19 762 GLU A O 1
ATOM 6280 N N . TYR A 1 763 ? -23.514 16.487 31.785 1.00 92.75 763 TYR A N 1
ATOM 6281 C CA . TYR A 1 763 ? -23.931 15.095 31.987 1.00 92.75 763 TYR A CA 1
ATOM 6282 C C . TYR A 1 763 ? -23.135 14.419 33.109 1.00 92.75 763 TYR A C 1
ATOM 6284 O O . TYR A 1 763 ? -23.702 13.740 33.962 1.00 92.75 763 TYR A O 1
ATOM 6292 N N . ARG A 1 764 ? -21.816 14.643 33.131 1.00 93.19 764 ARG A N 1
ATOM 6293 C CA . ARG A 1 764 ? -20.917 14.101 34.154 1.00 93.19 764 ARG A CA 1
ATOM 6294 C C . ARG A 1 764 ? -21.287 14.588 35.550 1.00 93.19 764 ARG A C 1
ATOM 6296 O O . ARG A 1 764 ? -21.388 13.767 36.449 1.00 93.19 764 ARG A O 1
ATOM 6303 N N . ILE A 1 765 ? -21.503 15.896 35.716 1.00 90.88 765 ILE A N 1
ATOM 6304 C CA . ILE A 1 765 ? -21.871 16.492 37.009 1.00 90.88 765 ILE A CA 1
ATOM 6305 C C . ILE A 1 765 ? -23.209 15.928 37.491 1.00 90.88 765 ILE A C 1
ATOM 6307 O O . ILE A 1 765 ? -23.309 15.533 38.648 1.00 90.88 765 ILE A O 1
ATOM 6311 N N . SER A 1 766 ? -24.203 15.826 36.601 1.00 92.62 766 SER A N 1
ATOM 6312 C CA . SER A 1 766 ? -25.504 15.233 36.934 1.00 92.62 766 SER A CA 1
ATOM 6313 C C . SER A 1 766 ? -25.354 13.799 37.444 1.00 92.62 766 SER A C 1
ATOM 6315 O O . SER A 1 766 ? -25.835 13.480 38.525 1.00 92.62 766 SER A O 1
ATOM 6317 N N . LYS A 1 767 ? -24.639 12.938 36.710 1.00 92.12 767 LYS A N 1
ATOM 6318 C CA . LYS A 1 767 ? -24.467 11.530 37.100 1.00 92.12 767 LYS A CA 1
ATOM 6319 C C . LYS A 1 767 ? -23.573 11.356 38.327 1.00 92.12 767 LYS A C 1
ATOM 6321 O O . LYS A 1 767 ? -23.814 10.466 39.134 1.00 92.12 767 LYS A O 1
ATOM 6326 N N . GLU A 1 768 ? -22.561 12.204 38.502 1.00 92.44 768 GLU A N 1
ATOM 6327 C CA . GLU A 1 768 ? -21.766 12.238 39.732 1.00 92.44 768 GLU A CA 1
ATOM 6328 C C . GLU A 1 768 ? -22.652 12.566 40.941 1.00 92.44 768 GLU A C 1
ATOM 6330 O O . GLU A 1 768 ? -22.528 11.927 41.984 1.00 92.44 768 GLU A O 1
ATOM 6335 N N . GLN A 1 769 ? -23.572 13.523 40.797 1.00 92.75 769 GLN A N 1
ATOM 6336 C CA . GLN A 1 769 ? -24.514 13.879 41.851 1.00 92.75 769 GLN A CA 1
ATOM 6337 C C . GLN A 1 769 ? -25.478 12.727 42.166 1.00 92.75 769 GLN A C 1
ATOM 6339 O O . GLN A 1 769 ? -25.678 12.434 43.344 1.00 92.75 769 GLN A O 1
ATOM 6344 N N . ASP A 1 770 ? -25.987 12.021 41.153 1.00 92.62 770 ASP A N 1
ATOM 6345 C CA . ASP A 1 770 ? -26.822 10.825 41.339 1.00 92.62 770 ASP A CA 1
ATOM 6346 C C . ASP A 1 770 ? -26.077 9.738 42.140 1.00 92.62 770 ASP A C 1
ATOM 6348 O O . ASP A 1 770 ? -26.602 9.197 43.115 1.00 92.62 770 ASP A O 1
ATOM 6352 N N . ILE A 1 771 ? -24.817 9.455 41.786 1.00 93.50 771 ILE A N 1
ATOM 6353 C CA . ILE A 1 771 ? -23.983 8.458 42.482 1.00 93.50 771 ILE A CA 1
ATOM 6354 C C . ILE A 1 771 ? -23.689 8.898 43.923 1.00 93.50 771 ILE A C 1
ATOM 6356 O O . ILE A 1 771 ? -23.724 8.078 44.842 1.00 93.50 771 ILE A O 1
ATOM 6360 N N . ARG A 1 772 ? -23.435 10.192 44.156 1.00 93.50 772 ARG A N 1
ATOM 6361 C CA . ARG A 1 772 ? -23.247 10.738 45.512 1.00 93.50 772 ARG A CA 1
ATOM 6362 C C . ARG A 1 772 ? -24.515 10.616 46.353 1.00 93.50 772 ARG A C 1
ATOM 6364 O O . ARG A 1 772 ? -24.423 10.240 47.517 1.00 93.50 772 ARG A O 1
ATOM 6371 N N . GLN A 1 773 ? -25.687 10.859 45.771 1.00 93.56 773 GLN A N 1
ATOM 6372 C CA . GLN A 1 773 ? -26.966 10.659 46.457 1.00 93.56 773 GLN A CA 1
ATOM 6373 C C . GLN A 1 773 ? -27.201 9.184 46.806 1.00 93.56 773 GLN A C 1
ATOM 6375 O O . GLN A 1 773 ? -27.635 8.884 47.919 1.00 93.56 773 GLN A O 1
ATOM 6380 N N . GLN A 1 774 ? -26.866 8.255 45.903 1.00 90.94 774 GLN A N 1
ATOM 6381 C CA . GLN A 1 774 ? -26.916 6.816 46.189 1.00 90.94 774 GLN A CA 1
ATOM 6382 C C . GLN A 1 774 ? -25.961 6.423 47.325 1.00 90.94 774 GLN A C 1
ATOM 6384 O O . GLN A 1 774 ? -26.352 5.677 48.226 1.00 90.94 774 GLN A O 1
ATOM 6389 N N . MET A 1 775 ? -24.745 6.978 47.331 1.00 92.25 775 MET A N 1
ATOM 6390 C CA . MET A 1 775 ? -23.772 6.774 48.405 1.00 92.25 775 MET A CA 1
ATOM 6391 C C . MET A 1 775 ? -24.327 7.248 49.751 1.00 92.25 775 MET A C 1
ATOM 6393 O O . MET A 1 775 ? -24.337 6.483 50.712 1.00 92.25 775 MET A O 1
ATOM 6397 N N . GLU A 1 776 ? -24.843 8.479 49.819 1.00 92.19 776 GLU A N 1
ATOM 6398 C CA . GLU A 1 776 ? -25.439 9.032 51.040 1.00 92.19 776 GLU A CA 1
ATOM 6399 C C . GLU A 1 776 ? -26.631 8.204 51.534 1.00 92.19 776 GLU A C 1
ATOM 6401 O O . GLU A 1 776 ? -26.784 7.990 52.738 1.00 92.19 776 GLU A O 1
ATOM 6406 N N . PHE A 1 777 ? -27.479 7.725 50.620 1.00 90.44 777 PHE A N 1
ATOM 6407 C CA . PHE A 1 777 ? -28.608 6.862 50.959 1.00 90.44 777 PHE A CA 1
ATOM 6408 C C . PHE A 1 777 ? -28.143 5.531 51.567 1.00 90.44 777 PHE A C 1
ATOM 6410 O O . PHE A 1 777 ? -28.656 5.115 52.609 1.00 90.44 777 PHE A O 1
ATOM 6417 N N . SER A 1 778 ? -27.130 4.897 50.968 1.00 89.31 778 SER A N 1
ATOM 6418 C CA . SER A 1 778 ? -26.513 3.684 51.511 1.00 89.31 778 SER A CA 1
ATOM 6419 C C . SER A 1 778 ? -25.873 3.936 52.881 1.00 89.31 778 SER A C 1
ATOM 6421 O O . SER A 1 778 ? -26.097 3.161 53.808 1.00 89.31 778 SER A O 1
ATOM 6423 N N . GLU A 1 779 ? -25.136 5.038 53.058 1.00 90.38 779 GLU A N 1
ATOM 6424 C CA . GLU A 1 779 ? -24.497 5.385 54.337 1.00 90.38 779 GLU A CA 1
ATOM 6425 C C . GLU A 1 779 ? -25.515 5.610 55.465 1.00 90.38 779 GLU A C 1
ATOM 6427 O O . GLU A 1 779 ? -25.276 5.208 56.608 1.00 90.38 779 GLU A O 1
ATOM 6432 N N . ARG A 1 780 ? -26.669 6.229 55.173 1.00 91.06 780 ARG A N 1
ATOM 6433 C CA . ARG A 1 780 ? -27.752 6.394 56.160 1.00 91.06 780 ARG A CA 1
ATOM 6434 C C . ARG A 1 780 ? -28.294 5.042 56.618 1.00 91.06 780 ARG A C 1
ATOM 6436 O O . ARG A 1 780 ? -28.352 4.792 57.819 1.00 91.06 780 ARG A O 1
ATOM 6443 N N . ARG A 1 781 ? -28.598 4.140 55.682 1.00 92.00 781 ARG A N 1
ATOM 6444 C CA . ARG A 1 781 ? -29.093 2.790 56.002 1.00 92.00 781 ARG A CA 1
ATOM 6445 C C . ARG A 1 781 ? -28.047 1.944 56.728 1.00 92.00 781 ARG A C 1
ATOM 6447 O O . ARG A 1 781 ? -28.378 1.211 57.653 1.00 92.00 781 ARG A O 1
ATOM 6454 N N . GLN A 1 782 ? -26.768 2.082 56.378 1.00 91.06 782 GLN A N 1
ATOM 6455 C CA . GLN A 1 782 ? -25.677 1.420 57.100 1.00 91.06 782 GLN A CA 1
ATOM 6456 C C . GLN A 1 782 ? -25.578 1.889 58.557 1.00 91.06 782 GLN A C 1
ATOM 6458 O O . GLN A 1 782 ? -25.354 1.067 59.446 1.00 91.06 782 GLN A O 1
ATOM 6463 N N . LYS A 1 783 ? -25.779 3.187 58.826 1.00 90.94 783 LYS A N 1
ATOM 6464 C CA . LYS A 1 783 ? -25.845 3.721 60.199 1.00 90.94 783 LYS A CA 1
ATOM 6465 C C . LYS A 1 783 ? -27.032 3.149 60.977 1.00 90.94 783 LYS A C 1
ATOM 6467 O O . LYS A 1 783 ? -26.875 2.826 62.153 1.00 90.94 783 LYS A O 1
ATOM 6472 N N . GLU A 1 784 ? -28.187 2.984 60.334 1.00 91.12 784 GLU A N 1
ATOM 6473 C CA . GLU A 1 784 ? -29.361 2.339 60.939 1.00 91.12 784 GLU A CA 1
ATOM 6474 C C . GLU A 1 784 ? -29.093 0.869 61.281 1.00 91.12 784 GLU A C 1
ATOM 6476 O O . GLU A 1 784 ? -29.328 0.453 62.414 1.00 91.12 784 GLU A O 1
ATOM 6481 N N . VAL A 1 785 ? -28.507 0.099 60.359 1.00 90.62 785 VAL A N 1
ATOM 6482 C CA . VAL A 1 785 ? -28.086 -1.286 60.627 1.00 90.62 785 VAL A CA 1
ATOM 6483 C C . VAL A 1 785 ? -27.081 -1.348 61.777 1.00 90.62 785 VAL A C 1
ATOM 6485 O O . VAL A 1 785 ? -27.212 -2.186 62.666 1.00 90.62 785 VAL A O 1
ATOM 6488 N N . LEU A 1 786 ? -26.099 -0.443 61.818 1.00 90.50 786 LEU A N 1
ATOM 6489 C CA . LEU A 1 786 ? -25.119 -0.402 62.903 1.00 90.50 786 LEU A CA 1
ATOM 6490 C C . LEU A 1 786 ? -25.781 -0.119 64.260 1.00 90.50 786 LEU A C 1
ATOM 6492 O O . LEU A 1 786 ? -25.385 -0.707 65.268 1.00 90.50 786 LEU A O 1
ATOM 6496 N N . LYS A 1 787 ? -26.810 0.739 64.285 1.00 88.69 787 LYS A N 1
ATOM 6497 C CA . LYS A 1 787 ? -27.636 0.967 65.474 1.00 88.69 787 LYS A CA 1
ATOM 6498 C C . LYS A 1 787 ? -28.348 -0.320 65.901 1.00 88.69 787 LYS A C 1
ATOM 6500 O O . LYS A 1 787 ? -28.215 -0.700 67.058 1.00 88.69 787 LYS A O 1
ATOM 6505 N N . LEU A 1 788 ? -28.995 -1.035 64.976 1.00 87.94 788 LEU A N 1
ATOM 6506 C CA . LEU A 1 788 ? -29.659 -2.315 65.267 1.00 87.94 788 LEU A CA 1
ATOM 6507 C C . LEU A 1 788 ? -28.689 -3.383 65.791 1.00 87.94 788 LEU A C 1
ATOM 6509 O O . LEU A 1 788 ? -29.016 -4.104 66.730 1.00 87.94 788 LEU A O 1
ATOM 6513 N N . ILE A 1 789 ? -27.478 -3.473 65.232 1.00 88.25 789 ILE A N 1
ATOM 6514 C CA . ILE A 1 789 ? -26.440 -4.400 65.709 1.00 88.25 789 ILE A CA 1
ATOM 6515 C C . ILE A 1 789 ? -26.009 -4.045 67.140 1.00 88.25 789 ILE A C 1
ATOM 6517 O O . ILE A 1 789 ? -25.820 -4.945 67.960 1.00 88.25 789 ILE A O 1
ATOM 6521 N N . ASN A 1 790 ? -25.869 -2.753 67.459 1.00 87.69 790 ASN A N 1
ATOM 6522 C CA . ASN A 1 790 ? -25.549 -2.299 68.815 1.00 87.69 790 ASN A CA 1
ATOM 6523 C C . ASN A 1 790 ? -26.697 -2.576 69.798 1.00 87.69 790 ASN A C 1
ATOM 6525 O O . ASN A 1 790 ? -26.442 -3.053 70.904 1.00 87.69 790 ASN A O 1
ATOM 6529 N N . ASP A 1 791 ? -27.944 -2.330 69.389 1.00 86.38 791 ASP A N 1
ATOM 6530 C CA . ASP A 1 791 ? -29.136 -2.641 70.185 1.00 86.38 791 ASP A CA 1
ATOM 6531 C C . ASP A 1 791 ? -29.235 -4.154 70.440 1.00 86.38 791 ASP A C 1
ATOM 6533 O O . ASP A 1 791 ? -29.506 -4.583 71.562 1.00 86.38 791 ASP A O 1
ATOM 6537 N N . ARG A 1 792 ? -28.908 -4.979 69.437 1.00 87.19 792 ARG A N 1
ATOM 6538 C CA . ARG A 1 792 ? -28.796 -6.435 69.574 1.00 87.19 792 ARG A CA 1
ATOM 6539 C C . ARG A 1 792 ? -27.712 -6.849 70.568 1.00 87.19 792 ARG A C 1
ATOM 6541 O O . ARG A 1 792 ? -27.980 -7.724 71.384 1.00 87.19 792 ARG A O 1
ATOM 6548 N N . THR A 1 793 ? -26.526 -6.235 70.536 1.00 87.81 793 THR A N 1
ATOM 6549 C CA . THR A 1 793 ? -25.466 -6.502 71.528 1.00 87.81 793 THR A CA 1
ATOM 6550 C C . THR A 1 793 ? -25.961 -6.219 72.943 1.00 87.81 793 THR A C 1
ATOM 6552 O O . THR A 1 793 ? -25.865 -7.094 73.800 1.00 87.81 793 THR A O 1
ATOM 6555 N N . LYS A 1 794 ? -26.571 -5.047 73.168 1.00 86.12 794 LYS A N 1
ATOM 6556 C CA . LYS A 1 794 ? -27.135 -4.676 74.474 1.00 86.12 794 LYS A CA 1
ATOM 6557 C C . LYS A 1 794 ? -28.235 -5.634 74.927 1.00 86.12 794 LYS A C 1
ATOM 6559 O O . LYS A 1 794 ? -28.314 -5.976 76.102 1.00 86.12 794 LYS A O 1
ATOM 6564 N N . ASN A 1 795 ? -29.070 -6.094 73.999 1.00 86.25 795 ASN A N 1
ATOM 6565 C CA . ASN A 1 795 ? -30.125 -7.054 74.295 1.00 86.25 795 ASN A CA 1
ATOM 6566 C C . ASN A 1 795 ? -29.552 -8.437 74.690 1.00 86.25 795 ASN A C 1
ATOM 6568 O O . ASN A 1 795 ? -29.959 -9.006 75.701 1.00 86.25 795 ASN A O 1
ATOM 6572 N N . ILE A 1 796 ? -28.540 -8.942 73.972 1.00 86.62 796 ILE A N 1
ATOM 6573 C CA . ILE A 1 796 ? -27.836 -10.184 74.345 1.00 86.62 796 ILE A CA 1
ATOM 6574 C C . ILE A 1 796 ? -27.175 -10.042 75.726 1.00 86.62 796 ILE A C 1
ATOM 6576 O O . ILE A 1 796 ? -27.306 -10.940 76.557 1.00 86.62 796 ILE A O 1
ATOM 6580 N N . GLU A 1 797 ? -26.524 -8.909 76.004 1.00 86.75 797 GLU A N 1
ATOM 6581 C CA . GLU A 1 797 ? -25.928 -8.611 77.315 1.00 86.75 797 GLU A CA 1
ATOM 6582 C C . GLU A 1 797 ? -26.979 -8.558 78.431 1.00 86.75 797 GLU A C 1
ATOM 6584 O O . GLU A 1 797 ? -26.728 -9.036 79.535 1.00 86.75 797 GLU A O 1
ATOM 6589 N N . GLN A 1 798 ? -28.176 -8.036 78.154 1.00 86.62 798 GLN A N 1
ATOM 6590 C CA . GLN A 1 798 ? -29.297 -8.039 79.098 1.00 86.62 798 GLN A CA 1
ATOM 6591 C C . GLN A 1 798 ? -29.798 -9.450 79.384 1.00 86.62 798 GLN A C 1
ATOM 6593 O O . GLN A 1 798 ? -29.902 -9.818 80.554 1.00 86.62 798 GLN A O 1
ATOM 6598 N N . CYS A 1 799 ? -30.026 -10.272 78.358 1.00 87.81 799 CYS A N 1
ATOM 6599 C CA . CYS A 1 799 ? -30.337 -11.692 78.541 1.00 87.81 799 CYS A CA 1
ATOM 6600 C C . CYS A 1 799 ? -29.246 -12.394 79.367 1.00 87.81 799 CYS A C 1
ATOM 6602 O O . CYS A 1 799 ? -29.550 -13.116 80.314 1.00 87.81 799 CYS A O 1
ATOM 6604 N N . GLN A 1 800 ? -27.968 -12.130 79.080 1.00 88.00 800 GLN A N 1
ATOM 6605 C CA . GLN A 1 800 ? -26.847 -12.722 79.812 1.00 88.00 800 GLN A CA 1
ATOM 6606 C C . GLN A 1 800 ? -26.822 -12.284 81.282 1.00 88.00 800 GLN A C 1
ATOM 6608 O O . GLN A 1 800 ? -26.655 -13.127 82.163 1.00 88.00 800 GLN A O 1
ATOM 6613 N N . ARG A 1 801 ? -27.042 -10.993 81.566 1.00 87.75 801 ARG A N 1
ATOM 6614 C CA . ARG A 1 801 ? -27.142 -10.455 82.933 1.00 87.75 801 ARG A CA 1
ATOM 6615 C C . ARG A 1 801 ? -28.332 -11.041 83.690 1.00 87.75 801 ARG A C 1
ATOM 6617 O O . ARG A 1 801 ? -28.167 -11.414 84.845 1.00 87.75 801 ARG A O 1
ATOM 6624 N N . ALA A 1 802 ? -29.494 -11.182 83.054 1.00 87.69 802 ALA A N 1
ATOM 6625 C CA . ALA A 1 802 ? -30.669 -11.795 83.672 1.00 87.69 802 ALA A CA 1
ATOM 6626 C C . ALA A 1 802 ? -30.428 -13.272 84.026 1.00 87.69 802 ALA A C 1
ATOM 6628 O O . ALA A 1 802 ? -30.673 -13.691 85.158 1.00 87.69 802 ALA A O 1
ATOM 6629 N N . VAL A 1 803 ? -29.870 -14.048 83.088 1.00 88.75 803 VAL A N 1
ATOM 6630 C CA . VAL A 1 803 ? -29.495 -15.453 83.319 1.00 88.75 803 VAL A CA 1
ATOM 6631 C C . VAL A 1 803 ? -28.453 -15.567 84.437 1.00 88.75 803 VAL A C 1
ATOM 6633 O O . VAL A 1 803 ? -28.552 -16.472 85.268 1.00 88.75 803 VAL A O 1
ATOM 6636 N N . PHE A 1 804 ? -27.485 -14.648 84.488 1.00 88.12 804 PHE A N 1
ATOM 6637 C CA . PHE A 1 804 ? -26.460 -14.595 85.529 1.00 88.12 804 PHE A CA 1
ATOM 6638 C C . PHE A 1 804 ? -27.051 -14.285 86.910 1.00 88.12 804 PHE A C 1
ATOM 6640 O O . PHE A 1 804 ? -26.821 -15.052 87.841 1.00 88.12 804 PHE A O 1
ATOM 6647 N N . VAL A 1 805 ? -27.880 -13.238 87.030 1.00 88.25 805 VAL A N 1
ATOM 6648 C CA . VAL A 1 805 ? -28.592 -12.889 88.273 1.00 88.25 805 VAL A CA 1
ATOM 6649 C C . VAL A 1 805 ? -29.412 -14.078 88.765 1.00 88.25 805 VAL A C 1
ATOM 6651 O O . VAL A 1 805 ? -29.274 -14.478 89.919 1.00 88.25 805 VAL A O 1
ATOM 6654 N N . ARG A 1 806 ? -30.198 -14.711 87.887 1.00 88.38 806 ARG A N 1
ATOM 6655 C CA . ARG A 1 806 ? -30.982 -15.902 88.235 1.00 88.38 806 ARG A CA 1
ATOM 6656 C C . ARG A 1 806 ? -30.109 -17.032 88.777 1.00 88.38 806 ARG A C 1
ATOM 6658 O O . ARG A 1 806 ? -30.452 -17.623 89.798 1.00 88.38 806 ARG A O 1
ATOM 6665 N N . ARG A 1 807 ? -28.995 -17.337 88.107 1.00 86.69 807 ARG A N 1
ATOM 6666 C CA . ARG A 1 807 ? -28.083 -18.415 88.515 1.00 86.69 807 ARG A CA 1
ATOM 6667 C C . ARG A 1 807 ? -27.422 -18.113 89.858 1.00 86.69 807 ARG A C 1
ATOM 6669 O O . ARG A 1 807 ? -27.423 -18.968 90.732 1.00 86.69 807 ARG A O 1
ATOM 6676 N N . MET A 1 808 ? -26.959 -16.883 90.070 1.00 87.06 808 MET A N 1
ATOM 6677 C CA . MET A 1 808 ? -26.378 -16.479 91.350 1.00 87.06 808 MET A CA 1
ATOM 6678 C C . MET A 1 808 ? -27.396 -16.505 92.497 1.00 87.06 808 MET A C 1
ATOM 6680 O O . MET A 1 808 ? -27.073 -16.940 93.600 1.00 87.06 808 MET A O 1
ATOM 6684 N N . VAL A 1 809 ? -28.643 -16.085 92.255 1.00 87.69 809 VAL A N 1
ATOM 6685 C CA . VAL A 1 809 ? -29.712 -16.202 93.259 1.00 87.69 809 VAL A CA 1
ATOM 6686 C C . VAL A 1 809 ? -29.983 -17.666 93.594 1.00 87.69 809 VAL A C 1
ATOM 6688 O O . VAL A 1 809 ? -30.109 -18.002 94.772 1.00 87.69 809 VAL A O 1
ATOM 6691 N N . GLN A 1 810 ? -30.011 -18.550 92.594 1.00 86.25 810 GLN A N 1
ATOM 6692 C CA . GLN A 1 810 ? -30.126 -19.994 92.812 1.00 86.25 810 GLN A CA 1
ATOM 6693 C C . GLN A 1 810 ? -28.940 -20.553 93.612 1.00 86.25 810 GLN A C 1
ATOM 6695 O O . GLN A 1 810 ? -29.157 -21.363 94.514 1.00 86.25 810 GLN A O 1
ATOM 6700 N N . ASP A 1 811 ? -27.712 -20.100 93.353 1.00 86.00 811 ASP A N 1
ATOM 6701 C CA . ASP A 1 811 ? -26.514 -20.524 94.086 1.00 86.00 811 ASP A CA 1
ATOM 6702 C C . ASP A 1 811 ? -26.567 -20.081 95.558 1.00 86.00 811 ASP A C 1
ATOM 6704 O O . ASP A 1 811 ? -26.308 -20.882 96.459 1.00 86.00 811 ASP A O 1
ATOM 6708 N N . VAL A 1 812 ? -26.983 -18.838 95.833 1.00 85.12 812 VAL A N 1
ATOM 6709 C CA . VAL A 1 812 ? -27.189 -18.331 97.204 1.00 85.12 812 VAL A CA 1
ATOM 6710 C C . VAL A 1 812 ? -28.315 -19.087 97.911 1.00 85.12 812 VAL A C 1
ATOM 6712 O O . VAL A 1 812 ? -28.166 -19.473 99.071 1.00 85.12 812 VAL A O 1
ATOM 6715 N N . GLN A 1 813 ? -29.433 -19.348 97.229 1.00 84.75 813 GLN A N 1
ATOM 6716 C CA . GLN A 1 813 ? -30.534 -20.140 97.783 1.00 84.75 813 GLN A CA 1
ATOM 6717 C C . GLN A 1 813 ? -30.118 -21.581 98.080 1.00 84.75 813 GLN A C 1
ATOM 6719 O O . GLN A 1 813 ? -30.525 -22.137 99.101 1.00 84.75 813 GLN A O 1
ATOM 6724 N N . THR A 1 814 ? -29.324 -22.188 97.200 1.00 86.06 814 THR A N 1
ATOM 6725 C CA . THR A 1 814 ? -28.791 -23.538 97.391 1.00 86.06 814 THR A CA 1
ATOM 6726 C C . THR A 1 814 ? -27.856 -23.545 98.590 1.00 86.06 814 THR A C 1
ATOM 6728 O O . THR A 1 814 ? -28.068 -24.331 99.506 1.00 86.06 814 THR A O 1
ATOM 6731 N N . TRP A 1 815 ? -26.924 -22.593 98.672 1.00 86.94 815 TRP A N 1
ATOM 6732 C CA . TRP A 1 815 ? -26.034 -22.431 99.822 1.00 86.94 815 TRP A CA 1
ATOM 6733 C C . TRP A 1 815 ? -26.804 -22.297 101.145 1.00 86.94 815 TRP A C 1
ATOM 6735 O O . TRP A 1 815 ? -26.541 -23.047 102.082 1.00 86.94 815 TRP A O 1
ATOM 6745 N N . LEU A 1 816 ? -27.823 -21.432 101.204 1.00 84.00 816 LEU A N 1
ATOM 6746 C CA . LEU A 1 816 ? -28.658 -21.260 102.401 1.00 84.00 816 LEU A CA 1
ATOM 6747 C C . LEU A 1 816 ? -29.399 -22.543 102.821 1.00 84.00 816 LEU A C 1
ATOM 6749 O O . LEU A 1 816 ? -29.689 -22.720 104.003 1.00 84.00 816 LEU A O 1
ATOM 6753 N N . LYS A 1 817 ? -29.733 -23.426 101.873 1.00 82.69 817 LYS A N 1
ATOM 6754 C CA . LYS A 1 817 ? -30.505 -24.653 102.129 1.00 82.69 817 LYS A CA 1
ATOM 6755 C C . LYS A 1 817 ? -29.636 -25.876 102.411 1.00 82.69 817 LYS A C 1
ATOM 6757 O O . LYS A 1 817 ? -30.033 -26.721 103.212 1.00 82.69 817 LYS A O 1
ATOM 6762 N N . THR A 1 818 ? -28.510 -26.018 101.714 1.00 81.69 818 THR A N 1
ATOM 6763 C CA . THR A 1 818 ? -27.745 -27.272 101.656 1.00 81.69 818 THR A CA 1
ATOM 6764 C C . THR A 1 818 ? -26.364 -27.188 102.291 1.00 81.69 818 THR A C 1
ATOM 6766 O O . THR A 1 818 ? -25.778 -28.237 102.547 1.00 81.69 818 THR A O 1
ATOM 6769 N N . ASP A 1 819 ? -25.819 -25.992 102.545 1.00 85.38 819 ASP A N 1
ATOM 6770 C CA . ASP A 1 819 ? -24.503 -25.869 103.177 1.00 85.38 819 ASP A CA 1
ATOM 6771 C C . ASP A 1 819 ? -24.555 -26.376 104.625 1.00 85.38 819 ASP A C 1
ATOM 6773 O O . ASP A 1 819 ? -25.371 -25.942 105.447 1.00 85.38 819 ASP A O 1
ATOM 6777 N N . SER A 1 820 ? -23.669 -27.320 104.943 1.00 80.12 820 SER A N 1
ATOM 6778 C CA . SER A 1 820 ? -23.615 -27.962 106.256 1.00 80.12 820 SER A CA 1
ATOM 6779 C C . SER A 1 820 ? -23.335 -26.968 107.383 1.00 80.12 820 SER A C 1
ATOM 6781 O O . SER A 1 820 ? -23.846 -27.148 108.487 1.00 80.12 820 SER A O 1
ATOM 6783 N N . ASN A 1 821 ? -22.575 -25.901 107.116 1.00 81.56 821 ASN A N 1
ATOM 6784 C CA . ASN A 1 821 ? -22.263 -24.873 108.107 1.00 81.56 821 ASN A CA 1
ATOM 6785 C C . ASN A 1 821 ? -23.465 -23.964 108.368 1.00 81.56 821 ASN A C 1
ATOM 6787 O O . ASN A 1 821 ? -23.646 -23.525 109.498 1.00 81.56 821 ASN A O 1
ATOM 6791 N N . VAL A 1 822 ? -24.311 -23.715 107.360 1.00 80.81 822 VAL A N 1
ATOM 6792 C CA . VAL A 1 822 ? -25.562 -22.956 107.535 1.00 80.81 822 VAL A CA 1
ATOM 6793 C C . VAL A 1 822 ? -26.568 -23.758 108.365 1.00 80.81 822 VAL A C 1
ATOM 6795 O O . VAL A 1 822 ? -27.188 -23.208 109.275 1.00 80.81 822 VAL A O 1
ATOM 6798 N N . ARG A 1 823 ? -26.694 -25.072 108.119 1.00 80.31 823 ARG A N 1
ATOM 6799 C CA . ARG A 1 823 ? -27.521 -25.955 108.963 1.00 80.31 823 ARG A CA 1
ATOM 6800 C C . ARG A 1 823 ? -27.009 -25.982 110.408 1.00 80.31 823 ARG A C 1
ATOM 6802 O O . ARG A 1 823 ? -27.802 -25.748 111.318 1.00 80.31 823 ARG A O 1
ATOM 6809 N N . LYS A 1 824 ? -25.699 -26.194 110.600 1.00 79.69 824 LYS A N 1
ATOM 6810 C CA . LYS A 1 824 ? -25.046 -26.178 111.922 1.00 79.69 824 LYS A CA 1
ATOM 6811 C C . LYS A 1 824 ? -25.265 -24.836 112.634 1.00 79.69 824 LYS A C 1
ATOM 6813 O O . LYS A 1 824 ? -25.635 -24.823 113.799 1.00 79.69 824 LYS A O 1
ATOM 6818 N N . PHE A 1 825 ? -25.150 -23.716 111.917 1.00 84.25 825 PHE A N 1
ATOM 6819 C CA . PHE A 1 825 ? -25.447 -22.380 112.439 1.00 84.25 825 PHE A CA 1
ATOM 6820 C C . PHE A 1 825 ? -26.880 -22.258 112.976 1.00 84.25 825 PHE A C 1
ATOM 6822 O O . PHE A 1 825 ? -27.064 -21.769 114.085 1.00 84.25 825 PHE A O 1
ATOM 6829 N N . TYR A 1 826 ? -27.898 -22.705 112.234 1.00 81.25 826 TYR A N 1
ATOM 6830 C CA . TYR A 1 826 ? -29.290 -22.613 112.695 1.00 81.25 826 TYR A CA 1
ATOM 6831 C C . TYR A 1 826 ? -29.608 -23.556 113.868 1.00 81.25 826 TYR A C 1
ATOM 6833 O O . TYR A 1 826 ? -30.482 -23.241 114.678 1.00 81.25 826 TYR A O 1
ATOM 6841 N N . GLU A 1 827 ? -28.929 -24.702 113.966 1.00 80.12 827 GLU A N 1
ATOM 6842 C CA . GLU A 1 827 ? -29.005 -25.598 115.128 1.00 80.12 827 GLU A CA 1
ATOM 6843 C C . GLU A 1 827 ? -28.358 -24.957 116.362 1.00 80.12 827 GLU A C 1
ATOM 6845 O O . GLU A 1 827 ? -28.991 -24.874 117.417 1.00 80.12 827 GLU A O 1
ATOM 6850 N N . ASP A 1 828 ? -27.145 -24.421 116.206 1.00 77.81 828 ASP A N 1
ATOM 6851 C CA . ASP A 1 828 ? -26.419 -23.716 117.263 1.00 77.81 828 ASP A CA 1
ATOM 6852 C C . ASP A 1 828 ? -27.190 -22.453 117.714 1.00 77.81 828 ASP A C 1
ATOM 6854 O O . ASP A 1 828 ? -27.335 -22.212 118.912 1.00 77.81 828 ASP A O 1
ATOM 6858 N N . TYR A 1 829 ? -27.793 -21.699 116.785 1.00 74.88 829 TYR A N 1
ATOM 6859 C CA . TYR A 1 829 ? -28.641 -20.528 117.063 1.00 74.88 829 TYR A CA 1
ATOM 6860 C C . TYR A 1 829 ? -29.830 -20.843 117.980 1.00 74.88 829 TYR A C 1
ATOM 6862 O O . TYR A 1 829 ? -30.166 -20.044 118.855 1.00 74.88 829 TYR A O 1
ATOM 6870 N N . LYS A 1 830 ? -30.476 -22.004 117.800 1.00 79.19 830 LYS A N 1
ATOM 6871 C CA . LYS A 1 830 ? -31.630 -22.418 118.618 1.00 79.19 830 LYS A CA 1
ATOM 6872 C C . LYS A 1 830 ? -31.233 -22.862 120.026 1.00 79.19 830 LYS A C 1
ATOM 6874 O O . LYS A 1 830 ? -32.013 -22.669 120.955 1.00 79.19 830 LYS A O 1
ATOM 6879 N N . ASN A 1 831 ? -30.038 -23.432 120.181 1.00 76.56 831 ASN A N 1
ATOM 6880 C CA . ASN A 1 831 ? -29.601 -24.107 121.410 1.00 76.56 831 ASN A CA 1
ATOM 6881 C C . ASN A 1 831 ? -28.578 -23.298 122.232 1.00 76.56 831 ASN A C 1
ATOM 6883 O O . ASN A 1 831 ? -28.125 -23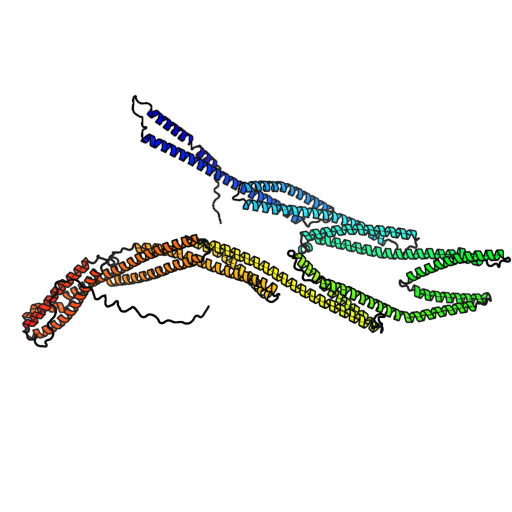.734 123.291 1.00 76.56 831 ASN A O 1
ATOM 6887 N N . LEU A 1 832 ? -28.232 -22.099 121.768 1.00 73.06 832 LEU A N 1
ATOM 6888 C CA . LEU A 1 832 ? -27.169 -21.244 122.298 1.00 73.06 832 LEU A CA 1
ATOM 6889 C C . LEU A 1 832 ? -27.328 -20.862 123.777 1.00 73.06 832 LEU A C 1
ATOM 6891 O O . LEU A 1 832 ? -26.352 -20.814 124.517 1.00 73.06 832 LEU A O 1
ATOM 6895 N N . ARG A 1 833 ? -28.565 -20.630 124.229 1.00 67.88 833 ARG A N 1
ATOM 6896 C CA . ARG A 1 833 ? -28.872 -20.211 125.612 1.00 67.88 833 ARG A CA 1
ATOM 6897 C C . ARG A 1 833 ? -28.744 -21.329 126.653 1.00 67.88 833 ARG A C 1
ATOM 6899 O O . ARG A 1 833 ? -28.857 -21.050 127.840 1.00 67.88 833 ARG A O 1
ATOM 6906 N N . SER A 1 834 ? -28.567 -22.575 126.217 1.00 67.00 834 SER A N 1
ATOM 6907 C CA . SER A 1 834 ? -28.496 -23.762 127.082 1.00 67.00 834 SER A CA 1
ATOM 6908 C C . SER A 1 834 ? -27.089 -24.358 127.208 1.00 67.00 834 SER A C 1
ATOM 6910 O O . SER A 1 834 ? -26.941 -25.435 127.781 1.00 67.00 834 SER A O 1
ATOM 6912 N N . LEU A 1 835 ? -26.063 -23.694 126.664 1.00 73.50 835 LEU A N 1
ATOM 6913 C CA . LEU A 1 835 ? -24.689 -24.203 126.625 1.00 73.50 835 LEU A CA 1
ATOM 6914 C C . LEU A 1 835 ? -23.817 -23.628 127.768 1.00 73.50 835 LEU A C 1
ATOM 6916 O O . LEU A 1 835 ? -23.971 -22.452 128.090 1.00 73.50 835 LEU A O 1
ATOM 6920 N N . PRO A 1 836 ? -22.894 -24.419 128.361 1.00 67.81 836 PRO A N 1
ATOM 6921 C CA . PRO A 1 836 ? -21.910 -23.944 129.348 1.00 67.81 836 PRO A CA 1
ATOM 6922 C C . PRO A 1 836 ? -20.867 -22.974 128.760 1.00 67.81 836 PRO A C 1
ATOM 6924 O O . PRO A 1 836 ? -20.472 -23.133 127.603 1.00 67.81 836 PRO A O 1
ATOM 6927 N N . ASP A 1 837 ? -20.353 -22.041 129.576 1.00 65.06 837 ASP A N 1
ATOM 6928 C CA . ASP A 1 837 ? -19.436 -20.951 129.171 1.00 65.06 837 ASP A CA 1
ATOM 6929 C C . ASP A 1 837 ? -18.163 -21.414 128.427 1.00 65.06 837 ASP A C 1
ATOM 6931 O O . ASP A 1 837 ? -17.715 -20.748 127.493 1.00 65.06 837 ASP A O 1
ATOM 6935 N N . GLU A 1 838 ? -17.594 -22.570 128.784 1.00 67.25 838 GLU A N 1
ATOM 6936 C CA . GLU A 1 838 ? -16.373 -23.128 128.168 1.00 67.25 838 GLU A CA 1
ATOM 6937 C C . GLU A 1 838 ? -16.600 -23.551 126.704 1.00 67.25 838 GLU A C 1
ATOM 6939 O O . GLU A 1 838 ? -15.797 -23.245 125.823 1.00 67.25 838 GLU A O 1
ATOM 6944 N N . ILE A 1 839 ? -17.743 -24.188 126.425 1.00 73.50 839 ILE A N 1
ATOM 6945 C CA . ILE A 1 839 ? -18.168 -24.589 125.072 1.00 73.50 839 ILE A CA 1
ATOM 6946 C C . ILE A 1 839 ? -18.658 -23.361 124.291 1.00 73.50 839 ILE A C 1
ATOM 6948 O O . ILE A 1 839 ? -18.523 -23.289 123.068 1.00 73.50 839 ILE A O 1
ATOM 6952 N N . LEU A 1 840 ? -19.196 -22.361 124.997 1.00 72.56 840 LEU A N 1
ATOM 6953 C CA . LEU A 1 840 ? -19.668 -21.105 124.421 1.00 72.56 840 LEU A CA 1
ATOM 6954 C C . LEU A 1 840 ? -18.531 -20.316 123.745 1.00 72.56 840 LEU A C 1
ATOM 6956 O O . LEU A 1 840 ? -18.756 -19.719 122.692 1.00 72.56 840 LEU A O 1
ATOM 6960 N N . GLN A 1 841 ? -17.309 -20.350 124.295 1.00 71.06 841 GLN A N 1
ATOM 6961 C CA . GLN A 1 841 ? -16.122 -19.715 123.697 1.00 71.06 841 GLN A CA 1
ATOM 6962 C C . GLN A 1 841 ? -15.651 -20.416 122.412 1.00 71.06 841 GLN A C 1
ATOM 6964 O O . GLN A 1 841 ? -15.364 -19.743 121.419 1.00 71.06 841 GLN A O 1
ATOM 6969 N N . GLU A 1 842 ? -15.624 -21.753 122.391 1.00 77.06 842 GLU A N 1
ATOM 6970 C CA . GLU A 1 842 ? -15.304 -22.545 121.192 1.00 77.06 842 GLU A CA 1
ATOM 6971 C C . GLU A 1 842 ? -16.344 -22.304 120.086 1.00 77.06 842 GLU A C 1
ATOM 6973 O O . GLU A 1 842 ? -16.005 -21.991 118.942 1.00 77.06 842 GLU A O 1
ATOM 6978 N N . LYS A 1 843 ? -17.630 -22.328 120.451 1.00 77.88 843 LYS A N 1
ATOM 6979 C CA . LYS A 1 843 ? -18.746 -22.024 119.548 1.00 77.88 843 LYS A CA 1
ATOM 6980 C C . LYS A 1 843 ? -18.738 -20.587 119.040 1.00 77.88 843 LYS A C 1
ATOM 6982 O O . LYS A 1 843 ? -19.120 -20.351 117.895 1.00 77.88 843 LYS A O 1
ATOM 6987 N N . HIS A 1 844 ? -18.270 -19.634 119.842 1.00 78.69 844 HIS A N 1
ATOM 6988 C CA . HIS A 1 844 ? -18.081 -18.252 119.410 1.00 78.69 844 HIS A CA 1
ATOM 6989 C C . HIS A 1 844 ? -16.961 -18.127 118.362 1.00 78.69 844 HIS A C 1
ATOM 6991 O O . HIS A 1 844 ? -17.128 -17.400 117.383 1.00 78.69 844 HIS A O 1
ATOM 6997 N N . ALA A 1 845 ? -15.857 -18.870 118.502 1.00 77.94 845 ALA A N 1
ATOM 6998 C CA . ALA A 1 845 ? -14.800 -18.917 117.489 1.00 77.94 845 ALA A CA 1
ATOM 6999 C C . ALA A 1 845 ? -15.286 -19.555 116.169 1.00 77.94 845 ALA A C 1
ATOM 7001 O O . ALA A 1 845 ? -15.086 -18.965 115.102 1.00 77.94 845 ALA A O 1
ATOM 7002 N N . GLU A 1 846 ? -16.003 -20.690 116.232 1.00 82.06 846 GLU A N 1
ATOM 7003 C CA . GLU A 1 846 ? -16.659 -21.311 115.063 1.00 82.06 846 GLU A CA 1
ATOM 7004 C C . GLU A 1 846 ? -17.653 -20.339 114.396 1.00 82.06 846 GLU A C 1
ATOM 7006 O O . GLU A 1 846 ? -17.698 -20.209 113.168 1.00 82.06 846 GLU A O 1
ATOM 7011 N N . PHE A 1 847 ? -18.430 -19.609 115.204 1.00 83.81 847 PHE A N 1
ATOM 7012 C CA . PHE A 1 847 ? -19.371 -18.597 114.735 1.00 83.81 847 PHE A CA 1
ATOM 7013 C C . PHE A 1 847 ? -18.671 -17.415 114.060 1.00 83.81 847 PHE A C 1
ATOM 7015 O O . PHE A 1 847 ? -19.146 -16.967 113.021 1.00 83.81 847 PHE A O 1
ATOM 7022 N N . LEU A 1 848 ? -17.549 -16.911 114.582 1.00 81.94 848 LEU A N 1
ATOM 7023 C CA . LEU A 1 848 ? -16.784 -15.832 113.943 1.00 81.94 848 LEU A CA 1
ATOM 7024 C C . LEU A 1 848 ? -16.210 -16.267 112.584 1.00 81.94 848 LEU A C 1
ATOM 7026 O O . LEU A 1 848 ? -16.254 -15.495 111.620 1.00 81.94 848 LEU A O 1
ATOM 7030 N N . GLU A 1 849 ? -15.731 -17.509 112.468 1.00 82.88 849 GLU A N 1
ATOM 7031 C CA . GLU A 1 849 ? -15.281 -18.071 111.190 1.00 82.88 849 GLU A CA 1
ATOM 7032 C C . GLU A 1 849 ? -16.447 -18.205 110.195 1.00 82.88 849 GLU A C 1
ATOM 7034 O O . GLU A 1 849 ? -16.349 -17.774 109.038 1.00 82.88 849 GLU A O 1
ATOM 7039 N N . PHE A 1 850 ? -17.589 -18.732 110.648 1.00 86.94 850 PHE A N 1
ATOM 7040 C CA . PHE A 1 850 ? -18.808 -18.810 109.846 1.00 86.94 850 PHE A CA 1
ATOM 7041 C C . PHE A 1 850 ? -19.331 -17.422 109.452 1.00 86.94 850 PHE A C 1
ATOM 7043 O O . PHE A 1 850 ? -19.674 -17.206 108.291 1.00 86.94 850 PHE A O 1
ATOM 7050 N N . LYS A 1 851 ? -19.316 -16.444 110.363 1.00 83.00 851 LYS A N 1
ATOM 7051 C CA . LYS A 1 851 ? -19.696 -15.044 110.123 1.00 83.00 851 LYS A CA 1
ATOM 7052 C C . LYS A 1 851 ? -18.823 -14.421 109.039 1.00 83.00 851 LYS A C 1
ATOM 7054 O O . LYS A 1 851 ? -19.337 -13.686 108.201 1.00 83.00 851 LYS A O 1
ATOM 7059 N N . ASN A 1 852 ? -17.532 -14.748 108.979 1.00 82.94 852 ASN A N 1
ATOM 7060 C CA . ASN A 1 852 ? -16.658 -14.318 107.885 1.00 82.94 852 ASN A CA 1
ATOM 7061 C C . ASN A 1 852 ? -17.015 -14.987 106.541 1.00 82.94 852 ASN A C 1
ATOM 7063 O O . ASN A 1 852 ? -16.998 -14.316 105.507 1.00 82.94 852 ASN A O 1
ATOM 7067 N N . LYS A 1 853 ? -17.404 -16.271 106.527 1.00 84.25 853 LYS A N 1
ATOM 7068 C CA . LYS A 1 853 ? -17.941 -16.943 105.320 1.00 84.25 853 LYS A CA 1
ATOM 7069 C C . LYS A 1 853 ? -19.284 -16.334 104.882 1.00 84.25 853 LYS A C 1
ATOM 7071 O O . LYS A 1 853 ? -19.472 -16.053 103.700 1.00 84.25 853 LYS A O 1
ATOM 7076 N N . ALA A 1 854 ? -20.168 -16.022 105.828 1.00 84.00 854 ALA A N 1
ATOM 7077 C CA . ALA A 1 854 ? -21.427 -15.322 105.589 1.00 84.00 854 ALA A CA 1
ATOM 7078 C C . ALA A 1 854 ? -21.207 -13.887 105.075 1.00 84.00 854 ALA A C 1
ATOM 7080 O O . ALA A 1 854 ? -21.914 -13.464 104.168 1.00 84.00 854 ALA A O 1
ATOM 7081 N N . LYS A 1 855 ? -20.192 -13.157 105.567 1.00 83.31 855 LYS A N 1
ATOM 7082 C CA . LYS A 1 855 ? -19.771 -11.848 105.021 1.00 83.31 855 LYS A CA 1
ATOM 7083 C C . LYS A 1 855 ? -19.337 -11.945 103.556 1.00 83.31 855 LYS A C 1
ATOM 7085 O O . LYS A 1 855 ? -19.677 -11.071 102.764 1.00 83.31 855 LYS A O 1
ATOM 7090 N N . LYS A 1 856 ? -18.630 -13.012 103.161 1.00 85.50 856 LYS A N 1
ATOM 7091 C CA . LYS A 1 856 ? -18.300 -13.252 101.743 1.00 85.50 856 LYS A CA 1
ATOM 7092 C C . LYS A 1 856 ? -19.566 -13.456 100.900 1.00 85.50 856 LYS A C 1
ATOM 7094 O O . LYS A 1 856 ? -19.677 -12.858 99.836 1.00 85.50 856 LYS A O 1
ATOM 7099 N N . LYS A 1 857 ? -20.561 -14.204 101.398 1.00 85.38 857 LYS A N 1
ATOM 7100 C CA . LYS A 1 857 ? -21.871 -14.327 100.727 1.00 85.38 857 LYS A CA 1
ATOM 7101 C C . LYS A 1 857 ? -22.699 -13.041 100.747 1.00 85.38 857 LYS A C 1
ATOM 7103 O O . LYS A 1 857 ? -23.395 -12.767 99.780 1.00 85.38 857 LYS A O 1
ATOM 7108 N N . GLN A 1 858 ? -22.561 -12.199 101.769 1.00 84.50 858 GLN A N 1
ATOM 7109 C CA . GLN A 1 858 ? -23.155 -10.859 101.790 1.00 84.50 858 GLN A CA 1
ATOM 7110 C C . GLN A 1 858 ? -22.591 -9.984 100.665 1.00 84.50 858 GLN A C 1
ATOM 7112 O O . GLN A 1 858 ? -23.345 -9.261 100.020 1.00 84.50 858 GLN A O 1
ATOM 7117 N N . HIS A 1 859 ? -21.284 -10.062 100.407 1.00 85.44 859 HIS A N 1
ATOM 7118 C CA . HIS A 1 859 ? -20.673 -9.389 99.261 1.00 85.44 859 HIS A CA 1
ATOM 7119 C C . HIS A 1 859 ? -21.231 -9.922 97.933 1.00 85.44 859 HIS A C 1
ATOM 7121 O O . HIS A 1 859 ? -21.535 -9.143 97.039 1.00 85.44 859 HIS A O 1
ATOM 7127 N N . GLU A 1 860 ? -21.426 -11.234 97.807 1.00 87.19 860 GLU A N 1
ATOM 7128 C CA . GLU A 1 860 ? -22.037 -11.840 96.618 1.00 87.19 860 GLU A CA 1
ATOM 7129 C C . GLU A 1 860 ? -23.483 -11.369 96.394 1.00 87.19 860 GLU A C 1
ATOM 7131 O O . GLU A 1 860 ? -23.843 -11.029 95.275 1.00 87.19 860 GLU A O 1
ATOM 7136 N N . VAL A 1 861 ? -24.294 -11.241 97.451 1.00 87.06 861 VAL A N 1
ATOM 7137 C CA . VAL A 1 861 ? -25.654 -10.674 97.357 1.00 87.06 861 VAL A CA 1
ATOM 7138 C C . VAL A 1 861 ? -25.635 -9.191 96.974 1.00 87.06 861 VAL A C 1
ATOM 7140 O O . VAL A 1 861 ? -26.469 -8.758 96.179 1.00 87.06 861 VAL A O 1
ATOM 7143 N N . LYS A 1 862 ? -24.666 -8.414 97.476 1.00 86.88 862 LYS A N 1
ATOM 7144 C CA . LYS A 1 862 ? -24.453 -7.029 97.022 1.00 86.88 862 LYS A CA 1
ATOM 7145 C C . LYS A 1 862 ? -24.121 -6.976 95.528 1.00 86.88 862 LYS A C 1
ATOM 7147 O O . LYS A 1 862 ? -24.685 -6.146 94.824 1.00 86.88 862 LYS A O 1
ATOM 7152 N N . GLU A 1 863 ? -23.287 -7.890 95.033 1.00 87.44 863 GLU A N 1
ATOM 7153 C CA . GLU A 1 863 ? -22.989 -8.006 93.600 1.00 87.44 863 GLU A CA 1
ATOM 7154 C C . GLU A 1 863 ? -24.216 -8.415 92.773 1.00 87.44 863 GLU A C 1
ATOM 7156 O O . GLU A 1 863 ? -24.442 -7.842 91.710 1.00 87.44 863 GLU A O 1
ATOM 7161 N N . ILE A 1 864 ? -25.053 -9.340 93.260 1.00 87.81 864 ILE A N 1
ATOM 7162 C CA . ILE A 1 864 ? -26.319 -9.707 92.597 1.00 87.81 864 ILE A CA 1
ATOM 7163 C C . ILE A 1 864 ? -27.223 -8.478 92.450 1.00 87.81 864 ILE A C 1
ATOM 7165 O O . ILE A 1 864 ? -27.740 -8.225 91.361 1.00 87.81 864 ILE A O 1
ATOM 7169 N N . ASN A 1 865 ? -27.386 -7.697 93.522 1.00 86.00 865 ASN A N 1
ATOM 7170 C CA . ASN A 1 865 ? -28.195 -6.479 93.494 1.00 86.00 865 ASN A CA 1
ATOM 7171 C C . ASN A 1 865 ? -27.600 -5.427 92.553 1.00 86.00 865 ASN A C 1
ATOM 7173 O O . ASN A 1 865 ? -28.340 -4.855 91.759 1.00 86.00 865 ASN A O 1
ATOM 7177 N N . ARG A 1 866 ? -26.272 -5.262 92.537 1.00 88.25 866 ARG A N 1
ATOM 7178 C CA . ARG A 1 866 ? -25.577 -4.394 91.576 1.00 88.25 866 ARG A CA 1
ATOM 7179 C C . ARG A 1 866 ? -25.830 -4.831 90.128 1.00 88.25 866 ARG A C 1
ATOM 7181 O O . ARG A 1 866 ? -26.118 -4.002 89.272 1.00 88.25 866 ARG A O 1
ATOM 7188 N N . HIS A 1 867 ? -25.761 -6.130 89.832 1.00 87.31 867 HIS A N 1
ATOM 7189 C CA . HIS A 1 867 ? -26.053 -6.662 88.497 1.00 87.31 867 HIS A CA 1
ATOM 7190 C C . HIS A 1 867 ? -27.530 -6.505 88.101 1.00 87.31 867 HIS A C 1
ATOM 7192 O O . HIS A 1 867 ? -27.816 -6.237 86.932 1.00 87.31 867 HIS A O 1
ATOM 7198 N N . ALA A 1 868 ? -28.458 -6.628 89.054 1.00 86.31 868 ALA A N 1
ATOM 7199 C CA . ALA A 1 868 ? -29.878 -6.362 88.843 1.00 86.31 868 ALA A CA 1
ATOM 7200 C C . ALA A 1 868 ? -30.151 -4.866 88.607 1.00 86.31 868 ALA A C 1
ATOM 7202 O O . ALA A 1 868 ? -30.897 -4.519 87.697 1.00 86.31 868 ALA A O 1
ATOM 7203 N N . GLU A 1 869 ? -29.521 -3.963 89.357 1.00 86.25 869 GLU A N 1
ATOM 7204 C CA . GLU A 1 869 ? -29.609 -2.511 89.147 1.00 86.25 869 GLU A CA 1
ATOM 7205 C C . GLU A 1 869 ? -29.072 -2.113 87.769 1.00 86.25 869 GLU A C 1
ATOM 7207 O O . GLU A 1 869 ? -29.759 -1.428 87.012 1.00 86.25 869 GLU A O 1
ATOM 7212 N N . LEU A 1 870 ? -27.900 -2.633 87.393 1.00 84.75 870 LEU A N 1
ATOM 7213 C CA . LEU A 1 870 ? -27.311 -2.416 86.072 1.00 84.75 870 LEU A CA 1
ATOM 7214 C C . LEU A 1 870 ? -28.176 -2.982 84.936 1.00 84.75 870 LEU A C 1
ATOM 7216 O O . LEU A 1 870 ? -28.203 -2.412 83.849 1.00 84.75 870 LEU A O 1
ATOM 7220 N N . TYR A 1 871 ? -28.894 -4.091 85.149 1.00 86.62 871 TYR A N 1
ATOM 7221 C CA . TYR A 1 871 ? -29.874 -4.589 84.174 1.00 86.62 871 TYR A CA 1
ATOM 7222 C C . TYR A 1 871 ? -30.992 -3.560 83.922 1.00 86.62 871 TYR A C 1
ATOM 7224 O O . TYR A 1 871 ? -31.384 -3.350 82.775 1.00 86.62 871 TYR A O 1
ATOM 7232 N N . HIS A 1 872 ? -31.484 -2.898 84.974 1.00 81.50 872 HIS A N 1
ATOM 7233 C CA . HIS A 1 872 ? -32.564 -1.913 84.873 1.00 81.50 872 HIS A CA 1
ATOM 7234 C C . HIS A 1 872 ? -32.097 -0.547 84.352 1.00 81.50 872 HIS A C 1
ATOM 7236 O O . HIS A 1 872 ? -32.844 0.096 83.618 1.00 81.50 872 HIS A O 1
ATOM 7242 N N . GLN A 1 873 ? -30.880 -0.116 84.696 1.00 78.88 873 GLN A N 1
ATOM 7243 C CA . GLN A 1 873 ? -30.292 1.136 84.205 1.00 78.88 873 GLN A CA 1
ATOM 7244 C C . GLN A 1 873 ? -29.935 1.063 82.713 1.00 78.88 873 GLN A C 1
ATOM 7246 O O . GLN A 1 873 ? -30.225 1.997 81.970 1.00 78.88 873 GLN A O 1
ATOM 7251 N N . ASP A 1 874 ? -29.382 -0.064 82.253 1.00 68.31 874 ASP A N 1
ATOM 7252 C CA . ASP A 1 874 ? -28.945 -0.229 80.858 1.00 68.31 874 ASP A CA 1
ATOM 7253 C C . ASP A 1 874 ? -30.088 -0.653 79.899 1.00 68.31 874 ASP A C 1
ATOM 7255 O O . ASP A 1 874 ? -29.870 -0.782 78.689 1.00 68.31 874 ASP A O 1
ATOM 7259 N N . GLY A 1 875 ? -31.300 -0.896 80.421 1.00 60.88 875 GLY A N 1
ATOM 7260 C CA . GLY A 1 875 ? -32.430 -1.610 79.801 1.00 60.88 875 GLY A CA 1
ATOM 7261 C C . GLY A 1 875 ? -32.960 -1.067 78.462 1.00 60.88 875 GLY A C 1
ATOM 7262 O O . GLY A 1 875 ? -33.657 -0.059 78.433 1.00 60.88 875 GLY A O 1
ATOM 7263 N N . ILE A 1 876 ? -32.751 -1.800 77.357 1.00 64.12 876 ILE A N 1
ATOM 7264 C CA . ILE A 1 876 ? -33.490 -1.612 76.084 1.00 64.12 876 ILE A CA 1
ATOM 7265 C C . ILE A 1 876 ? -34.591 -2.683 75.967 1.00 64.12 876 ILE A C 1
ATOM 7267 O O . ILE A 1 876 ? -35.640 -2.456 75.351 1.00 64.12 876 ILE A O 1
ATOM 7271 N N . ASN A 1 877 ? -34.372 -3.843 76.598 1.00 67.00 877 ASN A N 1
ATOM 7272 C CA . ASN A 1 877 ? -35.274 -4.978 76.637 1.00 67.00 877 ASN A CA 1
ATOM 7273 C C . ASN A 1 877 ? -35.895 -5.173 78.037 1.00 67.00 877 ASN A C 1
ATOM 7275 O O . ASN A 1 877 ? -35.206 -5.267 79.049 1.00 67.00 877 ASN A O 1
ATOM 7279 N N . ILE A 1 878 ? -37.224 -5.284 78.078 1.00 74.25 878 ILE A N 1
ATOM 7280 C CA . ILE A 1 878 ? -38.015 -5.500 79.300 1.00 74.25 878 ILE A CA 1
ATOM 7281 C C . ILE A 1 878 ? -38.375 -6.974 79.543 1.00 74.25 878 ILE A C 1
ATOM 7283 O O . ILE A 1 878 ? -39.001 -7.273 80.556 1.00 74.25 878 ILE A O 1
ATOM 7287 N N . VAL A 1 879 ? -37.985 -7.891 78.648 1.00 79.81 879 VAL A N 1
ATOM 7288 C CA . VAL A 1 879 ? -38.393 -9.309 78.675 1.00 79.81 879 VAL A CA 1
ATOM 7289 C C . VAL A 1 879 ? -38.133 -9.974 80.032 1.00 79.81 879 VAL A C 1
ATOM 7291 O O . VAL A 1 879 ? -39.061 -10.537 80.607 1.00 79.81 879 VAL A O 1
ATOM 7294 N N . HIS A 1 880 ? -36.922 -9.859 80.591 1.00 85.50 880 HIS A N 1
ATOM 7295 C CA . HIS A 1 880 ? -36.584 -10.464 81.890 1.00 85.50 880 HIS A CA 1
ATOM 7296 C C . HIS A 1 880 ? -36.803 -9.525 83.083 1.00 85.50 880 HIS A C 1
ATOM 7298 O O . HIS A 1 880 ? -36.435 -9.865 84.203 1.00 85.50 880 HIS A O 1
ATOM 7304 N N . SER A 1 881 ? -37.397 -8.341 82.889 1.00 84.94 881 SER A N 1
ATOM 7305 C CA . SER A 1 881 ? -37.482 -7.333 83.957 1.00 84.94 881 SER A CA 1
ATOM 7306 C C . SER A 1 881 ? -38.233 -7.851 85.185 1.00 84.94 881 SER A C 1
ATOM 7308 O O . SER A 1 881 ? -37.758 -7.680 86.304 1.00 84.94 881 SER A O 1
ATOM 7310 N N . LYS A 1 882 ? -39.347 -8.563 84.983 1.00 84.69 882 LYS A N 1
ATOM 7311 C CA . LYS A 1 882 ? -40.114 -9.165 86.081 1.00 84.69 882 LYS A CA 1
ATOM 7312 C C . LYS A 1 882 ? -39.319 -10.257 86.811 1.00 84.69 882 LYS A C 1
ATOM 7314 O O . LYS A 1 882 ? -39.270 -10.260 88.033 1.00 84.69 882 LYS A O 1
ATOM 7319 N N . GLU A 1 883 ? -38.652 -11.135 86.061 1.00 85.69 883 GLU A N 1
ATOM 7320 C CA . GLU A 1 883 ? -37.827 -12.229 86.599 1.00 85.69 883 GLU A CA 1
ATOM 7321 C C . GLU A 1 883 ? -36.641 -11.696 87.422 1.00 85.69 883 GLU A C 1
ATOM 7323 O O . GLU A 1 883 ? -36.367 -12.190 88.515 1.00 85.69 883 GLU A O 1
ATOM 7328 N N . VAL A 1 884 ? -35.960 -10.653 86.936 1.00 87.06 884 VAL A N 1
ATOM 7329 C CA . VAL A 1 884 ? -34.836 -10.013 87.638 1.00 87.06 884 VAL A CA 1
ATOM 7330 C C . VAL A 1 884 ? -35.310 -9.296 88.905 1.00 87.06 884 VAL A C 1
ATOM 7332 O O . VAL A 1 884 ? -34.662 -9.433 89.940 1.00 87.06 884 VAL A O 1
ATOM 7335 N N . GLN A 1 885 ? -36.445 -8.587 88.865 1.00 86.94 885 GLN A N 1
ATOM 7336 C CA . GLN A 1 885 ? -37.042 -7.958 90.054 1.00 86.94 885 GLN A CA 1
ATOM 7337 C C . GLN A 1 885 ? -37.430 -8.989 91.114 1.00 86.94 885 GLN A C 1
ATOM 7339 O O . GLN A 1 885 ? -37.130 -8.808 92.294 1.00 86.94 885 GLN A O 1
ATOM 7344 N N . GLU A 1 886 ? -38.053 -10.092 90.699 1.00 87.25 886 GLU A N 1
ATOM 7345 C CA . GLU A 1 886 ? -38.380 -11.203 91.590 1.00 87.25 886 GLU A CA 1
ATOM 7346 C C . GLU A 1 886 ? -37.111 -11.800 92.206 1.00 87.25 886 GLU A C 1
ATOM 7348 O O . GLU A 1 886 ? -37.052 -11.968 93.423 1.00 87.25 886 GLU A O 1
ATOM 7353 N N . CYS A 1 887 ? -36.064 -12.050 91.411 1.00 87.69 887 CYS A N 1
ATOM 7354 C CA . CYS A 1 887 ? -34.769 -12.532 91.899 1.00 87.69 887 CYS A CA 1
ATOM 7355 C C . CYS A 1 887 ? -34.137 -11.566 92.918 1.00 87.69 887 CYS A C 1
ATOM 7357 O O . CYS A 1 887 ? -33.688 -12.007 93.978 1.00 87.69 887 CYS A O 1
ATOM 7359 N N . GLN A 1 888 ? -34.146 -10.261 92.629 1.00 86.69 888 GLN A N 1
ATOM 7360 C CA . GLN A 1 888 ? -33.597 -9.205 93.486 1.00 86.69 888 GLN A CA 1
ATOM 7361 C C . GLN A 1 888 ? -34.345 -9.107 94.823 1.00 86.69 888 GLN A C 1
ATOM 7363 O O . GLN A 1 888 ? -33.726 -9.072 95.890 1.00 86.69 888 GLN A O 1
ATOM 7368 N N . HIS A 1 889 ? -35.680 -9.115 94.782 1.00 85.88 889 HIS A N 1
ATOM 7369 C CA . HIS A 1 889 ? -36.510 -9.105 95.985 1.00 85.88 889 HIS A CA 1
ATOM 7370 C C . HIS A 1 889 ? -36.286 -10.372 96.815 1.00 85.88 889 HIS A C 1
ATOM 7372 O O . HIS A 1 889 ? -36.020 -10.304 98.014 1.00 85.88 889 HIS A O 1
ATOM 7378 N N . THR A 1 890 ? -36.307 -11.526 96.149 1.00 85.25 890 THR A N 1
ATOM 7379 C CA . THR A 1 890 ? -36.150 -12.841 96.767 1.00 85.25 890 THR A CA 1
ATOM 7380 C C . THR A 1 890 ? -34.814 -12.966 97.498 1.00 85.25 890 THR A C 1
ATOM 7382 O O . THR A 1 890 ? -34.786 -13.339 98.671 1.00 85.25 890 THR A O 1
ATOM 7385 N N . VAL A 1 891 ? -33.695 -12.643 96.840 1.00 86.69 891 VAL A N 1
ATOM 7386 C CA . VAL A 1 891 ? -32.366 -12.752 97.461 1.00 86.69 891 VAL A CA 1
ATOM 7387 C C . VAL A 1 891 ? -32.190 -11.754 98.604 1.00 86.69 891 VAL A C 1
ATOM 7389 O O . VAL A 1 891 ? -31.629 -12.112 99.639 1.00 86.69 891 VAL A O 1
ATOM 7392 N N . THR A 1 892 ? -32.723 -10.537 98.458 1.00 85.50 892 THR A N 1
ATOM 7393 C CA . THR A 1 892 ? -32.637 -9.491 99.482 1.00 85.50 892 THR A CA 1
ATOM 7394 C C . THR A 1 892 ? -33.427 -9.880 100.727 1.00 85.50 892 THR A C 1
ATOM 7396 O O . THR A 1 892 ? -32.878 -9.818 101.822 1.00 85.50 892 THR A O 1
ATOM 7399 N N . GLU A 1 893 ? -34.668 -10.351 100.593 1.00 85.50 893 GLU A N 1
ATOM 7400 C CA . GLU A 1 893 ? -35.490 -10.753 101.741 1.00 85.50 893 GLU A CA 1
ATOM 7401 C C . GLU A 1 893 ? -34.951 -12.008 102.440 1.00 85.50 893 GLU A C 1
ATOM 7403 O O . GLU A 1 893 ? -34.816 -12.026 103.671 1.00 85.50 893 GLU A O 1
ATOM 7408 N N . TYR A 1 894 ? -34.562 -13.042 101.680 1.00 83.50 894 TYR A N 1
ATOM 7409 C CA . TYR A 1 894 ? -33.969 -14.245 102.271 1.00 83.50 894 TYR A CA 1
ATOM 7410 C C . TYR A 1 894 ? -32.661 -13.933 102.994 1.00 83.50 894 TYR A C 1
ATOM 7412 O O . TYR A 1 894 ? -32.469 -14.369 104.133 1.00 83.50 894 TYR A O 1
ATOM 7420 N N . PHE A 1 895 ? -31.769 -13.163 102.365 1.00 86.25 895 PHE A N 1
ATOM 7421 C CA . PHE A 1 895 ? -30.475 -12.862 102.960 1.00 86.25 895 PHE A CA 1
ATOM 7422 C C . PHE A 1 895 ? -30.592 -11.871 104.119 1.00 86.25 895 PHE A C 1
ATOM 7424 O O . PHE A 1 895 ? -29.912 -12.052 105.119 1.00 86.25 895 PHE A O 1
ATOM 7431 N N . LYS A 1 896 ? -31.489 -10.880 104.057 1.00 86.19 896 LYS A N 1
ATOM 7432 C CA . LYS A 1 896 ? -31.796 -9.978 105.183 1.00 86.19 896 LYS A CA 1
ATOM 7433 C C . LYS A 1 896 ? -32.319 -10.754 106.387 1.00 86.19 896 LYS A C 1
ATOM 7435 O O . LYS A 1 896 ? -31.875 -10.519 107.509 1.00 86.19 896 LYS A O 1
ATOM 7440 N N . THR A 1 897 ? -33.212 -11.715 106.153 1.00 83.94 897 THR A N 1
ATOM 7441 C CA . THR A 1 897 ? -33.720 -12.597 107.208 1.00 83.94 897 THR A CA 1
ATOM 7442 C C . THR A 1 897 ? -32.592 -13.438 107.799 1.00 83.94 897 THR A C 1
ATOM 7444 O O . THR A 1 897 ? -32.422 -13.451 109.014 1.00 83.94 897 THR A O 1
ATOM 7447 N N . PHE A 1 898 ? -31.781 -14.102 106.972 1.00 87.44 898 PHE A N 1
ATOM 7448 C CA . PHE A 1 898 ? -30.612 -14.866 107.427 1.00 87.44 898 PHE A CA 1
ATOM 7449 C C . PHE A 1 898 ? -29.614 -13.994 108.207 1.00 87.44 898 PHE A C 1
ATOM 7451 O O . PHE A 1 898 ? -29.199 -14.355 109.305 1.00 87.44 898 PHE A O 1
ATOM 7458 N N . TRP A 1 899 ? -29.284 -12.816 107.685 1.00 89.56 899 TRP A N 1
ATOM 7459 C CA . TRP A 1 899 ? -28.329 -11.892 108.284 1.00 89.56 899 TRP A CA 1
ATOM 7460 C C . TRP A 1 899 ? -28.801 -11.368 109.637 1.00 89.56 899 TRP A C 1
ATOM 7462 O O . TRP A 1 899 ? -28.011 -11.303 110.573 1.00 89.56 899 TRP A O 1
ATOM 7472 N N . LYS A 1 900 ? -30.103 -11.096 109.786 1.00 85.44 900 LYS A N 1
ATOM 7473 C CA . LYS A 1 900 ? -30.699 -10.755 111.081 1.00 85.44 900 LYS A CA 1
ATOM 7474 C C . LYS A 1 900 ? -30.477 -11.860 112.117 1.00 85.44 900 LYS A C 1
ATOM 7476 O O . LYS A 1 900 ? -30.119 -11.555 113.246 1.00 85.44 900 LYS A O 1
ATOM 7481 N N . HIS A 1 901 ? -30.600 -13.136 111.736 1.00 84.81 901 HIS A N 1
ATOM 7482 C CA . HIS A 1 901 ? -30.278 -14.245 112.643 1.00 84.81 901 HIS A CA 1
ATOM 7483 C C . HIS A 1 901 ? -28.787 -14.266 113.008 1.00 84.81 901 HIS A C 1
ATOM 7485 O O . HIS A 1 901 ? -28.452 -14.534 114.157 1.00 84.81 901 HIS A O 1
ATOM 7491 N N . VAL A 1 902 ? -27.889 -13.954 112.066 1.00 84.62 902 VAL A N 1
ATOM 7492 C CA . VAL A 1 902 ? -26.443 -13.843 112.335 1.00 84.62 902 VAL A CA 1
ATOM 7493 C C . VAL A 1 902 ? -26.151 -12.688 113.301 1.00 84.62 902 VAL A C 1
ATOM 7495 O O . VAL A 1 902 ? -25.374 -12.859 114.235 1.00 84.62 902 VAL A O 1
ATOM 7498 N N . GLU A 1 903 ? -26.787 -11.528 113.131 1.00 83.38 903 GLU A N 1
ATOM 7499 C CA . GLU A 1 903 ? -26.665 -10.384 114.047 1.00 83.38 903 GLU A CA 1
ATOM 7500 C C . GLU A 1 903 ? -27.263 -10.671 115.427 1.00 83.38 903 GLU A C 1
ATOM 7502 O O . GLU A 1 903 ? -26.674 -10.310 116.445 1.00 83.38 903 GLU A O 1
ATOM 7507 N N . ASP A 1 904 ? -28.408 -11.347 115.483 1.00 82.62 904 ASP A N 1
ATOM 7508 C CA . ASP A 1 904 ? -29.038 -11.755 116.735 1.00 82.62 904 ASP A CA 1
ATOM 7509 C C . ASP A 1 904 ? -28.194 -12.813 117.459 1.00 82.62 904 ASP A C 1
ATOM 7511 O O . ASP A 1 904 ? -28.123 -12.797 118.687 1.00 82.62 904 ASP A O 1
ATOM 7515 N N . MET A 1 905 ? -27.516 -13.701 116.725 1.00 81.06 905 MET A N 1
ATOM 7516 C CA . MET A 1 905 ? -26.542 -14.646 117.282 1.00 81.06 905 MET A CA 1
ATOM 7517 C C . MET A 1 905 ? -25.318 -13.914 117.838 1.00 81.06 905 MET A C 1
ATOM 7519 O O . MET A 1 905 ? -24.899 -14.193 118.956 1.00 81.06 905 MET A O 1
ATOM 7523 N N . ASP A 1 906 ? -24.795 -12.922 117.110 1.00 80.88 906 ASP A N 1
ATOM 7524 C CA . ASP A 1 906 ? -23.684 -12.068 117.554 1.00 80.88 906 ASP A CA 1
ATOM 7525 C C . ASP A 1 906 ? -24.029 -11.306 118.842 1.00 80.88 906 ASP A C 1
ATOM 7527 O O . ASP A 1 906 ? -23.228 -11.248 119.773 1.00 80.88 906 ASP A O 1
ATOM 7531 N N . LYS A 1 907 ? -25.248 -10.757 118.928 1.00 79.56 907 LYS A N 1
ATOM 7532 C CA . LYS A 1 907 ? -25.770 -10.117 120.145 1.00 79.56 907 LYS A CA 1
ATOM 7533 C C . LYS A 1 907 ? -25.934 -11.119 121.283 1.00 79.56 907 LYS A C 1
ATOM 7535 O O . LYS A 1 907 ? -25.563 -10.808 122.409 1.00 79.56 907 LYS A O 1
ATOM 7540 N N . GLN A 1 908 ? -26.462 -12.313 121.006 1.00 76.62 908 GLN A N 1
ATOM 7541 C CA . GLN A 1 908 ? -26.606 -13.362 122.017 1.00 76.62 908 GLN A CA 1
ATOM 7542 C C . GLN A 1 908 ? -25.251 -13.800 122.570 1.00 76.62 908 GLN A C 1
ATOM 7544 O O . GLN A 1 908 ? -25.119 -13.869 123.784 1.00 76.62 908 GLN A O 1
ATOM 7549 N N . PHE A 1 909 ? -24.230 -13.990 121.731 1.00 79.88 909 PHE A N 1
ATOM 7550 C CA . PHE A 1 909 ? -22.870 -14.257 122.202 1.00 79.88 909 PHE A CA 1
ATOM 7551 C C . PHE A 1 909 ? -22.309 -13.102 123.042 1.00 79.88 909 PHE A C 1
ATOM 7553 O O . PHE A 1 909 ? -21.759 -13.357 124.106 1.00 79.88 909 PHE A O 1
ATOM 7560 N N . LYS A 1 910 ? -22.501 -11.838 122.636 1.00 74.88 910 LYS A N 1
ATOM 7561 C CA . LYS A 1 910 ? -22.064 -10.657 123.415 1.00 74.88 910 LYS A CA 1
ATOM 7562 C C . LYS A 1 910 ? -22.745 -10.540 124.786 1.00 74.88 910 LYS A C 1
ATOM 7564 O O . LYS A 1 910 ? -22.117 -10.081 125.737 1.00 74.88 910 LYS A O 1
ATOM 7569 N N . ILE A 1 911 ? -24.015 -10.941 124.882 1.00 73.88 911 ILE A N 1
ATOM 7570 C CA . ILE A 1 911 ? -24.789 -10.945 126.133 1.00 73.88 911 ILE A CA 1
ATOM 7571 C C . ILE A 1 911 ? -24.392 -12.135 127.016 1.00 73.88 911 ILE A C 1
ATOM 7573 O O . ILE A 1 911 ? -24.146 -11.948 128.203 1.00 73.88 911 ILE A O 1
ATOM 7577 N N . LEU A 1 912 ? -24.324 -13.345 126.450 1.00 71.31 912 LEU A N 1
ATOM 7578 C CA . LEU A 1 912 ? -24.069 -14.589 127.185 1.00 71.31 912 LEU A CA 1
ATOM 7579 C C . LEU A 1 912 ? -22.612 -14.709 127.650 1.00 71.31 912 LEU A C 1
ATOM 7581 O O . LEU A 1 912 ? -22.377 -15.145 128.766 1.00 71.31 912 LEU A O 1
ATOM 7585 N N . LEU A 1 913 ? -21.645 -14.236 126.855 1.00 70.38 913 LEU A N 1
ATOM 7586 C CA . LEU A 1 913 ? -20.237 -14.116 127.269 1.00 70.38 913 LEU A CA 1
ATOM 7587 C C . LEU A 1 913 ? -19.976 -12.861 128.130 1.00 70.38 913 LEU A C 1
ATOM 7589 O O . LEU A 1 913 ? -18.823 -12.543 128.414 1.00 70.38 913 LEU A O 1
ATOM 7593 N N . GLY A 1 914 ? -21.037 -12.136 128.513 1.00 55.50 914 GLY A N 1
ATOM 7594 C CA . GLY A 1 914 ? -21.044 -11.093 129.534 1.00 55.50 914 GLY A CA 1
ATOM 7595 C C . GLY A 1 914 ? -19.977 -10.015 129.373 1.00 55.50 914 GLY A C 1
ATOM 7596 O O . GLY A 1 914 ? -19.009 -10.023 130.118 1.00 55.50 914 GLY A O 1
ATOM 7597 N N . GLY A 1 915 ? -20.144 -9.058 128.452 1.00 51.19 915 GLY A N 1
ATOM 7598 C CA . GLY A 1 915 ? -19.436 -7.760 128.484 1.00 51.19 915 GLY A CA 1
ATOM 7599 C C . GLY A 1 915 ? -17.892 -7.774 128.468 1.00 51.19 915 GLY A C 1
ATOM 7600 O O . GLY A 1 915 ? -17.277 -6.711 128.441 1.00 51.19 915 GLY A O 1
ATOM 7601 N N . ALA A 1 916 ? -17.236 -8.935 128.423 1.00 47.59 916 ALA A N 1
ATOM 7602 C CA . ALA A 1 916 ? -15.780 -9.081 128.424 1.00 47.59 916 ALA A CA 1
ATOM 7603 C C . ALA A 1 916 ? -15.160 -8.989 127.015 1.00 47.59 916 ALA A C 1
ATOM 7605 O O . ALA A 1 916 ? -13.982 -9.280 126.833 1.00 47.59 916 ALA A O 1
ATOM 7606 N N . ILE A 1 917 ? -15.937 -8.565 126.012 1.00 48.09 917 ILE A N 1
ATOM 7607 C CA . ILE A 1 917 ? -15.464 -8.300 124.640 1.00 48.09 917 ILE A CA 1
ATOM 7608 C C . ILE A 1 917 ? -15.235 -6.790 124.413 1.00 48.09 917 ILE A C 1
ATOM 7610 O O . ILE A 1 917 ? -14.647 -6.393 123.413 1.00 48.09 917 ILE A O 1
ATOM 7614 N N . GLU A 1 918 ? -15.606 -5.926 125.366 1.00 41.56 918 GLU A N 1
ATOM 7615 C CA . GLU A 1 918 ? -15.464 -4.467 125.227 1.00 41.56 918 GLU A CA 1
ATOM 7616 C C . GLU A 1 918 ? -14.085 -3.903 125.608 1.00 41.56 918 GLU A C 1
ATOM 7618 O O . GLU A 1 918 ? -13.892 -2.690 125.598 1.00 41.56 918 GLU A O 1
ATOM 7623 N N . ARG A 1 919 ? -13.083 -4.736 125.919 1.00 40.09 919 ARG A N 1
ATOM 7624 C CA . ARG A 1 919 ? -11.712 -4.246 126.161 1.00 40.09 919 ARG A CA 1
ATOM 7625 C C . ARG A 1 919 ? -10.629 -5.151 125.589 1.00 40.09 919 ARG A C 1
ATOM 7627 O O . ARG A 1 919 ? -9.748 -5.598 126.313 1.00 40.09 919 ARG A O 1
ATOM 7634 N N . ILE A 1 920 ? -10.635 -5.315 124.268 1.00 38.78 920 ILE A N 1
ATOM 7635 C CA . ILE A 1 920 ? -9.390 -5.197 123.498 1.00 38.78 920 ILE A CA 1
ATOM 7636 C C . ILE A 1 920 ? -9.640 -4.190 122.366 1.00 38.78 920 ILE A C 1
ATOM 7638 O O . ILE A 1 920 ? -10.249 -4.512 121.353 1.00 38.78 920 ILE A O 1
ATOM 7642 N N . SER A 1 921 ? -9.116 -2.985 122.605 1.00 31.66 921 SER A N 1
ATOM 7643 C CA . SER A 1 921 ? -8.853 -1.876 121.676 1.00 31.66 921 SER A CA 1
ATOM 7644 C C . SER A 1 921 ? -10.017 -0.947 121.264 1.00 31.66 921 SER A C 1
ATOM 7646 O O . SER A 1 921 ? -10.921 -1.362 120.544 1.00 31.66 921 SER A O 1
ATOM 7648 N N . PRO A 1 922 ? -9.945 0.348 121.640 1.00 36.22 922 PRO A N 1
ATOM 7649 C CA . PRO A 1 922 ? -10.741 1.424 121.062 1.00 36.22 922 PRO A CA 1
ATOM 7650 C C . PRO A 1 922 ? -10.077 1.981 119.790 1.00 36.22 922 PRO A C 1
ATOM 7652 O O . PRO A 1 922 ? -8.909 2.362 119.832 1.00 36.22 922 PRO A O 1
ATOM 7655 N N . SER A 1 923 ? -10.836 2.081 118.697 1.00 29.69 923 SER A N 1
ATOM 7656 C CA . SER A 1 923 ? -10.752 3.166 117.703 1.00 29.69 923 SER A CA 1
ATOM 7657 C C . SER A 1 923 ? -11.870 3.013 116.667 1.00 29.69 923 SER A C 1
ATOM 7659 O O . SER A 1 923 ? -11.968 1.979 116.008 1.00 29.69 923 SER A O 1
ATOM 7661 N N . ASP A 1 924 ? -12.643 4.089 116.534 1.00 28.03 924 ASP A N 1
ATOM 7662 C CA . ASP A 1 924 ? -13.562 4.437 115.445 1.00 28.03 924 ASP A CA 1
ATOM 7663 C C . ASP A 1 924 ? -14.981 3.863 115.496 1.00 28.03 924 ASP A C 1
ATOM 7665 O O . ASP A 1 924 ? -15.451 3.133 114.625 1.00 28.03 924 ASP A O 1
ATOM 7669 N N . ASP A 1 925 ? -15.706 4.338 116.507 1.00 33.06 925 ASP A N 1
ATOM 7670 C CA . ASP A 1 925 ? -17.118 4.668 116.362 1.00 33.06 925 ASP A CA 1
ATOM 7671 C C . ASP A 1 925 ? -17.215 6.088 115.772 1.00 33.06 925 ASP A C 1
ATOM 7673 O O . ASP A 1 925 ? -16.772 7.054 116.396 1.00 33.06 925 ASP A O 1
ATOM 7677 N N . SER A 1 926 ? -17.697 6.205 114.532 1.00 30.39 926 SER A N 1
ATOM 7678 C CA . SER A 1 926 ? -18.498 7.324 113.994 1.00 30.39 926 SER A CA 1
ATOM 7679 C C . SER A 1 926 ? -18.428 7.373 112.464 1.00 30.39 926 SER A C 1
ATOM 7681 O O . SER A 1 926 ? -17.606 8.059 111.870 1.00 30.39 926 SER A O 1
ATOM 7683 N N . SER A 1 927 ? -19.352 6.683 111.795 1.00 27.52 927 SER A N 1
ATOM 7684 C CA . SER A 1 927 ? -20.178 7.334 110.770 1.00 27.52 927 SER A CA 1
ATOM 7685 C C . SER A 1 927 ? -21.297 6.412 110.268 1.00 27.52 927 SER A C 1
ATOM 7687 O O . SER A 1 927 ? -21.090 5.254 109.919 1.00 27.52 927 SER A O 1
ATOM 7689 N N . VAL A 1 928 ? -22.479 7.025 110.177 1.00 35.03 928 VAL A N 1
ATOM 7690 C CA . VAL A 1 928 ? -23.621 6.684 109.316 1.00 35.03 928 VAL A CA 1
ATOM 7691 C C . VAL A 1 928 ? -24.635 5.656 109.844 1.00 35.03 928 VAL A C 1
ATOM 7693 O O . VAL A 1 928 ? -24.840 4.579 109.291 1.00 35.03 928 VAL A O 1
ATOM 7696 N N . ASN A 1 929 ? -25.410 6.100 110.838 1.00 32.72 929 ASN A N 1
ATOM 7697 C CA . ASN A 1 929 ? -26.864 6.121 110.656 1.00 32.72 929 ASN A CA 1
ATOM 7698 C C . ASN A 1 929 ? -27.184 7.183 109.590 1.00 32.72 929 ASN A C 1
ATOM 7700 O O . ASN A 1 929 ? -27.043 8.362 109.887 1.00 32.72 929 ASN A O 1
ATOM 7704 N N . ASP A 1 930 ? -27.547 6.765 108.378 1.00 31.84 930 ASP A N 1
ATOM 7705 C CA . ASP A 1 930 ? -28.532 7.431 107.508 1.00 31.84 930 ASP A CA 1
ATOM 7706 C C . ASP A 1 930 ? -28.646 6.651 106.192 1.00 31.84 930 ASP A C 1
ATOM 7708 O O . ASP A 1 930 ? -27.820 6.793 105.295 1.00 31.84 930 ASP A O 1
ATOM 7712 N N . ILE A 1 931 ? -29.660 5.789 106.071 1.00 33.91 931 ILE A N 1
ATOM 7713 C CA . ILE A 1 931 ? -30.116 5.297 104.761 1.00 33.91 931 ILE A CA 1
ATOM 7714 C C . ILE A 1 931 ? -31.647 5.251 104.772 1.00 33.91 931 ILE A C 1
ATOM 7716 O O . ILE A 1 931 ? -32.273 4.196 104.698 1.00 33.91 931 ILE A O 1
ATOM 7720 N N . THR A 1 932 ? -32.246 6.434 104.862 1.00 31.59 932 THR A N 1
ATOM 7721 C CA . THR A 1 932 ? -33.532 6.733 104.229 1.00 31.59 932 THR A CA 1
ATOM 7722 C C . THR A 1 932 ? -33.420 8.102 103.564 1.00 31.59 932 THR A C 1
ATOM 7724 O O . THR A 1 932 ? -33.165 9.089 104.236 1.00 31.59 932 THR A O 1
ATOM 7727 N N . GLU A 1 933 ? -33.644 8.111 102.248 1.00 30.89 933 GLU A N 1
ATOM 7728 C CA . GLU A 1 933 ? -33.894 9.267 101.370 1.00 30.89 933 GLU A CA 1
ATOM 7729 C C . GLU A 1 933 ? -32.730 10.203 100.993 1.00 30.89 933 GLU A C 1
ATOM 7731 O O . GLU A 1 933 ? -32.383 11.135 101.708 1.00 30.89 933 GLU A O 1
ATOM 7736 N N . ARG A 1 934 ? -32.248 10.020 99.753 1.00 30.75 934 ARG A N 1
ATOM 7737 C CA . ARG A 1 934 ? -32.152 11.002 98.639 1.00 30.75 934 ARG A CA 1
ATOM 7738 C C . ARG A 1 934 ? -31.139 10.441 97.638 1.00 30.75 934 ARG A C 1
ATOM 7740 O O . ARG A 1 934 ? -29.973 10.261 97.948 1.00 30.75 934 ARG A O 1
ATOM 7747 N N . PHE A 1 935 ? -31.598 9.864 96.532 1.00 29.84 935 PHE A N 1
ATOM 7748 C CA . PHE A 1 935 ? -31.783 10.575 95.264 1.00 29.84 935 PHE A CA 1
ATOM 7749 C C . PHE A 1 935 ? -30.645 11.547 94.938 1.00 29.84 935 PHE A C 1
ATOM 7751 O O . PHE A 1 935 ? -30.579 12.638 95.494 1.00 29.84 935 PHE A O 1
ATOM 7758 N N . SER A 1 936 ? -29.869 11.114 93.942 1.00 41.75 936 SER A N 1
ATOM 7759 C CA . SER A 1 936 ? -29.119 11.929 92.989 1.00 41.75 936 SER A CA 1
ATOM 7760 C C . SER A 1 936 ? -27.889 12.653 93.534 1.00 41.75 936 SER A C 1
ATOM 7762 O O . SER A 1 936 ? -28.005 13.717 94.121 1.00 41.75 936 SER A O 1
ATOM 7764 N N . ASP A 1 937 ? -26.703 12.144 93.194 1.00 26.36 937 ASP A N 1
ATOM 7765 C CA . ASP A 1 937 ? -25.826 12.962 92.359 1.00 26.36 937 ASP A CA 1
ATOM 7766 C C . ASP A 1 937 ? -24.862 12.117 91.519 1.00 26.36 937 ASP A C 1
ATOM 7768 O O . ASP A 1 937 ? -24.091 11.280 91.989 1.00 26.36 937 ASP A O 1
ATOM 7772 N N . SER A 1 938 ? -24.970 12.366 90.221 1.00 46.38 938 SER A N 1
ATOM 7773 C CA . SER A 1 938 ? -23.964 12.175 89.193 1.00 46.38 938 SER A CA 1
ATOM 7774 C C . SER A 1 938 ? -22.656 12.842 89.603 1.00 46.38 938 SER A C 1
ATOM 7776 O O . SER A 1 938 ? -22.681 14.031 89.898 1.00 46.38 938 SER A O 1
ATOM 7778 N N . THR A 1 939 ? -21.538 12.110 89.588 1.00 48.75 939 THR A N 1
ATOM 7779 C CA . THR A 1 939 ? -20.179 12.595 89.237 1.00 48.75 939 THR A CA 1
ATOM 7780 C C . THR A 1 939 ? -19.116 11.590 89.693 1.00 48.75 939 THR A C 1
ATOM 7782 O O . THR A 1 939 ? -18.366 11.807 90.639 1.00 48.75 939 THR A O 1
ATOM 7785 N N . LEU A 1 940 ? -19.006 10.471 88.973 1.00 33.38 940 LEU A N 1
ATOM 7786 C CA . LEU A 1 940 ? -17.755 9.697 88.942 1.00 33.38 940 LEU A CA 1
ATOM 7787 C C . LEU A 1 940 ? -17.290 9.358 87.514 1.00 33.38 940 LEU A C 1
ATOM 7789 O O . LEU A 1 940 ? -16.146 8.954 87.330 1.00 33.38 940 LEU A O 1
ATOM 7793 N N . GLU A 1 941 ? -18.122 9.608 86.496 1.00 38.78 941 GLU A N 1
ATOM 7794 C CA . GLU A 1 941 ? -17.757 9.455 85.078 1.00 38.78 941 GLU A CA 1
ATOM 7795 C C . GLU A 1 941 ? -16.999 10.661 84.495 1.00 38.78 941 GLU A C 1
ATOM 7797 O O . GLU A 1 941 ? -16.383 10.545 83.440 1.00 38.78 941 GLU A O 1
ATOM 7802 N N . GLU A 1 942 ? -16.926 11.793 85.203 1.00 42.34 942 GLU A N 1
ATOM 7803 C CA . GLU A 1 942 ? -16.233 12.999 84.714 1.00 42.34 942 GLU A CA 1
ATOM 7804 C C . GLU A 1 942 ? -14.751 13.102 85.127 1.00 42.34 942 GLU A C 1
ATOM 7806 O O . GLU A 1 942 ? -14.081 14.079 84.807 1.00 42.34 942 GLU A O 1
ATOM 7811 N N . LYS A 1 943 ? -14.188 12.080 85.791 1.00 38.56 943 LYS A N 1
ATOM 7812 C CA . LYS A 1 943 ? -12.751 12.033 86.148 1.00 38.56 943 LYS A CA 1
ATOM 7813 C C . LYS A 1 943 ? -11.934 10.951 85.435 1.00 38.56 943 LYS A C 1
ATOM 7815 O O . LYS A 1 943 ? -10.754 10.805 85.732 1.00 38.56 943 LYS A O 1
ATOM 7820 N N . ILE A 1 944 ? -12.523 10.236 84.473 1.00 40.81 944 ILE A N 1
ATOM 7821 C CA . ILE A 1 944 ? -11.814 9.231 83.649 1.00 40.81 944 ILE A CA 1
ATOM 7822 C C . ILE A 1 944 ? -11.739 9.647 82.162 1.00 40.81 944 ILE A C 1
ATOM 7824 O O . ILE A 1 944 ? -11.030 9.028 81.379 1.00 40.81 944 ILE A O 1
ATOM 7828 N N . LEU A 1 945 ? -12.368 10.763 81.769 1.00 38.91 945 LEU A N 1
ATOM 7829 C CA . LEU A 1 945 ? -12.370 11.270 80.384 1.00 38.91 945 LEU A CA 1
ATOM 7830 C C . LEU A 1 945 ? -11.503 12.526 80.146 1.00 38.91 945 LEU A C 1
ATOM 7832 O O . LEU A 1 945 ? -11.655 13.186 79.124 1.00 38.91 945 LEU A O 1
ATOM 7836 N N . GLN A 1 946 ? -10.565 12.858 81.042 1.00 38.78 946 GLN A N 1
ATOM 7837 C CA . GLN A 1 946 ? -9.621 13.982 80.857 1.00 38.78 946 GLN A CA 1
ATOM 7838 C C . GLN A 1 946 ? -8.139 13.584 80.935 1.00 38.78 946 GLN A C 1
ATOM 7840 O O . GLN A 1 946 ? -7.293 14.353 81.384 1.00 38.78 946 GLN A O 1
ATOM 7845 N N . THR A 1 947 ? -7.796 12.401 80.439 1.00 37.53 947 THR A N 1
ATOM 7846 C CA . THR A 1 947 ? -6.415 12.067 80.069 1.00 37.53 947 THR A CA 1
ATOM 7847 C C . THR A 1 947 ? -6.448 11.227 78.805 1.00 37.53 947 THR A C 1
ATOM 7849 O O . THR A 1 947 ? -6.421 10.012 78.905 1.00 37.53 947 THR A O 1
ATOM 7852 N N . ASP A 1 948 ? -6.619 11.868 77.650 1.00 34.12 948 ASP A N 1
ATOM 7853 C CA . ASP A 1 948 ? -6.097 11.397 76.354 1.00 34.12 948 ASP A CA 1
ATOM 7854 C C . ASP A 1 948 ? -6.372 12.442 75.264 1.00 34.12 948 ASP A C 1
ATOM 7856 O O . ASP A 1 948 ? -6.895 12.156 74.190 1.00 34.12 948 ASP A O 1
ATOM 7860 N N . ASP A 1 949 ? -5.997 13.692 75.543 1.00 35.06 949 ASP A N 1
ATOM 7861 C CA . ASP A 1 949 ? -5.828 14.680 74.488 1.00 35.06 949 ASP A CA 1
ATOM 7862 C C . ASP A 1 949 ? -4.523 15.449 74.722 1.00 35.06 949 ASP A C 1
ATOM 7864 O O . ASP A 1 949 ? -4.244 15.903 75.831 1.00 35.06 949 ASP A O 1
ATOM 7868 N N . GLN A 1 950 ? -3.734 15.579 73.652 1.00 30.80 950 GLN A N 1
ATOM 7869 C CA . GLN A 1 950 ? -2.405 16.206 73.549 1.00 30.80 950 GLN A CA 1
ATOM 7870 C C . GLN A 1 950 ? -1.170 15.351 73.903 1.00 30.80 950 GLN A C 1
ATOM 7872 O O . GLN A 1 950 ? -0.515 15.527 74.928 1.00 30.80 950 GLN A O 1
ATOM 7877 N N . LYS A 1 951 ? -0.700 14.589 72.907 1.00 28.38 951 LYS A N 1
ATOM 7878 C CA . LYS A 1 951 ? 0.669 14.779 72.393 1.00 28.38 951 LYS A CA 1
ATOM 7879 C C . LYS A 1 951 ? 0.711 14.520 70.889 1.00 28.38 951 LYS A C 1
ATOM 7881 O O . LYS A 1 951 ? 0.717 13.388 70.419 1.00 28.38 951 LYS A O 1
ATOM 7886 N N . ALA A 1 952 ? 0.704 15.631 70.164 1.00 29.28 952 ALA A N 1
ATOM 7887 C CA . ALA A 1 952 ? 1.033 15.718 68.758 1.00 29.28 952 ALA A CA 1
ATOM 7888 C C . ALA A 1 952 ? 2.531 15.465 68.510 1.00 29.28 952 ALA A C 1
ATOM 7890 O O . ALA A 1 952 ? 3.367 15.686 69.384 1.00 29.28 952 ALA A O 1
ATOM 7891 N N . ASP A 1 953 ? 2.803 15.088 67.261 1.00 27.20 953 ASP A N 1
ATOM 7892 C CA . ASP A 1 953 ? 4.002 15.383 66.476 1.00 27.20 953 ASP A CA 1
ATOM 7893 C C . ASP A 1 953 ? 5.377 14.912 66.972 1.00 27.20 953 ASP A C 1
ATOM 7895 O O . ASP A 1 953 ? 6.055 15.573 67.754 1.00 27.20 953 ASP A O 1
ATOM 7899 N N . ILE A 1 954 ? 5.887 13.878 66.291 1.00 26.92 954 ILE A N 1
ATOM 7900 C CA . ILE A 1 954 ? 7.242 13.931 65.730 1.00 26.92 954 ILE A CA 1
ATOM 7901 C C . ILE A 1 954 ? 7.161 13.609 64.233 1.00 26.92 954 ILE A C 1
ATOM 7903 O O . ILE A 1 954 ? 6.984 12.470 63.802 1.00 26.92 954 ILE A O 1
ATOM 7907 N N . GLN A 1 955 ? 7.293 14.672 63.447 1.00 27.00 955 GLN A N 1
ATOM 7908 C CA . GLN A 1 955 ? 7.635 14.683 62.033 1.00 27.00 955 GLN A CA 1
ATOM 7909 C C . GLN A 1 955 ? 9.053 14.133 61.783 1.00 27.00 955 GLN A C 1
ATOM 7911 O O . GLN A 1 955 ? 9.994 14.539 62.456 1.00 27.00 955 GLN A O 1
ATOM 7916 N N . MET A 1 956 ? 9.210 13.311 60.737 1.00 24.19 956 MET A N 1
ATOM 7917 C CA . MET A 1 956 ? 9.939 13.599 59.477 1.00 24.19 956 MET A CA 1
ATOM 7918 C C . MET A 1 956 ? 10.697 12.385 58.897 1.00 24.19 956 MET A C 1
ATOM 7920 O O . MET A 1 956 ? 11.615 11.869 59.516 1.00 24.19 956 MET A O 1
ATOM 7924 N N . ARG A 1 957 ? 10.321 12.057 57.643 1.00 25.55 957 ARG A N 1
ATOM 7925 C CA . ARG A 1 957 ? 11.123 11.672 56.448 1.00 25.55 957 ARG A CA 1
ATOM 7926 C C . ARG A 1 957 ? 12.272 10.668 56.631 1.00 25.55 957 ARG A C 1
ATOM 7928 O O . ARG A 1 957 ? 13.189 10.892 57.401 1.00 25.55 957 ARG A O 1
ATOM 7935 N N . PHE A 1 958 ? 12.330 9.594 55.843 1.00 24.09 958 PHE A N 1
ATOM 7936 C CA . PHE A 1 958 ? 12.881 9.503 54.468 1.00 24.09 958 PHE A CA 1
ATOM 7937 C C . PHE A 1 958 ? 12.862 7.974 54.139 1.00 24.09 958 PHE A C 1
ATOM 7939 O O . PHE A 1 958 ? 12.986 7.190 55.070 1.00 24.09 958 PHE A O 1
ATOM 7946 N N . VAL A 1 959 ? 12.657 7.396 52.948 1.00 26.53 959 VAL A N 1
ATOM 7947 C CA . VAL A 1 959 ? 13.131 7.648 51.577 1.00 26.53 959 VAL A CA 1
ATOM 7948 C C . VAL A 1 959 ? 12.246 6.832 50.603 1.00 26.53 959 VAL A C 1
ATOM 7950 O O . VAL A 1 959 ? 11.903 5.690 50.895 1.00 26.53 959 VAL A O 1
ATOM 7953 N N . CYS A 1 960 ? 11.955 7.389 49.422 1.00 26.48 960 CYS A N 1
ATOM 7954 C CA . CYS A 1 960 ? 11.525 6.663 48.219 1.00 26.48 960 CYS A CA 1
ATOM 7955 C C . CYS A 1 960 ? 12.693 5.937 47.533 1.00 26.48 960 CYS A C 1
ATOM 7957 O O . CYS A 1 960 ? 13.645 6.615 47.173 1.00 26.48 960 CYS A O 1
ATOM 7959 N N . TRP A 1 961 ? 12.547 4.647 47.228 1.00 25.72 961 TRP A N 1
ATOM 7960 C CA . TRP A 1 961 ? 13.071 3.916 46.052 1.00 25.72 961 TRP A CA 1
ATOM 7961 C C . TRP A 1 961 ? 11.982 2.858 45.773 1.00 25.72 961 TRP A C 1
ATOM 7963 O O . TRP A 1 961 ? 11.536 2.237 46.730 1.00 25.72 961 TRP A O 1
ATOM 7973 N N . GLY A 1 962 ? 11.418 2.596 44.598 1.00 28.81 962 GLY A N 1
ATOM 7974 C CA . GLY A 1 962 ? 11.680 2.899 43.193 1.00 28.81 962 GLY A CA 1
ATOM 7975 C C . GLY A 1 962 ? 11.048 1.735 42.394 1.00 28.81 962 GLY A C 1
ATOM 7976 O O . GLY A 1 962 ? 11.062 0.619 42.907 1.00 28.81 962 GLY A O 1
ATOM 7977 N N . GLU A 1 963 ? 10.536 2.022 41.190 1.00 31.98 963 GLU A N 1
ATOM 7978 C CA . GLU A 1 963 ? 9.852 1.137 40.204 1.00 31.98 963 GLU A CA 1
ATOM 7979 C C . GLU A 1 963 ? 8.335 0.911 40.336 1.00 31.98 963 GLU A C 1
ATOM 7981 O O . GLU A 1 963 ? 7.856 0.281 41.306 1.00 31.98 963 GLU A O 1
#

Foldseek 3Di:
DPPDDDPPPDPCNVVVVVVVLVVPPLVVVVVVLVVVVVVLVVVLPPDDDDDDDDDRDVVVVVVNVVSVVVSVVVVVVSVVVVVVVVVVVLVVVLVVLVVVLVVLLVVLLVVLVVLVVVCVVCQLPLDDALVRLVVSLVVLVVSVVVLVVSVVSLVVSLVSLVVSLVSPVVCVVVSVVSNVVSVVSSVVSVVSSVLSNVLSVLSNQLRVLLVVLVVCLVVLVCLLVVPDLDDPDALVVLVVSLVVLVVSLVVNVVSLVSNLVSLVVNLVSLCVVLPDVRLVVDPSNVVSVVSNVVSVVSNVVSVVSSVVSNVSSVVVSLVNVLVVLVVVLVCCCVVPNVVVVVVPPDDDPDPVVVVVVVVVVVVVVVVVVVSVVSVVVSVVSVVVVPVPDDPVVVVVLVVVLVVLVVVLVVVVVVCVVPVDPPVVVSVVSVVVSVVSVVVVVVCVVVCVVVVLLVVLVVLLVVLLVVLVVVLVVLVVVLVVLDPDPDPPDDPPVLVVVLVVLVVVLVVLVVVLVVSVVSLVVSVVSCVVSVDQDADPVPRHTSNVVSVVSNVSSVVSSVVSSVSSVVSSVVSVLVVLLVVLLVLLVVLLVLLVVLLVVLLVLQQDQDPALVSLVVSVVSLVVSVVSLVVSVVSLVVSLVSLVVSLVVDDPVSNVVSVVSSVSSVVSNVSSVVSSVLSVLLSVLSNVLNVLCVPLVVVLVVLLPDDLADQPQVVDPDPCSLVVLVVVLVVLVVVLVVLVVSLVVNVVSLVSNLVSLVVRPYDPVNSVVVNVVSVVVNVVSVVSSVSSNVSSVSVSLNSVLSNLLVVLVVLLVVLVCCCPPPPLNVVLVVCLVCVVPDDPVVLVVVVVSLVVVVVVLVVVVVSLVVSLVSLVVSVVSDPYCPCVVVSVCSNVSSCVVSVVSVVSSVVVVVSSCPVNPPPVVPDDDDDDDDDPDPDDDDDDDDDVVVPPPPDDDDDDDDDDDDDDDD

Sequence (963 aa):
MIEDNGQDWPLNAQDEFDRRLNSISTIDCENDIRRIHKQILNSVDDRYNSNSVKTPNPDLATVIPNIQKLAKAIAKRRADLTGSYQKSKLEQDQWNQFRLLENEVIELKNRIINQKVSVDKTFTIIGNNESEAVQLLKEHQRLEDAVEQTKVNYTHLLEHGSILTNNFPAKKGEIDAILKDLENSWNYLTALIVQRSNLLDIVVSFRQETEIYFSKLPEWMNFIKNQPDNVDRPLAELEEISKQQEEVENDIELSYSRSYDESMQLSQRLVMYLGQERAGKDESYRHVLEIIQKLTRSRREMHGLYEDKRIKLALKMSFTAFIEESASVINWIDAHGLPHMRKKTTIGTSSPEVRKLHNHHQSFKSVAENTRKNAFQLYQVAEKLSENESEATSQAYSTVIEESDKLIRMLKKQKELLDVDISKDEAHIEEMTNFIQTQHSKEIERWPYQRNCVQIGHASRNFINECTLICRQIIEWRKDLVPLQPPHRNERMFYEYLKCTDENIKQVEDASNDFAQRYSEIIHMIETKQLNLIDVTTEKPITELLTHKFQQLNQVVDETLKRANSLKQELSINRDIRETFLRKDAIVNEMKKEIDKINHLMVRIPETKEEAKKLEIMFDEIKPKIQKIIPSFNNIRDIFNCLVMNTTDKQRKDIMIAHDTLIKTWETCIAKVNDCQKFILQAIGFHNMNEGLTPLIDQLLQSPTKHDYCQDSKNPDLVSYLSALQTKNASDKEKFLKTTIHSRKVYDDFIKTIQKCPMKKEYRISKEQDIRQQMEFSERRQKEVLKLINDRTKNIEQCQRAVFVRRMVQDVQTWLKTDSNVRKFYEDYKNLRSLPDEILQEKHAEFLEFKNKAKKKQHEVKEINRHAELYHQDGINIVHSKEVQECQHTVTEYFKTFWKHVEDMDKQFKILLGGAIERISPSDDSSVNDITERFSDSTLEEKILQTDDQKADIQMRFVCWGE

Radius of gyration: 69.43 Å; chains: 1; bounding box: 169×64×232 Å

pLDDT: mean 78.5, std 17.63, range [24.09, 97.31]